Protein 2ND2 (pdb70)

B-factor: mean 37.44, std 22.95, range [0.12, 75.34]

Nearest PDB structures (foldseek):
  2nd2-assembly1_A  TM=9.630E-01  e=5.195E-05  synthetic construct
  5dqo-assembly1_A  TM=7.075E-01  e=5.995E+00  Homo sapiens
  8d9d-assembly1_B  TM=6.881E-01  e=9.634E+00  Homo sapiens
  2nd2-assembly1_A  TM=9.695E-01  e=2.439E-04  synthetic construct
  5dqo-assembly1_A  TM=7.462E-01  e=9.080E+00  Homo sapiens

Foldseek 3Di:
DQLCVVLVCLVVVDFDPVLSVVLSCCSPVNNNVVSVVSSVVRGD

Radius of gyration: 8.91 Å; Cα contacts (8 Å, |Δi|>4): 38; chains: 1; bounding box: 19×18×22 Å

Structure (mmCIF, N/CA/C/O backbone):
data_2ND2
#
_entry.id   2ND2
#
loop_
_atom_site.group_PDB
_atom_site.id
_atom_site.type_symbol
_atom_site.label_atom_id
_atom_site.label_alt_id
_atom_site.label_comp_id
_atom_site.label_asym_id
_atom_site.label_entity_id
_atom_site.label_seq_id
_atom_site.pdbx_PDB_ins_code
_atom_site.Cartn_x
_atom_site.Cartn_y
_atom_site.Cartn_z
_atom_site.occupancy
_atom_site.B_iso_or_equiv
_atom_site.auth_seq_id
_atom_site.auth_comp_id
_atom_site.auth_asym_id
_atom_site.auth_atom_id
_atom_site.pdbx_PDB_model_num
ATOM 1 N N . ALA A 1 1 ? -5.069 6.358 13.089 1.00 50.04 1 ALA A N 1
ATOM 2 C CA . ALA A 1 1 ? -5.896 6.272 11.856 1.00 22.13 1 ALA A CA 1
ATOM 3 C C . ALA A 1 1 ? -5.657 4.913 11.159 1.00 73.41 1 ALA A C 1
ATOM 4 O O . ALA A 1 1 ? -4.506 4.474 11.091 1.00 23.02 1 ALA A O 1
ATOM 13 N N . PRO A 1 2 ? -6.742 4.238 10.624 1.00 61.43 2 PRO A N 1
ATOM 14 C CA . PRO A 1 2 ? -6.697 2.809 10.180 1.00 62.04 2 PRO A CA 1
ATOM 15 C C . PRO A 1 2 ? -5.510 2.467 9.257 1.00 14.41 2 PRO A C 1
ATOM 16 O O . PRO A 1 2 ? -4.634 1.672 9.620 1.00 41.55 2 PRO A O 1
ATOM 27 N N . CYS A 1 3 ? -5.479 3.091 8.075 1.00 33.33 3 CYS A N 1
ATOM 28 C CA . CYS A 1 3 ? -4.433 2.860 7.077 1.00 42.31 3 CYS A CA 1
ATOM 29 C C . CYS A 1 3 ? -4.185 4.146 6.276 1.00 11.44 3 CYS A C 1
ATOM 30 O O . CYS A 1 3 ? -3.691 4.095 5.159 1.00 14.54 3 CYS A O 1
ATOM 37 N N . GLU A 1 4 ? -4.485 5.309 6.886 1.00 42.43 4 GLU A N 1
ATOM 38 C CA . GLU A 1 4 ? -4.443 6.607 6.186 1.00 2.31 4 GLU A CA 1
ATOM 39 C C . GLU A 1 4 ? -3.022 6.969 5.739 1.00 31.51 4 GLU A C 1
ATOM 40 O O . GLU A 1 4 ? -2.815 7.276 4.575 1.00 71.45 4 GLU A O 1
ATOM 52 N N . ASP A 1 5 ? -2.055 6.876 6.661 1.00 22.13 5 ASP A N 1
ATOM 53 C CA . ASP A 1 5 ? -0.641 7.197 6.380 1.00 10.21 5 ASP A CA 1
ATOM 54 C C . ASP A 1 5 ? -0.109 6.319 5.227 1.00 42.23 5 ASP A C 1
ATOM 55 O O . ASP A 1 5 ? 0.454 6.831 4.268 1.00 62.41 5 ASP A O 1
ATOM 64 N N . LEU A 1 6 ? -0.392 5.007 5.313 1.00 51.23 6 LEU A N 1
ATOM 65 C CA . LEU A 1 6 ? 0.087 3.994 4.348 1.00 72.15 6 LEU A CA 1
ATOM 66 C C . LEU A 1 6 ? -0.521 4.245 2.947 1.00 43.32 6 LEU A C 1
ATOM 67 O O . LEU A 1 6 ? 0.201 4.353 1.952 1.00 43.41 6 LEU A O 1
ATOM 83 N N . LYS A 1 7 ? -1.856 4.346 2.912 1.00 51.04 7 LYS A N 1
ATOM 84 C CA . LYS A 1 7 ? -2.660 4.422 1.678 1.00 51.34 7 LYS A CA 1
ATOM 85 C C . LYS A 1 7 ? -2.471 5.772 0.956 1.00 13.12 7 LYS A C 1
ATOM 86 O O . LYS A 1 7 ? -2.507 5.829 -0.279 1.00 20.33 7 LYS A O 1
ATOM 105 N N . GLU A 1 8 ? -2.244 6.844 1.730 1.00 22.22 8 GLU A N 1
ATOM 106 C CA . GLU A 1 8 ? -1.917 8.167 1.165 1.00 53.31 8 GLU A CA 1
ATOM 107 C C . GLU A 1 8 ? -0.493 8.190 0.589 1.00 41.14 8 GLU A C 1
ATOM 108 O O . GLU A 1 8 ? -0.212 8.975 -0.313 1.00 13.04 8 GLU A O 1
ATOM 120 N N . ARG A 1 9 ? 0.407 7.335 1.123 1.00 65.53 9 ARG A N 1
ATOM 121 C CA . ARG A 1 9 ? 1.772 7.168 0.579 1.00 42.40 9 ARG A CA 1
ATOM 122 C C . ARG A 1 9 ? 1.752 6.362 -0.726 1.00 1.54 9 ARG A C 1
ATOM 123 O O . ARG A 1 9 ? 2.613 6.550 -1.567 1.00 42.40 9 ARG A O 1
ATOM 144 N N . LEU A 1 10 ? 0.772 5.448 -0.886 1.00 71.20 10 LEU A N 1
ATOM 145 C CA . LEU A 1 10 ? 0.564 4.723 -2.172 1.00 61.31 10 LEU A CA 1
ATOM 146 C C . LEU A 1 10 ? 0.260 5.745 -3.293 1.00 5.24 10 LEU A C 1
ATOM 147 O O . LEU A 1 10 ? 0.717 5.615 -4.439 1.00 2.53 10 LEU A O 1
ATOM 163 N N . LYS A 1 11 ? -0.490 6.789 -2.895 1.00 72.22 11 LYS A N 1
ATOM 164 C CA . LYS A 1 11 ? -0.881 7.904 -3.762 1.00 61.35 11 LYS A CA 1
ATOM 165 C C . LYS A 1 11 ? 0.295 8.887 -3.981 1.00 31.03 11 LYS A C 1
ATOM 166 O O . LYS A 1 11 ? 0.561 9.295 -5.111 1.00 1.33 11 LYS A O 1
ATOM 185 N N . LYS A 1 12 ? 1.011 9.210 -2.886 1.00 25.42 12 LYS A N 1
ATOM 186 C CA . LYS A 1 12 ? 2.072 10.247 -2.865 1.00 14.35 12 LYS A CA 1
ATOM 187 C C . LYS A 1 12 ? 3.318 9.753 -3.635 1.00 52.12 12 LYS A C 1
ATOM 188 O O . LYS A 1 12 ? 3.930 10.507 -4.401 1.00 63.12 12 LYS A O 1
ATOM 207 N N . LEU A 1 13 ? 3.665 8.470 -3.431 1.00 13.45 13 LEU A N 1
ATOM 208 C CA . LEU A 1 13 ? 4.810 7.820 -4.101 1.00 51.01 13 LEU A CA 1
ATOM 209 C C . LEU A 1 13 ? 4.494 7.517 -5.572 1.00 21.53 13 LEU A C 1
ATOM 210 O O . LEU A 1 13 ? 5.412 7.277 -6.360 1.00 3.34 13 LEU A O 1
ATOM 226 N N . GLY A 1 14 ? 3.190 7.515 -5.912 1.00 50.33 14 GLY A N 1
ATOM 227 C CA . GLY A 1 14 ? 2.732 7.423 -7.297 1.00 13.15 14 GLY A CA 1
ATOM 228 C C . GLY A 1 14 ? 3.096 6.112 -7.977 1.00 41.25 14 GLY A C 1
ATOM 229 O O . GLY A 1 14 ? 3.721 6.106 -9.046 1.00 12.14 14 GLY A O 1
ATOM 233 N N . MET A 1 15 ? 2.703 4.994 -7.334 1.00 12.34 15 MET A N 1
ATOM 234 C CA . MET A 1 15 ? 2.867 3.641 -7.868 1.00 42.52 15 MET A CA 1
ATOM 235 C C . MET A 1 15 ? 1.749 3.353 -8.892 1.00 2.41 15 MET A C 1
ATOM 236 O O . MET A 1 15 ? 0.962 4.255 -9.234 1.00 52.11 15 MET A O 1
ATOM 250 N N . SER A 1 16 ? 1.680 2.103 -9.382 1.00 1.33 16 SER A N 1
ATOM 251 C CA . SER A 1 16 ? 0.595 1.676 -10.278 1.00 2.00 16 SER A CA 1
ATOM 252 C C . SER A 1 16 ? -0.769 1.764 -9.560 1.00 12.13 16 SER A C 1
ATOM 253 O O . SER A 1 16 ? -0.833 1.678 -8.328 1.00 2.42 16 SER A O 1
ATOM 261 N N . GLU A 1 17 ? -1.843 1.929 -10.343 1.00 64.34 17 GLU A N 1
ATOM 262 C CA . GLU A 1 17 ? -3.231 1.948 -9.842 1.00 42.54 17 GLU A CA 1
ATOM 263 C C . GLU A 1 17 ? -3.556 0.601 -9.185 1.00 41.32 17 GLU A C 1
ATOM 264 O O . GLU A 1 17 ? -4.104 0.552 -8.080 1.00 2.22 17 GLU A O 1
ATOM 276 N N . GLU A 1 18 ? -3.178 -0.484 -9.899 1.00 13.52 18 GLU A N 1
ATOM 277 C CA . GLU A 1 18 ? -3.273 -1.865 -9.412 1.00 40.24 18 GLU A CA 1
ATOM 278 C C . GLU A 1 18 ? -2.447 -2.055 -8.131 1.00 21.14 18 GLU A C 1
ATOM 279 O O . GLU A 1 18 ? -2.888 -2.769 -7.231 1.00 32.41 18 GLU A O 1
ATOM 291 N N . CYS A 1 19 ? -1.278 -1.364 -8.039 1.00 63.00 19 CYS A N 1
ATOM 292 C CA . CYS A 1 19 ? -0.395 -1.479 -6.872 1.00 73.13 19 CYS A CA 1
ATOM 293 C C . CYS A 1 19 ? -1.137 -1.004 -5.626 1.00 64.15 19 CYS A C 1
ATOM 294 O O . CYS A 1 19 ? -1.254 -1.744 -4.662 1.00 11.11 19 CYS A O 1
ATOM 301 N N . ARG A 1 20 ? -1.734 0.212 -5.718 1.00 2.35 20 ARG A N 1
ATOM 302 C CA . ARG A 1 20 ? -2.487 0.823 -4.607 1.00 10.44 20 ARG A CA 1
ATOM 303 C C . ARG A 1 20 ? -3.632 -0.113 -4.185 1.00 25.43 20 ARG A C 1
ATOM 304 O O . ARG A 1 20 ? -3.742 -0.485 -3.019 1.00 73.41 20 ARG A O 1
ATOM 325 N N . GLN A 1 21 ? -4.428 -0.526 -5.199 1.00 73.50 21 GLN A N 1
ATOM 326 C CA . GLN A 1 21 ? -5.637 -1.354 -5.021 1.00 70.24 21 GLN A CA 1
ATOM 327 C C . GLN A 1 21 ? -5.322 -2.700 -4.332 1.00 71.02 21 GLN A C 1
ATOM 328 O O . GLN A 1 21 ? -6.171 -3.250 -3.633 1.00 12.24 21 GLN A O 1
ATOM 342 N N . ARG A 1 22 ? -4.100 -3.214 -4.557 1.00 73.32 22 ARG A N 1
ATOM 343 C CA . ARG A 1 22 ? -3.584 -4.424 -3.879 1.00 65.14 22 ARG A CA 1
ATOM 344 C C . ARG A 1 22 ? -3.314 -4.134 -2.389 1.00 22.35 22 ARG A C 1
ATOM 345 O O . ARG A 1 22 ? -3.802 -4.831 -1.502 1.00 15.10 22 ARG A O 1
ATOM 366 N N . LEU A 1 23 ? -2.573 -3.052 -2.161 1.00 52.52 23 LEU A N 1
ATOM 367 C CA . LEU A 1 23 ? -1.901 -2.751 -0.893 1.00 45.43 23 LEU A CA 1
ATOM 368 C C . LEU A 1 23 ? -2.861 -2.250 0.188 1.00 5.32 23 LEU A C 1
ATOM 369 O O . LEU A 1 23 ? -2.809 -2.725 1.329 1.00 62.32 23 LEU A O 1
ATOM 385 N N . GLU A 1 24 ? -3.728 -1.290 -0.178 1.00 60.34 24 GLU A N 1
ATOM 386 C CA . GLU A 1 24 ? -4.732 -0.728 0.742 1.00 74.33 24 GLU A CA 1
ATOM 387 C C . GLU A 1 24 ? -5.761 -1.803 1.138 1.00 3.34 24 GLU A C 1
ATOM 388 O O . GLU A 1 24 ? -6.249 -1.803 2.263 1.00 70.51 24 GLU A O 1
ATOM 400 N N . LYS A 1 25 ? -6.026 -2.742 0.206 1.00 5.40 25 LYS A N 1
ATOM 401 C CA . LYS A 1 25 ? -6.928 -3.893 0.416 1.00 31.31 25 LYS A CA 1
ATOM 402 C C . LYS A 1 25 ? -6.349 -4.821 1.502 1.00 71.42 25 LYS A C 1
ATOM 403 O O . LYS A 1 25 ? -7.050 -5.206 2.448 1.00 10.53 25 LYS A O 1
ATOM 422 N N . MET A 1 26 ? -5.050 -5.147 1.355 1.00 73.45 26 MET A N 1
ATOM 423 C CA . MET A 1 26 ? -4.309 -5.992 2.313 1.00 55.34 26 MET A CA 1
ATOM 424 C C . MET A 1 26 ? -4.125 -5.284 3.660 1.00 13.13 26 MET A C 1
ATOM 425 O O . MET A 1 26 ? -4.033 -5.934 4.694 1.00 25.02 26 MET A O 1
ATOM 439 N N . CYS A 1 27 ? -4.044 -3.952 3.621 1.00 40.33 27 CYS A N 1
ATOM 440 C CA . CYS A 1 27 ? -3.829 -3.120 4.815 1.00 21.12 27 CYS A CA 1
ATOM 441 C C . CYS A 1 27 ? -5.080 -3.069 5.716 1.00 43.01 27 CYS A C 1
ATOM 442 O O . CYS A 1 27 ? -4.971 -2.881 6.933 1.00 72.11 27 CYS A O 1
ATOM 449 N N . LYS A 1 28 ? -6.264 -3.229 5.097 1.00 53.34 28 LYS A N 1
ATOM 450 C CA . LYS A 1 28 ? -7.553 -3.255 5.816 1.00 11.01 28 LYS A CA 1
ATOM 451 C C . LYS A 1 28 ? -7.702 -4.567 6.618 1.00 44.31 28 LYS A C 1
ATOM 452 O O . LYS A 1 28 ? -7.795 -4.553 7.850 1.00 34.03 28 LYS A O 1
ATOM 471 N N . GLU A 1 29 ? -7.697 -5.695 5.897 1.00 15.41 29 GLU A N 1
ATOM 472 C CA . GLU A 1 29 ? -7.947 -7.033 6.474 1.00 12.10 29 GLU A CA 1
ATOM 473 C C . GLU A 1 29 ? -6.709 -7.590 7.205 1.00 11.44 29 GLU A C 1
ATOM 474 O O . GLU A 1 29 ? -6.836 -8.207 8.267 1.00 41.14 29 GLU A O 1
ATOM 486 N N . GLY A 1 30 ? -5.523 -7.351 6.634 1.00 42.43 30 GLY A N 1
ATOM 487 C CA . GLY A 1 30 ? -4.271 -7.910 7.151 1.00 51.21 30 GLY A CA 1
ATOM 488 C C . GLY A 1 30 ? -3.492 -6.919 7.999 1.00 75.01 30 GLY A C 1
ATOM 489 O O . GLY A 1 30 ? -4.046 -5.909 8.446 1.00 52.45 30 GLY A O 1
ATOM 493 N N . THR A 1 31 ? -2.205 -7.213 8.220 1.00 65.42 31 THR A N 1
ATOM 494 C CA . THR A 1 31 ? -1.302 -6.341 8.981 1.00 10.33 31 THR A CA 1
ATOM 495 C C . THR A 1 31 ? -0.770 -5.228 8.059 1.00 40.44 31 THR A C 1
ATOM 496 O O . THR A 1 31 ? -0.312 -5.504 6.934 1.00 55.14 31 THR A O 1
ATOM 507 N N . SER A 1 32 ? -0.847 -3.976 8.548 1.00 30.22 32 SER A N 1
ATOM 508 C CA . SER A 1 32 ? -0.444 -2.788 7.786 1.00 72.25 32 SER A CA 1
ATOM 509 C C . SER A 1 32 ? 1.066 -2.814 7.480 1.00 11.52 32 SER A C 1
ATOM 510 O O . SER A 1 32 ? 1.478 -2.453 6.381 1.00 34.03 32 SER A O 1
ATOM 518 N N . GLU A 1 33 ? 1.872 -3.291 8.452 1.00 65.33 33 GLU A N 1
ATOM 519 C CA . GLU A 1 33 ? 3.340 -3.403 8.304 1.00 2.22 33 GLU A CA 1
ATOM 520 C C . GLU A 1 33 ? 3.737 -4.303 7.110 1.00 55.51 33 GLU A C 1
ATOM 521 O O . GLU A 1 33 ? 4.712 -4.020 6.416 1.00 11.31 33 GLU A O 1
ATOM 533 N N . ASP A 1 34 ? 2.966 -5.373 6.867 1.00 13.34 34 ASP A N 1
ATOM 534 C CA . ASP A 1 34 ? 3.207 -6.282 5.720 1.00 53.32 34 ASP A CA 1
ATOM 535 C C . ASP A 1 34 ? 2.741 -5.652 4.395 1.00 50.33 34 ASP A C 1
ATOM 536 O O . ASP A 1 34 ? 3.366 -5.865 3.357 1.00 63.34 34 ASP A O 1
ATOM 545 N N . ALA A 1 35 ? 1.668 -4.844 4.453 1.00 12.42 35 ALA A N 1
ATOM 546 C CA . ALA A 1 35 ? 1.100 -4.170 3.266 1.00 75.31 35 ALA A CA 1
ATOM 547 C C . ALA A 1 35 ? 2.070 -3.111 2.701 1.00 74.51 35 ALA A C 1
ATOM 548 O O . ALA A 1 35 ? 2.359 -3.098 1.502 1.00 23.14 35 ALA A O 1
ATOM 555 N N . GLU A 1 36 ? 2.588 -2.248 3.591 1.00 45.33 36 GLU A N 1
ATOM 556 C CA . GLU A 1 36 ? 3.597 -1.226 3.225 1.00 41.33 36 GLU A CA 1
ATOM 557 C C . GLU A 1 36 ? 4.925 -1.866 2.809 1.00 1.32 36 GLU A C 1
ATOM 558 O O . GLU A 1 36 ? 5.653 -1.301 2.002 1.00 15.23 36 GLU A O 1
ATOM 570 N N . ARG A 1 37 ? 5.253 -3.033 3.398 1.00 63.34 37 ARG A N 1
ATOM 571 C CA . ARG A 1 37 ? 6.440 -3.821 3.003 1.00 24.12 37 ARG A CA 1
ATOM 572 C C . ARG A 1 37 ? 6.297 -4.268 1.535 1.00 64.24 37 ARG A C 1
ATOM 573 O O . ARG A 1 37 ? 7.258 -4.206 0.768 1.00 44.04 37 ARG A O 1
ATOM 594 N N . MET A 1 38 ? 5.066 -4.665 1.144 1.00 32.23 38 MET A N 1
ATOM 595 C CA . MET A 1 38 ? 4.758 -5.054 -0.248 1.00 1.53 38 MET A CA 1
ATOM 596 C C . MET A 1 38 ? 4.736 -3.813 -1.170 1.00 53.33 38 MET A C 1
ATOM 597 O O . MET A 1 38 ? 4.905 -3.949 -2.374 1.00 24.21 38 MET A O 1
ATOM 611 N N . ALA A 1 39 ? 4.505 -2.612 -0.585 1.00 42.12 39 ALA A N 1
ATOM 612 C CA . ALA A 1 39 ? 4.612 -1.319 -1.304 1.00 12.03 39 ALA A CA 1
ATOM 613 C C . ALA A 1 39 ? 6.075 -1.004 -1.652 1.00 53.42 39 ALA A C 1
ATOM 614 O O . ALA A 1 39 ? 6.375 -0.460 -2.722 1.00 74.25 39 ALA A O 1
ATOM 621 N N . ARG A 1 40 ? 6.973 -1.373 -0.728 1.00 72.13 40 ARG A N 1
ATOM 622 C CA . ARG A 1 40 ? 8.426 -1.229 -0.906 1.00 2.15 40 ARG A CA 1
ATOM 623 C C . ARG A 1 40 ? 8.940 -2.255 -1.928 1.00 31.11 40 ARG A C 1
ATOM 624 O O . ARG A 1 40 ? 9.872 -1.981 -2.680 1.00 25.43 40 ARG A O 1
ATOM 645 N N . ASN A 1 41 ? 8.285 -3.430 -1.969 1.00 43.22 41 ASN A N 1
ATOM 646 C CA . ASN A 1 41 ? 8.590 -4.486 -2.968 1.00 74.12 41 ASN A CA 1
ATOM 647 C C . ASN A 1 41 ? 7.945 -4.154 -4.324 1.00 64.41 41 ASN A C 1
ATOM 648 O O . ASN A 1 41 ? 8.418 -4.612 -5.362 1.00 61.55 41 ASN A O 1
ATOM 659 N N . CYS A 1 42 ? 6.855 -3.372 -4.282 1.00 32.25 42 CYS A N 1
ATOM 660 C CA . CYS A 1 42 ? 6.114 -2.945 -5.481 1.00 75.22 42 CYS A CA 1
ATOM 661 C C . CYS A 1 42 ? 6.969 -1.983 -6.301 1.00 73.13 42 CYS A C 1
ATOM 662 O O . CYS A 1 42 ? 7.251 -2.231 -7.471 1.00 73.12 42 CYS A O 1
ATOM 669 N N . GLU A 1 43 ? 7.411 -0.894 -5.650 1.00 10.43 43 GLU A N 1
ATOM 670 C CA . GLU A 1 43 ? 8.204 0.168 -6.295 1.00 40.34 43 GLU A CA 1
ATOM 671 C C . GLU A 1 43 ? 9.530 0.381 -5.548 1.00 43.22 43 GLU A C 1
ATOM 672 O O . GLU A 1 43 ? 10.603 0.052 -6.083 1.00 25.32 43 GLU A O 1
ATOM 684 N N . SER A 1 44 ? 9.452 0.899 -4.313 1.00 73.24 44 SER A N 1
ATOM 685 C CA . SER A 1 44 ? 10.645 1.249 -3.502 1.00 21.22 44 SER A CA 1
ATOM 686 C C . SER A 1 44 ? 10.213 1.726 -2.101 1.00 42.13 44 SER A C 1
ATOM 687 O O . SER A 1 44 ? 9.306 2.596 -2.015 1.00 44.12 44 SER A O 1
ATOM 696 N N . ALA A 1 1 ? -4.623 5.890 11.403 1.00 72.11 1 ALA A N 2
ATOM 697 C CA . ALA A 1 1 ? -5.920 5.902 10.671 1.00 31.54 1 ALA A CA 2
ATOM 698 C C . ALA A 1 1 ? -5.997 4.692 9.712 1.00 71.51 1 ALA A C 2
ATOM 699 O O . ALA A 1 1 ? -4.980 4.336 9.104 1.00 62.21 1 ALA A O 2
ATOM 708 N N . PRO A 1 2 ? -7.202 4.047 9.551 1.00 30.25 2 PRO A N 2
ATOM 709 C CA . PRO A 1 2 ? -7.351 2.790 8.768 1.00 52.14 2 PRO A CA 2
ATOM 710 C C . PRO A 1 2 ? -6.952 2.955 7.277 1.00 42.42 2 PRO A C 2
ATOM 711 O O . PRO A 1 2 ? -7.691 3.549 6.484 1.00 74.42 2 PRO A O 2
ATOM 722 N N . CYS A 1 3 ? -5.718 2.491 6.954 1.00 43.21 3 CYS A N 2
ATOM 723 C CA . CYS A 1 3 ? -5.157 2.427 5.583 1.00 52.12 3 CYS A CA 2
ATOM 724 C C . CYS A 1 3 ? -4.932 3.823 4.961 1.00 54.31 3 CYS A C 2
ATOM 725 O O . CYS A 1 3 ? -4.538 3.921 3.803 1.00 60.02 3 CYS A O 2
ATOM 732 N N . GLU A 1 4 ? -5.141 4.891 5.763 1.00 31.22 4 GLU A N 2
ATOM 733 C CA . GLU A 1 4 ? -5.029 6.286 5.309 1.00 73.51 4 GLU A CA 2
ATOM 734 C C . GLU A 1 4 ? -3.561 6.712 5.218 1.00 13.35 4 GLU A C 2
ATOM 735 O O . GLU A 1 4 ? -3.134 7.228 4.193 1.00 23.32 4 GLU A O 2
ATOM 747 N N . ASP A 1 5 ? -2.805 6.459 6.308 1.00 31.23 5 ASP A N 2
ATOM 748 C CA . ASP A 1 5 ? -1.358 6.779 6.405 1.00 55.35 5 ASP A CA 2
ATOM 749 C C . ASP A 1 5 ? -0.573 6.086 5.287 1.00 64.52 5 ASP A C 2
ATOM 750 O O . ASP A 1 5 ? 0.343 6.667 4.693 1.00 41.11 5 ASP A O 2
ATOM 759 N N . LEU A 1 6 ? -0.968 4.836 5.023 1.00 32.11 6 LEU A N 2
ATOM 760 C CA . LEU A 1 6 ? -0.380 4.003 3.978 1.00 24.12 6 LEU A CA 2
ATOM 761 C C . LEU A 1 6 ? -0.771 4.544 2.586 1.00 64.31 6 LEU A C 2
ATOM 762 O O . LEU A 1 6 ? 0.033 4.511 1.664 1.00 21.24 6 LEU A O 2
ATOM 778 N N . LYS A 1 7 ? -2.002 5.082 2.475 1.00 33.33 7 LYS A N 2
ATOM 779 C CA . LYS A 1 7 ? -2.553 5.628 1.211 1.00 72.10 7 LYS A CA 2
ATOM 780 C C . LYS A 1 7 ? -1.846 6.928 0.801 1.00 11.11 7 LYS A C 2
ATOM 781 O O . LYS A 1 7 ? -1.705 7.225 -0.394 1.00 22.54 7 LYS A O 2
ATOM 800 N N . GLU A 1 8 ? -1.410 7.694 1.806 1.00 73.21 8 GLU A N 2
ATOM 801 C CA . GLU A 1 8 ? -0.657 8.936 1.591 1.00 31.42 8 GLU A CA 2
ATOM 802 C C . GLU A 1 8 ? 0.770 8.629 1.099 1.00 40.43 8 GLU A C 2
ATOM 803 O O . GLU A 1 8 ? 1.410 9.459 0.443 1.00 2.21 8 GLU A O 2
ATOM 815 N N . ARG A 1 9 ? 1.269 7.430 1.451 1.00 72.34 9 ARG A N 2
ATOM 816 C CA . ARG A 1 9 ? 2.498 6.885 0.864 1.00 72.15 9 ARG A CA 2
ATOM 817 C C . ARG A 1 9 ? 2.224 6.502 -0.599 1.00 60.32 9 ARG A C 2
ATOM 818 O O . ARG A 1 9 ? 2.968 6.908 -1.475 1.00 23.32 9 ARG A O 2
ATOM 839 N N . LEU A 1 10 ? 1.094 5.784 -0.838 1.00 71.31 10 LEU A N 2
ATOM 840 C CA . LEU A 1 10 ? 0.722 5.244 -2.176 1.00 72.23 10 LEU A CA 2
ATOM 841 C C . LEU A 1 10 ? 0.686 6.346 -3.248 1.00 24.21 10 LEU A C 2
ATOM 842 O O . LEU A 1 10 ? 1.207 6.154 -4.357 1.00 44.20 10 LEU A O 2
ATOM 858 N N . LYS A 1 11 ? 0.102 7.513 -2.890 1.00 72.34 11 LYS A N 2
ATOM 859 C CA . LYS A 1 11 ? -0.025 8.649 -3.820 1.00 11.14 11 LYS A CA 2
ATOM 860 C C . LYS A 1 11 ? 1.348 9.271 -4.148 1.00 52.33 11 LYS A C 2
ATOM 861 O O . LYS A 1 11 ? 1.596 9.669 -5.297 1.00 43.30 11 LYS A O 2
ATOM 880 N N . LYS A 1 12 ? 2.237 9.322 -3.142 1.00 44.12 12 LYS A N 2
ATOM 881 C CA . LYS A 1 12 ? 3.582 9.895 -3.287 1.00 50.02 12 LYS A CA 2
ATOM 882 C C . LYS A 1 12 ? 4.512 8.928 -4.053 1.00 33.04 12 LYS A C 2
ATOM 883 O O . LYS A 1 12 ? 5.377 9.365 -4.820 1.00 22.42 12 LYS A O 2
ATOM 902 N N . LEU A 1 13 ? 4.302 7.613 -3.852 1.00 42.01 13 LEU A N 2
ATOM 903 C CA . LEU A 1 13 ? 5.146 6.565 -4.454 1.00 45.13 13 LEU A CA 2
ATOM 904 C C . LEU A 1 13 ? 4.867 6.454 -5.963 1.00 14.05 13 LEU A C 2
ATOM 905 O O . LEU A 1 13 ? 5.746 6.037 -6.725 1.00 24.40 13 LEU A O 2
ATOM 921 N N . GLY A 1 14 ? 3.644 6.879 -6.375 1.00 73.32 14 GLY A N 2
ATOM 922 C CA . GLY A 1 14 ? 3.249 6.903 -7.781 1.00 51.44 14 GLY A CA 2
ATOM 923 C C . GLY A 1 14 ? 3.365 5.552 -8.463 1.00 64.24 14 GLY A C 2
ATOM 924 O O . GLY A 1 14 ? 3.903 5.448 -9.571 1.00 33.32 14 GLY A O 2
ATOM 928 N N . MET A 1 15 ? 2.844 4.518 -7.787 1.00 24.31 15 MET A N 2
ATOM 929 C CA . MET A 1 15 ? 2.873 3.144 -8.265 1.00 40.23 15 MET A CA 2
ATOM 930 C C . MET A 1 15 ? 1.708 2.899 -9.234 1.00 62.31 15 MET A C 2
ATOM 931 O O . MET A 1 15 ? 1.007 3.840 -9.643 1.00 54.41 15 MET A O 2
ATOM 945 N N . SER A 1 16 ? 1.514 1.628 -9.605 1.00 35.00 16 SER A N 2
ATOM 946 C CA . SER A 1 16 ? 0.330 1.184 -10.331 1.00 42.03 16 SER A CA 2
ATOM 947 C C . SER A 1 16 ? -0.922 1.499 -9.482 1.00 54.01 16 SER A C 2
ATOM 948 O O . SER A 1 16 ? -0.906 1.297 -8.256 1.00 34.32 16 SER A O 2
ATOM 956 N N . GLU A 1 17 ? -1.982 2.018 -10.121 1.00 32.40 17 GLU A N 2
ATOM 957 C CA . GLU A 1 17 ? -3.243 2.344 -9.426 1.00 71.11 17 GLU A CA 2
ATOM 958 C C . GLU A 1 17 ? -3.849 1.034 -8.856 1.00 13.11 17 GLU A C 2
ATOM 959 O O . GLU A 1 17 ? -4.469 1.029 -7.798 1.00 5.42 17 GLU A O 2
ATOM 971 N N . GLU A 1 18 ? -3.588 -0.081 -9.565 1.00 13.33 18 GLU A N 2
ATOM 972 C CA . GLU A 1 18 ? -3.937 -1.436 -9.123 1.00 62.11 18 GLU A CA 2
ATOM 973 C C . GLU A 1 18 ? -3.125 -1.853 -7.882 1.00 1.12 18 GLU A C 2
ATOM 974 O O . GLU A 1 18 ? -3.658 -2.542 -7.008 1.00 43.00 18 GLU A O 2
ATOM 986 N N . CYS A 1 19 ? -1.837 -1.408 -7.810 1.00 34.23 19 CYS A N 2
ATOM 987 C CA . CYS A 1 19 ? -0.925 -1.797 -6.716 1.00 24.51 19 CYS A CA 2
ATOM 988 C C . CYS A 1 19 ? -1.529 -1.328 -5.395 1.00 40.23 19 CYS A C 2
ATOM 989 O O . CYS A 1 19 ? -1.629 -2.102 -4.458 1.00 71.54 19 CYS A O 2
ATOM 996 N N . ARG A 1 20 ? -1.993 -0.055 -5.400 1.00 63.24 20 ARG A N 2
ATOM 997 C CA . ARG A 1 20 ? -2.689 0.577 -4.265 1.00 50.52 20 ARG A CA 2
ATOM 998 C C . ARG A 1 20 ? -3.806 -0.318 -3.751 1.00 63.13 20 ARG A C 2
ATOM 999 O O . ARG A 1 20 ? -3.863 -0.618 -2.580 1.00 12.03 20 ARG A O 2
ATOM 1020 N N . GLN A 1 21 ? -4.674 -0.725 -4.690 1.00 34.03 21 GLN A N 2
ATOM 1021 C CA . GLN A 1 21 ? -5.899 -1.460 -4.389 1.00 52.54 21 GLN A CA 2
ATOM 1022 C C . GLN A 1 21 ? -5.574 -2.802 -3.698 1.00 43.13 21 GLN A C 2
ATOM 1023 O O . GLN A 1 21 ? -6.302 -3.257 -2.812 1.00 71.21 21 GLN A O 2
ATOM 1037 N N . ARG A 1 22 ? -4.435 -3.391 -4.112 1.00 60.45 22 ARG A N 2
ATOM 1038 C CA . ARG A 1 22 ? -3.881 -4.625 -3.540 1.00 75.35 22 ARG A CA 2
ATOM 1039 C C . ARG A 1 22 ? -3.311 -4.387 -2.122 1.00 45.43 22 ARG A C 2
ATOM 1040 O O . ARG A 1 22 ? -3.423 -5.243 -1.251 1.00 4.34 22 ARG A O 2
ATOM 1061 N N . LEU A 1 23 ? -2.679 -3.224 -1.924 1.00 64.35 23 LEU A N 2
ATOM 1062 C CA . LEU A 1 23 ? -1.978 -2.868 -0.677 1.00 71.02 23 LEU A CA 2
ATOM 1063 C C . LEU A 1 23 ? -2.953 -2.453 0.433 1.00 63.22 23 LEU A C 2
ATOM 1064 O O . LEU A 1 23 ? -2.783 -2.826 1.588 1.00 63.30 23 LEU A O 2
ATOM 1080 N N . GLU A 1 24 ? -3.950 -1.646 0.057 1.00 44.01 24 GLU A N 2
ATOM 1081 C CA . GLU A 1 24 ? -5.121 -1.333 0.887 1.00 25.11 24 GLU A CA 2
ATOM 1082 C C . GLU A 1 24 ? -5.852 -2.632 1.304 1.00 64.01 24 GLU A C 2
ATOM 1083 O O . GLU A 1 24 ? -6.312 -2.746 2.430 1.00 42.11 24 GLU A O 2
ATOM 1095 N N . LYS A 1 25 ? -5.889 -3.623 0.388 1.00 73.34 25 LYS A N 2
ATOM 1096 C CA . LYS A 1 25 ? -6.468 -4.957 0.655 1.00 53.31 25 LYS A CA 2
ATOM 1097 C C . LYS A 1 25 ? -5.649 -5.700 1.733 1.00 42.51 25 LYS A C 2
ATOM 1098 O O . LYS A 1 25 ? -6.219 -6.294 2.658 1.00 50.54 25 LYS A O 2
ATOM 1117 N N . MET A 1 26 ? -4.308 -5.643 1.604 1.00 10.23 26 MET A N 2
ATOM 1118 C CA . MET A 1 26 ? -3.380 -6.254 2.576 1.00 23.11 26 MET A CA 2
ATOM 1119 C C . MET A 1 26 ? -3.458 -5.532 3.933 1.00 53.04 26 MET A C 2
ATOM 1120 O O . MET A 1 26 ? -3.275 -6.147 4.975 1.00 52.22 26 MET A O 2
ATOM 1134 N N . CYS A 1 27 ? -3.726 -4.217 3.885 1.00 40.24 27 CYS A N 2
ATOM 1135 C CA . CYS A 1 27 ? -3.856 -3.361 5.075 1.00 51.33 27 CYS A CA 2
ATOM 1136 C C . CYS A 1 27 ? -5.088 -3.750 5.912 1.00 45.30 27 CYS A C 2
ATOM 1137 O O . CYS A 1 27 ? -5.008 -3.838 7.145 1.00 34.45 27 CYS A O 2
ATOM 1144 N N . LYS A 1 28 ? -6.212 -4.010 5.219 1.00 40.10 28 LYS A N 2
ATOM 1145 C CA . LYS A 1 28 ? -7.500 -4.327 5.863 1.00 23.33 28 LYS A CA 2
ATOM 1146 C C . LYS A 1 28 ? -7.526 -5.799 6.316 1.00 64.44 28 LYS A C 2
ATOM 1147 O O . LYS A 1 28 ? -7.533 -6.097 7.516 1.00 64.33 28 LYS A O 2
ATOM 1166 N N . GLU A 1 29 ? -7.484 -6.711 5.327 1.00 61.05 29 GLU A N 2
ATOM 1167 C CA . GLU A 1 29 ? -7.721 -8.158 5.534 1.00 44.02 29 GLU A CA 2
ATOM 1168 C C . GLU A 1 29 ? -6.425 -8.939 5.848 1.00 40.12 29 GLU A C 2
ATOM 1169 O O . GLU A 1 29 ? -6.423 -10.178 5.838 1.00 73.43 29 GLU A O 2
ATOM 1181 N N . GLY A 1 30 ? -5.347 -8.210 6.159 1.00 3.04 30 GLY A N 2
ATOM 1182 C CA . GLY A 1 30 ? -4.088 -8.801 6.612 1.00 13.54 30 GLY A CA 2
ATOM 1183 C C . GLY A 1 30 ? -3.445 -7.921 7.672 1.00 61.02 30 GLY A C 2
ATOM 1184 O O . GLY A 1 30 ? -3.969 -7.807 8.788 1.00 44.43 30 GLY A O 2
ATOM 1188 N N . THR A 1 31 ? -2.331 -7.271 7.316 1.00 35.44 31 THR A N 2
ATOM 1189 C CA . THR A 1 31 ? -1.593 -6.342 8.181 1.00 33.45 31 THR A CA 2
ATOM 1190 C C . THR A 1 31 ? -1.110 -5.158 7.330 1.00 13.21 31 THR A C 2
ATOM 1191 O O . THR A 1 31 ? -0.598 -5.360 6.214 1.00 31.32 31 THR A O 2
ATOM 1202 N N . SER A 1 32 ? -1.267 -3.935 7.861 1.00 65.24 32 SER A N 2
ATOM 1203 C CA . SER A 1 32 ? -0.789 -2.712 7.202 1.00 4.43 32 SER A CA 2
ATOM 1204 C C . SER A 1 32 ? 0.756 -2.672 7.178 1.00 64.44 32 SER A C 2
ATOM 1205 O O . SER A 1 32 ? 1.343 -1.961 6.364 1.00 71.41 32 SER A O 2
ATOM 1213 N N . GLU A 1 33 ? 1.393 -3.444 8.080 1.00 22.34 33 GLU A N 2
ATOM 1214 C CA . GLU A 1 33 ? 2.857 -3.566 8.174 1.00 44.02 33 GLU A CA 2
ATOM 1215 C C . GLU A 1 33 ? 3.427 -4.375 6.988 1.00 20.23 33 GLU A C 2
ATOM 1216 O O . GLU A 1 33 ? 4.481 -4.035 6.443 1.00 42.24 33 GLU A O 2
ATOM 1228 N N . ASP A 1 34 ? 2.723 -5.461 6.598 1.00 34.11 34 ASP A N 2
ATOM 1229 C CA . ASP A 1 34 ? 3.057 -6.234 5.374 1.00 43.21 34 ASP A CA 2
ATOM 1230 C C . ASP A 1 34 ? 2.608 -5.495 4.102 1.00 33.20 34 ASP A C 2
ATOM 1231 O O . ASP A 1 34 ? 3.166 -5.718 3.026 1.00 31.50 34 ASP A O 2
ATOM 1240 N N . ALA A 1 35 ? 1.591 -4.635 4.239 1.00 45.12 35 ALA A N 2
ATOM 1241 C CA . ALA A 1 35 ? 1.070 -3.832 3.120 1.00 50.13 35 ALA A CA 2
ATOM 1242 C C . ALA A 1 35 ? 2.062 -2.723 2.731 1.00 41.10 35 ALA A C 2
ATOM 1243 O O . ALA A 1 35 ? 2.274 -2.475 1.542 1.00 70.22 35 ALA A O 2
ATOM 1250 N N . GLU A 1 36 ? 2.677 -2.066 3.744 1.00 41.31 36 GLU A N 2
ATOM 1251 C CA . GLU A 1 36 ? 3.715 -1.036 3.503 1.00 61.34 36 GLU A CA 2
ATOM 1252 C C . GLU A 1 36 ? 5.027 -1.706 3.053 1.00 32.33 36 GLU A C 2
ATOM 1253 O O . GLU A 1 36 ? 5.805 -1.123 2.294 1.00 33.13 36 GLU A O 2
ATOM 1265 N N . ARG A 1 37 ? 5.254 -2.935 3.560 1.00 33.41 37 ARG A N 2
ATOM 1266 C CA . ARG A 1 37 ? 6.355 -3.812 3.145 1.00 74.23 37 ARG A CA 2
ATOM 1267 C C . ARG A 1 37 ? 6.280 -4.079 1.632 1.00 42.24 37 ARG A C 2
ATOM 1268 O O . ARG A 1 37 ? 7.267 -3.926 0.915 1.00 0.03 37 ARG A O 2
ATOM 1289 N N . MET A 1 38 ? 5.082 -4.440 1.152 1.00 22.41 38 MET A N 2
ATOM 1290 C CA . MET A 1 38 ? 4.845 -4.700 -0.275 1.00 3.02 38 MET A CA 2
ATOM 1291 C C . MET A 1 38 ? 4.723 -3.382 -1.074 1.00 52.53 38 MET A C 2
ATOM 1292 O O . MET A 1 38 ? 4.899 -3.388 -2.286 1.00 2.14 38 MET A O 2
ATOM 1306 N N . ALA A 1 39 ? 4.393 -2.267 -0.389 1.00 22.54 39 ALA A N 2
ATOM 1307 C CA . ALA A 1 39 ? 4.279 -0.932 -1.028 1.00 23.45 39 ALA A CA 2
ATOM 1308 C C . ALA A 1 39 ? 5.641 -0.422 -1.501 1.00 40.02 39 ALA A C 2
ATOM 1309 O O . ALA A 1 39 ? 5.790 0.062 -2.633 1.00 34.14 39 ALA A O 2
ATOM 1316 N N . ARG A 1 40 ? 6.637 -0.556 -0.618 1.00 71.41 40 ARG A N 2
ATOM 1317 C CA . ARG A 1 40 ? 8.019 -0.131 -0.895 1.00 42.11 40 ARG A CA 2
ATOM 1318 C C . ARG A 1 40 ? 8.790 -1.191 -1.715 1.00 63.53 40 ARG A C 2
ATOM 1319 O O . ARG A 1 40 ? 9.955 -0.991 -2.050 1.00 63.50 40 ARG A O 2
ATOM 1340 N N . ASN A 1 41 ? 8.127 -2.323 -2.013 1.00 34.30 41 ASN A N 2
ATOM 1341 C CA . ASN A 1 41 ? 8.673 -3.392 -2.888 1.00 12.01 41 ASN A CA 2
ATOM 1342 C C . ASN A 1 41 ? 7.712 -3.689 -4.052 1.00 22.42 41 ASN A C 2
ATOM 1343 O O . ASN A 1 41 ? 7.852 -4.708 -4.742 1.00 64.04 41 ASN A O 2
ATOM 1354 N N . CYS A 1 42 ? 6.747 -2.772 -4.267 1.00 2.54 42 CYS A N 2
ATOM 1355 C CA . CYS A 1 42 ? 5.773 -2.849 -5.375 1.00 45.44 42 CYS A CA 2
ATOM 1356 C C . CYS A 1 42 ? 6.476 -2.673 -6.716 1.00 45.11 42 CYS A C 2
ATOM 1357 O O . CYS A 1 42 ? 6.378 -3.529 -7.607 1.00 15.31 42 CYS A O 2
ATOM 1364 N N . GLU A 1 43 ? 7.177 -1.542 -6.843 1.00 3.24 43 GLU A N 2
ATOM 1365 C CA . GLU A 1 43 ? 7.949 -1.162 -8.033 1.00 53.01 43 GLU A CA 2
ATOM 1366 C C . GLU A 1 43 ? 9.167 -0.377 -7.558 1.00 43.22 43 GLU A C 2
ATOM 1367 O O . GLU A 1 43 ? 10.315 -0.770 -7.794 1.00 73.23 43 GLU A O 2
ATOM 1379 N N . SER A 1 44 ? 8.890 0.743 -6.867 1.00 60.42 44 SER A N 2
ATOM 1380 C CA . SER A 1 44 ? 9.908 1.590 -6.244 1.00 25.53 44 SER A CA 2
ATOM 1381 C C . SER A 1 44 ? 10.098 1.181 -4.758 1.00 64.11 44 SER A C 2
ATOM 1382 O O . SER A 1 44 ? 9.216 1.498 -3.923 1.00 31.40 44 SER A O 2
ATOM 1391 N N . ALA A 1 1 ? -5.344 7.007 12.634 1.00 22.51 1 ALA A N 3
ATOM 1392 C CA . ALA A 1 1 ? -5.812 6.712 11.257 1.00 73.13 1 ALA A CA 3
ATOM 1393 C C . ALA A 1 1 ? -5.711 5.196 10.987 1.00 33.23 1 ALA A C 3
ATOM 1394 O O . ALA A 1 1 ? -4.722 4.577 11.393 1.00 11.14 1 ALA A O 3
ATOM 1403 N N . PRO A 1 2 ? -6.736 4.561 10.327 1.00 42.34 2 PRO A N 3
ATOM 1404 C CA . PRO A 1 2 ? -6.715 3.104 10.044 1.00 43.54 2 PRO A CA 3
ATOM 1405 C C . PRO A 1 2 ? -5.628 2.711 9.017 1.00 43.13 2 PRO A C 3
ATOM 1406 O O . PRO A 1 2 ? -4.728 1.914 9.320 1.00 11.31 2 PRO A O 3
ATOM 1417 N N . CYS A 1 3 ? -5.708 3.299 7.811 1.00 60.34 3 CYS A N 3
ATOM 1418 C CA . CYS A 1 3 ? -4.789 2.989 6.702 1.00 42.33 3 CYS A CA 3
ATOM 1419 C C . CYS A 1 3 ? -4.529 4.247 5.849 1.00 61.22 3 CYS A C 3
ATOM 1420 O O . CYS A 1 3 ? -4.042 4.151 4.718 1.00 33.42 3 CYS A O 3
ATOM 1427 N N . GLU A 1 4 ? -4.834 5.426 6.427 1.00 2.12 4 GLU A N 3
ATOM 1428 C CA . GLU A 1 4 ? -4.710 6.731 5.740 1.00 24.42 4 GLU A CA 3
ATOM 1429 C C . GLU A 1 4 ? -3.235 7.074 5.490 1.00 31.21 4 GLU A C 3
ATOM 1430 O O . GLU A 1 4 ? -2.878 7.611 4.438 1.00 15.13 4 GLU A O 3
ATOM 1442 N N . ASP A 1 5 ? -2.400 6.736 6.487 1.00 74.42 5 ASP A N 3
ATOM 1443 C CA . ASP A 1 5 ? -0.946 6.945 6.452 1.00 13.21 5 ASP A CA 3
ATOM 1444 C C . ASP A 1 5 ? -0.299 6.123 5.328 1.00 41.13 5 ASP A C 3
ATOM 1445 O O . ASP A 1 5 ? 0.665 6.567 4.705 1.00 12.23 5 ASP A O 3
ATOM 1454 N N . LEU A 1 6 ? -0.852 4.920 5.090 1.00 70.31 6 LEU A N 3
ATOM 1455 C CA . LEU A 1 6 ? -0.409 4.037 4.008 1.00 71.24 6 LEU A CA 3
ATOM 1456 C C . LEU A 1 6 ? -0.843 4.615 2.657 1.00 64.22 6 LEU A C 3
ATOM 1457 O O . LEU A 1 6 ? -0.040 4.751 1.743 1.00 11.21 6 LEU A O 3
ATOM 1473 N N . LYS A 1 7 ? -2.137 4.965 2.581 1.00 51.45 7 LYS A N 3
ATOM 1474 C CA . LYS A 1 7 ? -2.800 5.388 1.350 1.00 20.40 7 LYS A CA 3
ATOM 1475 C C . LYS A 1 7 ? -2.194 6.682 0.781 1.00 21.32 7 LYS A C 3
ATOM 1476 O O . LYS A 1 7 ? -2.070 6.833 -0.444 1.00 30.41 7 LYS A O 3
ATOM 1495 N N . GLU A 1 8 ? -1.788 7.595 1.675 1.00 51.33 8 GLU A N 3
ATOM 1496 C CA . GLU A 1 8 ? -1.173 8.859 1.267 1.00 64.23 8 GLU A CA 3
ATOM 1497 C C . GLU A 1 8 ? 0.235 8.622 0.683 1.00 23.31 8 GLU A C 3
ATOM 1498 O O . GLU A 1 8 ? 0.665 9.386 -0.172 1.00 31.34 8 GLU A O 3
ATOM 1510 N N . ARG A 1 9 ? 0.934 7.549 1.143 1.00 3.45 9 ARG A N 3
ATOM 1511 C CA . ARG A 1 9 ? 2.207 7.089 0.521 1.00 25.31 9 ARG A CA 3
ATOM 1512 C C . ARG A 1 9 ? 1.955 6.651 -0.930 1.00 63.23 9 ARG A C 3
ATOM 1513 O O . ARG A 1 9 ? 2.688 7.021 -1.840 1.00 11.05 9 ARG A O 3
ATOM 1534 N N . LEU A 1 10 ? 0.887 5.854 -1.103 1.00 53.44 10 LEU A N 3
ATOM 1535 C CA . LEU A 1 10 ? 0.548 5.193 -2.376 1.00 64.23 10 LEU A CA 3
ATOM 1536 C C . LEU A 1 10 ? 0.331 6.236 -3.496 1.00 71.33 10 LEU A C 3
ATOM 1537 O O . LEU A 1 10 ? 0.791 6.052 -4.622 1.00 63.20 10 LEU A O 3
ATOM 1553 N N . LYS A 1 11 ? -0.342 7.350 -3.134 1.00 22.42 11 LYS A N 3
ATOM 1554 C CA . LYS A 1 11 ? -0.615 8.480 -4.048 1.00 12.24 11 LYS A CA 3
ATOM 1555 C C . LYS A 1 11 ? 0.637 9.374 -4.238 1.00 61.53 11 LYS A C 3
ATOM 1556 O O . LYS A 1 11 ? 0.978 9.746 -5.365 1.00 24.23 11 LYS A O 3
ATOM 1575 N N . LYS A 1 12 ? 1.320 9.682 -3.114 1.00 72.11 12 LYS A N 3
ATOM 1576 C CA . LYS A 1 12 ? 2.448 10.657 -3.065 1.00 42.00 12 LYS A CA 3
ATOM 1577 C C . LYS A 1 12 ? 3.667 10.158 -3.850 1.00 61.11 12 LYS A C 3
ATOM 1578 O O . LYS A 1 12 ? 4.307 10.914 -4.594 1.00 4.32 12 LYS A O 3
ATOM 1597 N N . LEU A 1 13 ? 3.967 8.869 -3.665 1.00 23.42 13 LEU A N 3
ATOM 1598 C CA . LEU A 1 13 ? 5.095 8.200 -4.315 1.00 21.31 13 LEU A CA 3
ATOM 1599 C C . LEU A 1 13 ? 4.715 7.822 -5.758 1.00 23.11 13 LEU A C 3
ATOM 1600 O O . LEU A 1 13 ? 5.591 7.640 -6.615 1.00 41.32 13 LEU A O 3
ATOM 1616 N N . GLY A 1 14 ? 3.389 7.716 -6.004 1.00 62.51 14 GLY A N 3
ATOM 1617 C CA . GLY A 1 14 ? 2.848 7.523 -7.338 1.00 2.13 14 GLY A CA 3
ATOM 1618 C C . GLY A 1 14 ? 3.183 6.170 -7.946 1.00 51.20 14 GLY A C 3
ATOM 1619 O O . GLY A 1 14 ? 3.918 6.095 -8.938 1.00 35.31 14 GLY A O 3
ATOM 1623 N N . MET A 1 15 ? 2.651 5.096 -7.336 1.00 31.23 15 MET A N 3
ATOM 1624 C CA . MET A 1 15 ? 2.752 3.734 -7.862 1.00 22.33 15 MET A CA 3
ATOM 1625 C C . MET A 1 15 ? 1.555 3.461 -8.794 1.00 23.52 15 MET A C 3
ATOM 1626 O O . MET A 1 15 ? 0.762 4.375 -9.083 1.00 2.15 15 MET A O 3
ATOM 1640 N N . SER A 1 16 ? 1.425 2.222 -9.275 1.00 71.31 16 SER A N 3
ATOM 1641 C CA . SER A 1 16 ? 0.295 1.825 -10.120 1.00 73.53 16 SER A CA 3
ATOM 1642 C C . SER A 1 16 ? -1.008 1.835 -9.298 1.00 35.34 16 SER A C 3
ATOM 1643 O O . SER A 1 16 ? -0.983 1.602 -8.077 1.00 14.24 16 SER A O 3
ATOM 1651 N N . GLU A 1 17 ? -2.132 2.122 -9.969 1.00 3.24 17 GLU A N 3
ATOM 1652 C CA . GLU A 1 17 ? -3.468 2.065 -9.351 1.00 64.51 17 GLU A CA 3
ATOM 1653 C C . GLU A 1 17 ? -3.747 0.648 -8.817 1.00 15.03 17 GLU A C 3
ATOM 1654 O O . GLU A 1 17 ? -4.355 0.488 -7.760 1.00 74.12 17 GLU A O 3
ATOM 1666 N N . GLU A 1 18 ? -3.259 -0.366 -9.568 1.00 2.15 18 GLU A N 3
ATOM 1667 C CA . GLU A 1 18 ? -3.325 -1.777 -9.170 1.00 64.24 18 GLU A CA 3
ATOM 1668 C C . GLU A 1 18 ? -2.522 -2.022 -7.894 1.00 5.31 18 GLU A C 3
ATOM 1669 O O . GLU A 1 18 ? -2.997 -2.734 -7.007 1.00 64.44 18 GLU A O 3
ATOM 1681 N N . CYS A 1 19 ? -1.318 -1.387 -7.797 1.00 23.34 19 CYS A N 3
ATOM 1682 C CA . CYS A 1 19 ? -0.422 -1.575 -6.650 1.00 21.30 19 CYS A CA 3
ATOM 1683 C C . CYS A 1 19 ? -1.163 -1.187 -5.375 1.00 14.42 19 CYS A C 3
ATOM 1684 O O . CYS A 1 19 ? -1.267 -1.988 -4.466 1.00 24.31 19 CYS A O 3
ATOM 1691 N N . ARG A 1 20 ? -1.765 0.021 -5.394 1.00 20.55 20 ARG A N 3
ATOM 1692 C CA . ARG A 1 20 ? -2.489 0.578 -4.245 1.00 42.22 20 ARG A CA 3
ATOM 1693 C C . ARG A 1 20 ? -3.609 -0.346 -3.783 1.00 61.53 20 ARG A C 3
ATOM 1694 O O . ARG A 1 20 ? -3.723 -0.648 -2.603 1.00 43.21 20 ARG A O 3
ATOM 1715 N N . GLN A 1 21 ? -4.441 -0.758 -4.760 1.00 21.20 21 GLN A N 3
ATOM 1716 C CA . GLN A 1 21 ? -5.639 -1.560 -4.501 1.00 10.32 21 GLN A CA 3
ATOM 1717 C C . GLN A 1 21 ? -5.279 -2.903 -3.826 1.00 55.43 21 GLN A C 3
ATOM 1718 O O . GLN A 1 21 ? -6.042 -3.416 -3.011 1.00 41.11 21 GLN A O 3
ATOM 1732 N N . ARG A 1 22 ? -4.086 -3.428 -4.171 1.00 43.00 22 ARG A N 3
ATOM 1733 C CA . ARG A 1 22 ? -3.486 -4.606 -3.528 1.00 51.41 22 ARG A CA 3
ATOM 1734 C C . ARG A 1 22 ? -3.103 -4.305 -2.062 1.00 70.23 22 ARG A C 3
ATOM 1735 O O . ARG A 1 22 ? -3.414 -5.080 -1.160 1.00 63.25 22 ARG A O 3
ATOM 1756 N N . LEU A 1 23 ? -2.464 -3.140 -1.853 1.00 25.30 23 LEU A N 3
ATOM 1757 C CA . LEU A 1 23 ? -1.821 -2.777 -0.577 1.00 14.04 23 LEU A CA 3
ATOM 1758 C C . LEU A 1 23 ? -2.842 -2.404 0.500 1.00 32.33 23 LEU A C 3
ATOM 1759 O O . LEU A 1 23 ? -2.751 -2.877 1.631 1.00 3.31 23 LEU A O 3
ATOM 1775 N N . GLU A 1 24 ? -3.809 -1.547 0.122 1.00 24.35 24 GLU A N 3
ATOM 1776 C CA . GLU A 1 24 ? -4.975 -1.212 0.954 1.00 52.31 24 GLU A CA 3
ATOM 1777 C C . GLU A 1 24 ? -5.713 -2.487 1.380 1.00 43.22 24 GLU A C 3
ATOM 1778 O O . GLU A 1 24 ? -6.110 -2.620 2.528 1.00 50.24 24 GLU A O 3
ATOM 1790 N N . LYS A 1 25 ? -5.840 -3.435 0.437 1.00 3.24 25 LYS A N 3
ATOM 1791 C CA . LYS A 1 25 ? -6.564 -4.690 0.659 1.00 20.33 25 LYS A CA 3
ATOM 1792 C C . LYS A 1 25 ? -5.838 -5.572 1.693 1.00 44.45 25 LYS A C 3
ATOM 1793 O O . LYS A 1 25 ? -6.481 -6.223 2.519 1.00 42.12 25 LYS A O 3
ATOM 1812 N N . MET A 1 26 ? -4.491 -5.567 1.649 1.00 13.14 26 MET A N 3
ATOM 1813 C CA . MET A 1 26 ? -3.658 -6.296 2.631 1.00 10.03 26 MET A CA 3
ATOM 1814 C C . MET A 1 26 ? -3.687 -5.595 3.994 1.00 51.24 26 MET A C 3
ATOM 1815 O O . MET A 1 26 ? -3.562 -6.230 5.031 1.00 3.24 26 MET A O 3
ATOM 1829 N N . CYS A 1 27 ? -3.830 -4.274 3.951 1.00 43.33 27 CYS A N 3
ATOM 1830 C CA . CYS A 1 27 ? -3.878 -3.410 5.139 1.00 73.24 27 CYS A CA 3
ATOM 1831 C C . CYS A 1 27 ? -5.189 -3.589 5.924 1.00 25.03 27 CYS A C 3
ATOM 1832 O O . CYS A 1 27 ? -5.184 -3.691 7.163 1.00 22.42 27 CYS A O 3
ATOM 1839 N N . LYS A 1 28 ? -6.305 -3.663 5.181 1.00 54.51 28 LYS A N 3
ATOM 1840 C CA . LYS A 1 28 ? -7.663 -3.716 5.750 1.00 35.34 28 LYS A CA 3
ATOM 1841 C C . LYS A 1 28 ? -8.019 -5.158 6.113 1.00 51.43 28 LYS A C 3
ATOM 1842 O O . LYS A 1 28 ? -8.608 -5.426 7.162 1.00 64.22 28 LYS A O 3
ATOM 1861 N N . GLU A 1 29 ? -7.641 -6.080 5.213 1.00 12.42 29 GLU A N 3
ATOM 1862 C CA . GLU A 1 29 ? -7.862 -7.524 5.378 1.00 72.21 29 GLU A CA 3
ATOM 1863 C C . GLU A 1 29 ? -6.497 -8.195 5.596 1.00 33.02 29 GLU A C 3
ATOM 1864 O O . GLU A 1 29 ? -5.985 -8.920 4.732 1.00 34.25 29 GLU A O 3
ATOM 1876 N N . GLY A 1 30 ? -5.887 -7.877 6.743 1.00 40.51 30 GLY A N 3
ATOM 1877 C CA . GLY A 1 30 ? -4.558 -8.371 7.108 1.00 52.15 30 GLY A CA 3
ATOM 1878 C C . GLY A 1 30 ? -3.827 -7.363 7.975 1.00 12.21 30 GLY A C 3
ATOM 1879 O O . GLY A 1 30 ? -4.386 -6.905 8.975 1.00 3.44 30 GLY A O 3
ATOM 1883 N N . THR A 1 31 ? -2.581 -7.010 7.596 1.00 53.41 31 THR A N 3
ATOM 1884 C CA . THR A 1 31 ? -1.758 -6.032 8.333 1.00 15.21 31 THR A CA 3
ATOM 1885 C C . THR A 1 31 ? -1.219 -4.951 7.370 1.00 13.45 31 THR A C 3
ATOM 1886 O O . THR A 1 31 ? -0.800 -5.262 6.246 1.00 73.03 31 THR A O 3
ATOM 1897 N N . SER A 1 32 ? -1.228 -3.689 7.835 1.00 0.40 32 SER A N 3
ATOM 1898 C CA . SER A 1 32 ? -0.574 -2.564 7.147 1.00 70.32 32 SER A CA 3
ATOM 1899 C C . SER A 1 32 ? 0.958 -2.721 7.184 1.00 5.33 32 SER A C 3
ATOM 1900 O O . SER A 1 32 ? 1.668 -2.099 6.394 1.00 22.23 32 SER A O 3
ATOM 1908 N N . GLU A 1 33 ? 1.429 -3.561 8.133 1.00 71.24 33 GLU A N 3
ATOM 1909 C CA . GLU A 1 33 ? 2.841 -3.930 8.301 1.00 14.45 33 GLU A CA 3
ATOM 1910 C C . GLU A 1 33 ? 3.352 -4.651 7.042 1.00 63.01 33 GLU A C 3
ATOM 1911 O O . GLU A 1 33 ? 4.395 -4.298 6.492 1.00 65.32 33 GLU A O 3
ATOM 1923 N N . ASP A 1 34 ? 2.586 -5.657 6.585 1.00 63.51 34 ASP A N 3
ATOM 1924 C CA . ASP A 1 34 ? 2.907 -6.416 5.357 1.00 52.42 34 ASP A CA 3
ATOM 1925 C C . ASP A 1 34 ? 2.499 -5.647 4.094 1.00 44.43 34 ASP A C 3
ATOM 1926 O O . ASP A 1 34 ? 3.052 -5.885 3.018 1.00 52.10 34 ASP A O 3
ATOM 1935 N N . ALA A 1 35 ? 1.528 -4.733 4.234 1.00 42.31 35 ALA A N 3
ATOM 1936 C CA . ALA A 1 35 ? 1.087 -3.870 3.126 1.00 14.50 35 ALA A CA 3
ATOM 1937 C C . ALA A 1 35 ? 2.196 -2.886 2.706 1.00 22.53 35 ALA A C 3
ATOM 1938 O O . ALA A 1 35 ? 2.436 -2.694 1.516 1.00 4.02 35 ALA A O 3
ATOM 1945 N N . GLU A 1 36 ? 2.890 -2.289 3.701 1.00 22.43 36 GLU A N 3
ATOM 1946 C CA . GLU A 1 36 ? 4.016 -1.364 3.440 1.00 4.33 36 GLU A CA 3
ATOM 1947 C C . GLU A 1 36 ? 5.270 -2.149 2.997 1.00 44.13 36 GLU A C 3
ATOM 1948 O O . GLU A 1 36 ? 6.100 -1.627 2.241 1.00 72.13 36 GLU A O 3
ATOM 1960 N N . ARG A 1 37 ? 5.403 -3.403 3.491 1.00 41.30 37 ARG A N 3
ATOM 1961 C CA . ARG A 1 37 ? 6.421 -4.359 3.004 1.00 34.44 37 ARG A CA 3
ATOM 1962 C C . ARG A 1 37 ? 6.238 -4.616 1.495 1.00 15.01 37 ARG A C 3
ATOM 1963 O O . ARG A 1 37 ? 7.202 -4.578 0.727 1.00 15.32 37 ARG A O 3
ATOM 1984 N N . MET A 1 38 ? 4.986 -4.870 1.080 1.00 23.33 38 MET A N 3
ATOM 1985 C CA . MET A 1 38 ? 4.660 -5.125 -0.331 1.00 63.42 38 MET A CA 3
ATOM 1986 C C . MET A 1 38 ? 4.754 -3.833 -1.148 1.00 54.44 38 MET A C 3
ATOM 1987 O O . MET A 1 38 ? 5.039 -3.885 -2.329 1.00 53.24 38 MET A O 3
ATOM 2001 N N . ALA A 1 39 ? 4.534 -2.680 -0.484 1.00 32.33 39 ALA A N 3
ATOM 2002 C CA . ALA A 1 39 ? 4.569 -1.357 -1.133 1.00 54.21 39 ALA A CA 3
ATOM 2003 C C . ALA A 1 39 ? 5.979 -1.015 -1.617 1.00 54.31 39 ALA A C 3
ATOM 2004 O O . ALA A 1 39 ? 6.175 -0.597 -2.770 1.00 12.13 39 ALA A O 3
ATOM 2011 N N . ARG A 1 40 ? 6.956 -1.247 -0.728 1.00 73.23 40 ARG A N 3
ATOM 2012 C CA . ARG A 1 40 ? 8.367 -0.965 -1.000 1.00 34.14 40 ARG A CA 3
ATOM 2013 C C . ARG A 1 40 ? 8.953 -1.982 -2.001 1.00 35.45 40 ARG A C 3
ATOM 2014 O O . ARG A 1 40 ? 9.893 -1.669 -2.729 1.00 50.10 40 ARG A O 3
ATOM 2035 N N . ASN A 1 41 ? 8.363 -3.195 -2.044 1.00 23.03 41 ASN A N 3
ATOM 2036 C CA . ASN A 1 41 ? 8.785 -4.266 -2.981 1.00 23.23 41 ASN A CA 3
ATOM 2037 C C . ASN A 1 41 ? 7.928 -4.280 -4.259 1.00 53.21 41 ASN A C 3
ATOM 2038 O O . ASN A 1 41 ? 8.228 -5.020 -5.207 1.00 12.43 41 ASN A O 3
ATOM 2049 N N . CYS A 1 42 ? 6.866 -3.456 -4.278 1.00 32.13 42 CYS A N 3
ATOM 2050 C CA . CYS A 1 42 ? 6.011 -3.269 -5.463 1.00 31.34 42 CYS A CA 3
ATOM 2051 C C . CYS A 1 42 ? 6.751 -2.404 -6.481 1.00 54.35 42 CYS A C 3
ATOM 2052 O O . CYS A 1 42 ? 7.137 -2.882 -7.557 1.00 13.14 42 CYS A O 3
ATOM 2059 N N . GLU A 1 43 ? 6.993 -1.135 -6.100 1.00 34.15 43 GLU A N 3
ATOM 2060 C CA . GLU A 1 43 ? 7.594 -0.111 -6.981 1.00 12.35 43 GLU A CA 3
ATOM 2061 C C . GLU A 1 43 ? 8.387 0.890 -6.133 1.00 70.42 43 GLU A C 3
ATOM 2062 O O . GLU A 1 43 ? 9.611 1.024 -6.277 1.00 3.11 43 GLU A O 3
ATOM 2074 N N . SER A 1 44 ? 7.671 1.582 -5.241 1.00 62.42 44 SER A N 3
ATOM 2075 C CA . SER A 1 44 ? 8.208 2.691 -4.448 1.00 73.20 44 SER A CA 3
ATOM 2076 C C . SER A 1 44 ? 8.381 2.255 -2.978 1.00 71.43 44 SER A C 3
ATOM 2077 O O . SER A 1 44 ? 7.390 2.251 -2.223 1.00 72.53 44 SER A O 3
ATOM 2086 N N . ALA A 1 1 ? -5.453 5.597 13.253 1.00 0.00 1 ALA A N 4
ATOM 2087 C CA . ALA A 1 1 ? -5.603 5.598 11.780 1.00 71.14 1 ALA A CA 4
ATOM 2088 C C . ALA A 1 1 ? -5.280 4.182 11.238 1.00 14.31 1 ALA A C 4
ATOM 2089 O O . ALA A 1 1 ? -4.189 3.667 11.507 1.00 4.30 1 ALA A O 4
ATOM 2098 N N . PRO A 1 2 ? -6.230 3.512 10.508 1.00 54.34 2 PRO A N 4
ATOM 2099 C CA . PRO A 1 2 ? -6.021 2.129 10.008 1.00 5.13 2 PRO A CA 4
ATOM 2100 C C . PRO A 1 2 ? -5.032 2.050 8.812 1.00 42.04 2 PRO A C 4
ATOM 2101 O O . PRO A 1 2 ? -3.970 1.428 8.921 1.00 15.41 2 PRO A O 4
ATOM 2112 N N . CYS A 1 3 ? -5.371 2.709 7.693 1.00 41.12 3 CYS A N 4
ATOM 2113 C CA . CYS A 1 3 ? -4.602 2.616 6.434 1.00 15.20 3 CYS A CA 4
ATOM 2114 C C . CYS A 1 3 ? -4.394 4.008 5.823 1.00 42.53 3 CYS A C 4
ATOM 2115 O O . CYS A 1 3 ? -4.247 4.142 4.612 1.00 61.11 3 CYS A O 4
ATOM 2122 N N . GLU A 1 4 ? -4.362 5.037 6.685 1.00 52.44 4 GLU A N 4
ATOM 2123 C CA . GLU A 1 4 ? -4.262 6.442 6.255 1.00 11.42 4 GLU A CA 4
ATOM 2124 C C . GLU A 1 4 ? -2.821 6.810 5.887 1.00 61.43 4 GLU A C 4
ATOM 2125 O O . GLU A 1 4 ? -2.588 7.435 4.851 1.00 43.42 4 GLU A O 4
ATOM 2137 N N . ASP A 1 5 ? -1.866 6.407 6.745 1.00 5.25 5 ASP A N 4
ATOM 2138 C CA . ASP A 1 5 ? -0.421 6.560 6.482 1.00 24.13 5 ASP A CA 4
ATOM 2139 C C . ASP A 1 5 ? -0.041 5.817 5.196 1.00 3.14 5 ASP A C 4
ATOM 2140 O O . ASP A 1 5 ? 0.671 6.348 4.337 1.00 63.41 5 ASP A O 4
ATOM 2149 N N . LEU A 1 6 ? -0.578 4.598 5.075 1.00 51.43 6 LEU A N 4
ATOM 2150 C CA . LEU A 1 6 ? -0.391 3.739 3.901 1.00 55.42 6 LEU A CA 4
ATOM 2151 C C . LEU A 1 6 ? -1.019 4.363 2.641 1.00 51.24 6 LEU A C 4
ATOM 2152 O O . LEU A 1 6 ? -0.439 4.278 1.560 1.00 13.54 6 LEU A O 4
ATOM 2168 N N . LYS A 1 7 ? -2.202 5.010 2.799 1.00 22.41 7 LYS A N 4
ATOM 2169 C CA . LYS A 1 7 ? -2.938 5.605 1.659 1.00 54.33 7 LYS A CA 4
ATOM 2170 C C . LYS A 1 7 ? -2.209 6.854 1.136 1.00 2.21 7 LYS A C 4
ATOM 2171 O O . LYS A 1 7 ? -2.216 7.140 -0.067 1.00 1.43 7 LYS A O 4
ATOM 2190 N N . GLU A 1 8 ? -1.564 7.583 2.053 1.00 41.23 8 GLU A N 4
ATOM 2191 C CA . GLU A 1 8 ? -0.673 8.703 1.703 1.00 25.21 8 GLU A CA 4
ATOM 2192 C C . GLU A 1 8 ? 0.586 8.207 0.963 1.00 72.32 8 GLU A C 4
ATOM 2193 O O . GLU A 1 8 ? 1.131 8.916 0.120 1.00 71.03 8 GLU A O 4
ATOM 2205 N N . ARG A 1 9 ? 1.037 6.983 1.287 1.00 10.15 9 ARG A N 4
ATOM 2206 C CA . ARG A 1 9 ? 2.162 6.330 0.585 1.00 44.15 9 ARG A CA 4
ATOM 2207 C C . ARG A 1 9 ? 1.750 5.894 -0.831 1.00 74.35 9 ARG A C 4
ATOM 2208 O O . ARG A 1 9 ? 2.587 5.837 -1.732 1.00 72.53 9 ARG A O 4
ATOM 2229 N N . LEU A 1 10 ? 0.454 5.569 -1.017 1.00 51.03 10 LEU A N 4
ATOM 2230 C CA . LEU A 1 10 ? -0.089 5.204 -2.340 1.00 74.31 10 LEU A CA 4
ATOM 2231 C C . LEU A 1 10 ? 0.051 6.388 -3.320 1.00 73.32 10 LEU A C 4
ATOM 2232 O O . LEU A 1 10 ? 0.501 6.218 -4.464 1.00 10.45 10 LEU A O 4
ATOM 2248 N N . LYS A 1 11 ? -0.314 7.603 -2.843 1.00 22.33 11 LYS A N 4
ATOM 2249 C CA . LYS A 1 11 ? -0.234 8.831 -3.656 1.00 53.01 11 LYS A CA 4
ATOM 2250 C C . LYS A 1 11 ? 1.215 9.379 -3.746 1.00 0.00 11 LYS A C 4
ATOM 2251 O O . LYS A 1 11 ? 1.599 9.931 -4.785 1.00 43.03 11 LYS A O 4
ATOM 2270 N N . LYS A 1 12 ? 2.021 9.201 -2.668 1.00 33.11 12 LYS A N 4
ATOM 2271 C CA . LYS A 1 12 ? 3.400 9.758 -2.581 1.00 33.02 12 LYS A CA 4
ATOM 2272 C C . LYS A 1 12 ? 4.327 8.996 -3.543 1.00 44.32 12 LYS A C 4
ATOM 2273 O O . LYS A 1 12 ? 5.139 9.598 -4.246 1.00 20.13 12 LYS A O 4
ATOM 2292 N N . LEU A 1 13 ? 4.169 7.666 -3.574 1.00 42.42 13 LEU A N 4
ATOM 2293 C CA . LEU A 1 13 ? 4.923 6.788 -4.487 1.00 31.44 13 LEU A CA 4
ATOM 2294 C C . LEU A 1 13 ? 4.345 6.883 -5.919 1.00 40.13 13 LEU A C 4
ATOM 2295 O O . LEU A 1 13 ? 5.037 6.564 -6.891 1.00 71.53 13 LEU A O 4
ATOM 2311 N N . GLY A 1 14 ? 3.080 7.356 -6.031 1.00 41.31 14 GLY A N 4
ATOM 2312 C CA . GLY A 1 14 ? 2.389 7.479 -7.321 1.00 2.21 14 GLY A CA 4
ATOM 2313 C C . GLY A 1 14 ? 2.347 6.153 -8.068 1.00 24.33 14 GLY A C 4
ATOM 2314 O O . GLY A 1 14 ? 2.660 6.089 -9.262 1.00 41.42 14 GLY A O 4
ATOM 2318 N N . MET A 1 15 ? 1.952 5.103 -7.335 1.00 72.22 15 MET A N 4
ATOM 2319 C CA . MET A 1 15 ? 2.118 3.708 -7.742 1.00 45.11 15 MET A CA 4
ATOM 2320 C C . MET A 1 15 ? 1.103 3.276 -8.806 1.00 2.33 15 MET A C 4
ATOM 2321 O O . MET A 1 15 ? 0.230 4.058 -9.196 1.00 71.02 15 MET A O 4
ATOM 2335 N N . SER A 1 16 ? 1.227 2.021 -9.267 1.00 63.31 16 SER A N 4
ATOM 2336 C CA . SER A 1 16 ? 0.300 1.426 -10.243 1.00 43.00 16 SER A CA 4
ATOM 2337 C C . SER A 1 16 ? -1.129 1.379 -9.673 1.00 43.12 16 SER A C 4
ATOM 2338 O O . SER A 1 16 ? -1.314 1.310 -8.446 1.00 13.52 16 SER A O 4
ATOM 2346 N N . GLU A 1 17 ? -2.132 1.408 -10.566 1.00 52.41 17 GLU A N 4
ATOM 2347 C CA . GLU A 1 17 ? -3.544 1.329 -10.174 1.00 73.20 17 GLU A CA 4
ATOM 2348 C C . GLU A 1 17 ? -3.848 -0.067 -9.600 1.00 22.34 17 GLU A C 4
ATOM 2349 O O . GLU A 1 17 ? -4.808 -0.237 -8.858 1.00 30.25 17 GLU A O 4
ATOM 2361 N N . GLU A 1 18 ? -3.012 -1.060 -9.947 1.00 23.53 18 GLU A N 4
ATOM 2362 C CA . GLU A 1 18 ? -3.047 -2.377 -9.310 1.00 11.45 18 GLU A CA 4
ATOM 2363 C C . GLU A 1 18 ? -2.456 -2.299 -7.903 1.00 3.21 18 GLU A C 4
ATOM 2364 O O . GLU A 1 18 ? -3.002 -2.890 -6.971 1.00 62.33 18 GLU A O 4
ATOM 2376 N N . CYS A 1 19 ? -1.354 -1.523 -7.761 1.00 25.31 19 CYS A N 4
ATOM 2377 C CA . CYS A 1 19 ? -0.546 -1.511 -6.541 1.00 61.34 19 CYS A CA 4
ATOM 2378 C C . CYS A 1 19 ? -1.386 -1.030 -5.358 1.00 32.14 19 CYS A C 4
ATOM 2379 O O . CYS A 1 19 ? -1.551 -1.746 -4.381 1.00 10.14 19 CYS A O 4
ATOM 2386 N N . ARG A 1 20 ? -2.005 0.148 -5.512 1.00 51.32 20 ARG A N 4
ATOM 2387 C CA . ARG A 1 20 ? -2.799 0.770 -4.443 1.00 34.33 20 ARG A CA 4
ATOM 2388 C C . ARG A 1 20 ? -4.074 -0.035 -4.092 1.00 33.11 20 ARG A C 4
ATOM 2389 O O . ARG A 1 20 ? -4.483 -0.051 -2.923 1.00 22.32 20 ARG A O 4
ATOM 2410 N N . GLN A 1 21 ? -4.686 -0.705 -5.095 1.00 33.34 21 GLN A N 4
ATOM 2411 C CA . GLN A 1 21 ? -5.879 -1.560 -4.870 1.00 45.14 21 GLN A CA 4
ATOM 2412 C C . GLN A 1 21 ? -5.512 -2.838 -4.112 1.00 45.30 21 GLN A C 4
ATOM 2413 O O . GLN A 1 21 ? -6.309 -3.355 -3.325 1.00 52.05 21 GLN A O 4
ATOM 2427 N N . ARG A 1 22 ? -4.292 -3.341 -4.368 1.00 30.25 22 ARG A N 4
ATOM 2428 C CA . ARG A 1 22 ? -3.721 -4.468 -3.633 1.00 34.02 22 ARG A CA 4
ATOM 2429 C C . ARG A 1 22 ? -3.471 -4.068 -2.172 1.00 3.23 22 ARG A C 4
ATOM 2430 O O . ARG A 1 22 ? -3.913 -4.748 -1.265 1.00 0.31 22 ARG A O 4
ATOM 2451 N N . LEU A 1 23 ? -2.810 -2.920 -1.978 1.00 62.12 23 LEU A N 4
ATOM 2452 C CA . LEU A 1 23 ? -2.234 -2.519 -0.688 1.00 32.24 23 LEU A CA 4
ATOM 2453 C C . LEU A 1 23 ? -3.284 -2.057 0.333 1.00 53.21 23 LEU A C 4
ATOM 2454 O O . LEU A 1 23 ? -3.115 -2.292 1.528 1.00 64.02 23 LEU A O 4
ATOM 2470 N N . GLU A 1 24 ? -4.355 -1.391 -0.142 1.00 72.32 24 GLU A N 4
ATOM 2471 C CA . GLU A 1 24 ? -5.535 -1.087 0.694 1.00 71.03 24 GLU A CA 4
ATOM 2472 C C . GLU A 1 24 ? -6.171 -2.399 1.203 1.00 61.50 24 GLU A C 4
ATOM 2473 O O . GLU A 1 24 ? -6.546 -2.501 2.369 1.00 71.14 24 GLU A O 4
ATOM 2485 N N . LYS A 1 25 ? -6.217 -3.420 0.321 1.00 43.15 25 LYS A N 4
ATOM 2486 C CA . LYS A 1 25 ? -6.799 -4.747 0.644 1.00 74.31 25 LYS A CA 4
ATOM 2487 C C . LYS A 1 25 ? -5.905 -5.489 1.653 1.00 51.23 25 LYS A C 4
ATOM 2488 O O . LYS A 1 25 ? -6.387 -6.041 2.640 1.00 24.12 25 LYS A O 4
ATOM 2507 N N . MET A 1 26 ? -4.592 -5.435 1.410 1.00 13.43 26 MET A N 4
ATOM 2508 C CA . MET A 1 26 ? -3.582 -6.097 2.243 1.00 20.11 26 MET A CA 4
ATOM 2509 C C . MET A 1 26 ? -3.513 -5.442 3.635 1.00 3.41 26 MET A C 4
ATOM 2510 O O . MET A 1 26 ? -3.209 -6.102 4.623 1.00 3.13 26 MET A O 4
ATOM 2524 N N . CYS A 1 27 ? -3.796 -4.128 3.684 1.00 25.43 27 CYS A N 4
ATOM 2525 C CA . CYS A 1 27 ? -3.745 -3.341 4.919 1.00 10.32 27 CYS A CA 4
ATOM 2526 C C . CYS A 1 27 ? -4.929 -3.647 5.851 1.00 13.35 27 CYS A C 4
ATOM 2527 O O . CYS A 1 27 ? -4.738 -3.811 7.060 1.00 32.12 27 CYS A O 4
ATOM 2534 N N . LYS A 1 28 ? -6.147 -3.720 5.281 1.00 44.32 28 LYS A N 4
ATOM 2535 C CA . LYS A 1 28 ? -7.395 -3.836 6.079 1.00 22.35 28 LYS A CA 4
ATOM 2536 C C . LYS A 1 28 ? -7.724 -5.314 6.362 1.00 1.51 28 LYS A C 4
ATOM 2537 O O . LYS A 1 28 ? -7.984 -5.705 7.508 1.00 4.01 28 LYS A O 4
ATOM 2556 N N . GLU A 1 29 ? -7.691 -6.125 5.293 1.00 72.55 29 GLU A N 4
ATOM 2557 C CA . GLU A 1 29 ? -8.035 -7.565 5.336 1.00 44.11 29 GLU A CA 4
ATOM 2558 C C . GLU A 1 29 ? -6.822 -8.434 5.749 1.00 54.34 29 GLU A C 4
ATOM 2559 O O . GLU A 1 29 ? -6.929 -9.666 5.849 1.00 33.11 29 GLU A O 4
ATOM 2571 N N . GLY A 1 30 ? -5.674 -7.775 6.003 1.00 25.24 30 GLY A N 4
ATOM 2572 C CA . GLY A 1 30 ? -4.489 -8.430 6.566 1.00 64.42 30 GLY A CA 4
ATOM 2573 C C . GLY A 1 30 ? -3.867 -7.558 7.654 1.00 65.42 30 GLY A C 4
ATOM 2574 O O . GLY A 1 30 ? -4.410 -7.473 8.762 1.00 11.12 30 GLY A O 4
ATOM 2578 N N . THR A 1 31 ? -2.750 -6.878 7.319 1.00 53.25 31 THR A N 4
ATOM 2579 C CA . THR A 1 31 ? -2.064 -5.905 8.207 1.00 44.51 31 THR A CA 4
ATOM 2580 C C . THR A 1 31 ? -1.394 -4.809 7.361 1.00 54.43 31 THR A C 4
ATOM 2581 O O . THR A 1 31 ? -0.847 -5.100 6.287 1.00 53.34 31 THR A O 4
ATOM 2592 N N . SER A 1 32 ? -1.425 -3.560 7.877 1.00 51.00 32 SER A N 4
ATOM 2593 C CA . SER A 1 32 ? -0.719 -2.412 7.280 1.00 71.43 32 SER A CA 4
ATOM 2594 C C . SER A 1 32 ? 0.794 -2.684 7.216 1.00 63.25 32 SER A C 4
ATOM 2595 O O . SER A 1 32 ? 1.451 -2.259 6.276 1.00 42.53 32 SER A O 4
ATOM 2603 N N . GLU A 1 33 ? 1.303 -3.430 8.224 1.00 31.34 33 GLU A N 4
ATOM 2604 C CA . GLU A 1 33 ? 2.737 -3.758 8.387 1.00 71.32 33 GLU A CA 4
ATOM 2605 C C . GLU A 1 33 ? 3.313 -4.429 7.134 1.00 60.33 33 GLU A C 4
ATOM 2606 O O . GLU A 1 33 ? 4.347 -4.025 6.598 1.00 24.02 33 GLU A O 4
ATOM 2618 N N . ASP A 1 34 ? 2.605 -5.465 6.689 1.00 21.12 34 ASP A N 4
ATOM 2619 C CA . ASP A 1 34 ? 2.985 -6.268 5.526 1.00 25.54 34 ASP A CA 4
ATOM 2620 C C . ASP A 1 34 ? 2.796 -5.468 4.231 1.00 53.15 34 ASP A C 4
ATOM 2621 O O . ASP A 1 34 ? 3.656 -5.492 3.350 1.00 41.35 34 ASP A O 4
ATOM 2630 N N . ALA A 1 35 ? 1.674 -4.745 4.148 1.00 13.13 35 ALA A N 4
ATOM 2631 C CA . ALA A 1 35 ? 1.275 -4.004 2.943 1.00 33.02 35 ALA A CA 4
ATOM 2632 C C . ALA A 1 35 ? 2.206 -2.806 2.630 1.00 11.13 35 ALA A C 4
ATOM 2633 O O . ALA A 1 35 ? 2.442 -2.492 1.468 1.00 20.14 35 ALA A O 4
ATOM 2640 N N . GLU A 1 36 ? 2.729 -2.137 3.675 1.00 34.33 36 GLU A N 4
ATOM 2641 C CA . GLU A 1 36 ? 3.679 -1.010 3.507 1.00 54.23 36 GLU A CA 4
ATOM 2642 C C . GLU A 1 36 ? 5.077 -1.542 3.123 1.00 64.13 36 GLU A C 4
ATOM 2643 O O . GLU A 1 36 ? 5.837 -0.882 2.399 1.00 73.42 36 GLU A O 4
ATOM 2655 N N . ARG A 1 37 ? 5.405 -2.757 3.620 1.00 54.41 37 ARG A N 4
ATOM 2656 C CA . ARG A 1 37 ? 6.613 -3.485 3.214 1.00 34.12 37 ARG A CA 4
ATOM 2657 C C . ARG A 1 37 ? 6.486 -3.955 1.752 1.00 53.35 37 ARG A C 4
ATOM 2658 O O . ARG A 1 37 ? 7.481 -4.044 1.037 1.00 43.23 37 ARG A O 4
ATOM 2679 N N . MET A 1 38 ? 5.252 -4.262 1.314 1.00 52.13 38 MET A N 4
ATOM 2680 C CA . MET A 1 38 ? 4.975 -4.635 -0.084 1.00 73.12 38 MET A CA 4
ATOM 2681 C C . MET A 1 38 ? 4.937 -3.388 -0.976 1.00 20.42 38 MET A C 4
ATOM 2682 O O . MET A 1 38 ? 5.203 -3.480 -2.167 1.00 44.52 38 MET A O 4
ATOM 2696 N N . ALA A 1 39 ? 4.633 -2.215 -0.379 1.00 32.31 39 ALA A N 4
ATOM 2697 C CA . ALA A 1 39 ? 4.652 -0.915 -1.093 1.00 62.24 39 ALA A CA 4
ATOM 2698 C C . ALA A 1 39 ? 6.078 -0.544 -1.535 1.00 41.32 39 ALA A C 4
ATOM 2699 O O . ALA A 1 39 ? 6.301 -0.130 -2.682 1.00 42.42 39 ALA A O 4
ATOM 2706 N N . ARG A 1 40 ? 7.041 -0.758 -0.618 1.00 24.31 40 ARG A N 4
ATOM 2707 C CA . ARG A 1 40 ? 8.462 -0.437 -0.852 1.00 44.10 40 ARG A CA 4
ATOM 2708 C C . ARG A 1 40 ? 9.178 -1.525 -1.698 1.00 74.42 40 ARG A C 4
ATOM 2709 O O . ARG A 1 40 ? 10.405 -1.510 -1.830 1.00 30.35 40 ARG A O 4
ATOM 2730 N N . ASN A 1 41 ? 8.394 -2.466 -2.259 1.00 34.23 41 ASN A N 4
ATOM 2731 C CA . ASN A 1 41 ? 8.886 -3.485 -3.217 1.00 71.15 41 ASN A CA 4
ATOM 2732 C C . ASN A 1 41 ? 8.021 -3.484 -4.499 1.00 44.45 41 ASN A C 4
ATOM 2733 O O . ASN A 1 41 ? 8.469 -3.951 -5.552 1.00 20.22 41 ASN A O 4
ATOM 2744 N N . CYS A 1 42 ? 6.783 -2.965 -4.379 1.00 51.54 42 CYS A N 4
ATOM 2745 C CA . CYS A 1 42 ? 5.758 -2.995 -5.454 1.00 55.21 42 CYS A CA 4
ATOM 2746 C C . CYS A 1 42 ? 6.222 -2.228 -6.691 1.00 33.05 42 CYS A C 4
ATOM 2747 O O . CYS A 1 42 ? 6.133 -2.722 -7.824 1.00 75.40 42 CYS A O 4
ATOM 2754 N N . GLU A 1 43 ? 6.725 -1.013 -6.449 1.00 1.22 43 GLU A N 4
ATOM 2755 C CA . GLU A 1 43 ? 7.192 -0.105 -7.507 1.00 62.32 43 GLU A CA 4
ATOM 2756 C C . GLU A 1 43 ? 8.721 -0.054 -7.508 1.00 70.23 43 GLU A C 4
ATOM 2757 O O . GLU A 1 43 ? 9.368 -0.362 -8.513 1.00 30.24 43 GLU A O 4
ATOM 2769 N N . SER A 1 44 ? 9.278 0.333 -6.349 1.00 62.20 44 SER A N 4
ATOM 2770 C CA . SER A 1 44 ? 10.724 0.557 -6.177 1.00 73.22 44 SER A CA 4
ATOM 2771 C C . SER A 1 44 ? 11.176 -0.005 -4.804 1.00 23.05 44 SER A C 4
ATOM 2772 O O . SER A 1 44 ? 11.368 0.776 -3.842 1.00 30.21 44 SER A O 4
ATOM 2781 N N . ALA A 1 1 ? -3.388 6.496 11.774 1.00 21.44 1 ALA A N 5
ATOM 2782 C CA . ALA A 1 1 ? -4.689 6.334 11.092 1.00 22.45 1 ALA A CA 5
ATOM 2783 C C . ALA A 1 1 ? -4.745 4.961 10.384 1.00 3.33 1 ALA A C 5
ATOM 2784 O O . ALA A 1 1 ? -3.729 4.517 9.839 1.00 71.41 1 ALA A O 5
ATOM 2793 N N . PRO A 1 2 ? -5.935 4.271 10.374 1.00 22.35 2 PRO A N 5
ATOM 2794 C CA . PRO A 1 2 ? -6.063 2.893 9.833 1.00 60.55 2 PRO A CA 5
ATOM 2795 C C . PRO A 1 2 ? -5.935 2.839 8.289 1.00 50.13 2 PRO A C 5
ATOM 2796 O O . PRO A 1 2 ? -6.884 3.170 7.572 1.00 33.40 2 PRO A O 5
ATOM 2807 N N . CYS A 1 3 ? -4.715 2.498 7.815 1.00 23.12 3 CYS A N 5
ATOM 2808 C CA . CYS A 1 3 ? -4.367 2.347 6.379 1.00 51.42 3 CYS A CA 5
ATOM 2809 C C . CYS A 1 3 ? -4.428 3.688 5.603 1.00 65.32 3 CYS A C 5
ATOM 2810 O O . CYS A 1 3 ? -4.219 3.704 4.387 1.00 10.52 3 CYS A O 5
ATOM 2817 N N . GLU A 1 4 ? -4.679 4.808 6.317 1.00 72.02 4 GLU A N 5
ATOM 2818 C CA . GLU A 1 4 ? -4.891 6.131 5.699 1.00 52.14 4 GLU A CA 5
ATOM 2819 C C . GLU A 1 4 ? -3.559 6.824 5.416 1.00 14.32 4 GLU A C 5
ATOM 2820 O O . GLU A 1 4 ? -3.402 7.441 4.363 1.00 75.43 4 GLU A O 5
ATOM 2832 N N . ASP A 1 5 ? -2.605 6.716 6.375 1.00 24.12 5 ASP A N 5
ATOM 2833 C CA . ASP A 1 5 ? -1.230 7.265 6.221 1.00 40.30 5 ASP A CA 5
ATOM 2834 C C . ASP A 1 5 ? -0.551 6.594 5.033 1.00 45.33 5 ASP A C 5
ATOM 2835 O O . ASP A 1 5 ? 0.128 7.233 4.238 1.00 52.23 5 ASP A O 5
ATOM 2844 N N . LEU A 1 6 ? -0.786 5.283 4.937 1.00 1.41 6 LEU A N 5
ATOM 2845 C CA . LEU A 1 6 ? -0.248 4.435 3.885 1.00 43.12 6 LEU A CA 5
ATOM 2846 C C . LEU A 1 6 ? -0.880 4.826 2.539 1.00 62.21 6 LEU A C 5
ATOM 2847 O O . LEU A 1 6 ? -0.161 5.077 1.581 1.00 2.14 6 LEU A O 5
ATOM 2863 N N . LYS A 1 7 ? -2.226 4.947 2.524 1.00 30.04 7 LYS A N 5
ATOM 2864 C CA . LYS A 1 7 ? -3.022 5.293 1.320 1.00 51.54 7 LYS A CA 5
ATOM 2865 C C . LYS A 1 7 ? -2.606 6.651 0.714 1.00 1.43 7 LYS A C 5
ATOM 2866 O O . LYS A 1 7 ? -2.463 6.787 -0.511 1.00 35.11 7 LYS A O 5
ATOM 2885 N N . GLU A 1 8 ? -2.405 7.657 1.589 1.00 2.34 8 GLU A N 5
ATOM 2886 C CA . GLU A 1 8 ? -2.046 9.022 1.168 1.00 10.01 8 GLU A CA 5
ATOM 2887 C C . GLU A 1 8 ? -0.585 9.072 0.683 1.00 12.00 8 GLU A C 5
ATOM 2888 O O . GLU A 1 8 ? -0.210 9.962 -0.084 1.00 65.24 8 GLU A O 5
ATOM 2900 N N . ARG A 1 9 ? 0.245 8.119 1.159 1.00 13.13 9 ARG A N 5
ATOM 2901 C CA . ARG A 1 9 ? 1.616 7.941 0.659 1.00 1.23 9 ARG A CA 5
ATOM 2902 C C . ARG A 1 9 ? 1.614 7.249 -0.712 1.00 52.40 9 ARG A C 5
ATOM 2903 O O . ARG A 1 9 ? 2.490 7.524 -1.522 1.00 62.21 9 ARG A O 5
ATOM 2924 N N . LEU A 1 10 ? 0.603 6.379 -0.976 1.00 33.42 10 LEU A N 5
ATOM 2925 C CA . LEU A 1 10 ? 0.486 5.637 -2.262 1.00 63.44 10 LEU A CA 5
ATOM 2926 C C . LEU A 1 10 ? 0.311 6.601 -3.447 1.00 43.22 10 LEU A C 5
ATOM 2927 O O . LEU A 1 10 ? 0.883 6.389 -4.524 1.00 21.44 10 LEU A O 5
ATOM 2943 N N . LYS A 1 11 ? -0.482 7.662 -3.224 1.00 4.13 11 LYS A N 5
ATOM 2944 C CA . LYS A 1 11 ? -0.681 8.736 -4.213 1.00 12.23 11 LYS A CA 5
ATOM 2945 C C . LYS A 1 11 ? 0.517 9.707 -4.224 1.00 24.24 11 LYS A C 5
ATOM 2946 O O . LYS A 1 11 ? 0.822 10.291 -5.264 1.00 71.33 11 LYS A O 5
ATOM 2965 N N . LYS A 1 12 ? 1.199 9.851 -3.060 1.00 33.15 12 LYS A N 5
ATOM 2966 C CA . LYS A 1 12 ? 2.314 10.809 -2.879 1.00 32.43 12 LYS A CA 5
ATOM 2967 C C . LYS A 1 12 ? 3.570 10.384 -3.674 1.00 24.24 12 LYS A C 5
ATOM 2968 O O . LYS A 1 12 ? 4.183 11.215 -4.362 1.00 24.12 12 LYS A O 5
ATOM 2987 N N . LEU A 1 13 ? 3.931 9.089 -3.612 1.00 71.41 13 LEU A N 5
ATOM 2988 C CA . LEU A 1 13 ? 5.077 8.557 -4.383 1.00 24.43 13 LEU A CA 5
ATOM 2989 C C . LEU A 1 13 ? 4.604 8.142 -5.785 1.00 22.43 13 LEU A C 5
ATOM 2990 O O . LEU A 1 13 ? 5.405 8.078 -6.722 1.00 12.04 13 LEU A O 5
ATOM 3006 N N . GLY A 1 14 ? 3.277 7.896 -5.901 1.00 1.24 14 GLY A N 5
ATOM 3007 C CA . GLY A 1 14 ? 2.630 7.597 -7.168 1.00 55.34 14 GLY A CA 5
ATOM 3008 C C . GLY A 1 14 ? 3.133 6.305 -7.783 1.00 63.12 14 GLY A C 5
ATOM 3009 O O . GLY A 1 14 ? 3.915 6.328 -8.731 1.00 14.01 14 GLY A O 5
ATOM 3013 N N . MET A 1 15 ? 2.698 5.172 -7.219 1.00 4.14 15 MET A N 5
ATOM 3014 C CA . MET A 1 15 ? 3.084 3.840 -7.689 1.00 13.23 15 MET A CA 5
ATOM 3015 C C . MET A 1 15 ? 2.087 3.356 -8.746 1.00 1.35 15 MET A C 5
ATOM 3016 O O . MET A 1 15 ? 1.353 4.174 -9.316 1.00 2.42 15 MET A O 5
ATOM 3030 N N . SER A 1 16 ? 2.091 2.050 -9.057 1.00 74.24 16 SER A N 5
ATOM 3031 C CA . SER A 1 16 ? 1.056 1.458 -9.919 1.00 4.13 16 SER A CA 5
ATOM 3032 C C . SER A 1 16 ? -0.331 1.673 -9.271 1.00 42.20 16 SER A C 5
ATOM 3033 O O . SER A 1 16 ? -0.475 1.549 -8.045 1.00 43.45 16 SER A O 5
ATOM 3041 N N . GLU A 1 17 ? -1.328 2.032 -10.089 1.00 53.44 17 GLU A N 5
ATOM 3042 C CA . GLU A 1 17 ? -2.690 2.329 -9.606 1.00 50.01 17 GLU A CA 5
ATOM 3043 C C . GLU A 1 17 ? -3.285 1.068 -8.941 1.00 55.02 17 GLU A C 5
ATOM 3044 O O . GLU A 1 17 ? -3.928 1.132 -7.888 1.00 71.40 17 GLU A O 5
ATOM 3056 N N . GLU A 1 18 ? -3.010 -0.084 -9.561 1.00 31.45 18 GLU A N 5
ATOM 3057 C CA . GLU A 1 18 ? -3.429 -1.390 -9.052 1.00 25.55 18 GLU A CA 5
ATOM 3058 C C . GLU A 1 18 ? -2.621 -1.791 -7.797 1.00 70.20 18 GLU A C 5
ATOM 3059 O O . GLU A 1 18 ? -3.142 -2.541 -6.961 1.00 51.03 18 GLU A O 5
ATOM 3071 N N . CYS A 1 19 ? -1.348 -1.297 -7.678 1.00 33.14 19 CYS A N 5
ATOM 3072 C CA . CYS A 1 19 ? -0.477 -1.599 -6.515 1.00 61.00 19 CYS A CA 5
ATOM 3073 C C . CYS A 1 19 ? -1.209 -1.199 -5.246 1.00 32.11 19 CYS A C 5
ATOM 3074 O O . CYS A 1 19 ? -1.352 -2.001 -4.341 1.00 12.23 19 CYS A O 5
ATOM 3081 N N . ARG A 1 20 ? -1.748 0.034 -5.265 1.00 23.21 20 ARG A N 5
ATOM 3082 C CA . ARG A 1 20 ? -2.536 0.617 -4.165 1.00 2.55 20 ARG A CA 5
ATOM 3083 C C . ARG A 1 20 ? -3.662 -0.321 -3.742 1.00 61.33 20 ARG A C 5
ATOM 3084 O O . ARG A 1 20 ? -3.810 -0.634 -2.574 1.00 22.11 20 ARG A O 5
ATOM 3105 N N . GLN A 1 21 ? -4.431 -0.763 -4.758 1.00 11.41 21 GLN A N 5
ATOM 3106 C CA . GLN A 1 21 ? -5.635 -1.584 -4.573 1.00 60.22 21 GLN A CA 5
ATOM 3107 C C . GLN A 1 21 ? -5.292 -2.886 -3.831 1.00 63.13 21 GLN A C 5
ATOM 3108 O O . GLN A 1 21 ? -6.095 -3.413 -3.061 1.00 43.40 21 GLN A O 5
ATOM 3122 N N . ARG A 1 22 ? -4.076 -3.387 -4.107 1.00 61.42 22 ARG A N 5
ATOM 3123 C CA . ARG A 1 22 ? -3.498 -4.561 -3.450 1.00 13.22 22 ARG A CA 5
ATOM 3124 C C . ARG A 1 22 ? -3.086 -4.221 -2.005 1.00 45.32 22 ARG A C 5
ATOM 3125 O O . ARG A 1 22 ? -3.423 -4.950 -1.078 1.00 53.24 22 ARG A O 5
ATOM 3146 N N . LEU A 1 23 ? -2.395 -3.075 -1.824 1.00 54.33 23 LEU A N 5
ATOM 3147 C CA . LEU A 1 23 ? -1.761 -2.699 -0.547 1.00 41.11 23 LEU A CA 5
ATOM 3148 C C . LEU A 1 23 ? -2.796 -2.344 0.522 1.00 63.33 23 LEU A C 5
ATOM 3149 O O . LEU A 1 23 ? -2.779 -2.918 1.615 1.00 62.20 23 LEU A O 5
ATOM 3165 N N . GLU A 1 24 ? -3.697 -1.409 0.185 1.00 63.15 24 GLU A N 5
ATOM 3166 C CA . GLU A 1 24 ? -4.812 -0.987 1.051 1.00 61.42 24 GLU A CA 5
ATOM 3167 C C . GLU A 1 24 ? -5.618 -2.210 1.523 1.00 40.54 24 GLU A C 5
ATOM 3168 O O . GLU A 1 24 ? -6.003 -2.293 2.684 1.00 15.21 24 GLU A O 5
ATOM 3180 N N . LYS A 1 25 ? -5.788 -3.182 0.609 1.00 64.51 25 LYS A N 5
ATOM 3181 C CA . LYS A 1 25 ? -6.569 -4.398 0.853 1.00 71.20 25 LYS A CA 5
ATOM 3182 C C . LYS A 1 25 ? -5.848 -5.310 1.867 1.00 13.53 25 LYS A C 5
ATOM 3183 O O . LYS A 1 25 ? -6.454 -5.738 2.842 1.00 24.15 25 LYS A O 5
ATOM 3202 N N . MET A 1 26 ? -4.528 -5.549 1.646 1.00 53.22 26 MET A N 5
ATOM 3203 C CA . MET A 1 26 ? -3.686 -6.383 2.544 1.00 55.14 26 MET A CA 5
ATOM 3204 C C . MET A 1 26 ? -3.571 -5.755 3.942 1.00 2.23 26 MET A C 5
ATOM 3205 O O . MET A 1 26 ? -3.415 -6.466 4.939 1.00 70.24 26 MET A O 5
ATOM 3219 N N . CYS A 1 27 ? -3.625 -4.412 3.981 1.00 2.51 27 CYS A N 5
ATOM 3220 C CA . CYS A 1 27 ? -3.573 -3.625 5.219 1.00 63.11 27 CYS A CA 5
ATOM 3221 C C . CYS A 1 27 ? -4.797 -3.900 6.112 1.00 23.50 27 CYS A C 5
ATOM 3222 O O . CYS A 1 27 ? -4.673 -3.954 7.333 1.00 32.25 27 CYS A O 5
ATOM 3229 N N . LYS A 1 28 ? -5.970 -4.094 5.472 1.00 3.35 28 LYS A N 5
ATOM 3230 C CA . LYS A 1 28 ? -7.256 -4.324 6.170 1.00 40.31 28 LYS A CA 5
ATOM 3231 C C . LYS A 1 28 ? -7.405 -5.807 6.567 1.00 61.20 28 LYS A C 5
ATOM 3232 O O . LYS A 1 28 ? -7.763 -6.113 7.712 1.00 21.03 28 LYS A O 5
ATOM 3251 N N . GLU A 1 29 ? -7.137 -6.706 5.594 1.00 22.00 29 GLU A N 5
ATOM 3252 C CA . GLU A 1 29 ? -7.203 -8.170 5.786 1.00 65.22 29 GLU A CA 5
ATOM 3253 C C . GLU A 1 29 ? -6.207 -8.598 6.873 1.00 11.44 29 GLU A C 5
ATOM 3254 O O . GLU A 1 29 ? -6.591 -9.111 7.932 1.00 32.54 29 GLU A O 5
ATOM 3266 N N . GLY A 1 30 ? -4.923 -8.350 6.591 1.00 72.54 30 GLY A N 5
ATOM 3267 C CA . GLY A 1 30 ? -3.854 -8.594 7.544 1.00 63.21 30 GLY A CA 5
ATOM 3268 C C . GLY A 1 30 ? -3.548 -7.344 8.341 1.00 1.23 30 GLY A C 5
ATOM 3269 O O . GLY A 1 30 ? -4.436 -6.786 8.998 1.00 33.43 30 GLY A O 5
ATOM 3273 N N . THR A 1 31 ? -2.292 -6.895 8.281 1.00 72.31 31 THR A N 5
ATOM 3274 C CA . THR A 1 31 ? -1.846 -5.664 8.940 1.00 35.22 31 THR A CA 5
ATOM 3275 C C . THR A 1 31 ? -1.232 -4.729 7.895 1.00 25.30 31 THR A C 5
ATOM 3276 O O . THR A 1 31 ? -0.963 -5.140 6.758 1.00 71.32 31 THR A O 5
ATOM 3287 N N . SER A 1 32 ? -1.004 -3.474 8.296 1.00 4.43 32 SER A N 5
ATOM 3288 C CA . SER A 1 32 ? -0.350 -2.473 7.446 1.00 0.43 32 SER A CA 5
ATOM 3289 C C . SER A 1 32 ? 1.114 -2.864 7.164 1.00 53.05 32 SER A C 5
ATOM 3290 O O . SER A 1 32 ? 1.657 -2.469 6.138 1.00 43.14 32 SER A O 5
ATOM 3298 N N . GLU A 1 33 ? 1.715 -3.679 8.071 1.00 74.14 33 GLU A N 5
ATOM 3299 C CA . GLU A 1 33 ? 3.087 -4.218 7.923 1.00 51.33 33 GLU A CA 5
ATOM 3300 C C . GLU A 1 33 ? 3.212 -5.161 6.710 1.00 4.23 33 GLU A C 5
ATOM 3301 O O . GLU A 1 33 ? 4.312 -5.349 6.193 1.00 31.24 33 GLU A O 5
ATOM 3313 N N . ASP A 1 34 ? 2.077 -5.752 6.276 1.00 41.22 34 ASP A N 5
ATOM 3314 C CA . ASP A 1 34 ? 1.998 -6.513 5.010 1.00 21.12 34 ASP A CA 5
ATOM 3315 C C . ASP A 1 34 ? 2.079 -5.544 3.824 1.00 4.25 34 ASP A C 5
ATOM 3316 O O . ASP A 1 34 ? 2.900 -5.718 2.928 1.00 43.45 34 ASP A O 5
ATOM 3325 N N . ALA A 1 35 ? 1.231 -4.498 3.879 1.00 3.54 35 ALA A N 5
ATOM 3326 C CA . ALA A 1 35 ? 1.014 -3.545 2.780 1.00 22.11 35 ALA A CA 5
ATOM 3327 C C . ALA A 1 35 ? 2.280 -2.732 2.451 1.00 10.31 35 ALA A C 5
ATOM 3328 O O . ALA A 1 35 ? 2.641 -2.594 1.291 1.00 63.40 35 ALA A O 5
ATOM 3335 N N . GLU A 1 36 ? 2.943 -2.204 3.481 1.00 60.10 36 GLU A N 5
ATOM 3336 C CA . GLU A 1 36 ? 4.157 -1.378 3.327 1.00 10.44 36 GLU A CA 5
ATOM 3337 C C . GLU A 1 36 ? 5.349 -2.237 2.863 1.00 1.21 36 GLU A C 5
ATOM 3338 O O . GLU A 1 36 ? 6.210 -1.764 2.119 1.00 12.11 36 GLU A O 5
ATOM 3350 N N . ARG A 1 37 ? 5.369 -3.508 3.308 1.00 44.30 37 ARG A N 5
ATOM 3351 C CA . ARG A 1 37 ? 6.371 -4.503 2.897 1.00 23.10 37 ARG A CA 5
ATOM 3352 C C . ARG A 1 37 ? 6.208 -4.811 1.414 1.00 5.21 37 ARG A C 5
ATOM 3353 O O . ARG A 1 37 ? 7.180 -4.952 0.675 1.00 11.21 37 ARG A O 5
ATOM 3374 N N . MET A 1 38 ? 4.941 -4.868 0.994 1.00 34.31 38 MET A N 5
ATOM 3375 C CA . MET A 1 38 ? 4.570 -5.137 -0.400 1.00 20.43 38 MET A CA 5
ATOM 3376 C C . MET A 1 38 ? 4.721 -3.872 -1.262 1.00 43.11 38 MET A C 5
ATOM 3377 O O . MET A 1 38 ? 4.828 -3.978 -2.472 1.00 45.43 38 MET A O 5
ATOM 3391 N N . ALA A 1 39 ? 4.715 -2.682 -0.621 1.00 55.11 39 ALA A N 5
ATOM 3392 C CA . ALA A 1 39 ? 4.975 -1.392 -1.301 1.00 43.54 39 ALA A CA 5
ATOM 3393 C C . ALA A 1 39 ? 6.441 -1.314 -1.755 1.00 63.44 39 ALA A C 5
ATOM 3394 O O . ALA A 1 39 ? 6.742 -0.959 -2.902 1.00 31.15 39 ALA A O 5
ATOM 3401 N N . ARG A 1 40 ? 7.345 -1.691 -0.832 1.00 73.15 40 ARG A N 5
ATOM 3402 C CA . ARG A 1 40 ? 8.798 -1.780 -1.100 1.00 12.35 40 ARG A CA 5
ATOM 3403 C C . ARG A 1 40 ? 9.154 -3.123 -1.788 1.00 64.13 40 ARG A C 5
ATOM 3404 O O . ARG A 1 40 ? 10.325 -3.408 -2.026 1.00 45.23 40 ARG A O 5
ATOM 3425 N N . ASN A 1 41 ? 8.127 -3.950 -2.100 1.00 54.52 41 ASN A N 5
ATOM 3426 C CA . ASN A 1 41 ? 8.259 -5.175 -2.935 1.00 1.34 41 ASN A CA 5
ATOM 3427 C C . ASN A 1 41 ? 7.350 -5.077 -4.179 1.00 11.14 41 ASN A C 5
ATOM 3428 O O . ASN A 1 41 ? 7.103 -6.085 -4.846 1.00 13.12 41 ASN A O 5
ATOM 3439 N N . CYS A 1 42 ? 6.862 -3.861 -4.496 1.00 31.53 42 CYS A N 5
ATOM 3440 C CA . CYS A 1 42 ? 5.956 -3.631 -5.646 1.00 51.41 42 CYS A CA 5
ATOM 3441 C C . CYS A 1 42 ? 6.783 -3.217 -6.886 1.00 3.20 42 CYS A C 5
ATOM 3442 O O . CYS A 1 42 ? 7.135 -4.061 -7.717 1.00 1.42 42 CYS A O 5
ATOM 3449 N N . GLU A 1 43 ? 7.127 -1.919 -6.970 1.00 61.15 43 GLU A N 5
ATOM 3450 C CA . GLU A 1 43 ? 7.969 -1.339 -8.043 1.00 11.41 43 GLU A CA 5
ATOM 3451 C C . GLU A 1 43 ? 8.649 -0.042 -7.548 1.00 14.34 43 GLU A C 5
ATOM 3452 O O . GLU A 1 43 ? 9.341 0.639 -8.312 1.00 63.41 43 GLU A O 5
ATOM 3464 N N . SER A 1 44 ? 8.441 0.272 -6.255 1.00 44.43 44 SER A N 5
ATOM 3465 C CA . SER A 1 44 ? 9.000 1.453 -5.592 1.00 5.43 44 SER A CA 5
ATOM 3466 C C . SER A 1 44 ? 10.365 1.093 -4.947 1.00 2.31 44 SER A C 5
ATOM 3467 O O . SER A 1 44 ? 10.376 0.379 -3.915 1.00 13.34 44 SER A O 5
ATOM 3476 N N . ALA A 1 1 ? -3.494 8.401 11.686 1.00 42.34 1 ALA A N 6
ATOM 3477 C CA . ALA A 1 1 ? -4.764 7.925 11.084 1.00 22.53 1 ALA A CA 6
ATOM 3478 C C . ALA A 1 1 ? -4.660 6.413 10.725 1.00 60.15 1 ALA A C 6
ATOM 3479 O O . ALA A 1 1 ? -3.612 5.972 10.239 1.00 44.11 1 ALA A O 6
ATOM 3488 N N . PRO A 1 2 ? -5.740 5.590 10.965 1.00 33.11 2 PRO A N 6
ATOM 3489 C CA . PRO A 1 2 ? -5.698 4.108 10.773 1.00 21.31 2 PRO A CA 6
ATOM 3490 C C . PRO A 1 2 ? -5.494 3.691 9.292 1.00 43.44 2 PRO A C 6
ATOM 3491 O O . PRO A 1 2 ? -6.453 3.649 8.510 1.00 3.20 2 PRO A O 6
ATOM 3502 N N . CYS A 1 3 ? -4.207 3.475 8.911 1.00 40.25 3 CYS A N 6
ATOM 3503 C CA . CYS A 1 3 ? -3.782 3.016 7.557 1.00 25.42 3 CYS A CA 6
ATOM 3504 C C . CYS A 1 3 ? -4.077 4.058 6.453 1.00 72.51 3 CYS A C 6
ATOM 3505 O O . CYS A 1 3 ? -3.867 3.801 5.265 1.00 5.23 3 CYS A O 6
ATOM 3512 N N . GLU A 1 4 ? -4.515 5.253 6.872 1.00 0.21 4 GLU A N 6
ATOM 3513 C CA . GLU A 1 4 ? -4.895 6.353 5.971 1.00 23.45 4 GLU A CA 6
ATOM 3514 C C . GLU A 1 4 ? -3.611 7.047 5.483 1.00 21.33 4 GLU A C 6
ATOM 3515 O O . GLU A 1 4 ? -3.496 7.402 4.313 1.00 54.15 4 GLU A O 6
ATOM 3527 N N . ASP A 1 5 ? -2.636 7.188 6.406 1.00 34.51 5 ASP A N 6
ATOM 3528 C CA . ASP A 1 5 ? -1.285 7.708 6.094 1.00 61.41 5 ASP A CA 6
ATOM 3529 C C . ASP A 1 5 ? -0.568 6.774 5.107 1.00 34.45 5 ASP A C 6
ATOM 3530 O O . ASP A 1 5 ? 0.112 7.229 4.183 1.00 13.42 5 ASP A O 6
ATOM 3539 N N . LEU A 1 6 ? -0.735 5.457 5.338 1.00 4.35 6 LEU A N 6
ATOM 3540 C CA . LEU A 1 6 ? -0.161 4.399 4.491 1.00 3.54 6 LEU A CA 6
ATOM 3541 C C . LEU A 1 6 ? -0.726 4.522 3.071 1.00 62.42 6 LEU A C 6
ATOM 3542 O O . LEU A 1 6 ? 0.025 4.536 2.103 1.00 74.35 6 LEU A O 6
ATOM 3558 N N . LYS A 1 7 ? -2.062 4.611 2.991 1.00 12.13 7 LYS A N 6
ATOM 3559 C CA . LYS A 1 7 ? -2.815 4.833 1.736 1.00 10.43 7 LYS A CA 6
ATOM 3560 C C . LYS A 1 7 ? -2.271 6.058 0.960 1.00 32.44 7 LYS A C 6
ATOM 3561 O O . LYS A 1 7 ? -2.068 6.010 -0.264 1.00 2.41 7 LYS A O 6
ATOM 3580 N N . GLU A 1 8 ? -2.013 7.142 1.705 1.00 64.14 8 GLU A N 6
ATOM 3581 C CA . GLU A 1 8 ? -1.510 8.407 1.142 1.00 73.21 8 GLU A CA 6
ATOM 3582 C C . GLU A 1 8 ? -0.041 8.309 0.707 1.00 62.02 8 GLU A C 6
ATOM 3583 O O . GLU A 1 8 ? 0.382 9.055 -0.172 1.00 0.04 8 GLU A O 6
ATOM 3595 N N . ARG A 1 9 ? 0.735 7.401 1.332 1.00 22.02 9 ARG A N 6
ATOM 3596 C CA . ARG A 1 9 ? 2.105 7.082 0.877 1.00 72.44 9 ARG A CA 6
ATOM 3597 C C . ARG A 1 9 ? 2.045 6.564 -0.564 1.00 35.33 9 ARG A C 6
ATOM 3598 O O . ARG A 1 9 ? 2.752 7.055 -1.428 1.00 10.25 9 ARG A O 6
ATOM 3619 N N . LEU A 1 10 ? 1.120 5.612 -0.785 1.00 13.31 10 LEU A N 6
ATOM 3620 C CA . LEU A 1 10 ? 0.980 4.861 -2.053 1.00 42.20 10 LEU A CA 6
ATOM 3621 C C . LEU A 1 10 ? 0.685 5.813 -3.231 1.00 62.03 10 LEU A C 6
ATOM 3622 O O . LEU A 1 10 ? 1.324 5.743 -4.298 1.00 23.33 10 LEU A O 6
ATOM 3638 N N . LYS A 1 11 ? -0.274 6.714 -2.984 1.00 41.15 11 LYS A N 6
ATOM 3639 C CA . LYS A 1 11 ? -0.771 7.689 -3.969 1.00 54.30 11 LYS A CA 6
ATOM 3640 C C . LYS A 1 11 ? 0.297 8.758 -4.272 1.00 54.21 11 LYS A C 6
ATOM 3641 O O . LYS A 1 11 ? 0.525 9.106 -5.436 1.00 44.15 11 LYS A O 6
ATOM 3660 N N . LYS A 1 12 ? 0.954 9.257 -3.206 1.00 11.33 12 LYS A N 6
ATOM 3661 C CA . LYS A 1 12 ? 2.019 10.286 -3.301 1.00 60.13 12 LYS A CA 6
ATOM 3662 C C . LYS A 1 12 ? 3.243 9.735 -4.046 1.00 62.44 12 LYS A C 6
ATOM 3663 O O . LYS A 1 12 ? 3.864 10.427 -4.859 1.00 63.24 12 LYS A O 6
ATOM 3682 N N . LEU A 1 13 ? 3.537 8.455 -3.781 1.00 21.44 13 LEU A N 6
ATOM 3683 C CA . LEU A 1 13 ? 4.749 7.768 -4.264 1.00 31.31 13 LEU A CA 6
ATOM 3684 C C . LEU A 1 13 ? 4.625 7.515 -5.779 1.00 52.34 13 LEU A C 6
ATOM 3685 O O . LEU A 1 13 ? 5.628 7.408 -6.487 1.00 34.54 13 LEU A O 6
ATOM 3701 N N . GLY A 1 14 ? 3.366 7.475 -6.264 1.00 43.11 14 GLY A N 6
ATOM 3702 C CA . GLY A 1 14 ? 3.076 7.351 -7.687 1.00 24.04 14 GLY A CA 6
ATOM 3703 C C . GLY A 1 14 ? 3.374 5.961 -8.225 1.00 45.21 14 GLY A C 6
ATOM 3704 O O . GLY A 1 14 ? 4.086 5.803 -9.226 1.00 31.20 14 GLY A O 6
ATOM 3708 N N . MET A 1 15 ? 2.846 4.949 -7.524 1.00 51.34 15 MET A N 6
ATOM 3709 C CA . MET A 1 15 ? 2.889 3.558 -7.956 1.00 12.42 15 MET A CA 6
ATOM 3710 C C . MET A 1 15 ? 1.725 3.290 -8.927 1.00 32.31 15 MET A C 6
ATOM 3711 O O . MET A 1 15 ? 0.938 4.205 -9.237 1.00 43.32 15 MET A O 6
ATOM 3725 N N . SER A 1 16 ? 1.626 2.044 -9.413 1.00 22.05 16 SER A N 6
ATOM 3726 C CA . SER A 1 16 ? 0.520 1.613 -10.287 1.00 33.54 16 SER A CA 6
ATOM 3727 C C . SER A 1 16 ? -0.838 1.771 -9.565 1.00 14.43 16 SER A C 6
ATOM 3728 O O . SER A 1 16 ? -0.898 1.740 -8.322 1.00 70.31 16 SER A O 6
ATOM 3736 N N . GLU A 1 17 ? -1.920 1.953 -10.339 1.00 4.41 17 GLU A N 6
ATOM 3737 C CA . GLU A 1 17 ? -3.286 2.000 -9.784 1.00 64.22 17 GLU A CA 6
ATOM 3738 C C . GLU A 1 17 ? -3.650 0.644 -9.169 1.00 33.04 17 GLU A C 6
ATOM 3739 O O . GLU A 1 17 ? -4.352 0.575 -8.174 1.00 33.22 17 GLU A O 6
ATOM 3751 N N . GLU A 1 18 ? -3.155 -0.437 -9.756 1.00 75.33 18 GLU A N 6
ATOM 3752 C CA . GLU A 1 18 ? -3.332 -1.771 -9.186 1.00 34.05 18 GLU A CA 6
ATOM 3753 C C . GLU A 1 18 ? -2.476 -1.926 -7.918 1.00 41.43 18 GLU A C 6
ATOM 3754 O O . GLU A 1 18 ? -2.903 -2.599 -6.988 1.00 40.03 18 GLU A O 6
ATOM 3766 N N . CYS A 1 19 ? -1.309 -1.237 -7.868 1.00 31.24 19 CYS A N 6
ATOM 3767 C CA . CYS A 1 19 ? -0.359 -1.364 -6.753 1.00 54.21 19 CYS A CA 6
ATOM 3768 C C . CYS A 1 19 ? -1.020 -0.880 -5.456 1.00 4.10 19 CYS A C 6
ATOM 3769 O O . CYS A 1 19 ? -1.129 -1.642 -4.502 1.00 11.12 19 CYS A O 6
ATOM 3776 N N . ARG A 1 20 ? -1.559 0.361 -5.480 1.00 41.04 20 ARG A N 6
ATOM 3777 C CA . ARG A 1 20 ? -2.218 0.947 -4.297 1.00 4.14 20 ARG A CA 6
ATOM 3778 C C . ARG A 1 20 ? -3.497 0.167 -3.915 1.00 42.25 20 ARG A C 6
ATOM 3779 O O . ARG A 1 20 ? -3.710 -0.115 -2.741 1.00 62.34 20 ARG A O 6
ATOM 3800 N N . GLN A 1 21 ? -4.293 -0.249 -4.923 1.00 64.43 21 GLN A N 6
ATOM 3801 C CA . GLN A 1 21 ? -5.537 -1.044 -4.708 1.00 41.13 21 GLN A CA 6
ATOM 3802 C C . GLN A 1 21 ? -5.233 -2.418 -4.054 1.00 63.50 21 GLN A C 6
ATOM 3803 O O . GLN A 1 21 ? -6.072 -2.969 -3.328 1.00 65.00 21 GLN A O 6
ATOM 3817 N N . ARG A 1 22 ? -4.033 -2.952 -4.323 1.00 62.32 22 ARG A N 6
ATOM 3818 C CA . ARG A 1 22 ? -3.533 -4.199 -3.715 1.00 15.12 22 ARG A CA 6
ATOM 3819 C C . ARG A 1 22 ? -3.113 -3.973 -2.250 1.00 51.20 22 ARG A C 6
ATOM 3820 O O . ARG A 1 22 ? -3.449 -4.769 -1.376 1.00 23.50 22 ARG A O 6
ATOM 3841 N N . LEU A 1 23 ? -2.392 -2.869 -2.010 1.00 70.41 23 LEU A N 6
ATOM 3842 C CA . LEU A 1 23 ? -1.711 -2.590 -0.732 1.00 12.00 23 LEU A CA 6
ATOM 3843 C C . LEU A 1 23 ? -2.685 -2.143 0.365 1.00 52.44 23 LEU A C 6
ATOM 3844 O O . LEU A 1 23 ? -2.578 -2.594 1.508 1.00 2.05 23 LEU A O 6
ATOM 3860 N N . GLU A 1 24 ? -3.626 -1.253 0.006 1.00 32.42 24 GLU A N 6
ATOM 3861 C CA . GLU A 1 24 ? -4.740 -0.844 0.896 1.00 3.14 24 GLU A CA 6
ATOM 3862 C C . GLU A 1 24 ? -5.510 -2.088 1.368 1.00 31.45 24 GLU A C 6
ATOM 3863 O O . GLU A 1 24 ? -5.874 -2.200 2.537 1.00 1.30 24 GLU A O 6
ATOM 3875 N N . LYS A 1 25 ? -5.687 -3.036 0.432 1.00 73.23 25 LYS A N 6
ATOM 3876 C CA . LYS A 1 25 ? -6.395 -4.303 0.672 1.00 11.43 25 LYS A CA 6
ATOM 3877 C C . LYS A 1 25 ? -5.570 -5.225 1.598 1.00 13.21 25 LYS A C 6
ATOM 3878 O O . LYS A 1 25 ? -6.119 -5.822 2.518 1.00 63.15 25 LYS A O 6
ATOM 3897 N N . MET A 1 26 ? -4.242 -5.294 1.360 1.00 14.34 26 MET A N 6
ATOM 3898 C CA . MET A 1 26 ? -3.286 -6.045 2.225 1.00 20.13 26 MET A CA 6
ATOM 3899 C C . MET A 1 26 ? -3.314 -5.506 3.664 1.00 1.21 26 MET A C 6
ATOM 3900 O O . MET A 1 26 ? -3.116 -6.255 4.630 1.00 55.32 26 MET A O 6
ATOM 3914 N N . CYS A 1 27 ? -3.564 -4.196 3.775 1.00 63.11 27 CYS A N 6
ATOM 3915 C CA . CYS A 1 27 ? -3.643 -3.495 5.054 1.00 43.22 27 CYS A CA 6
ATOM 3916 C C . CYS A 1 27 ? -4.923 -3.865 5.834 1.00 61.25 27 CYS A C 6
ATOM 3917 O O . CYS A 1 27 ? -4.912 -3.886 7.068 1.00 14.43 27 CYS A O 6
ATOM 3924 N N . LYS A 1 28 ? -6.023 -4.150 5.100 1.00 23.23 28 LYS A N 6
ATOM 3925 C CA . LYS A 1 28 ? -7.321 -4.515 5.715 1.00 25.14 28 LYS A CA 6
ATOM 3926 C C . LYS A 1 28 ? -7.292 -6.000 6.148 1.00 71.52 28 LYS A C 6
ATOM 3927 O O . LYS A 1 28 ? -7.621 -6.331 7.290 1.00 71.10 28 LYS A O 6
ATOM 3946 N N . GLU A 1 29 ? -6.865 -6.868 5.203 1.00 3.42 29 GLU A N 6
ATOM 3947 C CA . GLU A 1 29 ? -6.848 -8.343 5.363 1.00 72.24 29 GLU A CA 6
ATOM 3948 C C . GLU A 1 29 ? -5.850 -8.767 6.454 1.00 0.44 29 GLU A C 6
ATOM 3949 O O . GLU A 1 29 ? -6.235 -9.377 7.463 1.00 40.24 29 GLU A O 6
ATOM 3961 N N . GLY A 1 30 ? -4.567 -8.428 6.230 1.00 73.04 30 GLY A N 6
ATOM 3962 C CA . GLY A 1 30 ? -3.485 -8.790 7.143 1.00 44.41 30 GLY A CA 6
ATOM 3963 C C . GLY A 1 30 ? -3.238 -7.709 8.181 1.00 62.11 30 GLY A C 6
ATOM 3964 O O . GLY A 1 30 ? -3.961 -7.614 9.181 1.00 63.25 30 GLY A O 6
ATOM 3968 N N . THR A 1 31 ? -2.216 -6.877 7.929 1.00 1.41 31 THR A N 6
ATOM 3969 C CA . THR A 1 31 ? -1.798 -5.772 8.801 1.00 31.43 31 THR A CA 6
ATOM 3970 C C . THR A 1 31 ? -1.325 -4.608 7.917 1.00 55.23 31 THR A C 6
ATOM 3971 O O . THR A 1 31 ? -1.096 -4.782 6.708 1.00 55.05 31 THR A O 6
ATOM 3982 N N . SER A 1 32 ? -1.148 -3.434 8.538 1.00 4.01 32 SER A N 6
ATOM 3983 C CA . SER A 1 32 ? -0.484 -2.281 7.903 1.00 24.44 32 SER A CA 6
ATOM 3984 C C . SER A 1 32 ? 1.004 -2.610 7.617 1.00 52.42 32 SER A C 6
ATOM 3985 O O . SER A 1 32 ? 1.627 -2.006 6.738 1.00 74.13 32 SER A O 6
ATOM 3993 N N . GLU A 1 33 ? 1.548 -3.601 8.365 1.00 74.31 33 GLU A N 6
ATOM 3994 C CA . GLU A 1 33 ? 2.915 -4.112 8.167 1.00 71.52 33 GLU A CA 6
ATOM 3995 C C . GLU A 1 33 ? 3.020 -4.836 6.811 1.00 4.23 33 GLU A C 6
ATOM 3996 O O . GLU A 1 33 ? 4.015 -4.683 6.116 1.00 25.12 33 GLU A O 6
ATOM 4008 N N . ASP A 1 34 ? 1.965 -5.615 6.453 1.00 64.14 34 ASP A N 6
ATOM 4009 C CA . ASP A 1 34 ? 1.873 -6.330 5.146 1.00 13.34 34 ASP A CA 6
ATOM 4010 C C . ASP A 1 34 ? 1.899 -5.351 3.971 1.00 32.11 34 ASP A C 6
ATOM 4011 O O . ASP A 1 34 ? 2.592 -5.573 2.970 1.00 14.35 34 ASP A O 6
ATOM 4020 N N . ALA A 1 35 ? 1.107 -4.287 4.110 1.00 0.31 35 ALA A N 6
ATOM 4021 C CA . ALA A 1 35 ? 0.905 -3.293 3.058 1.00 3.41 35 ALA A CA 6
ATOM 4022 C C . ALA A 1 35 ? 2.203 -2.542 2.732 1.00 21.51 35 ALA A C 6
ATOM 4023 O O . ALA A 1 35 ? 2.579 -2.453 1.566 1.00 74.12 35 ALA A O 6
ATOM 4030 N N . GLU A 1 36 ? 2.898 -2.025 3.769 1.00 61.34 36 GLU A N 6
ATOM 4031 C CA . GLU A 1 36 ? 4.179 -1.299 3.580 1.00 25.22 36 GLU A CA 6
ATOM 4032 C C . GLU A 1 36 ? 5.314 -2.262 3.161 1.00 5.15 36 GLU A C 6
ATOM 4033 O O . GLU A 1 36 ? 6.220 -1.871 2.410 1.00 14.21 36 GLU A O 6
ATOM 4045 N N . ARG A 1 37 ? 5.238 -3.522 3.651 1.00 43.22 37 ARG A N 6
ATOM 4046 C CA . ARG A 1 37 ? 6.174 -4.612 3.290 1.00 44.50 37 ARG A CA 6
ATOM 4047 C C . ARG A 1 37 ? 6.158 -4.847 1.779 1.00 10.42 37 ARG A C 6
ATOM 4048 O O . ARG A 1 37 ? 7.206 -4.909 1.150 1.00 75.21 37 ARG A O 6
ATOM 4069 N N . MET A 1 38 ? 4.959 -4.976 1.218 1.00 43.23 38 MET A N 6
ATOM 4070 C CA . MET A 1 38 ? 4.791 -5.240 -0.207 1.00 4.21 38 MET A CA 6
ATOM 4071 C C . MET A 1 38 ? 5.001 -3.945 -1.007 1.00 41.44 38 MET A C 6
ATOM 4072 O O . MET A 1 38 ? 5.478 -4.002 -2.119 1.00 0.34 38 MET A O 6
ATOM 4086 N N . ALA A 1 39 ? 4.690 -2.777 -0.391 1.00 2.03 39 ALA A N 6
ATOM 4087 C CA . ALA A 1 39 ? 4.755 -1.446 -1.053 1.00 43.21 39 ALA A CA 6
ATOM 4088 C C . ALA A 1 39 ? 6.162 -1.091 -1.553 1.00 32.42 39 ALA A C 6
ATOM 4089 O O . ALA A 1 39 ? 6.320 -0.551 -2.649 1.00 22.33 39 ALA A O 6
ATOM 4096 N N . ARG A 1 40 ? 7.165 -1.403 -0.728 1.00 70.31 40 ARG A N 6
ATOM 4097 C CA . ARG A 1 40 ? 8.593 -1.127 -1.025 1.00 51.13 40 ARG A CA 6
ATOM 4098 C C . ARG A 1 40 ? 9.155 -2.054 -2.134 1.00 23.24 40 ARG A C 6
ATOM 4099 O O . ARG A 1 40 ? 10.267 -1.830 -2.621 1.00 52.54 40 ARG A O 6
ATOM 4120 N N . ASN A 1 41 ? 8.388 -3.098 -2.517 1.00 25.43 41 ASN A N 6
ATOM 4121 C CA . ASN A 1 41 ? 8.746 -4.016 -3.625 1.00 74.51 41 ASN A CA 6
ATOM 4122 C C . ASN A 1 41 ? 7.532 -4.279 -4.553 1.00 33.15 41 ASN A C 6
ATOM 4123 O O . ASN A 1 41 ? 7.515 -5.264 -5.303 1.00 25.41 41 ASN A O 6
ATOM 4134 N N . CYS A 1 42 ? 6.537 -3.372 -4.514 1.00 32.31 42 CYS A N 6
ATOM 4135 C CA . CYS A 1 42 ? 5.305 -3.478 -5.335 1.00 43.34 42 CYS A CA 6
ATOM 4136 C C . CYS A 1 42 ? 5.546 -2.923 -6.740 1.00 12.54 42 CYS A C 6
ATOM 4137 O O . CYS A 1 42 ? 4.961 -3.390 -7.719 1.00 53.44 42 CYS A O 6
ATOM 4144 N N . GLU A 1 43 ? 6.413 -1.909 -6.813 1.00 32.31 43 GLU A N 6
ATOM 4145 C CA . GLU A 1 43 ? 6.790 -1.230 -8.064 1.00 71.43 43 GLU A CA 6
ATOM 4146 C C . GLU A 1 43 ? 8.326 -1.219 -8.228 1.00 0.33 43 GLU A C 6
ATOM 4147 O O . GLU A 1 43 ? 8.834 -1.066 -9.342 1.00 52.31 43 GLU A O 6
ATOM 4159 N N . SER A 1 44 ? 9.053 -1.365 -7.100 1.00 4.54 44 SER A N 6
ATOM 4160 C CA . SER A 1 44 ? 10.516 -1.491 -7.077 1.00 22.21 44 SER A CA 6
ATOM 4161 C C . SER A 1 44 ? 10.916 -2.963 -7.362 1.00 45.33 44 SER A C 6
ATOM 4162 O O . SER A 1 44 ? 11.593 -3.228 -8.381 1.00 54.13 44 SER A O 6
ATOM 4171 N N . ALA A 1 1 ? -5.140 4.902 13.613 1.00 45.11 1 ALA A N 7
ATOM 4172 C CA . ALA A 1 1 ? -5.140 5.325 12.199 1.00 1.42 1 ALA A CA 7
ATOM 4173 C C . ALA A 1 1 ? -5.373 4.100 11.296 1.00 2.22 1 ALA A C 7
ATOM 4174 O O . ALA A 1 1 ? -4.428 3.350 11.039 1.00 23.44 1 ALA A O 7
ATOM 4183 N N . PRO A 1 2 ? -6.642 3.844 10.828 1.00 71.41 2 PRO A N 7
ATOM 4184 C CA . PRO A 1 2 ? -6.968 2.671 9.998 1.00 42.11 2 PRO A CA 7
ATOM 4185 C C . PRO A 1 2 ? -6.548 2.884 8.531 1.00 12.53 2 PRO A C 7
ATOM 4186 O O . PRO A 1 2 ? -7.342 3.359 7.707 1.00 54.10 2 PRO A O 7
ATOM 4197 N N . CYS A 1 3 ? -5.248 2.629 8.262 1.00 52.25 3 CYS A N 7
ATOM 4198 C CA . CYS A 1 3 ? -4.659 2.598 6.908 1.00 10.53 3 CYS A CA 7
ATOM 4199 C C . CYS A 1 3 ? -4.747 3.948 6.168 1.00 51.23 3 CYS A C 7
ATOM 4200 O O . CYS A 1 3 ? -4.508 3.993 4.971 1.00 13.11 3 CYS A O 7
ATOM 4207 N N . GLU A 1 4 ? -5.060 5.041 6.895 1.00 41.32 4 GLU A N 7
ATOM 4208 C CA . GLU A 1 4 ? -5.214 6.387 6.311 1.00 73.30 4 GLU A CA 7
ATOM 4209 C C . GLU A 1 4 ? -3.844 6.947 5.883 1.00 44.22 4 GLU A C 7
ATOM 4210 O O . GLU A 1 4 ? -3.713 7.542 4.803 1.00 50.32 4 GLU A O 7
ATOM 4222 N N . ASP A 1 5 ? -2.830 6.715 6.745 1.00 42.11 5 ASP A N 7
ATOM 4223 C CA . ASP A 1 5 ? -1.433 7.078 6.478 1.00 51.22 5 ASP A CA 7
ATOM 4224 C C . ASP A 1 5 ? -0.914 6.281 5.284 1.00 25.51 5 ASP A C 7
ATOM 4225 O O . ASP A 1 5 ? -0.423 6.862 4.319 1.00 43.35 5 ASP A O 7
ATOM 4234 N N . LEU A 1 6 ? -1.115 4.950 5.345 1.00 40.55 6 LEU A N 7
ATOM 4235 C CA . LEU A 1 6 ? -0.604 3.999 4.344 1.00 52.42 6 LEU A CA 7
ATOM 4236 C C . LEU A 1 6 ? -1.194 4.307 2.963 1.00 61.35 6 LEU A C 7
ATOM 4237 O O . LEU A 1 6 ? -0.457 4.378 1.990 1.00 52.13 6 LEU A O 7
ATOM 4253 N N . LYS A 1 7 ? -2.523 4.527 2.933 1.00 34.10 7 LYS A N 7
ATOM 4254 C CA . LYS A 1 7 ? -3.296 4.805 1.709 1.00 20.22 7 LYS A CA 7
ATOM 4255 C C . LYS A 1 7 ? -2.712 5.980 0.919 1.00 21.31 7 LYS A C 7
ATOM 4256 O O . LYS A 1 7 ? -2.443 5.851 -0.270 1.00 53.22 7 LYS A O 7
ATOM 4275 N N . GLU A 1 8 ? -2.494 7.113 1.596 1.00 60.33 8 GLU A N 7
ATOM 4276 C CA . GLU A 1 8 ? -1.978 8.328 0.944 1.00 42.41 8 GLU A CA 7
ATOM 4277 C C . GLU A 1 8 ? -0.498 8.192 0.582 1.00 65.32 8 GLU A C 7
ATOM 4278 O O . GLU A 1 8 ? -0.050 8.807 -0.390 1.00 33.13 8 GLU A O 7
ATOM 4290 N N . ARG A 1 9 ? 0.241 7.364 1.354 1.00 12.31 9 ARG A N 7
ATOM 4291 C CA . ARG A 1 9 ? 1.629 6.986 1.025 1.00 54.34 9 ARG A CA 7
ATOM 4292 C C . ARG A 1 9 ? 1.674 6.201 -0.292 1.00 54.55 9 ARG A C 7
ATOM 4293 O O . ARG A 1 9 ? 2.654 6.293 -1.012 1.00 72.52 9 ARG A O 7
ATOM 4314 N N . LEU A 1 10 ? 0.598 5.442 -0.605 1.00 63.14 10 LEU A N 7
ATOM 4315 C CA . LEU A 1 10 ? 0.546 4.613 -1.820 1.00 61.44 10 LEU A CA 7
ATOM 4316 C C . LEU A 1 10 ? 0.652 5.499 -3.082 1.00 64.54 10 LEU A C 7
ATOM 4317 O O . LEU A 1 10 ? 1.452 5.219 -3.982 1.00 4.54 10 LEU A O 7
ATOM 4333 N N . LYS A 1 11 ? -0.125 6.600 -3.117 1.00 43.11 11 LYS A N 7
ATOM 4334 C CA . LYS A 1 11 ? -0.073 7.564 -4.238 1.00 60.21 11 LYS A CA 7
ATOM 4335 C C . LYS A 1 11 ? 1.165 8.480 -4.125 1.00 11.51 11 LYS A C 7
ATOM 4336 O O . LYS A 1 11 ? 1.704 8.933 -5.145 1.00 61.02 11 LYS A O 7
ATOM 4355 N N . LYS A 1 12 ? 1.602 8.735 -2.876 1.00 71.53 12 LYS A N 7
ATOM 4356 C CA . LYS A 1 12 ? 2.760 9.601 -2.570 1.00 40.14 12 LYS A CA 7
ATOM 4357 C C . LYS A 1 12 ? 4.064 8.978 -3.121 1.00 13.22 12 LYS A C 7
ATOM 4358 O O . LYS A 1 12 ? 4.947 9.689 -3.607 1.00 51.33 12 LYS A O 7
ATOM 4377 N N . LEU A 1 13 ? 4.153 7.637 -3.054 1.00 11.25 13 LEU A N 7
ATOM 4378 C CA . LEU A 1 13 ? 5.308 6.874 -3.553 1.00 34.25 13 LEU A CA 7
ATOM 4379 C C . LEU A 1 13 ? 5.328 6.848 -5.098 1.00 72.44 13 LEU A C 7
ATOM 4380 O O . LEU A 1 13 ? 6.383 6.619 -5.698 1.00 13.52 13 LEU A O 7
ATOM 4396 N N . GLY A 1 14 ? 4.158 7.102 -5.721 1.00 45.25 14 GLY A N 7
ATOM 4397 C CA . GLY A 1 14 ? 4.024 7.124 -7.176 1.00 64.31 14 GLY A CA 7
ATOM 4398 C C . GLY A 1 14 ? 4.148 5.736 -7.785 1.00 15.30 14 GLY A C 7
ATOM 4399 O O . GLY A 1 14 ? 4.792 5.557 -8.823 1.00 25.11 14 GLY A O 7
ATOM 4403 N N . MET A 1 15 ? 3.518 4.755 -7.112 1.00 64.22 15 MET A N 7
ATOM 4404 C CA . MET A 1 15 ? 3.563 3.329 -7.502 1.00 52.30 15 MET A CA 7
ATOM 4405 C C . MET A 1 15 ? 2.645 3.028 -8.706 1.00 42.22 15 MET A C 7
ATOM 4406 O O . MET A 1 15 ? 2.108 3.939 -9.345 1.00 50.30 15 MET A O 7
ATOM 4420 N N . SER A 1 16 ? 2.496 1.729 -9.015 1.00 34.31 16 SER A N 7
ATOM 4421 C CA . SER A 1 16 ? 1.528 1.244 -10.002 1.00 73.22 16 SER A CA 7
ATOM 4422 C C . SER A 1 16 ? 0.102 1.397 -9.459 1.00 5.21 16 SER A C 7
ATOM 4423 O O . SER A 1 16 ? -0.119 1.226 -8.257 1.00 33.34 16 SER A O 7
ATOM 4431 N N . GLU A 1 17 ? -0.860 1.714 -10.345 1.00 11.33 17 GLU A N 7
ATOM 4432 C CA . GLU A 1 17 ? -2.272 1.911 -9.961 1.00 31.10 17 GLU A CA 7
ATOM 4433 C C . GLU A 1 17 ? -2.909 0.629 -9.421 1.00 20.33 17 GLU A C 7
ATOM 4434 O O . GLU A 1 17 ? -3.798 0.690 -8.562 1.00 3.13 17 GLU A O 7
ATOM 4446 N N . GLU A 1 18 ? -2.392 -0.510 -9.875 1.00 20.13 18 GLU A N 7
ATOM 4447 C CA . GLU A 1 18 ? -2.861 -1.824 -9.449 1.00 72.34 18 GLU A CA 7
ATOM 4448 C C . GLU A 1 18 ? -2.426 -2.071 -7.995 1.00 0.43 18 GLU A C 7
ATOM 4449 O O . GLU A 1 18 ? -3.159 -2.695 -7.225 1.00 5.20 18 GLU A O 7
ATOM 4461 N N . CYS A 1 19 ? -1.254 -1.494 -7.615 1.00 33.21 19 CYS A N 7
ATOM 4462 C CA . CYS A 1 19 ? -0.646 -1.732 -6.312 1.00 74.41 19 CYS A CA 7
ATOM 4463 C C . CYS A 1 19 ? -1.535 -1.167 -5.216 1.00 35.10 19 CYS A C 7
ATOM 4464 O O . CYS A 1 19 ? -1.920 -1.912 -4.345 1.00 71.31 19 CYS A O 7
ATOM 4471 N N . ARG A 1 20 ? -1.941 0.124 -5.320 1.00 64.11 20 ARG A N 7
ATOM 4472 C CA . ARG A 1 20 ? -2.738 0.791 -4.237 1.00 63.11 20 ARG A CA 7
ATOM 4473 C C . ARG A 1 20 ? -4.095 0.075 -4.050 1.00 64.44 20 ARG A C 7
ATOM 4474 O O . ARG A 1 20 ? -4.597 -0.021 -2.928 1.00 23.35 20 ARG A O 7
ATOM 4495 N N . GLN A 1 21 ? -4.666 -0.411 -5.175 1.00 63.40 21 GLN A N 7
ATOM 4496 C CA . GLN A 1 21 ? -5.930 -1.173 -5.180 1.00 64.14 21 GLN A CA 7
ATOM 4497 C C . GLN A 1 21 ? -5.796 -2.474 -4.355 1.00 3.33 21 GLN A C 7
ATOM 4498 O O . GLN A 1 21 ? -6.730 -2.872 -3.648 1.00 24.32 21 GLN A O 7
ATOM 4512 N N . ARG A 1 22 ? -4.613 -3.107 -4.437 1.00 73.30 22 ARG A N 7
ATOM 4513 C CA . ARG A 1 22 ? -4.290 -4.306 -3.639 1.00 13.44 22 ARG A CA 7
ATOM 4514 C C . ARG A 1 22 ? -3.951 -3.924 -2.182 1.00 61.51 22 ARG A C 7
ATOM 4515 O O . ARG A 1 22 ? -4.467 -4.530 -1.252 1.00 13.20 22 ARG A O 7
ATOM 4536 N N . LEU A 1 23 ? -3.111 -2.889 -2.001 1.00 51.41 23 LEU A N 7
ATOM 4537 C CA . LEU A 1 23 ? -2.430 -2.603 -0.718 1.00 42.22 23 LEU A CA 7
ATOM 4538 C C . LEU A 1 23 ? -3.363 -2.006 0.332 1.00 4.23 23 LEU A C 7
ATOM 4539 O O . LEU A 1 23 ? -3.168 -2.229 1.534 1.00 73.14 23 LEU A O 7
ATOM 4555 N N . GLU A 1 24 ? -4.360 -1.250 -0.140 1.00 73.23 24 GLU A N 7
ATOM 4556 C CA . GLU A 1 24 ? -5.424 -0.697 0.708 1.00 24.03 24 GLU A CA 7
ATOM 4557 C C . GLU A 1 24 ? -6.248 -1.852 1.318 1.00 12.34 24 GLU A C 7
ATOM 4558 O O . GLU A 1 24 ? -6.673 -1.778 2.467 1.00 64.23 24 GLU A O 7
ATOM 4570 N N . LYS A 1 25 ? -6.410 -2.932 0.532 1.00 34.43 25 LYS A N 7
ATOM 4571 C CA . LYS A 1 25 ? -7.124 -4.155 0.950 1.00 63.21 25 LYS A CA 7
ATOM 4572 C C . LYS A 1 25 ? -6.253 -4.986 1.915 1.00 51.41 25 LYS A C 7
ATOM 4573 O O . LYS A 1 25 ? -6.749 -5.477 2.935 1.00 64.44 25 LYS A O 7
ATOM 4592 N N . MET A 1 26 ? -4.947 -5.103 1.591 1.00 12.15 26 MET A N 7
ATOM 4593 C CA . MET A 1 26 ? -3.974 -5.891 2.384 1.00 13.25 26 MET A CA 7
ATOM 4594 C C . MET A 1 26 ? -3.768 -5.285 3.784 1.00 34.14 26 MET A C 7
ATOM 4595 O O . MET A 1 26 ? -3.496 -6.003 4.750 1.00 31.52 26 MET A O 7
ATOM 4609 N N . CYS A 1 27 ? -3.885 -3.952 3.860 1.00 22.31 27 CYS A N 7
ATOM 4610 C CA . CYS A 1 27 ? -3.684 -3.189 5.093 1.00 64.34 27 CYS A CA 7
ATOM 4611 C C . CYS A 1 27 ? -4.843 -3.406 6.080 1.00 73.42 27 CYS A C 7
ATOM 4612 O O . CYS A 1 27 ? -4.609 -3.546 7.290 1.00 14.13 27 CYS A O 7
ATOM 4619 N N . LYS A 1 28 ? -6.096 -3.440 5.557 1.00 61.43 28 LYS A N 7
ATOM 4620 C CA . LYS A 1 28 ? -7.303 -3.657 6.387 1.00 12.32 28 LYS A CA 7
ATOM 4621 C C . LYS A 1 28 ? -7.346 -5.119 6.860 1.00 54.03 28 LYS A C 7
ATOM 4622 O O . LYS A 1 28 ? -7.359 -5.415 8.063 1.00 63.21 28 LYS A O 7
ATOM 4641 N N . GLU A 1 29 ? -7.316 -6.025 5.862 1.00 21.33 29 GLU A N 7
ATOM 4642 C CA . GLU A 1 29 ? -7.516 -7.478 6.042 1.00 43.04 29 GLU A CA 7
ATOM 4643 C C . GLU A 1 29 ? -6.207 -8.208 6.415 1.00 33.12 29 GLU A C 7
ATOM 4644 O O . GLU A 1 29 ? -6.125 -9.443 6.341 1.00 52.41 29 GLU A O 7
ATOM 4656 N N . GLY A 1 30 ? -5.198 -7.438 6.840 1.00 65.32 30 GLY A N 7
ATOM 4657 C CA . GLY A 1 30 ? -3.954 -7.985 7.358 1.00 45.52 30 GLY A CA 7
ATOM 4658 C C . GLY A 1 30 ? -3.259 -6.999 8.264 1.00 13.22 30 GLY A C 7
ATOM 4659 O O . GLY A 1 30 ? -3.861 -6.506 9.226 1.00 54.50 30 GLY A O 7
ATOM 4663 N N . THR A 1 31 ? -1.994 -6.700 7.960 1.00 54.53 31 THR A N 7
ATOM 4664 C CA . THR A 1 31 ? -1.170 -5.759 8.727 1.00 65.11 31 THR A CA 7
ATOM 4665 C C . THR A 1 31 ? -0.626 -4.677 7.795 1.00 35.14 31 THR A C 7
ATOM 4666 O O . THR A 1 31 ? -0.316 -4.949 6.623 1.00 60.44 31 THR A O 7
ATOM 4677 N N . SER A 1 32 ? -0.523 -3.453 8.324 1.00 71.23 32 SER A N 7
ATOM 4678 C CA . SER A 1 32 ? -0.056 -2.286 7.577 1.00 2.42 32 SER A CA 7
ATOM 4679 C C . SER A 1 32 ? 1.466 -2.378 7.294 1.00 1.12 32 SER A C 7
ATOM 4680 O O . SER A 1 32 ? 1.931 -1.919 6.251 1.00 13.20 32 SER A O 7
ATOM 4688 N N . GLU A 1 33 ? 2.221 -3.000 8.237 1.00 73.02 33 GLU A N 7
ATOM 4689 C CA . GLU A 1 33 ? 3.686 -3.200 8.101 1.00 55.45 33 GLU A CA 7
ATOM 4690 C C . GLU A 1 33 ? 4.014 -4.145 6.923 1.00 2.45 33 GLU A C 7
ATOM 4691 O O . GLU A 1 33 ? 5.046 -3.988 6.256 1.00 43.53 33 GLU A O 7
ATOM 4703 N N . ASP A 1 34 ? 3.124 -5.129 6.687 1.00 64.52 34 ASP A N 7
ATOM 4704 C CA . ASP A 1 34 ? 3.217 -6.053 5.539 1.00 54.51 34 ASP A CA 7
ATOM 4705 C C . ASP A 1 34 ? 2.844 -5.325 4.246 1.00 70.42 34 ASP A C 7
ATOM 4706 O O . ASP A 1 34 ? 3.578 -5.396 3.262 1.00 63.42 34 ASP A O 7
ATOM 4715 N N . ALA A 1 35 ? 1.684 -4.647 4.268 1.00 14.53 35 ALA A N 7
ATOM 4716 C CA . ALA A 1 35 ? 1.107 -3.997 3.078 1.00 33.41 35 ALA A CA 7
ATOM 4717 C C . ALA A 1 35 ? 2.037 -2.902 2.512 1.00 43.23 35 ALA A C 7
ATOM 4718 O O . ALA A 1 35 ? 2.110 -2.709 1.291 1.00 52.54 35 ALA A O 7
ATOM 4725 N N . GLU A 1 36 ? 2.753 -2.191 3.410 1.00 4.21 36 GLU A N 7
ATOM 4726 C CA . GLU A 1 36 ? 3.744 -1.178 3.006 1.00 41.21 36 GLU A CA 7
ATOM 4727 C C . GLU A 1 36 ? 5.036 -1.856 2.505 1.00 2.42 36 GLU A C 7
ATOM 4728 O O . GLU A 1 36 ? 5.734 -1.295 1.676 1.00 20.32 36 GLU A O 7
ATOM 4740 N N . ARG A 1 37 ? 5.365 -3.056 3.042 1.00 1.14 37 ARG A N 7
ATOM 4741 C CA . ARG A 1 37 ? 6.509 -3.862 2.550 1.00 61.41 37 ARG A CA 7
ATOM 4742 C C . ARG A 1 37 ? 6.240 -4.351 1.115 1.00 23.01 37 ARG A C 7
ATOM 4743 O O . ARG A 1 37 ? 7.168 -4.496 0.313 1.00 22.53 37 ARG A O 7
ATOM 4764 N N . MET A 1 38 ? 4.951 -4.569 0.800 1.00 54.54 38 MET A N 7
ATOM 4765 C CA . MET A 1 38 ? 4.504 -4.897 -0.559 1.00 10.23 38 MET A CA 7
ATOM 4766 C C . MET A 1 38 ? 4.668 -3.670 -1.486 1.00 44.32 38 MET A C 7
ATOM 4767 O O . MET A 1 38 ? 4.976 -3.814 -2.675 1.00 31.33 38 MET A O 7
ATOM 4781 N N . ALA A 1 39 ? 4.446 -2.463 -0.920 1.00 32.23 39 ALA A N 7
ATOM 4782 C CA . ALA A 1 39 ? 4.739 -1.182 -1.601 1.00 41.52 39 ALA A CA 7
ATOM 4783 C C . ALA A 1 39 ? 6.247 -1.053 -1.872 1.00 54.11 39 ALA A C 7
ATOM 4784 O O . ALA A 1 39 ? 6.663 -0.616 -2.945 1.00 73.20 39 ALA A O 7
ATOM 4791 N N . ARG A 1 40 ? 7.056 -1.518 -0.899 1.00 32.20 40 ARG A N 7
ATOM 4792 C CA . ARG A 1 40 ? 8.529 -1.500 -0.981 1.00 63.22 40 ARG A CA 7
ATOM 4793 C C . ARG A 1 40 ? 9.069 -2.523 -2.018 1.00 23.31 40 ARG A C 7
ATOM 4794 O O . ARG A 1 40 ? 10.282 -2.611 -2.217 1.00 44.24 40 ARG A O 7
ATOM 4815 N N . ASN A 1 41 ? 8.172 -3.308 -2.659 1.00 10.21 41 ASN A N 7
ATOM 4816 C CA . ASN A 1 41 ? 8.527 -4.135 -3.843 1.00 71.21 41 ASN A CA 7
ATOM 4817 C C . ASN A 1 41 ? 7.532 -3.887 -5.008 1.00 13.33 41 ASN A C 7
ATOM 4818 O O . ASN A 1 41 ? 7.446 -4.686 -5.952 1.00 64.15 41 ASN A O 7
ATOM 4829 N N . CYS A 1 42 ? 6.807 -2.750 -4.947 1.00 75.20 42 CYS A N 7
ATOM 4830 C CA . CYS A 1 42 ? 5.995 -2.247 -6.072 1.00 3.51 42 CYS A CA 7
ATOM 4831 C C . CYS A 1 42 ? 6.804 -1.202 -6.860 1.00 31.51 42 CYS A C 7
ATOM 4832 O O . CYS A 1 42 ? 7.178 -1.446 -8.017 1.00 20.12 42 CYS A O 7
ATOM 4839 N N . GLU A 1 43 ? 7.100 -0.038 -6.230 1.00 71.31 43 GLU A N 7
ATOM 4840 C CA . GLU A 1 43 ? 7.818 1.071 -6.909 1.00 75.50 43 GLU A CA 7
ATOM 4841 C C . GLU A 1 43 ? 9.299 1.111 -6.499 1.00 60.10 43 GLU A C 7
ATOM 4842 O O . GLU A 1 43 ? 10.160 1.404 -7.341 1.00 53.11 43 GLU A O 7
ATOM 4854 N N . SER A 1 44 ? 9.593 0.807 -5.214 1.00 74.13 44 SER A N 7
ATOM 4855 C CA . SER A 1 44 ? 10.976 0.774 -4.700 1.00 64.21 44 SER A CA 7
ATOM 4856 C C . SER A 1 44 ? 11.743 -0.407 -5.335 1.00 21.53 44 SER A C 7
ATOM 4857 O O . SER A 1 44 ? 11.497 -1.567 -4.945 1.00 53.34 44 SER A O 7
ATOM 4866 N N . ALA A 1 1 ? -3.782 6.313 11.730 1.00 14.14 1 ALA A N 8
ATOM 4867 C CA . ALA A 1 1 ? -5.123 6.298 11.093 1.00 64.31 1 ALA A CA 8
ATOM 4868 C C . ALA A 1 1 ? -5.296 4.994 10.282 1.00 4.10 1 ALA A C 8
ATOM 4869 O O . ALA A 1 1 ? -4.367 4.623 9.546 1.00 32.34 1 ALA A O 8
ATOM 4878 N N . PRO A 1 2 ? -6.486 4.286 10.390 1.00 72.40 2 PRO A N 8
ATOM 4879 C CA . PRO A 1 2 ? -6.684 2.916 9.824 1.00 50.23 2 PRO A CA 8
ATOM 4880 C C . PRO A 1 2 ? -6.418 2.855 8.299 1.00 74.03 2 PRO A C 8
ATOM 4881 O O . PRO A 1 2 ? -7.259 3.267 7.491 1.00 3.32 2 PRO A O 8
ATOM 4892 N N . CYS A 1 3 ? -5.180 2.433 7.951 1.00 25.14 3 CYS A N 8
ATOM 4893 C CA . CYS A 1 3 ? -4.694 2.243 6.569 1.00 34.00 3 CYS A CA 8
ATOM 4894 C C . CYS A 1 3 ? -4.629 3.556 5.769 1.00 25.43 3 CYS A C 8
ATOM 4895 O O . CYS A 1 3 ? -4.327 3.537 4.575 1.00 74.52 3 CYS A O 8
ATOM 4902 N N . GLU A 1 4 ? -4.886 4.697 6.442 1.00 30.14 4 GLU A N 8
ATOM 4903 C CA . GLU A 1 4 ? -4.967 6.000 5.790 1.00 15.34 4 GLU A CA 8
ATOM 4904 C C . GLU A 1 4 ? -3.566 6.528 5.509 1.00 13.31 4 GLU A C 8
ATOM 4905 O O . GLU A 1 4 ? -3.309 6.928 4.393 1.00 71.51 4 GLU A O 8
ATOM 4917 N N . ASP A 1 5 ? -2.667 6.480 6.517 1.00 33.33 5 ASP A N 8
ATOM 4918 C CA . ASP A 1 5 ? -1.249 6.908 6.364 1.00 72.12 5 ASP A CA 8
ATOM 4919 C C . ASP A 1 5 ? -0.572 6.113 5.232 1.00 62.32 5 ASP A C 8
ATOM 4920 O O . ASP A 1 5 ? 0.208 6.661 4.455 1.00 32.52 5 ASP A O 8
ATOM 4929 N N . LEU A 1 6 ? -0.897 4.809 5.177 1.00 15.52 6 LEU A N 8
ATOM 4930 C CA . LEU A 1 6 ? -0.423 3.893 4.133 1.00 33.23 6 LEU A CA 8
ATOM 4931 C C . LEU A 1 6 ? -0.973 4.351 2.768 1.00 55.12 6 LEU A C 8
ATOM 4932 O O . LEU A 1 6 ? -0.234 4.410 1.794 1.00 41.31 6 LEU A O 8
ATOM 4948 N N . LYS A 1 7 ? -2.269 4.708 2.745 1.00 75.13 7 LYS A N 8
ATOM 4949 C CA . LYS A 1 7 ? -2.962 5.228 1.548 1.00 64.35 7 LYS A CA 8
ATOM 4950 C C . LYS A 1 7 ? -2.376 6.585 1.090 1.00 23.03 7 LYS A C 8
ATOM 4951 O O . LYS A 1 7 ? -2.342 6.878 -0.114 1.00 31.13 7 LYS A O 8
ATOM 4970 N N . GLU A 1 8 ? -1.896 7.397 2.051 1.00 33.23 8 GLU A N 8
ATOM 4971 C CA . GLU A 1 8 ? -1.228 8.671 1.751 1.00 20.43 8 GLU A CA 8
ATOM 4972 C C . GLU A 1 8 ? 0.120 8.397 1.096 1.00 24.33 8 GLU A C 8
ATOM 4973 O O . GLU A 1 8 ? 0.523 9.129 0.202 1.00 31.22 8 GLU A O 8
ATOM 4985 N N . ARG A 1 9 ? 0.798 7.323 1.559 1.00 45.12 9 ARG A N 8
ATOM 4986 C CA . ARG A 1 9 ? 2.042 6.830 0.951 1.00 55.23 9 ARG A CA 8
ATOM 4987 C C . ARG A 1 9 ? 1.763 6.281 -0.459 1.00 22.50 9 ARG A C 8
ATOM 4988 O O . ARG A 1 9 ? 2.583 6.430 -1.337 1.00 44.41 9 ARG A O 8
ATOM 5009 N N . LEU A 1 10 ? 0.586 5.666 -0.663 1.00 1.44 10 LEU A N 8
ATOM 5010 C CA . LEU A 1 10 ? 0.196 5.100 -1.972 1.00 40.04 10 LEU A CA 8
ATOM 5011 C C . LEU A 1 10 ? 0.073 6.213 -3.038 1.00 22.12 10 LEU A C 8
ATOM 5012 O O . LEU A 1 10 ? 0.452 6.015 -4.202 1.00 43.21 10 LEU A O 8
ATOM 5028 N N . LYS A 1 11 ? -0.447 7.384 -2.610 1.00 54.10 11 LYS A N 8
ATOM 5029 C CA . LYS A 1 11 ? -0.565 8.579 -3.472 1.00 33.40 11 LYS A CA 8
ATOM 5030 C C . LYS A 1 11 ? 0.794 9.311 -3.590 1.00 40.31 11 LYS A C 8
ATOM 5031 O O . LYS A 1 11 ? 1.166 9.783 -4.668 1.00 52.32 11 LYS A O 8
ATOM 5050 N N . LYS A 1 12 ? 1.527 9.369 -2.459 1.00 63.25 12 LYS A N 8
ATOM 5051 C CA . LYS A 1 12 ? 2.846 10.046 -2.332 1.00 3.11 12 LYS A CA 8
ATOM 5052 C C . LYS A 1 12 ? 3.895 9.397 -3.244 1.00 41.23 12 LYS A C 8
ATOM 5053 O O . LYS A 1 12 ? 4.692 10.076 -3.894 1.00 14.03 12 LYS A O 8
ATOM 5072 N N . LEU A 1 13 ? 3.863 8.072 -3.269 1.00 72.53 13 LEU A N 8
ATOM 5073 C CA . LEU A 1 13 ? 4.798 7.252 -4.026 1.00 52.33 13 LEU A CA 8
ATOM 5074 C C . LEU A 1 13 ? 4.304 7.079 -5.471 1.00 1.34 13 LEU A C 8
ATOM 5075 O O . LEU A 1 13 ? 5.107 6.826 -6.369 1.00 3.30 13 LEU A O 8
ATOM 5091 N N . GLY A 1 14 ? 2.971 7.248 -5.677 1.00 33.13 14 GLY A N 8
ATOM 5092 C CA . GLY A 1 14 ? 2.357 7.277 -7.012 1.00 44.41 14 GLY A CA 8
ATOM 5093 C C . GLY A 1 14 ? 2.687 6.064 -7.873 1.00 64.20 14 GLY A C 8
ATOM 5094 O O . GLY A 1 14 ? 2.877 6.195 -9.086 1.00 24.42 14 GLY A O 8
ATOM 5098 N N . MET A 1 15 ? 2.746 4.886 -7.223 1.00 43.15 15 MET A N 8
ATOM 5099 C CA . MET A 1 15 ? 3.168 3.609 -7.847 1.00 32.41 15 MET A CA 8
ATOM 5100 C C . MET A 1 15 ? 2.105 3.077 -8.838 1.00 62.33 15 MET A C 8
ATOM 5101 O O . MET A 1 15 ? 1.151 3.785 -9.188 1.00 4.31 15 MET A O 8
ATOM 5115 N N . SER A 1 16 ? 2.276 1.812 -9.266 1.00 32.24 16 SER A N 8
ATOM 5116 C CA . SER A 1 16 ? 1.355 1.130 -10.195 1.00 14.30 16 SER A CA 8
ATOM 5117 C C . SER A 1 16 ? -0.047 1.041 -9.576 1.00 65.20 16 SER A C 8
ATOM 5118 O O . SER A 1 16 ? -0.154 0.647 -8.424 1.00 72.12 16 SER A O 8
ATOM 5126 N N . GLU A 1 17 ? -1.106 1.412 -10.333 1.00 71.10 17 GLU A N 8
ATOM 5127 C CA . GLU A 1 17 ? -2.488 1.513 -9.804 1.00 75.23 17 GLU A CA 8
ATOM 5128 C C . GLU A 1 17 ? -2.967 0.229 -9.136 1.00 54.43 17 GLU A C 8
ATOM 5129 O O . GLU A 1 17 ? -3.583 0.291 -8.069 1.00 50.15 17 GLU A O 8
ATOM 5141 N N . GLU A 1 18 ? -2.587 -0.921 -9.715 1.00 3.44 18 GLU A N 8
ATOM 5142 C CA . GLU A 1 18 ? -2.993 -2.240 -9.209 1.00 40.32 18 GLU A CA 8
ATOM 5143 C C . GLU A 1 18 ? -2.417 -2.466 -7.810 1.00 72.40 18 GLU A C 8
ATOM 5144 O O . GLU A 1 18 ? -3.060 -3.092 -6.964 1.00 2.02 18 GLU A O 8
ATOM 5156 N N . CYS A 1 19 ? -1.233 -1.874 -7.568 1.00 4.15 19 CYS A N 8
ATOM 5157 C CA . CYS A 1 19 ? -0.505 -2.027 -6.323 1.00 33.44 19 CYS A CA 8
ATOM 5158 C C . CYS A 1 19 ? -1.302 -1.375 -5.203 1.00 63.15 19 CYS A C 8
ATOM 5159 O O . CYS A 1 19 ? -1.647 -2.048 -4.267 1.00 65.34 19 CYS A O 8
ATOM 5166 N N . ARG A 1 20 ? -1.707 -0.102 -5.375 1.00 72.22 20 ARG A N 8
ATOM 5167 C CA . ARG A 1 20 ? -2.402 0.654 -4.294 1.00 44.55 20 ARG A CA 8
ATOM 5168 C C . ARG A 1 20 ? -3.773 0.027 -4.002 1.00 22.54 20 ARG A C 8
ATOM 5169 O O . ARG A 1 20 ? -4.199 -0.032 -2.848 1.00 32.53 20 ARG A O 8
ATOM 5190 N N . GLN A 1 21 ? -4.437 -0.448 -5.076 1.00 15.31 21 GLN A N 8
ATOM 5191 C CA . GLN A 1 21 ? -5.749 -1.110 -4.987 1.00 11.43 21 GLN A CA 8
ATOM 5192 C C . GLN A 1 21 ? -5.643 -2.423 -4.188 1.00 43.43 21 GLN A C 8
ATOM 5193 O O . GLN A 1 21 ? -6.596 -2.844 -3.525 1.00 40.41 21 GLN A O 8
ATOM 5207 N N . ARG A 1 22 ? -4.466 -3.067 -4.277 1.00 64.15 22 ARG A N 8
ATOM 5208 C CA . ARG A 1 22 ? -4.137 -4.263 -3.496 1.00 24.13 22 ARG A CA 8
ATOM 5209 C C . ARG A 1 22 ? -3.763 -3.890 -2.054 1.00 52.30 22 ARG A C 8
ATOM 5210 O O . ARG A 1 22 ? -4.293 -4.469 -1.124 1.00 10.54 22 ARG A O 8
ATOM 5231 N N . LEU A 1 23 ? -2.888 -2.889 -1.896 1.00 32.32 23 LEU A N 8
ATOM 5232 C CA . LEU A 1 23 ? -2.196 -2.592 -0.623 1.00 73.52 23 LEU A CA 8
ATOM 5233 C C . LEU A 1 23 ? -3.134 -1.937 0.399 1.00 21.33 23 LEU A C 8
ATOM 5234 O O . LEU A 1 23 ? -2.967 -2.123 1.609 1.00 45.02 23 LEU A O 8
ATOM 5250 N N . GLU A 1 24 ? -4.113 -1.171 -0.108 1.00 40.04 24 GLU A N 8
ATOM 5251 C CA . GLU A 1 24 ? -5.205 -0.616 0.701 1.00 55.44 24 GLU A CA 8
ATOM 5252 C C . GLU A 1 24 ? -5.998 -1.771 1.345 1.00 23.21 24 GLU A C 8
ATOM 5253 O O . GLU A 1 24 ? -6.337 -1.711 2.525 1.00 52.12 24 GLU A O 8
ATOM 5265 N N . LYS A 1 25 ? -6.222 -2.844 0.556 1.00 65.14 25 LYS A N 8
ATOM 5266 C CA . LYS A 1 25 ? -7.000 -4.021 0.990 1.00 11.41 25 LYS A CA 8
ATOM 5267 C C . LYS A 1 25 ? -6.163 -4.897 1.935 1.00 0.30 25 LYS A C 8
ATOM 5268 O O . LYS A 1 25 ? -6.655 -5.329 2.977 1.00 53.31 25 LYS A O 8
ATOM 5287 N N . MET A 1 26 ? -4.885 -5.107 1.568 1.00 70.52 26 MET A N 8
ATOM 5288 C CA . MET A 1 26 ? -3.934 -5.954 2.314 1.00 75.05 26 MET A CA 8
ATOM 5289 C C . MET A 1 26 ? -3.707 -5.403 3.716 1.00 0.23 26 MET A C 8
ATOM 5290 O O . MET A 1 26 ? -3.482 -6.156 4.652 1.00 24.11 26 MET A O 8
ATOM 5304 N N . CYS A 1 27 ? -3.761 -4.079 3.837 1.00 70.23 27 CYS A N 8
ATOM 5305 C CA . CYS A 1 27 ? -3.648 -3.402 5.122 1.00 74.22 27 CYS A CA 8
ATOM 5306 C C . CYS A 1 27 ? -4.832 -3.752 6.049 1.00 70.41 27 CYS A C 8
ATOM 5307 O O . CYS A 1 27 ? -4.642 -3.958 7.253 1.00 54.03 27 CYS A O 8
ATOM 5314 N N . LYS A 1 28 ? -6.042 -3.844 5.465 1.00 5.52 28 LYS A N 8
ATOM 5315 C CA . LYS A 1 28 ? -7.289 -4.042 6.230 1.00 12.24 28 LYS A CA 8
ATOM 5316 C C . LYS A 1 28 ? -7.479 -5.517 6.630 1.00 64.34 28 LYS A C 8
ATOM 5317 O O . LYS A 1 28 ? -7.543 -5.833 7.823 1.00 13.53 28 LYS A O 8
ATOM 5336 N N . GLU A 1 29 ? -7.563 -6.415 5.625 1.00 20.41 29 GLU A N 8
ATOM 5337 C CA . GLU A 1 29 ? -7.804 -7.858 5.853 1.00 1.23 29 GLU A CA 8
ATOM 5338 C C . GLU A 1 29 ? -6.523 -8.577 6.315 1.00 34.35 29 GLU A C 8
ATOM 5339 O O . GLU A 1 29 ? -6.590 -9.678 6.872 1.00 34.10 29 GLU A O 8
ATOM 5351 N N . GLY A 1 30 ? -5.360 -7.936 6.090 1.00 52.14 30 GLY A N 8
ATOM 5352 C CA . GLY A 1 30 ? -4.070 -8.410 6.602 1.00 11.34 30 GLY A CA 8
ATOM 5353 C C . GLY A 1 30 ? -3.516 -7.485 7.682 1.00 74.22 30 GLY A C 8
ATOM 5354 O O . GLY A 1 30 ? -4.126 -7.354 8.748 1.00 51.42 30 GLY A O 8
ATOM 5358 N N . THR A 1 31 ? -2.365 -6.839 7.414 1.00 42.32 31 THR A N 8
ATOM 5359 C CA . THR A 1 31 ? -1.708 -5.889 8.340 1.00 20.51 31 THR A CA 8
ATOM 5360 C C . THR A 1 31 ? -1.135 -4.697 7.545 1.00 74.14 31 THR A C 8
ATOM 5361 O O . THR A 1 31 ? -0.777 -4.845 6.366 1.00 52.35 31 THR A O 8
ATOM 5372 N N . SER A 1 32 ? -1.053 -3.526 8.205 1.00 5.42 32 SER A N 8
ATOM 5373 C CA . SER A 1 32 ? -0.521 -2.289 7.596 1.00 21.42 32 SER A CA 8
ATOM 5374 C C . SER A 1 32 ? 0.965 -2.453 7.235 1.00 45.13 32 SER A C 8
ATOM 5375 O O . SER A 1 32 ? 1.371 -2.181 6.105 1.00 30.45 32 SER A O 8
ATOM 5383 N N . GLU A 1 33 ? 1.743 -2.967 8.207 1.00 21.35 33 GLU A N 8
ATOM 5384 C CA . GLU A 1 33 ? 3.204 -3.124 8.098 1.00 32.55 33 GLU A CA 8
ATOM 5385 C C . GLU A 1 33 ? 3.609 -4.026 6.907 1.00 11.11 33 GLU A C 8
ATOM 5386 O O . GLU A 1 33 ? 4.623 -3.776 6.250 1.00 43.12 33 GLU A O 8
ATOM 5398 N N . ASP A 1 34 ? 2.798 -5.062 6.629 1.00 24.21 34 ASP A N 8
ATOM 5399 C CA . ASP A 1 34 ? 3.039 -6.005 5.523 1.00 63.24 34 ASP A CA 8
ATOM 5400 C C . ASP A 1 34 ? 2.752 -5.333 4.174 1.00 42.35 34 ASP A C 8
ATOM 5401 O O . ASP A 1 34 ? 3.554 -5.442 3.251 1.00 23.45 34 ASP A O 8
ATOM 5410 N N . ALA A 1 35 ? 1.612 -4.628 4.089 1.00 12.44 35 ALA A N 8
ATOM 5411 C CA . ALA A 1 35 ? 1.168 -3.977 2.844 1.00 44.44 35 ALA A CA 8
ATOM 5412 C C . ALA A 1 35 ? 2.143 -2.865 2.397 1.00 71.04 35 ALA A C 8
ATOM 5413 O O . ALA A 1 35 ? 2.519 -2.799 1.227 1.00 51.01 35 ALA A O 8
ATOM 5420 N N . GLU A 1 36 ? 2.563 -2.009 3.346 1.00 1.42 36 GLU A N 8
ATOM 5421 C CA . GLU A 1 36 ? 3.548 -0.936 3.073 1.00 22.44 36 GLU A CA 8
ATOM 5422 C C . GLU A 1 36 ? 4.923 -1.524 2.690 1.00 43.12 36 GLU A C 8
ATOM 5423 O O . GLU A 1 36 ? 5.684 -0.899 1.951 1.00 62.33 36 GLU A O 8
ATOM 5435 N N . ARG A 1 37 ? 5.237 -2.729 3.210 1.00 30.22 37 ARG A N 8
ATOM 5436 C CA . ARG A 1 37 ? 6.461 -3.460 2.846 1.00 4.11 37 ARG A CA 8
ATOM 5437 C C . ARG A 1 37 ? 6.359 -3.920 1.377 1.00 73.22 37 ARG A C 8
ATOM 5438 O O . ARG A 1 37 ? 7.291 -3.748 0.598 1.00 21.42 37 ARG A O 8
ATOM 5459 N N . MET A 1 38 ? 5.197 -4.477 1.015 1.00 53.31 38 MET A N 8
ATOM 5460 C CA . MET A 1 38 ? 4.921 -4.966 -0.347 1.00 3.44 38 MET A CA 8
ATOM 5461 C C . MET A 1 38 ? 4.824 -3.799 -1.350 1.00 15.10 38 MET A C 8
ATOM 5462 O O . MET A 1 38 ? 4.971 -4.001 -2.557 1.00 21.44 38 MET A O 8
ATOM 5476 N N . ALA A 1 39 ? 4.572 -2.582 -0.825 1.00 3.43 39 ALA A N 8
ATOM 5477 C CA . ALA A 1 39 ? 4.623 -1.330 -1.598 1.00 32.22 39 ALA A CA 8
ATOM 5478 C C . ALA A 1 39 ? 6.046 -1.075 -2.117 1.00 53.33 39 ALA A C 8
ATOM 5479 O O . ALA A 1 39 ? 6.246 -0.706 -3.280 1.00 43.02 39 ALA A O 8
ATOM 5486 N N . ARG A 1 40 ? 7.016 -1.331 -1.229 1.00 52.24 40 ARG A N 8
ATOM 5487 C CA . ARG A 1 40 ? 8.455 -1.199 -1.509 1.00 71.11 40 ARG A CA 8
ATOM 5488 C C . ARG A 1 40 ? 8.896 -2.232 -2.568 1.00 70.35 40 ARG A C 8
ATOM 5489 O O . ARG A 1 40 ? 9.800 -1.974 -3.365 1.00 75.52 40 ARG A O 8
ATOM 5510 N N . ASN A 1 41 ? 8.232 -3.402 -2.547 1.00 24.41 41 ASN A N 8
ATOM 5511 C CA . ASN A 1 41 ? 8.487 -4.514 -3.490 1.00 24.32 41 ASN A CA 8
ATOM 5512 C C . ASN A 1 41 ? 7.782 -4.283 -4.839 1.00 32.14 41 ASN A C 8
ATOM 5513 O O . ASN A 1 41 ? 8.229 -4.813 -5.866 1.00 53.24 41 ASN A O 8
ATOM 5524 N N . CYS A 1 42 ? 6.662 -3.535 -4.824 1.00 41.55 42 CYS A N 8
ATOM 5525 C CA . CYS A 1 42 ? 5.930 -3.159 -6.052 1.00 20.34 42 CYS A CA 8
ATOM 5526 C C . CYS A 1 42 ? 6.807 -2.248 -6.916 1.00 41.25 42 CYS A C 8
ATOM 5527 O O . CYS A 1 42 ? 7.165 -2.599 -8.053 1.00 41.22 42 CYS A O 8
ATOM 5534 N N . GLU A 1 43 ? 7.202 -1.112 -6.321 1.00 21.53 43 GLU A N 8
ATOM 5535 C CA . GLU A 1 43 ? 7.919 -0.034 -7.000 1.00 13.40 43 GLU A CA 8
ATOM 5536 C C . GLU A 1 43 ? 8.224 1.067 -5.983 1.00 23.04 43 GLU A C 8
ATOM 5537 O O . GLU A 1 43 ? 9.327 1.621 -5.960 1.00 51.43 43 GLU A O 8
ATOM 5549 N N . SER A 1 44 ? 7.204 1.344 -5.135 1.00 41.00 44 SER A N 8
ATOM 5550 C CA . SER A 1 44 ? 7.219 2.424 -4.143 1.00 55.23 44 SER A CA 8
ATOM 5551 C C . SER A 1 44 ? 7.359 3.787 -4.876 1.00 45.32 44 SER A C 8
ATOM 5552 O O . SER A 1 44 ? 8.384 4.486 -4.716 1.00 74.23 44 SER A O 8
ATOM 5561 N N . ALA A 1 1 ? -4.574 6.393 13.625 1.00 10.42 1 ALA A N 9
ATOM 5562 C CA . ALA A 1 1 ? -4.814 6.313 12.165 1.00 61.34 1 ALA A CA 9
ATOM 5563 C C . ALA A 1 1 ? -4.714 4.847 11.701 1.00 74.33 1 ALA A C 9
ATOM 5564 O O . ALA A 1 1 ? -3.636 4.253 11.795 1.00 21.33 1 ALA A O 9
ATOM 5573 N N . PRO A 1 2 ? -5.829 4.232 11.203 1.00 14.24 2 PRO A N 9
ATOM 5574 C CA . PRO A 1 2 ? -5.860 2.781 10.886 1.00 11.43 2 PRO A CA 9
ATOM 5575 C C . PRO A 1 2 ? -4.929 2.390 9.711 1.00 33.34 2 PRO A C 9
ATOM 5576 O O . PRO A 1 2 ? -4.157 1.431 9.823 1.00 20.31 2 PRO A O 9
ATOM 5587 N N . CYS A 1 3 ? -4.991 3.147 8.604 1.00 73.20 3 CYS A N 9
ATOM 5588 C CA . CYS A 1 3 ? -4.169 2.877 7.406 1.00 55.13 3 CYS A CA 9
ATOM 5589 C C . CYS A 1 3 ? -3.898 4.167 6.622 1.00 73.31 3 CYS A C 9
ATOM 5590 O O . CYS A 1 3 ? -3.462 4.124 5.470 1.00 64.22 3 CYS A O 9
ATOM 5597 N N . GLU A 1 4 ? -4.116 5.313 7.278 1.00 53.35 4 GLU A N 9
ATOM 5598 C CA . GLU A 1 4 ? -4.150 6.623 6.604 1.00 43.01 4 GLU A CA 9
ATOM 5599 C C . GLU A 1 4 ? -2.760 7.037 6.110 1.00 53.42 4 GLU A C 9
ATOM 5600 O O . GLU A 1 4 ? -2.625 7.514 4.985 1.00 11.11 4 GLU A O 9
ATOM 5612 N N . ASP A 1 5 ? -1.736 6.794 6.948 1.00 3.41 5 ASP A N 9
ATOM 5613 C CA . ASP A 1 5 ? -0.317 7.049 6.609 1.00 12.33 5 ASP A CA 9
ATOM 5614 C C . ASP A 1 5 ? 0.098 6.236 5.374 1.00 72.14 5 ASP A C 9
ATOM 5615 O O . ASP A 1 5 ? 0.749 6.750 4.463 1.00 31.54 5 ASP A O 9
ATOM 5624 N N . LEU A 1 6 ? -0.320 4.955 5.365 1.00 23.13 6 LEU A N 9
ATOM 5625 C CA . LEU A 1 6 ? 0.005 3.992 4.300 1.00 51.33 6 LEU A CA 9
ATOM 5626 C C . LEU A 1 6 ? -0.685 4.396 2.989 1.00 65.21 6 LEU A C 9
ATOM 5627 O O . LEU A 1 6 ? -0.086 4.324 1.921 1.00 31.22 6 LEU A O 9
ATOM 5643 N N . LYS A 1 7 ? -1.940 4.853 3.116 1.00 33.12 7 LYS A N 9
ATOM 5644 C CA . LYS A 1 7 ? -2.776 5.318 1.998 1.00 33.04 7 LYS A CA 9
ATOM 5645 C C . LYS A 1 7 ? -2.134 6.521 1.296 1.00 52.44 7 LYS A C 9
ATOM 5646 O O . LYS A 1 7 ? -2.132 6.604 0.066 1.00 11.21 7 LYS A O 9
ATOM 5665 N N . GLU A 1 8 ? -1.581 7.439 2.102 1.00 64.54 8 GLU A N 9
ATOM 5666 C CA . GLU A 1 8 ? -0.874 8.615 1.592 1.00 51.34 8 GLU A CA 9
ATOM 5667 C C . GLU A 1 8 ? 0.395 8.203 0.832 1.00 63.24 8 GLU A C 9
ATOM 5668 O O . GLU A 1 8 ? 0.729 8.818 -0.170 1.00 21.43 8 GLU A O 9
ATOM 5680 N N . ARG A 1 9 ? 1.085 7.148 1.313 1.00 2.24 9 ARG A N 9
ATOM 5681 C CA . ARG A 1 9 ? 2.262 6.577 0.621 1.00 64.34 9 ARG A CA 9
ATOM 5682 C C . ARG A 1 9 ? 1.871 6.062 -0.776 1.00 52.43 9 ARG A C 9
ATOM 5683 O O . ARG A 1 9 ? 2.616 6.244 -1.737 1.00 35.21 9 ARG A O 9
ATOM 5704 N N . LEU A 1 10 ? 0.683 5.430 -0.862 1.00 43.03 10 LEU A N 9
ATOM 5705 C CA . LEU A 1 10 ? 0.177 4.826 -2.109 1.00 1.31 10 LEU A CA 9
ATOM 5706 C C . LEU A 1 10 ? -0.027 5.905 -3.200 1.00 30.35 10 LEU A C 9
ATOM 5707 O O . LEU A 1 10 ? 0.396 5.732 -4.351 1.00 15.44 10 LEU A O 9
ATOM 5723 N N . LYS A 1 11 ? -0.664 7.022 -2.797 1.00 3.44 11 LYS A N 9
ATOM 5724 C CA . LYS A 1 11 ? -1.057 8.112 -3.706 1.00 4.12 11 LYS A CA 9
ATOM 5725 C C . LYS A 1 11 ? 0.126 9.048 -4.048 1.00 64.34 11 LYS A C 9
ATOM 5726 O O . LYS A 1 11 ? 0.407 9.308 -5.223 1.00 24.02 11 LYS A O 9
ATOM 5745 N N . LYS A 1 12 ? 0.823 9.510 -2.997 1.00 14.20 12 LYS A N 9
ATOM 5746 C CA . LYS A 1 12 ? 1.844 10.584 -3.072 1.00 71.51 12 LYS A CA 9
ATOM 5747 C C . LYS A 1 12 ? 3.102 10.096 -3.834 1.00 42.15 12 LYS A C 9
ATOM 5748 O O . LYS A 1 12 ? 3.690 10.839 -4.627 1.00 2.51 12 LYS A O 9
ATOM 5767 N N . LEU A 1 13 ? 3.486 8.833 -3.584 1.00 65.34 13 LEU A N 9
ATOM 5768 C CA . LEU A 1 13 ? 4.675 8.205 -4.208 1.00 4.44 13 LEU A CA 9
ATOM 5769 C C . LEU A 1 13 ? 4.394 7.876 -5.691 1.00 43.15 13 LEU A C 9
ATOM 5770 O O . LEU A 1 13 ? 5.329 7.725 -6.487 1.00 24.41 13 LEU A O 9
ATOM 5786 N N . GLY A 1 14 ? 3.093 7.779 -6.037 1.00 15.23 14 GLY A N 9
ATOM 5787 C CA . GLY A 1 14 ? 2.657 7.536 -7.406 1.00 3.33 14 GLY A CA 9
ATOM 5788 C C . GLY A 1 14 ? 3.108 6.188 -7.951 1.00 70.43 14 GLY A C 9
ATOM 5789 O O . GLY A 1 14 ? 3.707 6.113 -9.026 1.00 20.32 14 GLY A O 9
ATOM 5793 N N . MET A 1 15 ? 2.827 5.122 -7.186 1.00 63.12 15 MET A N 9
ATOM 5794 C CA . MET A 1 15 ? 3.141 3.731 -7.595 1.00 23.41 15 MET A CA 9
ATOM 5795 C C . MET A 1 15 ? 2.161 3.236 -8.680 1.00 40.34 15 MET A C 9
ATOM 5796 O O . MET A 1 15 ? 1.254 3.977 -9.105 1.00 61.20 15 MET A O 9
ATOM 5810 N N . SER A 1 16 ? 2.343 1.973 -9.117 1.00 14.51 16 SER A N 9
ATOM 5811 C CA . SER A 1 16 ? 1.463 1.336 -10.114 1.00 42.24 16 SER A CA 9
ATOM 5812 C C . SER A 1 16 ? 0.036 1.240 -9.559 1.00 51.41 16 SER A C 9
ATOM 5813 O O . SER A 1 16 ? -0.130 0.912 -8.386 1.00 20.14 16 SER A O 9
ATOM 5821 N N . GLU A 1 17 ? -0.985 1.520 -10.403 1.00 73.32 17 GLU A N 9
ATOM 5822 C CA . GLU A 1 17 ? -2.391 1.577 -9.956 1.00 53.34 17 GLU A CA 9
ATOM 5823 C C . GLU A 1 17 ? -2.864 0.220 -9.415 1.00 61.32 17 GLU A C 9
ATOM 5824 O O . GLU A 1 17 ? -3.686 0.158 -8.498 1.00 41.23 17 GLU A O 9
ATOM 5836 N N . GLU A 1 18 ? -2.261 -0.846 -9.954 1.00 14.20 18 GLU A N 9
ATOM 5837 C CA . GLU A 1 18 ? -2.547 -2.232 -9.571 1.00 0.51 18 GLU A CA 9
ATOM 5838 C C . GLU A 1 18 ? -2.095 -2.490 -8.128 1.00 70.31 18 GLU A C 9
ATOM 5839 O O . GLU A 1 18 ? -2.720 -3.270 -7.400 1.00 71.15 18 GLU A O 9
ATOM 5851 N N . CYS A 1 19 ? -1.032 -1.767 -7.715 1.00 5.22 19 CYS A N 9
ATOM 5852 C CA . CYS A 1 19 ? -0.395 -1.961 -6.427 1.00 64.22 19 CYS A CA 9
ATOM 5853 C C . CYS A 1 19 ? -1.337 -1.472 -5.336 1.00 41.35 19 CYS A C 9
ATOM 5854 O O . CYS A 1 19 ? -1.701 -2.256 -4.492 1.00 2.04 19 CYS A O 9
ATOM 5861 N N . ARG A 1 20 ? -1.841 -0.219 -5.439 1.00 54.11 20 ARG A N 9
ATOM 5862 C CA . ARG A 1 20 ? -2.669 0.398 -4.348 1.00 43.24 20 ARG A CA 9
ATOM 5863 C C . ARG A 1 20 ? -3.944 -0.425 -4.091 1.00 41.01 20 ARG A C 9
ATOM 5864 O O . ARG A 1 20 ? -4.408 -0.503 -2.957 1.00 55.31 20 ARG A O 9
ATOM 5885 N N . GLN A 1 21 ? -4.480 -1.022 -5.173 1.00 20.24 21 GLN A N 9
ATOM 5886 C CA . GLN A 1 21 ? -5.673 -1.877 -5.114 1.00 71.03 21 GLN A CA 9
ATOM 5887 C C . GLN A 1 21 ? -5.410 -3.117 -4.239 1.00 1.22 21 GLN A C 9
ATOM 5888 O O . GLN A 1 21 ? -6.274 -3.562 -3.477 1.00 13.41 21 GLN A O 9
ATOM 5902 N N . ARG A 1 22 ? -4.181 -3.638 -4.343 1.00 61.25 22 ARG A N 9
ATOM 5903 C CA . ARG A 1 22 ? -3.707 -4.778 -3.551 1.00 44.12 22 ARG A CA 9
ATOM 5904 C C . ARG A 1 22 ? -3.390 -4.330 -2.107 1.00 25.22 22 ARG A C 9
ATOM 5905 O O . ARG A 1 22 ? -3.804 -4.974 -1.151 1.00 20.03 22 ARG A O 9
ATOM 5926 N N . LEU A 1 23 ? -2.694 -3.182 -1.981 1.00 74.50 23 LEU A N 9
ATOM 5927 C CA . LEU A 1 23 ? -2.036 -2.762 -0.728 1.00 42.21 23 LEU A CA 9
ATOM 5928 C C . LEU A 1 23 ? -3.029 -2.249 0.296 1.00 31.10 23 LEU A C 9
ATOM 5929 O O . LEU A 1 23 ? -2.953 -2.626 1.461 1.00 51.14 23 LEU A O 9
ATOM 5945 N N . GLU A 1 24 ? -3.963 -1.395 -0.162 1.00 71.25 24 GLU A N 9
ATOM 5946 C CA . GLU A 1 24 ? -5.055 -0.881 0.673 1.00 61.41 24 GLU A CA 9
ATOM 5947 C C . GLU A 1 24 ? -5.865 -2.066 1.228 1.00 72.52 24 GLU A C 9
ATOM 5948 O O . GLU A 1 24 ? -6.203 -2.082 2.401 1.00 12.24 24 GLU A O 9
ATOM 5960 N N . LYS A 1 25 ? -6.066 -3.093 0.378 1.00 54.12 25 LYS A N 9
ATOM 5961 C CA . LYS A 1 25 ? -6.863 -4.279 0.712 1.00 23.22 25 LYS A CA 9
ATOM 5962 C C . LYS A 1 25 ? -6.157 -5.145 1.772 1.00 74.21 25 LYS A C 9
ATOM 5963 O O . LYS A 1 25 ? -6.793 -5.642 2.700 1.00 61.41 25 LYS A O 9
ATOM 5982 N N . MET A 1 26 ? -4.834 -5.299 1.622 1.00 1.14 26 MET A N 9
ATOM 5983 C CA . MET A 1 26 ? -3.999 -6.044 2.577 1.00 32.42 26 MET A CA 9
ATOM 5984 C C . MET A 1 26 ? -3.894 -5.290 3.912 1.00 72.43 26 MET A C 9
ATOM 5985 O O . MET A 1 26 ? -3.755 -5.899 4.977 1.00 4.25 26 MET A O 9
ATOM 5999 N N . CYS A 1 27 ? -3.960 -3.963 3.829 1.00 60.21 27 CYS A N 9
ATOM 6000 C CA . CYS A 1 27 ? -3.906 -3.073 4.989 1.00 65.23 27 CYS A CA 9
ATOM 6001 C C . CYS A 1 27 ? -5.222 -3.152 5.797 1.00 31.22 27 CYS A C 9
ATOM 6002 O O . CYS A 1 27 ? -5.216 -2.983 7.024 1.00 71.21 27 CYS A O 9
ATOM 6009 N N . LYS A 1 28 ? -6.344 -3.424 5.086 1.00 51.42 28 LYS A N 9
ATOM 6010 C CA . LYS A 1 28 ? -7.672 -3.634 5.700 1.00 3.11 28 LYS A CA 9
ATOM 6011 C C . LYS A 1 28 ? -7.746 -5.024 6.372 1.00 14.23 28 LYS A C 9
ATOM 6012 O O . LYS A 1 28 ? -7.838 -5.150 7.597 1.00 12.44 28 LYS A O 9
ATOM 6031 N N . GLU A 1 29 ? -7.651 -6.060 5.523 1.00 64.04 29 GLU A N 9
ATOM 6032 C CA . GLU A 1 29 ? -7.983 -7.459 5.865 1.00 20.04 29 GLU A CA 9
ATOM 6033 C C . GLU A 1 29 ? -6.759 -8.262 6.368 1.00 23.44 29 GLU A C 9
ATOM 6034 O O . GLU A 1 29 ? -6.777 -9.502 6.390 1.00 45.41 29 GLU A O 9
ATOM 6046 N N . GLY A 1 30 ? -5.717 -7.546 6.791 1.00 72.12 30 GLY A N 9
ATOM 6047 C CA . GLY A 1 30 ? -4.518 -8.164 7.353 1.00 54.51 30 GLY A CA 9
ATOM 6048 C C . GLY A 1 30 ? -3.808 -7.214 8.292 1.00 12.33 30 GLY A C 9
ATOM 6049 O O . GLY A 1 30 ? -4.390 -6.779 9.292 1.00 63.35 30 GLY A O 9
ATOM 6053 N N . THR A 1 31 ? -2.556 -6.877 7.964 1.00 33.44 31 THR A N 9
ATOM 6054 C CA . THR A 1 31 ? -1.742 -5.932 8.754 1.00 71.42 31 THR A CA 9
ATOM 6055 C C . THR A 1 31 ? -1.195 -4.831 7.835 1.00 11.32 31 THR A C 9
ATOM 6056 O O . THR A 1 31 ? -0.855 -5.097 6.670 1.00 12.23 31 THR A O 9
ATOM 6067 N N . SER A 1 32 ? -1.131 -3.594 8.360 1.00 71.05 32 SER A N 9
ATOM 6068 C CA . SER A 1 32 ? -0.586 -2.441 7.634 1.00 31.14 32 SER A CA 9
ATOM 6069 C C . SER A 1 32 ? 0.911 -2.647 7.311 1.00 54.44 32 SER A C 9
ATOM 6070 O O . SER A 1 32 ? 1.366 -2.313 6.215 1.00 24.12 32 SER A O 9
ATOM 6078 N N . GLU A 1 33 ? 1.654 -3.263 8.262 1.00 51.32 33 GLU A N 9
ATOM 6079 C CA . GLU A 1 33 ? 3.100 -3.506 8.103 1.00 53.50 33 GLU A CA 9
ATOM 6080 C C . GLU A 1 33 ? 3.390 -4.456 6.921 1.00 23.23 33 GLU A C 9
ATOM 6081 O O . GLU A 1 33 ? 4.412 -4.315 6.260 1.00 41.21 33 GLU A O 9
ATOM 6093 N N . ASP A 1 34 ? 2.472 -5.404 6.651 1.00 55.14 34 ASP A N 9
ATOM 6094 C CA . ASP A 1 34 ? 2.569 -6.320 5.493 1.00 43.34 34 ASP A CA 9
ATOM 6095 C C . ASP A 1 34 ? 2.391 -5.550 4.172 1.00 64.10 34 ASP A C 9
ATOM 6096 O O . ASP A 1 34 ? 3.152 -5.743 3.221 1.00 35.45 34 ASP A O 9
ATOM 6105 N N . ALA A 1 35 ? 1.374 -4.679 4.150 1.00 11.23 35 ALA A N 9
ATOM 6106 C CA . ALA A 1 35 ? 0.973 -3.934 2.947 1.00 74.20 35 ALA A CA 9
ATOM 6107 C C . ALA A 1 35 ? 2.014 -2.876 2.531 1.00 24.13 35 ALA A C 9
ATOM 6108 O O . ALA A 1 35 ? 2.176 -2.604 1.340 1.00 71.22 35 ALA A O 9
ATOM 6115 N N . GLU A 1 36 ? 2.700 -2.268 3.520 1.00 33.30 36 GLU A N 9
ATOM 6116 C CA . GLU A 1 36 ? 3.766 -1.276 3.261 1.00 13.25 36 GLU A CA 9
ATOM 6117 C C . GLU A 1 36 ? 5.070 -1.956 2.781 1.00 53.13 36 GLU A C 9
ATOM 6118 O O . GLU A 1 36 ? 5.862 -1.349 2.044 1.00 0.34 36 GLU A O 9
ATOM 6130 N N . ARG A 1 37 ? 5.303 -3.209 3.232 1.00 33.24 37 ARG A N 9
ATOM 6131 C CA . ARG A 1 37 ? 6.384 -4.054 2.680 1.00 32.43 37 ARG A CA 9
ATOM 6132 C C . ARG A 1 37 ? 6.111 -4.344 1.192 1.00 54.13 37 ARG A C 9
ATOM 6133 O O . ARG A 1 37 ? 6.995 -4.220 0.350 1.00 15.04 37 ARG A O 9
ATOM 6154 N N . MET A 1 38 ? 4.865 -4.704 0.880 1.00 32.21 38 MET A N 9
ATOM 6155 C CA . MET A 1 38 ? 4.428 -4.961 -0.498 1.00 32.45 38 MET A CA 9
ATOM 6156 C C . MET A 1 38 ? 4.384 -3.645 -1.317 1.00 41.20 38 MET A C 9
ATOM 6157 O O . MET A 1 38 ? 4.467 -3.668 -2.549 1.00 25.42 38 MET A O 9
ATOM 6171 N N . ALA A 1 39 ? 4.268 -2.495 -0.608 1.00 34.21 39 ALA A N 9
ATOM 6172 C CA . ALA A 1 39 ? 4.319 -1.155 -1.229 1.00 64.43 39 ALA A CA 9
ATOM 6173 C C . ALA A 1 39 ? 5.721 -0.846 -1.758 1.00 34.53 39 ALA A C 9
ATOM 6174 O O . ALA A 1 39 ? 5.875 -0.408 -2.904 1.00 15.01 39 ALA A O 9
ATOM 6181 N N . ARG A 1 40 ? 6.754 -1.114 -0.931 1.00 12.23 40 ARG A N 9
ATOM 6182 C CA . ARG A 1 40 ? 8.155 -0.932 -1.350 1.00 34.43 40 ARG A CA 9
ATOM 6183 C C . ARG A 1 40 ? 8.567 -2.019 -2.361 1.00 71.30 40 ARG A C 9
ATOM 6184 O O . ARG A 1 40 ? 9.475 -1.802 -3.162 1.00 41.23 40 ARG A O 9
ATOM 6205 N N . ASN A 1 41 ? 7.865 -3.173 -2.337 1.00 11.33 41 ASN A N 9
ATOM 6206 C CA . ASN A 1 41 ? 8.057 -4.261 -3.332 1.00 63.41 41 ASN A CA 9
ATOM 6207 C C . ASN A 1 41 ? 7.377 -3.898 -4.678 1.00 51.41 41 ASN A C 9
ATOM 6208 O O . ASN A 1 41 ? 7.566 -4.593 -5.680 1.00 33.42 41 ASN A O 9
ATOM 6219 N N . CYS A 1 42 ? 6.584 -2.813 -4.678 1.00 2.23 42 CYS A N 9
ATOM 6220 C CA . CYS A 1 42 ? 6.096 -2.144 -5.916 1.00 52.21 42 CYS A CA 9
ATOM 6221 C C . CYS A 1 42 ? 7.097 -1.024 -6.335 1.00 11.20 42 CYS A C 9
ATOM 6222 O O . CYS A 1 42 ? 6.726 -0.080 -7.036 1.00 13.30 42 CYS A O 9
ATOM 6229 N N . GLU A 1 43 ? 8.383 -1.176 -5.895 1.00 15.43 43 GLU A N 9
ATOM 6230 C CA . GLU A 1 43 ? 9.528 -0.283 -6.222 1.00 52.20 43 GLU A CA 9
ATOM 6231 C C . GLU A 1 43 ? 9.353 1.146 -5.675 1.00 45.03 43 GLU A C 9
ATOM 6232 O O . GLU A 1 43 ? 10.091 2.058 -6.063 1.00 31.11 43 GLU A O 9
ATOM 6244 N N . SER A 1 44 ? 8.416 1.318 -4.735 1.00 41.51 44 SER A N 9
ATOM 6245 C CA . SER A 1 44 ? 8.037 2.631 -4.205 1.00 53.21 44 SER A CA 9
ATOM 6246 C C . SER A 1 44 ? 8.992 3.065 -3.064 1.00 41.10 44 SER A C 9
ATOM 6247 O O . SER A 1 44 ? 9.768 4.024 -3.247 1.00 21.40 44 SER A O 9
ATOM 6256 N N . ALA A 1 1 ? -4.834 7.355 12.608 1.00 34.43 1 ALA A N 10
ATOM 6257 C CA . ALA A 1 1 ? -5.358 6.844 11.325 1.00 52.34 1 ALA A CA 10
ATOM 6258 C C . ALA A 1 1 ? -4.699 5.486 10.974 1.00 25.25 1 ALA A C 10
ATOM 6259 O O . ALA A 1 1 ? -3.522 5.459 10.590 1.00 75.34 1 ALA A O 10
ATOM 6268 N N . PRO A 1 2 ? -5.445 4.342 11.109 1.00 61.31 2 PRO A N 10
ATOM 6269 C CA . PRO A 1 2 ? -4.875 2.972 10.959 1.00 0.13 2 PRO A CA 10
ATOM 6270 C C . PRO A 1 2 ? -4.354 2.636 9.542 1.00 32.13 2 PRO A C 10
ATOM 6271 O O . PRO A 1 2 ? -3.393 1.862 9.411 1.00 51.30 2 PRO A O 10
ATOM 6282 N N . CYS A 1 3 ? -4.965 3.206 8.486 1.00 25.11 3 CYS A N 10
ATOM 6283 C CA . CYS A 1 3 ? -4.621 2.834 7.096 1.00 42.44 3 CYS A CA 10
ATOM 6284 C C . CYS A 1 3 ? -4.674 4.050 6.147 1.00 41.34 3 CYS A C 10
ATOM 6285 O O . CYS A 1 3 ? -4.320 3.935 4.965 1.00 0.04 3 CYS A O 10
ATOM 6292 N N . GLU A 1 4 ? -5.098 5.216 6.680 1.00 33.14 4 GLU A N 10
ATOM 6293 C CA . GLU A 1 4 ? -5.198 6.476 5.908 1.00 30.43 4 GLU A CA 10
ATOM 6294 C C . GLU A 1 4 ? -3.796 6.986 5.557 1.00 22.02 4 GLU A C 10
ATOM 6295 O O . GLU A 1 4 ? -3.543 7.402 4.431 1.00 3.02 4 GLU A O 10
ATOM 6307 N N . ASP A 1 5 ? -2.895 6.931 6.551 1.00 2.34 5 ASP A N 10
ATOM 6308 C CA . ASP A 1 5 ? -1.477 7.297 6.379 1.00 65.34 5 ASP A CA 10
ATOM 6309 C C . ASP A 1 5 ? -0.827 6.414 5.294 1.00 74.21 5 ASP A C 10
ATOM 6310 O O . ASP A 1 5 ? -0.069 6.903 4.450 1.00 12.31 5 ASP A O 10
ATOM 6319 N N . LEU A 1 6 ? -1.164 5.108 5.328 1.00 53.45 6 LEU A N 10
ATOM 6320 C CA . LEU A 1 6 ? -0.594 4.113 4.408 1.00 13.14 6 LEU A CA 10
ATOM 6321 C C . LEU A 1 6 ? -1.016 4.380 2.960 1.00 64.23 6 LEU A C 10
ATOM 6322 O O . LEU A 1 6 ? -0.163 4.415 2.072 1.00 11.15 6 LEU A O 10
ATOM 6338 N N . LYS A 1 7 ? -2.332 4.574 2.736 1.00 32.55 7 LYS A N 10
ATOM 6339 C CA . LYS A 1 7 ? -2.887 4.724 1.373 1.00 63.23 7 LYS A CA 10
ATOM 6340 C C . LYS A 1 7 ? -2.360 6.006 0.690 1.00 33.11 7 LYS A C 10
ATOM 6341 O O . LYS A 1 7 ? -2.171 6.034 -0.527 1.00 22.43 7 LYS A O 10
ATOM 6360 N N . GLU A 1 8 ? -2.095 7.049 1.500 1.00 22.14 8 GLU A N 10
ATOM 6361 C CA . GLU A 1 8 ? -1.515 8.323 1.023 1.00 3.25 8 GLU A CA 10
ATOM 6362 C C . GLU A 1 8 ? -0.026 8.171 0.677 1.00 23.21 8 GLU A C 10
ATOM 6363 O O . GLU A 1 8 ? 0.489 8.904 -0.169 1.00 32.32 8 GLU A O 10
ATOM 6375 N N . ARG A 1 9 ? 0.660 7.222 1.344 1.00 74.33 9 ARG A N 10
ATOM 6376 C CA . ARG A 1 9 ? 2.049 6.865 1.007 1.00 62.34 9 ARG A CA 10
ATOM 6377 C C . ARG A 1 9 ? 2.092 6.124 -0.339 1.00 43.21 9 ARG A C 10
ATOM 6378 O O . ARG A 1 9 ? 3.022 6.310 -1.109 1.00 5.44 9 ARG A O 10
ATOM 6399 N N . LEU A 1 10 ? 1.053 5.314 -0.628 1.00 41.12 10 LEU A N 10
ATOM 6400 C CA . LEU A 1 10 ? 0.942 4.597 -1.919 1.00 73.12 10 LEU A CA 10
ATOM 6401 C C . LEU A 1 10 ? 0.816 5.613 -3.084 1.00 0.52 10 LEU A C 10
ATOM 6402 O O . LEU A 1 10 ? 1.300 5.374 -4.198 1.00 34.14 10 LEU A O 10
ATOM 6418 N N . LYS A 1 11 ? 0.170 6.763 -2.785 1.00 1.33 11 LYS A N 10
ATOM 6419 C CA . LYS A 1 11 ? -0.039 7.861 -3.742 1.00 44.13 11 LYS A CA 10
ATOM 6420 C C . LYS A 1 11 ? 1.244 8.706 -3.912 1.00 72.13 11 LYS A C 10
ATOM 6421 O O . LYS A 1 11 ? 1.676 8.966 -5.042 1.00 15.51 11 LYS A O 10
ATOM 6440 N N . LYS A 1 12 ? 1.848 9.125 -2.772 1.00 35.35 12 LYS A N 10
ATOM 6441 C CA . LYS A 1 12 ? 3.007 10.046 -2.752 1.00 30.11 12 LYS A CA 10
ATOM 6442 C C . LYS A 1 12 ? 4.245 9.377 -3.365 1.00 44.12 12 LYS A C 10
ATOM 6443 O O . LYS A 1 12 ? 4.983 10.000 -4.143 1.00 73.42 12 LYS A O 10
ATOM 6462 N N . LEU A 1 13 ? 4.456 8.100 -3.013 1.00 52.33 13 LEU A N 10
ATOM 6463 C CA . LEU A 1 13 ? 5.594 7.310 -3.514 1.00 32.41 13 LEU A CA 10
ATOM 6464 C C . LEU A 1 13 ? 5.352 6.907 -4.986 1.00 20.15 13 LEU A C 10
ATOM 6465 O O . LEU A 1 13 ? 6.306 6.662 -5.729 1.00 44.03 13 LEU A O 10
ATOM 6481 N N . GLY A 1 14 ? 4.061 6.872 -5.395 1.00 15.35 14 GLY A N 10
ATOM 6482 C CA . GLY A 1 14 ? 3.676 6.769 -6.803 1.00 0.42 14 GLY A CA 10
ATOM 6483 C C . GLY A 1 14 ? 3.866 5.391 -7.418 1.00 64.20 14 GLY A C 10
ATOM 6484 O O . GLY A 1 14 ? 4.766 5.184 -8.242 1.00 11.20 14 GLY A O 10
ATOM 6488 N N . MET A 1 15 ? 3.008 4.446 -7.018 1.00 42.43 15 MET A N 10
ATOM 6489 C CA . MET A 1 15 ? 2.950 3.095 -7.595 1.00 33.52 15 MET A CA 10
ATOM 6490 C C . MET A 1 15 ? 1.904 3.039 -8.719 1.00 3.34 15 MET A C 10
ATOM 6491 O O . MET A 1 15 ? 1.374 4.073 -9.152 1.00 74.52 15 MET A O 10
ATOM 6505 N N . SER A 1 16 ? 1.625 1.820 -9.192 1.00 35.25 16 SER A N 10
ATOM 6506 C CA . SER A 1 16 ? 0.497 1.548 -10.089 1.00 24.14 16 SER A CA 10
ATOM 6507 C C . SER A 1 16 ? -0.799 1.566 -9.262 1.00 72.03 16 SER A C 10
ATOM 6508 O O . SER A 1 16 ? -0.770 1.219 -8.074 1.00 61.12 16 SER A O 10
ATOM 6516 N N . GLU A 1 17 ? -1.925 1.996 -9.863 1.00 51.33 17 GLU A N 10
ATOM 6517 C CA . GLU A 1 17 ? -3.213 2.017 -9.150 1.00 55.21 17 GLU A CA 10
ATOM 6518 C C . GLU A 1 17 ? -3.601 0.619 -8.677 1.00 65.55 17 GLU A C 10
ATOM 6519 O O . GLU A 1 17 ? -4.138 0.485 -7.581 1.00 32.31 17 GLU A O 10
ATOM 6531 N N . GLU A 1 18 ? -3.282 -0.410 -9.491 1.00 25.31 18 GLU A N 10
ATOM 6532 C CA . GLU A 1 18 ? -3.523 -1.813 -9.122 1.00 51.22 18 GLU A CA 10
ATOM 6533 C C . GLU A 1 18 ? -2.730 -2.184 -7.861 1.00 55.33 18 GLU A C 10
ATOM 6534 O O . GLU A 1 18 ? -3.227 -2.953 -7.034 1.00 11.13 18 GLU A O 10
ATOM 6546 N N . CYS A 1 19 ? -1.507 -1.611 -7.712 1.00 33.12 19 CYS A N 10
ATOM 6547 C CA . CYS A 1 19 ? -0.651 -1.865 -6.546 1.00 61.54 19 CYS A CA 10
ATOM 6548 C C . CYS A 1 19 ? -1.392 -1.409 -5.285 1.00 31.14 19 CYS A C 10
ATOM 6549 O O . CYS A 1 19 ? -1.471 -2.155 -4.331 1.00 4.21 19 CYS A O 10
ATOM 6556 N N . ARG A 1 20 ? -1.999 -0.202 -5.329 1.00 30.31 20 ARG A N 10
ATOM 6557 C CA . ARG A 1 20 ? -2.820 0.318 -4.215 1.00 55.03 20 ARG A CA 10
ATOM 6558 C C . ARG A 1 20 ? -3.986 -0.615 -3.926 1.00 50.41 20 ARG A C 10
ATOM 6559 O O . ARG A 1 20 ? -4.286 -0.908 -2.785 1.00 21.35 20 ARG A O 10
ATOM 6580 N N . GLN A 1 21 ? -4.672 -1.018 -5.009 1.00 70.42 21 GLN A N 10
ATOM 6581 C CA . GLN A 1 21 ? -5.906 -1.810 -4.928 1.00 32.44 21 GLN A CA 10
ATOM 6582 C C . GLN A 1 21 ? -5.638 -3.124 -4.165 1.00 42.24 21 GLN A C 10
ATOM 6583 O O . GLN A 1 21 ? -6.512 -3.653 -3.473 1.00 50.54 21 GLN A O 10
ATOM 6597 N N . ARG A 1 22 ? -4.390 -3.611 -4.315 1.00 31.44 22 ARG A N 10
ATOM 6598 C CA . ARG A 1 22 ? -3.849 -4.728 -3.547 1.00 11.43 22 ARG A CA 10
ATOM 6599 C C . ARG A 1 22 ? -3.599 -4.286 -2.084 1.00 70.52 22 ARG A C 10
ATOM 6600 O O . ARG A 1 22 ? -4.160 -4.851 -1.159 1.00 23.23 22 ARG A O 10
ATOM 6621 N N . LEU A 1 23 ? -2.810 -3.206 -1.916 1.00 2.02 23 LEU A N 10
ATOM 6622 C CA . LEU A 1 23 ? -2.151 -2.854 -0.640 1.00 44.34 23 LEU A CA 10
ATOM 6623 C C . LEU A 1 23 ? -3.092 -2.246 0.397 1.00 71.12 23 LEU A C 10
ATOM 6624 O O . LEU A 1 23 ? -3.027 -2.620 1.564 1.00 54.15 23 LEU A O 10
ATOM 6640 N N . GLU A 1 24 ? -3.933 -1.287 -0.025 1.00 71.22 24 GLU A N 10
ATOM 6641 C CA . GLU A 1 24 ? -4.999 -0.708 0.822 1.00 4.21 24 GLU A CA 10
ATOM 6642 C C . GLU A 1 24 ? -5.853 -1.828 1.413 1.00 22.20 24 GLU A C 10
ATOM 6643 O O . GLU A 1 24 ? -6.157 -1.832 2.612 1.00 20.14 24 GLU A O 10
ATOM 6655 N N . LYS A 1 25 ? -6.158 -2.808 0.556 1.00 72.22 25 LYS A N 10
ATOM 6656 C CA . LYS A 1 25 ? -7.032 -3.916 0.884 1.00 32.51 25 LYS A CA 10
ATOM 6657 C C . LYS A 1 25 ? -6.343 -4.829 1.908 1.00 23.23 25 LYS A C 10
ATOM 6658 O O . LYS A 1 25 ? -6.906 -5.083 2.948 1.00 50.42 25 LYS A O 10
ATOM 6677 N N . MET A 1 26 ? -5.086 -5.236 1.619 1.00 40.02 26 MET A N 10
ATOM 6678 C CA . MET A 1 26 ? -4.259 -6.102 2.502 1.00 35.12 26 MET A CA 10
ATOM 6679 C C . MET A 1 26 ? -4.005 -5.449 3.880 1.00 34.45 26 MET A C 10
ATOM 6680 O O . MET A 1 26 ? -3.871 -6.139 4.893 1.00 20.11 26 MET A O 10
ATOM 6694 N N . CYS A 1 27 ? -3.935 -4.108 3.880 1.00 73.21 27 CYS A N 10
ATOM 6695 C CA . CYS A 1 27 ? -3.761 -3.284 5.089 1.00 22.23 27 CYS A CA 10
ATOM 6696 C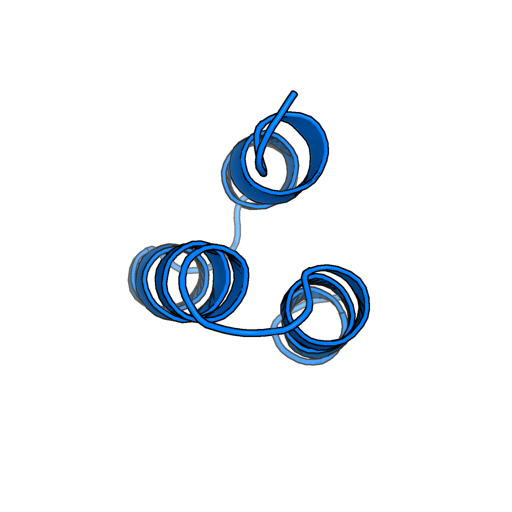 C . CYS A 1 27 ? -4.982 -3.403 6.019 1.00 1.33 27 CYS A C 10
ATOM 6697 O O . CYS A 1 27 ? -4.845 -3.394 7.248 1.00 1.21 27 CYS A O 10
ATOM 6704 N N . LYS A 1 28 ? -6.171 -3.541 5.405 1.00 43.12 28 LYS A N 10
ATOM 6705 C CA . LYS A 1 28 ? -7.459 -3.683 6.118 1.00 20.21 28 LYS A CA 10
ATOM 6706 C C . LYS A 1 28 ? -7.862 -5.171 6.296 1.00 31.51 28 LYS A C 10
ATOM 6707 O O . LYS A 1 28 ? -8.638 -5.496 7.198 1.00 75.45 28 LYS A O 10
ATOM 6726 N N . GLU A 1 29 ? -7.305 -6.065 5.459 1.00 14.14 29 GLU A N 10
ATOM 6727 C CA . GLU A 1 29 ? -7.564 -7.524 5.534 1.00 25.04 29 GLU A CA 10
ATOM 6728 C C . GLU A 1 29 ? -6.711 -8.160 6.641 1.00 40.31 29 GLU A C 10
ATOM 6729 O O . GLU A 1 29 ? -7.151 -9.100 7.310 1.00 71.01 29 GLU A O 10
ATOM 6741 N N . GLY A 1 30 ? -5.491 -7.625 6.827 1.00 1.23 30 GLY A N 10
ATOM 6742 C CA . GLY A 1 30 ? -4.529 -8.173 7.784 1.00 34.31 30 GLY A CA 10
ATOM 6743 C C . GLY A 1 30 ? -3.718 -7.093 8.469 1.00 60.41 30 GLY A C 10
ATOM 6744 O O . GLY A 1 30 ? -4.160 -6.519 9.469 1.00 72.00 30 GLY A O 10
ATOM 6748 N N . THR A 1 31 ? -2.538 -6.782 7.918 1.00 5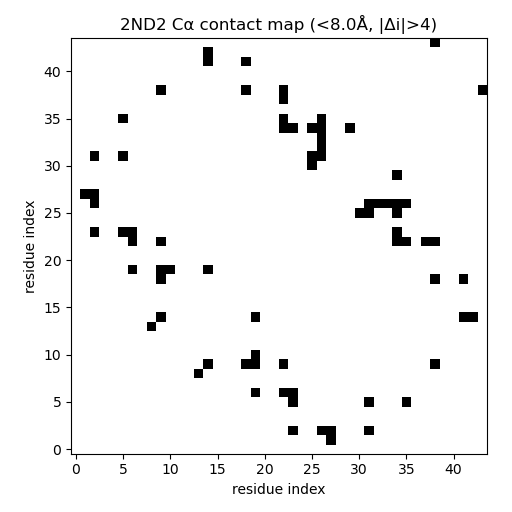5.30 31 THR A N 10
ATOM 6749 C CA . THR A 1 31 ? -1.575 -5.862 8.546 1.00 71.44 31 THR A CA 10
ATOM 6750 C C . THR A 1 31 ? -1.164 -4.758 7.572 1.00 61.33 31 THR A C 10
ATOM 6751 O O . THR A 1 31 ? -0.956 -5.014 6.376 1.00 50.01 31 THR A O 10
ATOM 6762 N N . SER A 1 32 ? -1.040 -3.539 8.109 1.00 62.03 32 SER A N 10
ATOM 6763 C CA . SER A 1 32 ? -0.513 -2.386 7.382 1.00 73.44 32 SER A CA 10
ATOM 6764 C C . SER A 1 32 ? 0.988 -2.591 7.079 1.00 55.34 32 SER A C 10
ATOM 6765 O O . SER A 1 32 ? 1.440 -2.271 5.985 1.00 43.42 32 SER A O 10
ATOM 6773 N N . GLU A 1 33 ? 1.727 -3.176 8.052 1.00 34.13 33 GLU A N 10
ATOM 6774 C CA . GLU A 1 33 ? 3.185 -3.450 7.947 1.00 3.34 33 GLU A CA 10
ATOM 6775 C C . GLU A 1 33 ? 3.546 -4.255 6.680 1.00 21.35 33 GLU A C 10
ATOM 6776 O O . GLU A 1 33 ? 4.554 -3.969 6.030 1.00 34.25 33 GLU A O 10
ATOM 6788 N N . ASP A 1 34 ? 2.701 -5.243 6.338 1.00 62.14 34 ASP A N 10
ATOM 6789 C CA . ASP A 1 34 ? 2.916 -6.116 5.160 1.00 21.41 34 ASP A CA 10
ATOM 6790 C C . ASP A 1 34 ? 2.530 -5.412 3.850 1.00 15.04 34 ASP A C 10
ATOM 6791 O O . ASP A 1 34 ? 3.164 -5.643 2.820 1.00 14.55 34 ASP A O 10
ATOM 6800 N N . ALA A 1 35 ? 1.497 -4.552 3.910 1.00 22.24 35 ALA A N 10
ATOM 6801 C CA . ALA A 1 35 ? 1.025 -3.776 2.749 1.00 25.22 35 ALA A CA 10
ATOM 6802 C C . ALA A 1 35 ? 2.096 -2.755 2.306 1.00 4.12 35 ALA A C 10
ATOM 6803 O O . ALA A 1 35 ? 2.477 -2.698 1.133 1.00 53.22 35 ALA A O 10
ATOM 6810 N N . GLU A 1 36 ? 2.608 -1.983 3.271 1.00 13.43 36 GLU A N 10
ATOM 6811 C CA . GLU A 1 36 ? 3.651 -0.973 3.028 1.00 75.11 36 GLU A CA 10
ATOM 6812 C C . GLU A 1 36 ? 5.007 -1.643 2.709 1.00 64.51 36 GLU A C 10
ATOM 6813 O O . GLU A 1 36 ? 5.844 -1.055 2.009 1.00 32.31 36 GLU A O 10
ATOM 6825 N N . ARG A 1 37 ? 5.231 -2.865 3.253 1.00 43.11 37 ARG A N 10
ATOM 6826 C CA . ARG A 1 37 ? 6.398 -3.694 2.887 1.00 2.12 37 ARG A CA 10
ATOM 6827 C C . ARG A 1 37 ? 6.364 -4.007 1.392 1.00 72.23 37 ARG A C 10
ATOM 6828 O O . ARG A 1 37 ? 7.328 -3.756 0.683 1.00 51.33 37 ARG A O 10
ATOM 6849 N N . MET A 1 38 ? 5.224 -4.535 0.917 1.00 13.35 38 MET A N 10
ATOM 6850 C CA . MET A 1 38 ? 5.048 -4.889 -0.503 1.00 75.12 38 MET A CA 10
ATOM 6851 C C . MET A 1 38 ? 5.169 -3.647 -1.402 1.00 73.32 38 MET A C 10
ATOM 6852 O O . MET A 1 38 ? 5.636 -3.765 -2.528 1.00 21.23 38 MET A O 10
ATOM 6866 N N . ALA A 1 39 ? 4.795 -2.462 -0.859 1.00 41.21 39 ALA A N 10
ATOM 6867 C CA . ALA A 1 39 ? 4.918 -1.167 -1.561 1.00 54.43 39 ALA A CA 10
ATOM 6868 C C . ALA A 1 39 ? 6.375 -0.870 -1.954 1.00 51.31 39 ALA A C 10
ATOM 6869 O O . ALA A 1 39 ? 6.667 -0.583 -3.124 1.00 63.42 39 ALA A O 10
ATOM 6876 N N . ARG A 1 40 ? 7.305 -1.042 -0.987 1.00 2.33 40 ARG A N 10
ATOM 6877 C CA . ARG A 1 40 ? 8.740 -0.726 -1.202 1.00 20.53 40 ARG A CA 10
ATOM 6878 C C . ARG A 1 40 ? 9.498 -1.832 -1.977 1.00 51.43 40 ARG A C 10
ATOM 6879 O O . ARG A 1 40 ? 10.736 -1.839 -2.004 1.00 24.45 40 ARG A O 10
ATOM 6900 N N . ASN A 1 41 ? 8.752 -2.742 -2.628 1.00 23.05 41 ASN A N 10
ATOM 6901 C CA . ASN A 1 41 ? 9.300 -3.670 -3.645 1.00 33.41 41 ASN A CA 10
ATOM 6902 C C . ASN A 1 41 ? 8.339 -3.793 -4.850 1.00 23.21 41 ASN A C 10
ATOM 6903 O O . ASN A 1 41 ? 8.644 -4.499 -5.815 1.00 1.41 41 ASN A O 10
ATOM 6914 N N . CYS A 1 42 ? 7.184 -3.094 -4.783 1.00 34.35 42 CYS A N 10
ATOM 6915 C CA . CYS A 1 42 ? 6.194 -3.041 -5.884 1.00 33.44 42 CYS A CA 10
ATOM 6916 C C . CYS A 1 42 ? 6.582 -1.938 -6.874 1.00 2.14 42 CYS A C 10
ATOM 6917 O O . CYS A 1 42 ? 6.685 -2.171 -8.083 1.00 21.34 42 CYS A O 10
ATOM 6924 N N . GLU A 1 43 ? 6.801 -0.729 -6.332 1.00 43.54 43 GLU A N 10
ATOM 6925 C CA . GLU A 1 43 ? 7.138 0.473 -7.117 1.00 64.33 43 GLU A CA 10
ATOM 6926 C C . GLU A 1 43 ? 8.662 0.698 -7.128 1.00 33.42 43 GLU A C 10
ATOM 6927 O O . GLU A 1 43 ? 9.221 1.139 -8.139 1.00 43.34 43 GLU A O 10
ATOM 6939 N N . SER A 1 44 ? 9.315 0.385 -5.991 1.00 53.13 44 SER A N 10
ATOM 6940 C CA . SER A 1 44 ? 10.766 0.534 -5.819 1.00 4.43 44 SER A CA 10
ATOM 6941 C C . SER A 1 44 ? 11.482 -0.691 -6.425 1.00 50.23 44 SER A C 10
ATOM 6942 O O . SER A 1 44 ? 12.182 -0.541 -7.445 1.00 54.31 44 SER A O 10
ATOM 6951 N N . ALA A 1 1 ? -3.960 4.418 14.086 1.00 74.32 1 ALA A N 11
ATOM 6952 C CA . ALA A 1 1 ? -4.134 4.822 12.670 1.00 14.21 1 ALA A CA 11
ATOM 6953 C C . ALA A 1 1 ? -4.597 3.609 11.823 1.00 12.31 1 ALA A C 11
ATOM 6954 O O . ALA A 1 1 ? -3.873 2.612 11.755 1.00 53.13 1 ALA A O 11
ATOM 6963 N N . PRO A 1 2 ? -5.811 3.666 11.171 1.00 71.22 2 PRO A N 11
ATOM 6964 C CA . PRO A 1 2 ? -6.400 2.499 10.453 1.00 0.34 2 PRO A CA 11
ATOM 6965 C C . PRO A 1 2 ? -5.537 2.008 9.257 1.00 23.30 2 PRO A C 11
ATOM 6966 O O . PRO A 1 2 ? -5.040 0.876 9.272 1.00 30.42 2 PRO A O 11
ATOM 6977 N N . CYS A 1 3 ? -5.360 2.870 8.237 1.00 13.23 3 CYS A N 11
ATOM 6978 C CA . CYS A 1 3 ? -4.612 2.520 7.003 1.00 22.21 3 CYS A CA 11
ATOM 6979 C C . CYS A 1 3 ? -4.147 3.807 6.281 1.00 70.23 3 CYS A C 11
ATOM 6980 O O . CYS A 1 3 ? -3.764 3.783 5.104 1.00 73.11 3 CYS A O 11
ATOM 6987 N N . GLU A 1 4 ? -4.160 4.923 7.032 1.00 53.33 4 GLU A N 11
ATOM 6988 C CA . GLU A 1 4 ? -3.939 6.283 6.503 1.00 51.31 4 GLU A CA 11
ATOM 6989 C C . GLU A 1 4 ? -2.465 6.510 6.105 1.00 73.41 4 GLU A C 11
ATOM 6990 O O . GLU A 1 4 ? -2.186 7.112 5.065 1.00 63.15 4 GLU A O 11
ATOM 7002 N N . ASP A 1 5 ? -1.535 5.993 6.940 1.00 4.35 5 ASP A N 11
ATOM 7003 C CA . ASP A 1 5 ? -0.077 6.070 6.696 1.00 43.44 5 ASP A CA 11
ATOM 7004 C C . ASP A 1 5 ? 0.270 5.390 5.380 1.00 64.52 5 ASP A C 11
ATOM 7005 O O . ASP A 1 5 ? 1.122 5.867 4.628 1.00 21.33 5 ASP A O 11
ATOM 7014 N N . LEU A 1 6 ? -0.416 4.261 5.116 1.00 13.54 6 LEU A N 11
ATOM 7015 C CA . LEU A 1 6 ? -0.256 3.509 3.883 1.00 72.02 6 LEU A CA 11
ATOM 7016 C C . LEU A 1 6 ? -0.733 4.356 2.691 1.00 11.12 6 LEU A C 11
ATOM 7017 O O . LEU A 1 6 ? 0.060 4.654 1.806 1.00 34.34 6 LEU A O 11
ATOM 7033 N N . LYS A 1 7 ? -2.007 4.819 2.764 1.00 42.00 7 LYS A N 11
ATOM 7034 C CA . LYS A 1 7 ? -2.726 5.457 1.640 1.00 14.14 7 LYS A CA 11
ATOM 7035 C C . LYS A 1 7 ? -1.999 6.702 1.107 1.00 31.34 7 LYS A C 11
ATOM 7036 O O . LYS A 1 7 ? -1.817 6.856 -0.107 1.00 12.03 7 LYS A O 11
ATOM 7055 N N . GLU A 1 8 ? -1.582 7.574 2.027 1.00 24.43 8 GLU A N 11
ATOM 7056 C CA . GLU A 1 8 ? -0.956 8.857 1.672 1.00 61.20 8 GLU A CA 11
ATOM 7057 C C . GLU A 1 8 ? 0.446 8.656 1.075 1.00 34.33 8 GLU A C 11
ATOM 7058 O O . GLU A 1 8 ? 0.918 9.494 0.303 1.00 34.32 8 GLU A O 11
ATOM 7070 N N . ARG A 1 9 ? 1.108 7.551 1.452 1.00 50.42 9 ARG A N 11
ATOM 7071 C CA . ARG A 1 9 ? 2.367 7.130 0.820 1.00 74.42 9 ARG A CA 11
ATOM 7072 C C . ARG A 1 9 ? 2.111 6.474 -0.547 1.00 35.30 9 ARG A C 11
ATOM 7073 O O . ARG A 1 9 ? 2.940 6.604 -1.429 1.00 73.24 9 ARG A O 11
ATOM 7094 N N . LEU A 1 10 ? 0.955 5.776 -0.716 1.00 44.10 10 LEU A N 11
ATOM 7095 C CA . LEU A 1 10 ? 0.621 5.085 -1.990 1.00 22.42 10 LEU A CA 11
ATOM 7096 C C . LEU A 1 10 ? 0.444 6.109 -3.123 1.00 20.53 10 LEU A C 11
ATOM 7097 O O . LEU A 1 10 ? 0.987 5.935 -4.222 1.00 72.51 10 LEU A O 11
ATOM 7113 N N . LYS A 1 11 ? -0.305 7.194 -2.818 1.00 24.35 11 LYS A N 11
ATOM 7114 C CA . LYS A 1 11 ? -0.583 8.273 -3.781 1.00 10.52 11 LYS A CA 11
ATOM 7115 C C . LYS A 1 11 ? 0.688 9.115 -4.048 1.00 14.41 11 LYS A C 11
ATOM 7116 O O . LYS A 1 11 ? 0.906 9.579 -5.174 1.00 43.23 11 LYS A O 11
ATOM 7135 N N . LYS A 1 12 ? 1.527 9.281 -3.000 1.00 33.43 12 LYS A N 11
ATOM 7136 C CA . LYS A 1 12 ? 2.783 10.057 -3.070 1.00 11.32 12 LYS A CA 11
ATOM 7137 C C . LYS A 1 12 ? 3.829 9.329 -3.923 1.00 73.22 12 LYS A C 11
ATOM 7138 O O . LYS A 1 12 ? 4.540 9.943 -4.726 1.00 11.14 12 LYS A O 11
ATOM 7157 N N . LEU A 1 13 ? 3.880 8.003 -3.733 1.00 44.22 13 LEU A N 11
ATOM 7158 C CA . LEU A 1 13 ? 4.877 7.129 -4.360 1.00 21.20 13 LEU A CA 11
ATOM 7159 C C . LEU A 1 13 ? 4.550 6.967 -5.858 1.00 50.25 13 LEU A C 11
ATOM 7160 O O . LEU A 1 13 ? 5.449 6.706 -6.660 1.00 14.11 13 LEU A O 11
ATOM 7176 N N . GLY A 1 14 ? 3.258 7.183 -6.218 1.00 45.24 14 GLY A N 11
ATOM 7177 C CA . GLY A 1 14 ? 2.813 7.132 -7.613 1.00 12.20 14 GLY A CA 11
ATOM 7178 C C . GLY A 1 14 ? 3.006 5.769 -8.262 1.00 30.10 14 GLY A C 11
ATOM 7179 O O . GLY A 1 14 ? 3.454 5.677 -9.412 1.00 22.41 14 GLY A O 11
ATOM 7183 N N . MET A 1 15 ? 2.640 4.710 -7.515 1.00 23.41 15 MET A N 11
ATOM 7184 C CA . MET A 1 15 ? 2.745 3.319 -7.959 1.00 22.14 15 MET A CA 11
ATOM 7185 C C . MET A 1 15 ? 1.649 2.997 -8.982 1.00 75.12 15 MET A C 11
ATOM 7186 O O . MET A 1 15 ? 0.801 3.852 -9.288 1.00 4.01 15 MET A O 11
ATOM 7200 N N . SER A 1 16 ? 1.656 1.752 -9.482 1.00 10.23 16 SER A N 11
ATOM 7201 C CA . SER A 1 16 ? 0.622 1.260 -10.409 1.00 64.35 16 SER A CA 11
ATOM 7202 C C . SER A 1 16 ? -0.760 1.337 -9.752 1.00 4.11 16 SER A C 11
ATOM 7203 O O . SER A 1 16 ? -0.863 1.140 -8.541 1.00 41.42 16 SER A O 11
ATOM 7211 N N . GLU A 1 17 ? -1.815 1.625 -10.537 1.00 13.14 17 GLU A N 11
ATOM 7212 C CA . GLU A 1 17 ? -3.183 1.749 -10.005 1.00 43.53 17 GLU A CA 11
ATOM 7213 C C . GLU A 1 17 ? -3.655 0.440 -9.365 1.00 53.05 17 GLU A C 11
ATOM 7214 O O . GLU A 1 17 ? -4.380 0.464 -8.369 1.00 22.51 17 GLU A O 11
ATOM 7226 N N . GLU A 1 18 ? -3.171 -0.678 -9.921 1.00 21.42 18 GLU A N 11
ATOM 7227 C CA . GLU A 1 18 ? -3.411 -2.022 -9.384 1.00 62.13 18 GLU A CA 11
ATOM 7228 C C . GLU A 1 18 ? -2.748 -2.187 -8.004 1.00 62.24 18 GLU A C 11
ATOM 7229 O O . GLU A 1 18 ? -3.313 -2.839 -7.131 1.00 41.31 18 GLU A O 11
ATOM 7241 N N . CYS A 1 19 ? -1.591 -1.505 -7.793 1.00 74.34 19 CYS A N 11
ATOM 7242 C CA . CYS A 1 19 ? -0.752 -1.705 -6.601 1.00 11.22 19 CYS A CA 11
ATOM 7243 C C . CYS A 1 19 ? -1.514 -1.271 -5.351 1.00 14.04 19 CYS A C 11
ATOM 7244 O O . CYS A 1 19 ? -1.666 -2.054 -4.434 1.00 40.44 19 CYS A O 11
ATOM 7251 N N . ARG A 1 20 ? -2.073 -0.041 -5.378 1.00 61.21 20 ARG A N 11
ATOM 7252 C CA . ARG A 1 20 ? -2.764 0.545 -4.192 1.00 35.25 20 ARG A CA 11
ATOM 7253 C C . ARG A 1 20 ? -4.004 -0.295 -3.827 1.00 71.03 20 ARG A C 11
ATOM 7254 O O . ARG A 1 20 ? -4.379 -0.382 -2.661 1.00 62.53 20 ARG A O 11
ATOM 7275 N N . GLN A 1 21 ? -4.640 -0.863 -4.868 1.00 74.41 21 GLN A N 11
ATOM 7276 C CA . GLN A 1 21 ? -5.799 -1.750 -4.714 1.00 30.14 21 GLN A CA 11
ATOM 7277 C C . GLN A 1 21 ? -5.396 -3.009 -3.948 1.00 62.34 21 GLN A C 11
ATOM 7278 O O . GLN A 1 21 ? -6.105 -3.452 -3.041 1.00 72.33 21 GLN A O 11
ATOM 7292 N N . ARG A 1 22 ? -4.207 -3.538 -4.284 1.00 3.20 22 ARG A N 11
ATOM 7293 C CA . ARG A 1 22 ? -3.645 -4.736 -3.637 1.00 34.02 22 ARG A CA 11
ATOM 7294 C C . ARG A 1 22 ? -3.253 -4.411 -2.192 1.00 75.03 22 ARG A C 11
ATOM 7295 O O . ARG A 1 22 ? -3.543 -5.184 -1.288 1.00 40.43 22 ARG A O 11
ATOM 7316 N N . LEU A 1 23 ? -2.643 -3.235 -1.992 1.00 73.32 23 LEU A N 11
ATOM 7317 C CA . LEU A 1 23 ? -2.030 -2.871 -0.714 1.00 3.22 23 LEU A CA 11
ATOM 7318 C C . LEU A 1 23 ? -3.090 -2.497 0.337 1.00 14.43 23 LEU A C 11
ATOM 7319 O O . LEU A 1 23 ? -3.055 -3.017 1.443 1.00 3.21 23 LEU A O 11
ATOM 7335 N N . GLU A 1 24 ? -4.046 -1.607 -0.024 1.00 72.10 24 GLU A N 11
ATOM 7336 C CA . GLU A 1 24 ? -5.187 -1.262 0.856 1.00 74.44 24 GLU A CA 11
ATOM 7337 C C . GLU A 1 24 ? -6.002 -2.518 1.238 1.00 23.13 24 GLU A C 11
ATOM 7338 O O . GLU A 1 24 ? -6.539 -2.590 2.343 1.00 63.34 24 GLU A O 11
ATOM 7350 N N . LYS A 1 25 ? -6.049 -3.510 0.332 1.00 33.12 25 LYS A N 11
ATOM 7351 C CA . LYS A 1 25 ? -6.779 -4.762 0.558 1.00 31.30 25 LYS A CA 11
ATOM 7352 C C . LYS A 1 25 ? -6.062 -5.562 1.665 1.00 41.15 25 LYS A C 11
ATOM 7353 O O . LYS A 1 25 ? -6.667 -5.918 2.671 1.00 72.05 25 LYS A O 11
ATOM 7372 N N . MET A 1 26 ? -4.736 -5.745 1.484 1.00 53.21 26 MET A N 11
ATOM 7373 C CA . MET A 1 26 ? -3.857 -6.461 2.440 1.00 1.31 26 MET A CA 11
ATOM 7374 C C . MET A 1 26 ? -3.811 -5.760 3.812 1.00 63.43 26 MET A C 11
ATOM 7375 O O . MET A 1 26 ? -3.627 -6.404 4.846 1.00 73.41 26 MET A O 11
ATOM 7389 N N . CYS A 1 27 ? -3.965 -4.436 3.782 1.00 13.41 27 CYS A N 11
ATOM 7390 C CA . CYS A 1 27 ? -3.927 -3.571 4.965 1.00 2.44 27 CYS A CA 11
ATOM 7391 C C . CYS A 1 27 ? -5.170 -3.746 5.840 1.00 33.51 27 CYS A C 11
ATOM 7392 O O . CYS A 1 27 ? -5.067 -3.942 7.062 1.00 14.14 27 CYS A O 11
ATOM 7399 N N . LYS A 1 28 ? -6.345 -3.689 5.193 1.00 1.44 28 LYS A N 11
ATOM 7400 C CA . LYS A 1 28 ? -7.645 -3.700 5.892 1.00 62.33 28 LYS A CA 11
ATOM 7401 C C . LYS A 1 28 ? -8.070 -5.136 6.271 1.00 70.32 28 LYS A C 11
ATOM 7402 O O . LYS A 1 28 ? -8.871 -5.320 7.191 1.00 42.22 28 LYS A O 11
ATOM 7421 N N . GLU A 1 29 ? -7.529 -6.142 5.551 1.00 12.42 29 GLU A N 11
ATOM 7422 C CA . GLU A 1 29 ? -7.723 -7.572 5.877 1.00 32.23 29 GLU A CA 11
ATOM 7423 C C . GLU A 1 29 ? -6.680 -8.007 6.920 1.00 73.31 29 GLU A C 11
ATOM 7424 O O . GLU A 1 29 ? -7.030 -8.383 8.050 1.00 61.34 29 GLU A O 11
ATOM 7436 N N . GLY A 1 30 ? -5.394 -7.945 6.518 1.00 63.35 30 GLY A N 11
ATOM 7437 C CA . GLY A 1 30 ? -4.267 -8.316 7.383 1.00 21.35 30 GLY A CA 11
ATOM 7438 C C . GLY A 1 30 ? -3.809 -7.143 8.231 1.00 62.40 30 GLY A C 11
ATOM 7439 O O . GLY A 1 30 ? -4.505 -6.765 9.182 1.00 10.14 30 GLY A O 11
ATOM 7443 N N . THR A 1 31 ? -2.647 -6.554 7.885 1.00 62.00 31 THR A N 11
ATOM 7444 C CA . THR A 1 31 ? -2.064 -5.406 8.610 1.00 11.23 31 THR A CA 11
ATOM 7445 C C . THR A 1 31 ? -1.540 -4.365 7.617 1.00 75.34 31 THR A C 11
ATOM 7446 O O . THR A 1 31 ? -1.165 -4.708 6.482 1.00 71.11 31 THR A O 11
ATOM 7457 N N . SER A 1 32 ? -1.509 -3.095 8.062 1.00 25.20 32 SER A N 11
ATOM 7458 C CA . SER A 1 32 ? -0.919 -1.982 7.297 1.00 44.32 32 SER A CA 11
ATOM 7459 C C . SER A 1 32 ? 0.575 -2.246 7.057 1.00 43.23 32 SER A C 11
ATOM 7460 O O . SER A 1 32 ? 1.101 -1.886 6.013 1.00 62.33 32 SER A O 11
ATOM 7468 N N . GLU A 1 33 ? 1.225 -2.921 8.031 1.00 10.54 33 GLU A N 11
ATOM 7469 C CA . GLU A 1 33 ? 2.662 -3.234 7.993 1.00 4.21 33 GLU A CA 11
ATOM 7470 C C . GLU A 1 33 ? 2.979 -4.243 6.872 1.00 41.04 33 GLU A C 11
ATOM 7471 O O . GLU A 1 33 ? 4.025 -4.153 6.218 1.00 21.33 33 GLU A O 11
ATOM 7483 N N . ASP A 1 34 ? 2.061 -5.204 6.684 1.00 43.01 34 ASP A N 11
ATOM 7484 C CA . ASP A 1 34 ? 2.140 -6.231 5.627 1.00 45.42 34 ASP A CA 11
ATOM 7485 C C . ASP A 1 34 ? 2.072 -5.580 4.228 1.00 72.43 34 ASP A C 11
ATOM 7486 O O . ASP A 1 34 ? 2.840 -5.926 3.321 1.00 13.31 34 ASP A O 11
ATOM 7495 N N . ALA A 1 35 ? 1.166 -4.601 4.100 1.00 73.24 35 ALA A N 11
ATOM 7496 C CA . ALA A 1 35 ? 0.908 -3.881 2.849 1.00 15.11 35 ALA A CA 11
ATOM 7497 C C . ALA A 1 35 ? 2.066 -2.928 2.469 1.00 43.32 35 ALA A C 11
ATOM 7498 O O . ALA A 1 35 ? 2.549 -2.947 1.337 1.00 3.13 35 ALA A O 11
ATOM 7505 N N . GLU A 1 36 ? 2.497 -2.097 3.438 1.00 1.32 36 GLU A N 11
ATOM 7506 C CA . GLU A 1 36 ? 3.546 -1.067 3.229 1.00 0.32 36 GLU A CA 11
ATOM 7507 C C . GLU A 1 36 ? 4.912 -1.709 2.941 1.00 45.41 36 GLU A C 11
ATOM 7508 O O . GLU A 1 36 ? 5.756 -1.102 2.277 1.00 21.14 36 GLU A O 11
ATOM 7520 N N . ARG A 1 37 ? 5.119 -2.929 3.476 1.00 1.04 37 ARG A N 11
ATOM 7521 C CA . ARG A 1 37 ? 6.296 -3.746 3.174 1.00 64.11 37 ARG A CA 11
ATOM 7522 C C . ARG A 1 37 ? 6.381 -3.994 1.657 1.00 43.14 37 ARG A C 11
ATOM 7523 O O . ARG A 1 37 ? 7.415 -3.762 1.042 1.00 32.44 37 ARG A O 11
ATOM 7544 N N . MET A 1 38 ? 5.258 -4.442 1.074 1.00 72.42 38 MET A N 11
ATOM 7545 C CA . MET A 1 38 ? 5.139 -4.678 -0.365 1.00 72.43 38 MET A CA 11
ATOM 7546 C C . MET A 1 38 ? 5.193 -3.363 -1.173 1.00 70.14 38 MET A C 11
ATOM 7547 O O . MET A 1 38 ? 5.631 -3.373 -2.317 1.00 55.24 38 MET A O 11
ATOM 7561 N N . ALA A 1 39 ? 4.754 -2.241 -0.564 1.00 21.54 39 ALA A N 11
ATOM 7562 C CA . ALA A 1 39 ? 4.740 -0.914 -1.221 1.00 55.53 39 ALA A CA 11
ATOM 7563 C C . ALA A 1 39 ? 6.159 -0.455 -1.611 1.00 50.53 39 ALA A C 11
ATOM 7564 O O . ALA A 1 39 ? 6.377 0.080 -2.708 1.00 64.21 39 ALA A O 11
ATOM 7571 N N . ARG A 1 40 ? 7.122 -0.709 -0.704 1.00 51.43 40 ARG A N 11
ATOM 7572 C CA . ARG A 1 40 ? 8.540 -0.341 -0.900 1.00 64.13 40 ARG A CA 11
ATOM 7573 C C . ARG A 1 40 ? 9.327 -1.412 -1.699 1.00 23.44 40 ARG A C 11
ATOM 7574 O O . ARG A 1 40 ? 10.562 -1.382 -1.718 1.00 4.53 40 ARG A O 11
ATOM 7595 N N . ASN A 1 41 ? 8.608 -2.336 -2.371 1.00 13.41 41 ASN A N 11
ATOM 7596 C CA . ASN A 1 41 ? 9.204 -3.217 -3.417 1.00 31.41 41 ASN A CA 11
ATOM 7597 C C . ASN A 1 41 ? 8.212 -3.444 -4.571 1.00 0.51 41 ASN A C 11
ATOM 7598 O O . ASN A 1 41 ? 8.488 -4.236 -5.483 1.00 32.13 41 ASN A O 11
ATOM 7609 N N . CYS A 1 42 ? 7.065 -2.730 -4.541 1.00 51.35 42 CYS A N 11
ATOM 7610 C CA . CYS A 1 42 ? 6.000 -2.857 -5.564 1.00 63.44 42 CYS A CA 11
ATOM 7611 C C . CYS A 1 42 ? 6.459 -2.315 -6.916 1.00 30.33 42 CYS A C 11
ATOM 7612 O O . CYS A 1 42 ? 6.131 -2.885 -7.966 1.00 64.55 42 CYS A O 11
ATOM 7619 N N . GLU A 1 43 ? 7.242 -1.226 -6.869 1.00 23.12 43 GLU A N 11
ATOM 7620 C CA . GLU A 1 43 ? 7.640 -0.476 -8.061 1.00 62.44 43 GLU A CA 11
ATOM 7621 C C . GLU A 1 43 ? 8.904 0.327 -7.749 1.00 50.35 43 GLU A C 11
ATOM 7622 O O . GLU A 1 43 ? 9.922 0.221 -8.447 1.00 35.24 43 GLU A O 11
ATOM 7634 N N . SER A 1 44 ? 8.805 1.142 -6.690 1.00 62.51 44 SER A N 11
ATOM 7635 C CA . SER A 1 44 ? 9.933 1.904 -6.150 1.00 40.21 44 SER A CA 11
ATOM 7636 C C . SER A 1 44 ? 10.738 1.010 -5.192 1.00 73.35 44 SER A C 11
ATOM 7637 O O . SER A 1 44 ? 11.937 0.758 -5.445 1.00 13.21 44 SER A O 11
ATOM 7646 N N . ALA A 1 1 ? -3.458 4.927 13.436 1.00 13.54 1 ALA A N 12
ATOM 7647 C CA . ALA A 1 1 ? -4.340 5.549 12.417 1.00 24.34 1 ALA A CA 12
ATOM 7648 C C . ALA A 1 1 ? -4.782 4.475 11.393 1.00 21.41 1 ALA A C 12
ATOM 7649 O O . ALA A 1 1 ? -4.018 3.544 11.133 1.00 64.14 1 ALA A O 12
ATOM 7658 N N . PRO A 1 2 ? -6.032 4.563 10.820 1.00 2.05 2 PRO A N 12
ATOM 7659 C CA . PRO A 1 2 ? -6.558 3.550 9.866 1.00 70.51 2 PRO A CA 12
ATOM 7660 C C . PRO A 1 2 ? -5.859 3.594 8.482 1.00 34.51 2 PRO A C 12
ATOM 7661 O O . PRO A 1 2 ? -6.370 4.202 7.528 1.00 70.32 2 PRO A O 12
ATOM 7672 N N . CYS A 1 3 ? -4.643 3.007 8.429 1.00 10.40 3 CYS A N 12
ATOM 7673 C CA . CYS A 1 3 ? -3.891 2.756 7.197 1.00 71.43 3 CYS A CA 12
ATOM 7674 C C . CYS A 1 3 ? -3.472 4.064 6.506 1.00 20.24 3 CYS A C 12
ATOM 7675 O O . CYS A 1 3 ? -3.148 4.053 5.335 1.00 45.41 3 CYS A O 12
ATOM 7682 N N . GLU A 1 4 ? -3.447 5.175 7.276 1.00 4.53 4 GLU A N 12
ATOM 7683 C CA . GLU A 1 4 ? -3.199 6.530 6.758 1.00 12.10 4 GLU A CA 12
ATOM 7684 C C . GLU A 1 4 ? -1.770 6.671 6.181 1.00 5.54 4 GLU A C 12
ATOM 7685 O O . GLU A 1 4 ? -1.593 7.211 5.084 1.00 71.33 4 GLU A O 12
ATOM 7697 N N . ASP A 1 5 ? -0.780 6.180 6.946 1.00 62.42 5 ASP A N 12
ATOM 7698 C CA . ASP A 1 5 ? 0.647 6.173 6.561 1.00 74.41 5 ASP A CA 12
ATOM 7699 C C . ASP A 1 5 ? 0.869 5.430 5.224 1.00 22.31 5 ASP A C 12
ATOM 7700 O O . ASP A 1 5 ? 1.664 5.855 4.387 1.00 12.01 5 ASP A O 12
ATOM 7709 N N . LEU A 1 6 ? 0.143 4.323 5.061 1.00 30.32 6 LEU A N 12
ATOM 7710 C CA . LEU A 1 6 ? 0.203 3.467 3.867 1.00 22.43 6 LEU A CA 12
ATOM 7711 C C . LEU A 1 6 ? -0.549 4.127 2.697 1.00 20.12 6 LEU A C 12
ATOM 7712 O O . LEU A 1 6 ? -0.085 4.133 1.558 1.00 63.11 6 LEU A O 12
ATOM 7728 N N . LYS A 1 7 ? -1.731 4.670 3.016 1.00 43.23 7 LYS A N 12
ATOM 7729 C CA . LYS A 1 7 ? -2.676 5.214 2.023 1.00 2.52 7 LYS A CA 12
ATOM 7730 C C . LYS A 1 7 ? -2.132 6.491 1.369 1.00 62.24 7 LYS A C 12
ATOM 7731 O O . LYS A 1 7 ? -2.374 6.750 0.179 1.00 32.33 7 LYS A O 12
ATOM 7750 N N . GLU A 1 8 ? -1.370 7.278 2.146 1.00 52.24 8 GLU A N 12
ATOM 7751 C CA . GLU A 1 8 ? -0.686 8.460 1.631 1.00 31.51 8 GLU A CA 12
ATOM 7752 C C . GLU A 1 8 ? 0.509 8.042 0.755 1.00 10.15 8 GLU A C 12
ATOM 7753 O O . GLU A 1 8 ? 0.840 8.746 -0.189 1.00 13.23 8 GLU A O 12
ATOM 7765 N N . ARG A 1 9 ? 1.151 6.889 1.077 1.00 61.01 9 ARG A N 12
ATOM 7766 C CA . ARG A 1 9 ? 2.249 6.335 0.250 1.00 64.34 9 ARG A CA 12
ATOM 7767 C C . ARG A 1 9 ? 1.761 5.999 -1.172 1.00 74.15 9 ARG A C 12
ATOM 7768 O O . ARG A 1 9 ? 2.525 6.105 -2.123 1.00 24.13 9 ARG A O 12
ATOM 7789 N N . LEU A 1 10 ? 0.484 5.600 -1.294 1.00 14.23 10 LEU A N 12
ATOM 7790 C CA . LEU A 1 10 ? -0.116 5.229 -2.591 1.00 34.23 10 LEU A CA 12
ATOM 7791 C C . LEU A 1 10 ? -0.093 6.422 -3.569 1.00 74.13 10 LEU A C 12
ATOM 7792 O O . LEU A 1 10 ? 0.373 6.310 -4.711 1.00 10.14 10 LEU A O 12
ATOM 7808 N N . LYS A 1 11 ? -0.568 7.579 -3.072 1.00 51.23 11 LYS A N 12
ATOM 7809 C CA . LYS A 1 11 ? -0.675 8.817 -3.852 1.00 31.11 11 LYS A CA 12
ATOM 7810 C C . LYS A 1 11 ? 0.676 9.560 -3.952 1.00 20.10 11 LYS A C 12
ATOM 7811 O O . LYS A 1 11 ? 0.964 10.208 -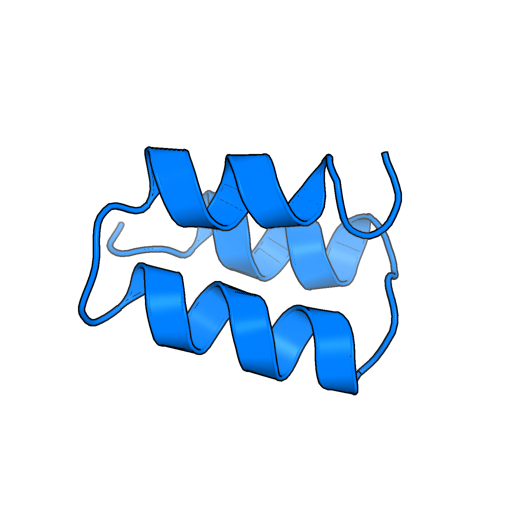4.963 1.00 44.43 11 LYS A O 12
ATOM 7830 N N . LYS A 1 12 ? 1.497 9.450 -2.887 1.00 35.40 12 LYS A N 12
ATOM 7831 C CA . LYS A 1 12 ? 2.765 10.202 -2.760 1.00 63.43 12 LYS A CA 12
ATOM 7832 C C . LYS A 1 12 ? 3.843 9.602 -3.658 1.00 1.42 12 LYS A C 12
ATOM 7833 O O . LYS A 1 12 ? 4.614 10.328 -4.294 1.00 41.20 12 LYS A O 12
ATOM 7852 N N . LEU A 1 13 ? 3.886 8.265 -3.680 1.00 63.14 13 LEU A N 12
ATOM 7853 C CA . LEU A 1 13 ? 4.861 7.509 -4.469 1.00 40.30 13 LEU A CA 12
ATOM 7854 C C . LEU A 1 13 ? 4.415 7.471 -5.944 1.00 4.52 13 LEU A C 12
ATOM 7855 O O . LEU A 1 13 ? 5.255 7.382 -6.846 1.00 43.12 13 LEU A O 12
ATOM 7871 N N . GLY A 1 14 ? 3.084 7.612 -6.168 1.00 23.52 14 GLY A N 12
ATOM 7872 C CA . GLY A 1 14 ? 2.502 7.599 -7.507 1.00 11.10 14 GLY A CA 12
ATOM 7873 C C . GLY A 1 14 ? 2.689 6.260 -8.220 1.00 61.51 14 GLY A C 12
ATOM 7874 O O . GLY A 1 14 ? 3.117 6.219 -9.378 1.00 23.15 14 GLY A O 12
ATOM 7878 N N . MET A 1 15 ? 2.348 5.167 -7.510 1.00 55.44 15 MET A N 12
ATOM 7879 C CA . MET A 1 15 ? 2.485 3.793 -8.002 1.00 52.22 15 MET A CA 12
ATOM 7880 C C . MET A 1 15 ? 1.365 3.469 -9.009 1.00 34.25 15 MET A C 12
ATOM 7881 O O . MET A 1 15 ? 0.582 4.346 -9.402 1.00 24.11 15 MET A O 12
ATOM 7895 N N . SER A 1 16 ? 1.293 2.208 -9.429 1.00 63.10 16 SER A N 12
ATOM 7896 C CA . SER A 1 16 ? 0.201 1.721 -10.274 1.00 1.42 16 SER A CA 12
ATOM 7897 C C . SER A 1 16 ? -1.123 1.725 -9.476 1.00 75.42 16 SER A C 12
ATOM 7898 O O . SER A 1 16 ? -1.106 1.583 -8.242 1.00 52.12 16 SER A O 12
ATOM 7906 N N . GLU A 1 17 ? -2.260 1.910 -10.168 1.00 21.24 17 GLU A N 12
ATOM 7907 C CA . GLU A 1 17 ? -3.592 1.755 -9.551 1.00 52.03 17 GLU A CA 12
ATOM 7908 C C . GLU A 1 17 ? -3.749 0.324 -9.042 1.00 62.12 17 GLU A C 12
ATOM 7909 O O . GLU A 1 17 ? -4.308 0.098 -7.968 1.00 24.43 17 GLU A O 12
ATOM 7921 N N . GLU A 1 18 ? -3.244 -0.623 -9.851 1.00 13.11 18 GLU A N 12
ATOM 7922 C CA . GLU A 1 18 ? -3.174 -2.047 -9.519 1.00 34.43 18 GLU A CA 12
ATOM 7923 C C . GLU A 1 18 ? -2.407 -2.270 -8.210 1.00 33.42 18 GLU A C 12
ATOM 7924 O O . GLU A 1 18 ? -2.838 -3.068 -7.376 1.00 4.11 18 GLU A O 12
ATOM 7936 N N . CYS A 1 19 ? -1.286 -1.514 -8.033 1.00 62.41 19 CYS A N 12
ATOM 7937 C CA . CYS A 1 19 ? -0.447 -1.617 -6.837 1.00 31.45 19 CYS A CA 12
ATOM 7938 C C . CYS A 1 19 ? -1.295 -1.266 -5.610 1.00 20.54 19 CYS A C 12
ATOM 7939 O O . CYS A 1 19 ? -1.423 -2.078 -4.703 1.00 70.15 19 CYS A O 12
ATOM 7946 N N . ARG A 1 20 ? -1.969 -0.089 -5.674 1.00 52.33 20 ARG A N 12
ATOM 7947 C CA . ARG A 1 20 ? -2.813 0.430 -4.586 1.00 5.20 20 ARG A CA 12
ATOM 7948 C C . ARG A 1 20 ? -3.871 -0.590 -4.171 1.00 54.20 20 ARG A C 12
ATOM 7949 O O . ARG A 1 20 ? -3.984 -0.925 -3.013 1.00 74.05 20 ARG A O 12
ATOM 7970 N N . GLN A 1 21 ? -4.640 -1.058 -5.166 1.00 42.35 21 GLN A N 12
ATOM 7971 C CA . GLN A 1 21 ? -5.796 -1.936 -4.949 1.00 73.34 21 GLN A CA 12
ATOM 7972 C C . GLN A 1 21 ? -5.382 -3.259 -4.261 1.00 0.22 21 GLN A C 12
ATOM 7973 O O . GLN A 1 21 ? -6.165 -3.852 -3.512 1.00 61.34 21 GLN A O 12
ATOM 7987 N N . ARG A 1 22 ? -4.123 -3.684 -4.523 1.00 11.13 22 ARG A N 12
ATOM 7988 C CA . ARG A 1 22 ? -3.479 -4.822 -3.847 1.00 73.51 22 ARG A CA 12
ATOM 7989 C C . ARG A 1 22 ? -3.153 -4.466 -2.379 1.00 72.02 22 ARG A C 12
ATOM 7990 O O . ARG A 1 22 ? -3.429 -5.248 -1.467 1.00 65.25 22 ARG A O 12
ATOM 8011 N N . LEU A 1 23 ? -2.585 -3.264 -2.175 1.00 25.35 23 LEU A N 12
ATOM 8012 C CA . LEU A 1 23 ? -2.012 -2.827 -0.887 1.00 22.13 23 LEU A CA 12
ATOM 8013 C C . LEU A 1 23 ? -3.084 -2.444 0.140 1.00 44.32 23 LEU A C 12
ATOM 8014 O O . LEU A 1 23 ? -2.989 -2.830 1.304 1.00 13.21 23 LEU A O 12
ATOM 8030 N N . GLU A 1 24 ? -4.078 -1.660 -0.308 1.00 61.31 24 GLU A N 12
ATOM 8031 C CA . GLU A 1 24 ? -5.279 -1.332 0.468 1.00 64.33 24 GLU A CA 12
ATOM 8032 C C . GLU A 1 24 ? -5.925 -2.611 0.999 1.00 13.50 24 GLU A C 12
ATOM 8033 O O . GLU A 1 24 ? -6.286 -2.688 2.175 1.00 5.23 24 GLU A O 12
ATOM 8045 N N . LYS A 1 25 ? -5.994 -3.631 0.123 1.00 3.21 25 LYS A N 12
ATOM 8046 C CA . LYS A 1 25 ? -6.642 -4.905 0.430 1.00 3.33 25 LYS A CA 12
ATOM 8047 C C . LYS A 1 25 ? -5.851 -5.637 1.509 1.00 50.34 25 LYS A C 12
ATOM 8048 O O . LYS A 1 25 ? -6.400 -5.947 2.556 1.00 75.51 25 LYS A O 12
ATOM 8067 N N . MET A 1 26 ? -4.532 -5.803 1.263 1.00 5.24 26 MET A N 12
ATOM 8068 C CA . MET A 1 26 ? -3.591 -6.461 2.195 1.00 32.40 26 MET A CA 12
ATOM 8069 C C . MET A 1 26 ? -3.605 -5.787 3.591 1.00 23.44 26 MET A C 12
ATOM 8070 O O . MET A 1 26 ? -3.447 -6.454 4.618 1.00 61.43 26 MET A O 12
ATOM 8084 N N . CYS A 1 27 ? -3.791 -4.452 3.590 1.00 35.34 27 CYS A N 12
ATOM 8085 C CA . CYS A 1 27 ? -3.875 -3.641 4.816 1.00 30.14 27 CYS A CA 12
ATOM 8086 C C . CYS A 1 27 ? -5.181 -3.931 5.577 1.00 55.10 27 CYS A C 12
ATOM 8087 O O . CYS A 1 27 ? -5.198 -4.002 6.813 1.00 11.33 27 CYS A O 12
ATOM 8094 N N . LYS A 1 28 ? -6.273 -4.116 4.814 1.00 31.41 28 LYS A N 12
ATOM 8095 C CA . LYS A 1 28 ? -7.607 -4.399 5.369 1.00 1.31 28 LYS A CA 12
ATOM 8096 C C . LYS A 1 28 ? -7.730 -5.869 5.833 1.00 42.34 28 LYS A C 12
ATOM 8097 O O . LYS A 1 28 ? -8.499 -6.160 6.767 1.00 31.01 28 LYS A O 12
ATOM 8116 N N . GLU A 1 29 ? -6.956 -6.782 5.202 1.00 73.45 29 GLU A N 12
ATOM 8117 C CA . GLU A 1 29 ? -6.953 -8.207 5.575 1.00 13.31 29 GLU A CA 12
ATOM 8118 C C . GLU A 1 29 ? -6.200 -8.380 6.896 1.00 34.54 29 GLU A C 12
ATOM 8119 O O . GLU A 1 29 ? -6.752 -8.872 7.887 1.00 71.01 29 GLU A O 12
ATOM 8131 N N . GLY A 1 30 ? -4.922 -7.973 6.888 1.00 14.52 30 GLY A N 12
ATOM 8132 C CA . GLY A 1 30 ? -4.078 -8.014 8.079 1.00 5.01 30 GLY A CA 12
ATOM 8133 C C . GLY A 1 30 ? -3.971 -6.644 8.715 1.00 14.21 30 GLY A C 12
ATOM 8134 O O . GLY A 1 30 ? -4.949 -6.141 9.281 1.00 72.12 30 GLY A O 12
ATOM 8138 N N . THR A 1 31 ? -2.790 -6.037 8.584 1.00 51.14 31 THR A N 12
ATOM 8139 C CA . THR A 1 31 ? -2.502 -4.689 9.103 1.00 60.35 31 THR A CA 12
ATOM 8140 C C . THR A 1 31 ? -1.753 -3.881 8.036 1.00 22.40 31 THR A C 12
ATOM 8141 O O . THR A 1 31 ? -1.376 -4.416 6.979 1.00 54.22 31 THR A O 12
ATOM 8152 N N . SER A 1 32 ? -1.550 -2.593 8.343 1.00 3.44 32 SER A N 12
ATOM 8153 C CA . SER A 1 32 ? -0.768 -1.675 7.504 1.00 3.54 32 SER A CA 12
ATOM 8154 C C . SER A 1 32 ? 0.680 -2.165 7.332 1.00 11.54 32 SER A C 12
ATOM 8155 O O . SER A 1 32 ? 1.276 -1.956 6.280 1.00 60.13 32 SER A O 12
ATOM 8163 N N . GLU A 1 33 ? 1.196 -2.866 8.359 1.00 54.14 33 GLU A N 12
ATOM 8164 C CA . GLU A 1 33 ? 2.601 -3.298 8.425 1.00 0.02 33 GLU A CA 12
ATOM 8165 C C . GLU A 1 33 ? 2.956 -4.281 7.295 1.00 21.22 33 GLU A C 12
ATOM 8166 O O . GLU A 1 33 ? 4.051 -4.207 6.725 1.00 2.14 33 GLU A O 12
ATOM 8178 N N . ASP A 1 34 ? 2.012 -5.189 6.969 1.00 14.31 34 ASP A N 12
ATOM 8179 C CA . ASP A 1 34 ? 2.198 -6.208 5.911 1.00 5.01 34 ASP A CA 12
ATOM 8180 C C . ASP A 1 34 ? 2.303 -5.533 4.539 1.00 54.32 34 ASP A C 12
ATOM 8181 O O . ASP A 1 34 ? 3.279 -5.705 3.805 1.00 40.54 34 ASP A O 12
ATOM 8190 N N . ALA A 1 35 ? 1.290 -4.718 4.249 1.00 51.34 35 ALA A N 12
ATOM 8191 C CA . ALA A 1 35 ? 1.065 -4.130 2.931 1.00 42.43 35 ALA A CA 12
ATOM 8192 C C . ALA A 1 35 ? 2.021 -2.966 2.622 1.00 25.03 35 ALA A C 12
ATOM 8193 O O . ALA A 1 35 ? 2.321 -2.711 1.454 1.00 32.12 35 ALA A O 12
ATOM 8200 N N . GLU A 1 36 ? 2.482 -2.244 3.671 1.00 51.02 36 GLU A N 12
ATOM 8201 C CA . GLU A 1 36 ? 3.426 -1.115 3.492 1.00 54.44 36 GLU A CA 12
ATOM 8202 C C . GLU A 1 36 ? 4.779 -1.638 2.982 1.00 13.32 36 GLU A C 12
ATOM 8203 O O . GLU A 1 36 ? 5.452 -0.967 2.199 1.00 62.05 36 GLU A O 12
ATOM 8215 N N . ARG A 1 37 ? 5.155 -2.856 3.429 1.00 44.23 37 ARG A N 12
ATOM 8216 C CA . ARG A 1 37 ? 6.361 -3.539 2.965 1.00 5.30 37 ARG A CA 12
ATOM 8217 C C . ARG A 1 37 ? 6.221 -3.878 1.478 1.00 10.52 37 ARG A C 12
ATOM 8218 O O . ARG A 1 37 ? 7.142 -3.657 0.689 1.00 11.14 37 ARG A O 12
ATOM 8239 N N . MET A 1 38 ? 5.026 -4.361 1.097 1.00 23.01 38 MET A N 12
ATOM 8240 C CA . MET A 1 38 ? 4.694 -4.690 -0.285 1.00 51.22 38 MET A CA 12
ATOM 8241 C C . MET A 1 38 ? 4.620 -3.411 -1.154 1.00 52.54 38 MET A C 12
ATOM 8242 O O . MET A 1 38 ? 4.812 -3.463 -2.370 1.00 61.24 38 MET A O 12
ATOM 8256 N N . ALA A 1 39 ? 4.346 -2.261 -0.500 1.00 41.42 39 ALA A N 12
ATOM 8257 C CA . ALA A 1 39 ? 4.369 -0.941 -1.151 1.00 44.41 39 ALA A CA 12
ATOM 8258 C C . ALA A 1 39 ? 5.809 -0.512 -1.454 1.00 70.45 39 ALA A C 12
ATOM 8259 O O . ALA A 1 39 ? 6.079 0.150 -2.468 1.00 23.33 39 ALA A O 12
ATOM 8266 N N . ARG A 1 40 ? 6.722 -0.879 -0.538 1.00 33.42 40 ARG A N 12
ATOM 8267 C CA . ARG A 1 40 ? 8.161 -0.634 -0.690 1.00 12.02 40 ARG A CA 12
ATOM 8268 C C . ARG A 1 40 ? 8.767 -1.639 -1.690 1.00 5.24 40 ARG A C 12
ATOM 8269 O O . ARG A 1 40 ? 9.801 -1.367 -2.303 1.00 25.23 40 ARG A O 12
ATOM 8290 N N . ASN A 1 41 ? 8.096 -2.802 -1.844 1.00 54.12 41 ASN A N 12
ATOM 8291 C CA . ASN A 1 41 ? 8.491 -3.855 -2.814 1.00 44.30 41 ASN A CA 12
ATOM 8292 C C . ASN A 1 41 ? 7.946 -3.519 -4.211 1.00 51.05 41 ASN A C 12
ATOM 8293 O O . ASN A 1 41 ? 8.484 -3.982 -5.231 1.00 44.12 41 ASN A O 12
ATOM 8304 N N . CYS A 1 42 ? 6.851 -2.732 -4.217 1.00 22.23 42 CYS A N 12
ATOM 8305 C CA . CYS A 1 42 ? 6.211 -2.223 -5.439 1.00 1.24 42 CYS A CA 12
ATOM 8306 C C . CYS A 1 42 ? 7.181 -1.279 -6.163 1.00 0.52 42 CYS A C 12
ATOM 8307 O O . CYS A 1 42 ? 7.634 -1.577 -7.274 1.00 72.13 42 CYS A O 12
ATOM 8314 N N . GLU A 1 43 ? 7.533 -0.159 -5.502 1.00 72.24 43 GLU A N 12
ATOM 8315 C CA . GLU A 1 43 ? 8.504 0.818 -6.021 1.00 44.31 43 GLU A CA 12
ATOM 8316 C C . GLU A 1 43 ? 9.556 1.132 -4.936 1.00 60.53 43 GLU A C 12
ATOM 8317 O O . GLU A 1 43 ? 10.678 0.620 -4.979 1.00 24.23 43 GLU A O 12
ATOM 8329 N N . SER A 1 44 ? 9.164 1.937 -3.933 1.00 14.34 44 SER A N 12
ATOM 8330 C CA . SER A 1 44 ? 10.105 2.531 -2.959 1.00 61.23 44 SER A CA 12
ATOM 8331 C C . SER A 1 44 ? 9.390 2.825 -1.622 1.00 75.14 44 SER A C 12
ATOM 8332 O O . SER A 1 44 ? 8.409 3.588 -1.626 1.00 33.24 44 SER A O 12
ATOM 8341 N N . ALA A 1 1 ? -5.025 5.057 13.233 1.00 32.53 1 ALA A N 13
ATOM 8342 C CA . ALA A 1 1 ? -4.704 5.145 11.791 1.00 41.11 1 ALA A CA 13
ATOM 8343 C C . ALA A 1 1 ? -4.568 3.729 11.177 1.00 14.45 1 ALA A C 13
ATOM 8344 O O . ALA A 1 1 ? -3.509 3.096 11.317 1.00 13.35 1 ALA A O 13
ATOM 8353 N N . PRO A 1 2 ? -5.649 3.191 10.521 1.00 45.02 2 PRO A N 13
ATOM 8354 C CA . PRO A 1 2 ? -5.633 1.846 9.896 1.00 23.30 2 PRO A CA 13
ATOM 8355 C C . PRO A 1 2 ? -4.744 1.806 8.630 1.00 2.14 2 PRO A C 13
ATOM 8356 O O . PRO A 1 2 ? -3.639 1.262 8.653 1.00 33.40 2 PRO A O 13
ATOM 8367 N N . CYS A 1 3 ? -5.222 2.440 7.549 1.00 21.54 3 CYS A N 13
ATOM 8368 C CA . CYS A 1 3 ? -4.561 2.426 6.231 1.00 72.31 3 CYS A CA 13
ATOM 8369 C C . CYS A 1 3 ? -4.193 3.850 5.793 1.00 61.33 3 CYS A C 13
ATOM 8370 O O . CYS A 1 3 ? -3.822 4.049 4.648 1.00 23.12 3 CYS A O 13
ATOM 8377 N N . GLU A 1 4 ? -4.281 4.830 6.719 1.00 61.22 4 GLU A N 13
ATOM 8378 C CA . GLU A 1 4 ? -4.022 6.257 6.415 1.00 10.13 4 GLU A CA 13
ATOM 8379 C C . GLU A 1 4 ? -2.557 6.478 5.977 1.00 0.11 4 GLU A C 13
ATOM 8380 O O . GLU A 1 4 ? -2.303 7.135 4.963 1.00 1.15 4 GLU A O 13
ATOM 8392 N N . ASP A 1 5 ? -1.616 5.877 6.738 1.00 1.34 5 ASP A N 13
ATOM 8393 C CA . ASP A 1 5 ? -0.158 5.944 6.466 1.00 63.44 5 ASP A CA 13
ATOM 8394 C C . ASP A 1 5 ? 0.173 5.271 5.128 1.00 40.32 5 ASP A C 13
ATOM 8395 O O . ASP A 1 5 ? 0.994 5.763 4.340 1.00 52.42 5 ASP A O 13
ATOM 8404 N N . LEU A 1 6 ? -0.509 4.136 4.916 1.00 64.34 6 LEU A N 13
ATOM 8405 C CA . LEU A 1 6 ? -0.358 3.275 3.750 1.00 13.35 6 LEU A CA 13
ATOM 8406 C C . LEU A 1 6 ? -0.786 4.036 2.468 1.00 30.01 6 LEU A C 13
ATOM 8407 O O . LEU A 1 6 ? 0.035 4.216 1.575 1.00 34.30 6 LEU A O 13
ATOM 8423 N N . LYS A 1 7 ? -2.030 4.586 2.464 1.00 44.50 7 LYS A N 13
ATOM 8424 C CA . LYS A 1 7 ? -2.671 5.167 1.254 1.00 73.12 7 LYS A CA 13
ATOM 8425 C C . LYS A 1 7 ? -1.965 6.440 0.771 1.00 51.03 7 LYS A C 13
ATOM 8426 O O . LYS A 1 7 ? -1.833 6.652 -0.443 1.00 74.20 7 LYS A O 13
ATOM 8445 N N . GLU A 1 8 ? -1.523 7.284 1.726 1.00 33.23 8 GLU A N 13
ATOM 8446 C CA . GLU A 1 8 ? -0.777 8.519 1.416 1.00 31.23 8 GLU A CA 13
ATOM 8447 C C . GLU A 1 8 ? 0.547 8.197 0.716 1.00 50.31 8 GLU A C 13
ATOM 8448 O O . GLU A 1 8 ? 0.905 8.837 -0.276 1.00 73.30 8 GLU A O 13
ATOM 8460 N N . ARG A 1 9 ? 1.239 7.173 1.249 1.00 32.24 9 ARG A N 13
ATOM 8461 C CA . ARG A 1 9 ? 2.524 6.689 0.740 1.00 22.11 9 ARG A CA 13
ATOM 8462 C C . ARG A 1 9 ? 2.375 6.186 -0.708 1.00 52.21 9 ARG A C 13
ATOM 8463 O O . ARG A 1 9 ? 3.275 6.367 -1.517 1.00 61.11 9 ARG A O 13
ATOM 8484 N N . LEU A 1 10 ? 1.196 5.585 -1.013 1.00 34.32 10 LEU A N 13
ATOM 8485 C CA . LEU A 1 10 ? 0.886 5.035 -2.351 1.00 13.32 10 LEU A CA 13
ATOM 8486 C C . LEU A 1 10 ? 0.860 6.158 -3.403 1.00 24.15 10 LEU A C 13
ATOM 8487 O O . LEU A 1 10 ? 1.417 6.022 -4.498 1.00 43.43 10 LEU A O 13
ATOM 8503 N N . LYS A 1 11 ? 0.213 7.278 -3.022 1.00 41.44 11 LYS A N 13
ATOM 8504 C CA . LYS A 1 11 ? 0.028 8.448 -3.898 1.00 72.20 11 LYS A CA 13
ATOM 8505 C C . LYS A 1 11 ? 1.300 9.316 -3.987 1.00 54.43 11 LYS A C 13
ATOM 8506 O O . LYS A 1 11 ? 1.527 9.979 -5.004 1.00 22.21 11 LYS A O 13
ATOM 8525 N N . LYS A 1 12 ? 2.121 9.286 -2.917 1.00 22.33 12 LYS A N 13
ATOM 8526 C CA . LYS A 1 12 ? 3.386 10.051 -2.834 1.00 51.01 12 LYS A CA 13
ATOM 8527 C C . LYS A 1 12 ? 4.459 9.361 -3.702 1.00 2.54 12 LYS A C 13
ATOM 8528 O O . LYS A 1 12 ? 5.217 10.029 -4.421 1.00 14.31 12 LYS A O 13
ATOM 8547 N N . LEU A 1 13 ? 4.494 8.018 -3.655 1.00 23.21 13 LEU A N 13
ATOM 8548 C CA . LEU A 1 13 ? 5.361 7.212 -4.538 1.00 34.10 13 LEU A CA 13
ATOM 8549 C C . LEU A 1 13 ? 4.800 7.232 -5.976 1.00 32.42 13 LEU A C 13
ATOM 8550 O O . LEU A 1 13 ? 5.532 6.974 -6.933 1.00 73.53 13 LEU A O 13
ATOM 8566 N N . GLY A 1 14 ? 3.486 7.542 -6.100 1.00 14.43 14 GLY A N 13
ATOM 8567 C CA . GLY A 1 14 ? 2.821 7.687 -7.395 1.00 62.21 14 GLY A CA 13
ATOM 8568 C C . GLY A 1 14 ? 2.838 6.394 -8.191 1.00 23.42 14 GLY A C 13
ATOM 8569 O O . GLY A 1 14 ? 3.132 6.397 -9.390 1.00 31.42 14 GLY A O 13
ATOM 8573 N N . MET A 1 15 ? 2.505 5.303 -7.497 1.00 65.30 15 MET A N 13
ATOM 8574 C CA . MET A 1 15 ? 2.742 3.924 -7.958 1.00 12.22 15 MET A CA 13
ATOM 8575 C C . MET A 1 15 ? 1.681 3.465 -8.982 1.00 40.50 15 MET A C 13
ATOM 8576 O O . MET A 1 15 ? 0.918 4.277 -9.514 1.00 43.04 15 MET A O 13
ATOM 8590 N N . SER A 1 16 ? 1.666 2.153 -9.273 1.00 11.14 16 SER A N 13
ATOM 8591 C CA . SER A 1 16 ? 0.626 1.526 -10.088 1.00 4.33 16 SER A CA 13
ATOM 8592 C C . SER A 1 16 ? -0.700 1.507 -9.303 1.00 45.21 16 SER A C 13
ATOM 8593 O O . SER A 1 16 ? -0.701 1.214 -8.099 1.00 32.31 16 SER A O 13
ATOM 8601 N N . GLU A 1 17 ? -1.813 1.818 -9.993 1.00 51.54 17 GLU A N 13
ATOM 8602 C CA . GLU A 1 17 ? -3.175 1.750 -9.418 1.00 22.44 17 GLU A CA 13
ATOM 8603 C C . GLU A 1 17 ? -3.474 0.333 -8.892 1.00 50.43 17 GLU A C 13
ATOM 8604 O O . GLU A 1 17 ? -4.111 0.179 -7.847 1.00 63.12 17 GLU A O 13
ATOM 8616 N N . GLU A 1 18 ? -2.963 -0.688 -9.619 1.00 1.34 18 GLU A N 13
ATOM 8617 C CA . GLU A 1 18 ? -3.200 -2.108 -9.312 1.00 43.21 18 GLU A CA 13
ATOM 8618 C C . GLU A 1 18 ? -2.500 -2.472 -8.003 1.00 4.54 18 GLU A C 13
ATOM 8619 O O . GLU A 1 18 ? -3.056 -3.212 -7.191 1.00 13.24 18 GLU A O 13
ATOM 8631 N N . CYS A 1 19 ? -1.278 -1.901 -7.806 1.00 25.30 19 CYS A N 13
ATOM 8632 C CA . CYS A 1 19 ? -0.516 -2.057 -6.561 1.00 12.32 19 CYS A CA 13
ATOM 8633 C C . CYS A 1 19 ? -1.368 -1.593 -5.386 1.00 63.22 19 CYS A C 13
ATOM 8634 O O . CYS A 1 19 ? -1.620 -2.375 -4.482 1.00 52.14 19 CYS A O 13
ATOM 8641 N N . ARG A 1 20 ? -1.908 -0.360 -5.492 1.00 63.01 20 ARG A N 13
ATOM 8642 C CA . ARG A 1 20 ? -2.705 0.265 -4.423 1.00 71.01 20 ARG A CA 13
ATOM 8643 C C . ARG A 1 20 ? -3.869 -0.613 -3.992 1.00 73.21 20 ARG A C 13
ATOM 8644 O O . ARG A 1 20 ? -4.045 -0.878 -2.806 1.00 42.41 20 ARG A O 13
ATOM 8665 N N . GLN A 1 21 ? -4.650 -1.040 -5.000 1.00 34.35 21 GLN A N 13
ATOM 8666 C CA . GLN A 1 21 ? -5.856 -1.848 -4.806 1.00 35.52 21 GLN A CA 13
ATOM 8667 C C . GLN A 1 21 ? -5.555 -3.153 -4.022 1.00 64.53 21 GLN A C 13
ATOM 8668 O O . GLN A 1 21 ? -6.394 -3.636 -3.257 1.00 20.31 21 GLN A O 13
ATOM 8682 N N . ARG A 1 22 ? -4.329 -3.679 -4.220 1.00 30.31 22 ARG A N 13
ATOM 8683 C CA . ARG A 1 22 ? -3.792 -4.843 -3.492 1.00 55.12 22 ARG A CA 13
ATOM 8684 C C . ARG A 1 22 ? -3.413 -4.468 -2.042 1.00 70.14 22 ARG A C 13
ATOM 8685 O O . ARG A 1 22 ? -3.714 -5.205 -1.115 1.00 25.41 22 ARG A O 13
ATOM 8706 N N . LEU A 1 23 ? -2.767 -3.299 -1.874 1.00 65.40 23 LEU A N 13
ATOM 8707 C CA . LEU A 1 23 ? -2.113 -2.882 -0.608 1.00 60.04 23 LEU A CA 13
ATOM 8708 C C . LEU A 1 23 ? -3.132 -2.426 0.444 1.00 2.24 23 LEU A C 13
ATOM 8709 O O . LEU A 1 23 ? -3.028 -2.795 1.611 1.00 74.42 23 LEU A O 13
ATOM 8725 N N . GLU A 1 24 ? -4.098 -1.604 -0.004 1.00 72.44 24 GLU A N 13
ATOM 8726 C CA . GLU A 1 24 ? -5.271 -1.193 0.787 1.00 32.32 24 GLU A CA 13
ATOM 8727 C C . GLU A 1 24 ? -6.072 -2.425 1.245 1.00 22.50 24 GLU A C 13
ATOM 8728 O O . GLU A 1 24 ? -6.598 -2.437 2.356 1.00 52.44 24 GLU A O 13
ATOM 8740 N N . LYS A 1 25 ? -6.083 -3.486 0.405 1.00 64.03 25 LYS A N 13
ATOM 8741 C CA . LYS A 1 25 ? -6.763 -4.747 0.705 1.00 63.25 25 LYS A CA 13
ATOM 8742 C C . LYS A 1 25 ? -5.985 -5.526 1.776 1.00 14.11 25 LYS A C 13
ATOM 8743 O O . LYS A 1 25 ? -6.575 -6.059 2.711 1.00 34.31 25 LYS A O 13
ATOM 8762 N N . MET A 1 26 ? -4.650 -5.563 1.624 1.00 14.44 26 MET A N 13
ATOM 8763 C CA . MET A 1 26 ? -3.745 -6.254 2.561 1.00 2.41 26 MET A CA 13
ATOM 8764 C C . MET A 1 26 ? -3.733 -5.577 3.941 1.00 3.21 26 MET A C 13
ATOM 8765 O O . MET A 1 26 ? -3.477 -6.224 4.948 1.00 44.12 26 MET A O 13
ATOM 8779 N N . CYS A 1 27 ? -3.980 -4.261 3.947 1.00 42.11 27 CYS A N 13
ATOM 8780 C CA . CYS A 1 27 ? -4.071 -3.450 5.171 1.00 4.25 27 CYS A CA 13
ATOM 8781 C C . CYS A 1 27 ? -5.365 -3.760 5.952 1.00 53.14 27 CYS A C 13
ATOM 8782 O O . CYS A 1 27 ? -5.327 -4.001 7.166 1.00 62.13 27 CYS A O 13
ATOM 8789 N N . LYS A 1 28 ? -6.504 -3.780 5.227 1.00 0.53 28 LYS A N 13
ATOM 8790 C CA . LYS A 1 28 ? -7.855 -3.898 5.833 1.00 44.43 28 LYS A CA 13
ATOM 8791 C C . LYS A 1 28 ? -8.185 -5.357 6.198 1.00 35.12 28 LYS A C 13
ATOM 8792 O O . LYS A 1 28 ? -8.771 -5.628 7.255 1.00 43.24 28 LYS A O 13
ATOM 8811 N N . GLU A 1 29 ? -7.799 -6.277 5.307 1.00 52.52 29 GLU A N 13
ATOM 8812 C CA . GLU A 1 29 ? -8.083 -7.729 5.432 1.00 51.02 29 GLU A CA 13
ATOM 8813 C C . GLU A 1 29 ? -6.846 -8.500 5.937 1.00 41.32 29 GLU A C 13
ATOM 8814 O O . GLU A 1 29 ? -6.829 -9.738 5.912 1.00 70.31 29 GLU A O 13
ATOM 8826 N N . GLY A 1 30 ? -5.830 -7.767 6.429 1.00 34.10 30 GLY A N 13
ATOM 8827 C CA . GLY A 1 30 ? -4.637 -8.372 7.020 1.00 13.01 30 GLY A CA 13
ATOM 8828 C C . GLY A 1 30 ? -3.930 -7.395 7.943 1.00 14.43 30 GLY A C 13
ATOM 8829 O O . GLY A 1 30 ? -4.504 -6.985 8.959 1.00 41.54 30 GLY A O 13
ATOM 8833 N N . THR A 1 31 ? -2.702 -6.987 7.584 1.00 64.41 31 THR A N 13
ATOM 8834 C CA . THR A 1 31 ? -1.865 -6.095 8.398 1.00 22.23 31 THR A CA 13
ATOM 8835 C C . THR A 1 31 ? -1.355 -4.918 7.546 1.00 64.01 31 THR A C 13
ATOM 8836 O O . THR A 1 31 ? -0.940 -5.106 6.392 1.00 43.32 31 THR A O 13
ATOM 8847 N N . SER A 1 32 ? -1.371 -3.720 8.150 1.00 22.44 32 SER A N 13
ATOM 8848 C CA . SER A 1 32 ? -0.976 -2.462 7.504 1.00 4.43 32 SER A CA 13
ATOM 8849 C C . SER A 1 32 ? 0.556 -2.376 7.357 1.00 43.43 32 SER A C 13
ATOM 8850 O O . SER A 1 32 ? 1.058 -1.777 6.403 1.00 2.04 32 SER A O 13
ATOM 8858 N N . GLU A 1 33 ? 1.279 -2.994 8.323 1.00 13.03 33 GLU A N 13
ATOM 8859 C CA . GLU A 1 33 ? 2.754 -3.042 8.341 1.00 62.33 33 GLU A CA 13
ATOM 8860 C C . GLU A 1 33 ? 3.289 -3.894 7.179 1.00 40.22 33 GLU A C 13
ATOM 8861 O O . GLU A 1 33 ? 4.315 -3.554 6.582 1.00 4.33 33 GLU A O 13
ATOM 8873 N N . ASP A 1 34 ? 2.581 -4.998 6.864 1.00 70.14 34 ASP A N 13
ATOM 8874 C CA . ASP A 1 34 ? 2.935 -5.871 5.716 1.00 33.25 34 ASP A CA 13
ATOM 8875 C C . ASP A 1 34 ? 2.455 -5.269 4.393 1.00 23.42 34 ASP A C 13
ATOM 8876 O O . ASP A 1 34 ? 3.063 -5.513 3.347 1.00 31.23 34 ASP A O 13
ATOM 8885 N N . ALA A 1 35 ? 1.375 -4.464 4.454 1.00 0.11 35 ALA A N 13
ATOM 8886 C CA . ALA A 1 35 ? 0.834 -3.749 3.279 1.00 14.23 35 ALA A CA 13
ATOM 8887 C C . ALA A 1 35 ? 1.833 -2.690 2.779 1.00 33.01 35 ALA A C 13
ATOM 8888 O O . ALA A 1 35 ? 2.103 -2.607 1.584 1.00 53.44 35 ALA A O 13
ATOM 8895 N N . GLU A 1 36 ? 2.392 -1.903 3.723 1.00 34.04 36 GLU A N 13
ATOM 8896 C CA . GLU A 1 36 ? 3.391 -0.859 3.414 1.00 20.22 36 GLU A CA 13
ATOM 8897 C C . GLU A 1 36 ? 4.763 -1.489 3.070 1.00 34.43 36 GLU A C 13
ATOM 8898 O O . GLU A 1 36 ? 5.546 -0.918 2.297 1.00 2.41 36 GLU A O 13
ATOM 8910 N N . ARG A 1 37 ? 5.027 -2.663 3.672 1.00 62.32 37 ARG A N 13
ATOM 8911 C CA . ARG A 1 37 ? 6.184 -3.516 3.347 1.00 44.45 37 ARG A CA 13
ATOM 8912 C C . ARG A 1 37 ? 6.118 -3.990 1.878 1.00 74.30 37 ARG A C 13
ATOM 8913 O O . ARG A 1 37 ? 7.140 -4.123 1.223 1.00 62.13 37 ARG A O 13
ATOM 8934 N N . MET A 1 38 ? 4.902 -4.284 1.379 1.00 10.40 38 MET A N 13
ATOM 8935 C CA . MET A 1 38 ? 4.690 -4.647 -0.037 1.00 62.41 38 MET A CA 13
ATOM 8936 C C . MET A 1 38 ? 4.653 -3.391 -0.934 1.00 11.34 38 MET A C 13
ATOM 8937 O O . MET A 1 38 ? 5.026 -3.454 -2.111 1.00 22.02 38 MET A O 13
ATOM 8951 N N . ALA A 1 39 ? 4.224 -2.247 -0.342 1.00 34.43 39 ALA A N 13
ATOM 8952 C CA . ALA A 1 39 ? 4.050 -0.961 -1.050 1.00 3.31 39 ALA A CA 13
ATOM 8953 C C . ALA A 1 39 ? 5.358 -0.450 -1.648 1.00 21.35 39 ALA A C 13
ATOM 8954 O O . ALA A 1 39 ? 5.390 -0.007 -2.801 1.00 32.30 39 ALA A O 13
ATOM 8961 N N . ARG A 1 40 ? 6.435 -0.550 -0.848 1.00 35.14 40 ARG A N 13
ATOM 8962 C CA . ARG A 1 40 ? 7.776 -0.155 -1.272 1.00 32.41 40 ARG A CA 13
ATOM 8963 C C . ARG A 1 40 ? 8.205 -0.944 -2.528 1.00 21.44 40 ARG A C 13
ATOM 8964 O O . ARG A 1 40 ? 8.691 -0.343 -3.456 1.00 71.31 40 ARG A O 13
ATOM 8985 N N . ASN A 1 41 ? 7.903 -2.261 -2.584 1.00 25.44 41 ASN A N 13
ATOM 8986 C CA . ASN A 1 41 ? 8.384 -3.160 -3.676 1.00 41.54 41 ASN A CA 13
ATOM 8987 C C . ASN A 1 41 ? 7.806 -2.807 -5.070 1.00 42.20 41 ASN A C 13
ATOM 8988 O O . ASN A 1 41 ? 8.390 -3.182 -6.100 1.00 31.21 41 ASN A O 13
ATOM 8999 N N . CYS A 1 42 ? 6.655 -2.116 -5.095 1.00 44.23 42 CYS A N 13
ATOM 9000 C CA . CYS A 1 42 ? 5.987 -1.693 -6.351 1.00 42.21 42 CYS A CA 13
ATOM 9001 C C . CYS A 1 42 ? 6.798 -0.609 -7.080 1.00 74.00 42 CYS A C 13
ATOM 9002 O O . CYS A 1 42 ? 6.878 -0.601 -8.312 1.00 3.35 42 CYS A O 13
ATOM 9009 N N . GLU A 1 43 ? 7.420 0.279 -6.291 1.00 65.01 43 GLU A N 13
ATOM 9010 C CA . GLU A 1 43 ? 8.149 1.447 -6.796 1.00 71.12 43 GLU A CA 13
ATOM 9011 C C . GLU A 1 43 ? 9.670 1.170 -6.783 1.00 52.11 43 GLU A C 13
ATOM 9012 O O . GLU A 1 43 ? 10.355 1.387 -7.775 1.00 72.44 43 GLU A O 13
ATOM 9024 N N . SER A 1 44 ? 10.154 0.658 -5.647 1.00 30.51 44 SER A N 13
ATOM 9025 C CA . SER A 1 44 ? 11.564 0.267 -5.431 1.00 1.12 44 SER A CA 13
ATOM 9026 C C . SER A 1 44 ? 11.641 -0.788 -4.292 1.00 73.53 44 SER A C 13
ATOM 9027 O O . SER A 1 44 ? 11.733 -1.994 -4.585 1.00 71.33 44 SER A O 13
ATOM 9036 N N . ALA A 1 1 ? -4.039 4.826 13.983 1.00 1.44 1 ALA A N 14
ATOM 9037 C CA . ALA A 1 1 ? -4.312 5.049 12.545 1.00 43.14 1 ALA A CA 14
ATOM 9038 C C . ALA A 1 1 ? -4.223 3.714 11.771 1.00 73.11 1 ALA A C 14
ATOM 9039 O O . ALA A 1 1 ? -3.175 3.065 11.816 1.00 52.04 1 ALA A O 14
ATOM 9048 N N . PRO A 1 2 ? -5.323 3.264 11.066 1.00 31.13 2 PRO A N 14
ATOM 9049 C CA . PRO A 1 2 ? -5.314 1.988 10.305 1.00 21.15 2 PRO A CA 14
ATOM 9050 C C . PRO A 1 2 ? -4.406 2.051 9.048 1.00 42.42 2 PRO A C 14
ATOM 9051 O O . PRO A 1 2 ? -3.330 1.444 9.021 1.00 74.12 2 PRO A O 14
ATOM 9062 N N . CYS A 1 3 ? -4.828 2.831 8.035 1.00 22.13 3 CYS A N 14
ATOM 9063 C CA . CYS A 1 3 ? -4.147 2.925 6.735 1.00 70.13 3 CYS A CA 14
ATOM 9064 C C . CYS A 1 3 ? -4.086 4.391 6.290 1.00 70.33 3 CYS A C 14
ATOM 9065 O O . CYS A 1 3 ? -4.012 4.669 5.092 1.00 5.32 3 CYS A O 14
ATOM 9072 N N . GLU A 1 4 ? -4.089 5.326 7.269 1.00 61.24 4 GLU A N 14
ATOM 9073 C CA . GLU A 1 4 ? -4.105 6.778 6.992 1.00 74.34 4 GLU A CA 14
ATOM 9074 C C . GLU A 1 4 ? -2.834 7.202 6.225 1.00 34.20 4 GLU A C 14
ATOM 9075 O O . GLU A 1 4 ? -2.915 7.959 5.259 1.00 51.11 4 GLU A O 14
ATOM 9087 N N . ASP A 1 5 ? -1.670 6.695 6.668 1.00 55.32 5 ASP A N 14
ATOM 9088 C CA . ASP A 1 5 ? -0.372 6.958 6.004 1.00 70.14 5 ASP A CA 14
ATOM 9089 C C . ASP A 1 5 ? -0.250 6.111 4.728 1.00 63.33 5 ASP A C 14
ATOM 9090 O O . ASP A 1 5 ? 0.337 6.558 3.749 1.00 2.52 5 ASP A O 14
ATOM 9099 N N . LEU A 1 6 ? -0.832 4.889 4.770 1.00 52.00 6 LEU A N 14
ATOM 9100 C CA . LEU A 1 6 ? -0.746 3.887 3.688 1.00 24.40 6 LEU A CA 14
ATOM 9101 C C . LEU A 1 6 ? -1.406 4.417 2.401 1.00 64.43 6 LEU A C 14
ATOM 9102 O O . LEU A 1 6 ? -0.810 4.340 1.329 1.00 51.41 6 LEU A O 14
ATOM 9118 N N . LYS A 1 7 ? -2.619 4.978 2.534 1.00 4.35 7 LYS A N 14
ATOM 9119 C CA . LYS A 1 7 ? -3.388 5.544 1.398 1.00 21.00 7 LYS A CA 14
ATOM 9120 C C . LYS A 1 7 ? -2.656 6.760 0.782 1.00 41.44 7 LYS A C 14
ATOM 9121 O O . LYS A 1 7 ? -2.777 7.037 -0.425 1.00 15.14 7 LYS A O 14
ATOM 9140 N N . GLU A 1 8 ? -1.891 7.474 1.632 1.00 3.11 8 GLU A N 14
ATOM 9141 C CA . GLU A 1 8 ? -1.016 8.572 1.194 1.00 61.20 8 GLU A CA 14
ATOM 9142 C C . GLU A 1 8 ? 0.230 8.032 0.473 1.00 75.01 8 GLU A C 14
ATOM 9143 O O . GLU A 1 8 ? 0.727 8.667 -0.438 1.00 62.40 8 GLU A O 14
ATOM 9155 N N . ARG A 1 9 ? 0.732 6.847 0.893 1.00 2.11 9 ARG A N 14
ATOM 9156 C CA . ARG A 1 9 ? 1.858 6.167 0.202 1.00 75.04 9 ARG A CA 14
ATOM 9157 C C . ARG A 1 9 ? 1.444 5.784 -1.223 1.00 45.45 9 ARG A C 14
ATOM 9158 O O . ARG A 1 9 ? 2.248 5.823 -2.143 1.00 32.02 9 ARG A O 14
ATOM 9179 N N . LEU A 1 10 ? 0.170 5.409 -1.378 1.00 72.10 10 LEU A N 14
ATOM 9180 C CA . LEU A 1 10 ? -0.377 4.959 -2.666 1.00 21.50 10 LEU A CA 14
ATOM 9181 C C . LEU A 1 10 ? -0.292 6.090 -3.712 1.00 5.34 10 LEU A C 14
ATOM 9182 O O . LEU A 1 10 ? 0.225 5.894 -4.824 1.00 60.21 10 LEU A O 14
ATOM 9198 N N . LYS A 1 11 ? -0.786 7.272 -3.306 1.00 65.31 11 LYS A N 14
ATOM 9199 C CA . LYS A 1 11 ? -0.899 8.450 -4.183 1.00 31.21 11 LYS A CA 14
ATOM 9200 C C . LYS A 1 11 ? 0.404 9.284 -4.270 1.00 22.12 11 LYS A C 14
ATOM 9201 O O . LYS A 1 11 ? 0.902 9.545 -5.371 1.00 70.50 11 LYS A O 14
ATOM 9220 N N . LYS A 1 12 ? 0.953 9.670 -3.099 1.00 25.40 12 LYS A N 14
ATOM 9221 C CA . LYS A 1 12 ? 2.101 10.613 -2.990 1.00 22.42 12 LYS A CA 14
ATOM 9222 C C . LYS A 1 12 ? 3.399 9.990 -3.525 1.00 72.31 12 LYS A C 14
ATOM 9223 O O . LYS A 1 12 ? 4.170 10.646 -4.239 1.00 1.33 12 LYS A O 14
ATOM 9242 N N . LEU A 1 13 ? 3.630 8.713 -3.171 1.00 43.34 13 LEU A N 14
ATOM 9243 C CA . LEU A 1 13 ? 4.821 7.962 -3.609 1.00 11.04 13 LEU A CA 14
ATOM 9244 C C . LEU A 1 13 ? 4.681 7.581 -5.104 1.00 54.33 13 LEU A C 14
ATOM 9245 O O . LEU A 1 13 ? 5.676 7.302 -5.774 1.00 22.02 13 LEU A O 14
ATOM 9261 N N . GLY A 1 14 ? 3.416 7.577 -5.593 1.00 31.21 14 GLY A N 14
ATOM 9262 C CA . GLY A 1 14 ? 3.101 7.408 -7.013 1.00 62.45 14 GLY A CA 14
ATOM 9263 C C . GLY A 1 14 ? 3.481 6.044 -7.554 1.00 21.23 14 GLY A C 14
ATOM 9264 O O . GLY A 1 14 ? 4.273 5.937 -8.496 1.00 61.35 14 GLY A O 14
ATOM 9268 N N . MET A 1 15 ? 2.920 4.995 -6.932 1.00 43.42 15 MET A N 14
ATOM 9269 C CA . MET A 1 15 ? 3.147 3.590 -7.328 1.00 52.14 15 MET A CA 14
ATOM 9270 C C . MET A 1 15 ? 2.156 3.179 -8.439 1.00 41.03 15 MET A C 14
ATOM 9271 O O . MET A 1 15 ? 1.480 4.037 -9.011 1.00 42.12 15 MET A O 14
ATOM 9285 N N . SER A 1 16 ? 2.115 1.874 -8.775 1.00 53.33 16 SER A N 14
ATOM 9286 C CA . SER A 1 16 ? 1.150 1.331 -9.746 1.00 74.21 16 SER A CA 14
ATOM 9287 C C . SER A 1 16 ? -0.276 1.379 -9.168 1.00 32.31 16 SER A C 14
ATOM 9288 O O . SER A 1 16 ? -0.450 1.273 -7.946 1.00 2.30 16 SER A O 14
ATOM 9296 N N . GLU A 1 17 ? -1.278 1.530 -10.058 1.00 55.40 17 GLU A N 14
ATOM 9297 C CA . GLU A 1 17 ? -2.705 1.438 -9.700 1.00 11.03 17 GLU A CA 14
ATOM 9298 C C . GLU A 1 17 ? -3.010 0.097 -8.999 1.00 32.13 17 GLU A C 14
ATOM 9299 O O . GLU A 1 17 ? -3.752 0.056 -8.012 1.00 53.24 17 GLU A O 14
ATOM 9311 N N . GLU A 1 18 ? -2.364 -0.975 -9.507 1.00 44.52 18 GLU A N 14
ATOM 9312 C CA . GLU A 1 18 ? -2.521 -2.344 -9.012 1.00 55.15 18 GLU A CA 14
ATOM 9313 C C . GLU A 1 18 ? -1.975 -2.434 -7.590 1.00 63.20 18 GLU A C 14
ATOM 9314 O O . GLU A 1 18 ? -2.622 -3.012 -6.712 1.00 54.45 18 GLU A O 14
ATOM 9326 N N . CYS A 1 19 ? -0.800 -1.798 -7.372 1.00 54.03 19 CYS A N 14
ATOM 9327 C CA . CYS A 1 19 ? -0.142 -1.777 -6.074 1.00 23.11 19 CYS A CA 14
ATOM 9328 C C . CYS A 1 19 ? -1.076 -1.130 -5.039 1.00 24.43 19 CYS A C 14
ATOM 9329 O O . CYS A 1 19 ? -1.398 -1.754 -4.046 1.00 22.54 19 CYS A O 14
ATOM 9336 N N . ARG A 1 20 ? -1.599 0.079 -5.371 1.00 74.12 20 ARG A N 14
ATOM 9337 C CA . ARG A 1 20 ? -2.490 0.858 -4.479 1.00 14.44 20 ARG A CA 14
ATOM 9338 C C . ARG A 1 20 ? -3.672 0.015 -4.001 1.00 43.21 20 ARG A C 14
ATOM 9339 O O . ARG A 1 20 ? -3.896 -0.144 -2.793 1.00 74.22 20 ARG A O 14
ATOM 9360 N N . GLN A 1 21 ? -4.389 -0.533 -5.000 1.00 4.03 21 GLN A N 14
ATOM 9361 C CA . GLN A 1 21 ? -5.638 -1.262 -4.797 1.00 72.15 21 GLN A CA 14
ATOM 9362 C C . GLN A 1 21 ? -5.413 -2.478 -3.889 1.00 2.40 21 GLN A C 14
ATOM 9363 O O . GLN A 1 21 ? -6.213 -2.745 -2.982 1.00 41.32 21 GLN A O 14
ATOM 9377 N N . ARG A 1 22 ? -4.301 -3.190 -4.156 1.00 50.43 22 ARG A N 14
ATOM 9378 C CA . ARG A 1 22 ? -3.872 -4.362 -3.379 1.00 41.20 22 ARG A CA 14
ATOM 9379 C C . ARG A 1 22 ? -3.535 -3.963 -1.935 1.00 65.41 22 ARG A C 14
ATOM 9380 O O . ARG A 1 22 ? -4.001 -4.586 -0.992 1.00 31.33 22 ARG A O 14
ATOM 9401 N N . LEU A 1 23 ? -2.767 -2.875 -1.797 1.00 41.44 23 LEU A N 14
ATOM 9402 C CA . LEU A 1 23 ? -2.119 -2.486 -0.538 1.00 2.31 23 LEU A CA 14
ATOM 9403 C C . LEU A 1 23 ? -3.116 -2.044 0.519 1.00 64.34 23 LEU A C 14
ATOM 9404 O O . LEU A 1 23 ? -2.989 -2.427 1.683 1.00 34.14 23 LEU A O 14
ATOM 9420 N N . GLU A 1 24 ? -4.093 -1.218 0.113 1.00 24.22 24 GLU A N 14
ATOM 9421 C CA . GLU A 1 24 ? -5.148 -0.753 1.021 1.00 14.25 24 GLU A CA 14
ATOM 9422 C C . GLU A 1 24 ? -6.073 -1.927 1.393 1.00 70.13 24 GLU A C 14
ATOM 9423 O O . GLU A 1 24 ? -6.547 -1.991 2.520 1.00 73.24 24 GLU A O 14
ATOM 9435 N N . LYS A 1 25 ? -6.247 -2.895 0.459 1.00 23.30 25 LYS A N 14
ATOM 9436 C CA . LYS A 1 25 ? -7.066 -4.108 0.670 1.00 12.34 25 LYS A CA 14
ATOM 9437 C C . LYS A 1 25 ? -6.372 -5.023 1.712 1.00 51.43 25 LYS A C 14
ATOM 9438 O O . LYS A 1 25 ? -7.029 -5.603 2.572 1.00 53.54 25 LYS A O 14
ATOM 9457 N N . MET A 1 26 ? -5.034 -5.125 1.606 1.00 51.13 26 MET A N 14
ATOM 9458 C CA . MET A 1 26 ? -4.185 -5.955 2.495 1.00 12.45 26 MET A CA 14
ATOM 9459 C C . MET A 1 26 ? -3.994 -5.275 3.860 1.00 72.03 26 MET A C 14
ATOM 9460 O O . MET A 1 26 ? -3.788 -5.949 4.879 1.00 54.52 26 MET A O 14
ATOM 9474 N N . CYS A 1 27 ? -4.034 -3.934 3.854 1.00 42.43 27 CYS A N 14
ATOM 9475 C CA . CYS A 1 27 ? -3.934 -3.110 5.070 1.00 42.30 27 CYS A CA 14
ATOM 9476 C C . CYS A 1 27 ? -5.227 -3.222 5.911 1.00 0.55 27 CYS A C 14
ATOM 9477 O O . CYS A 1 27 ? -5.181 -3.163 7.142 1.00 34.52 27 CYS A O 14
ATOM 9484 N N . LYS A 1 28 ? -6.377 -3.406 5.223 1.00 53.42 28 LYS A N 14
ATOM 9485 C CA . LYS A 1 28 ? -7.687 -3.625 5.877 1.00 4.13 28 LYS A CA 14
ATOM 9486 C C . LYS A 1 28 ? -7.781 -5.091 6.320 1.00 55.14 28 LYS A C 14
ATOM 9487 O O . LYS A 1 28 ? -7.949 -5.403 7.503 1.00 62.53 28 LYS A O 14
ATOM 9506 N N . GLU A 1 29 ? -7.644 -5.980 5.334 1.00 23.34 29 GLU A N 14
ATOM 9507 C CA . GLU A 1 29 ? -7.737 -7.434 5.505 1.00 73.15 29 GLU A CA 14
ATOM 9508 C C . GLU A 1 29 ? -6.319 -8.008 5.558 1.00 62.20 29 GLU A C 14
ATOM 9509 O O . GLU A 1 29 ? -5.721 -8.319 4.523 1.00 33.21 29 GLU A O 14
ATOM 9521 N N . GLY A 1 30 ? -5.778 -8.074 6.772 1.00 3.24 30 GLY A N 14
ATOM 9522 C CA . GLY A 1 30 ? -4.399 -8.482 7.020 1.00 10.03 30 GLY A CA 14
ATOM 9523 C C . GLY A 1 30 ? -3.726 -7.472 7.927 1.00 62.24 30 GLY A C 14
ATOM 9524 O O . GLY A 1 30 ? -4.285 -7.136 8.983 1.00 2.34 30 GLY A O 14
ATOM 9528 N N . THR A 1 31 ? -2.547 -6.956 7.528 1.00 13.42 31 THR A N 14
ATOM 9529 C CA . THR A 1 31 ? -1.812 -5.939 8.303 1.00 41.10 31 THR A CA 14
ATOM 9530 C C . THR A 1 31 ? -1.203 -4.872 7.380 1.00 32.44 31 THR A C 14
ATOM 9531 O O . THR A 1 31 ? -0.863 -5.145 6.219 1.00 64.33 31 THR A O 14
ATOM 9542 N N . SER A 1 32 ? -1.067 -3.655 7.933 1.00 15.05 32 SER A N 14
ATOM 9543 C CA . SER A 1 32 ? -0.295 -2.553 7.333 1.00 53.24 32 SER A CA 14
ATOM 9544 C C . SER A 1 32 ? 1.210 -2.891 7.380 1.00 61.52 32 SER A C 14
ATOM 9545 O O . SER A 1 32 ? 2.003 -2.419 6.563 1.00 12.33 32 SER A O 14
ATOM 9553 N N . GLU A 1 33 ? 1.552 -3.725 8.377 1.00 64.32 33 GLU A N 14
ATOM 9554 C CA . GLU A 1 33 ? 2.908 -4.230 8.635 1.00 15.34 33 GLU A CA 14
ATOM 9555 C C . GLU A 1 33 ? 3.422 -5.084 7.456 1.00 43.10 33 GLU A C 14
ATOM 9556 O O . GLU A 1 33 ? 4.618 -5.067 7.138 1.00 51.02 33 GLU A O 14
ATOM 9568 N N . ASP A 1 34 ? 2.505 -5.882 6.867 1.00 4.23 34 ASP A N 14
ATOM 9569 C CA . ASP A 1 34 ? 2.784 -6.691 5.665 1.00 33.42 34 ASP A CA 14
ATOM 9570 C C . ASP A 1 34 ? 2.644 -5.840 4.386 1.00 23.44 34 ASP A C 14
ATOM 9571 O O . ASP A 1 34 ? 3.406 -6.011 3.429 1.00 61.21 34 ASP A O 14
ATOM 9580 N N . ALA A 1 35 ? 1.657 -4.921 4.392 1.00 31.44 35 ALA A N 14
ATOM 9581 C CA . ALA A 1 35 ? 1.335 -4.078 3.225 1.00 1.05 35 ALA A CA 14
ATOM 9582 C C . ALA A 1 35 ? 2.525 -3.182 2.819 1.00 61.11 35 ALA A C 14
ATOM 9583 O O . ALA A 1 35 ? 2.857 -3.088 1.643 1.00 43.13 35 ALA A O 14
ATOM 9590 N N . GLU A 1 36 ? 3.189 -2.569 3.817 1.00 30.22 36 GLU A N 14
ATOM 9591 C CA . GLU A 1 36 ? 4.359 -1.678 3.597 1.00 41.52 36 GLU A CA 14
ATOM 9592 C C . GLU A 1 36 ? 5.524 -2.414 2.889 1.00 4.44 36 GLU A C 14
ATOM 9593 O O . GLU A 1 36 ? 6.311 -1.800 2.157 1.00 71.11 36 GLU A O 14
ATOM 9605 N N . ARG A 1 37 ? 5.608 -3.738 3.135 1.00 54.11 37 ARG A N 14
ATOM 9606 C CA . ARG A 1 37 ? 6.628 -4.619 2.541 1.00 21.33 37 ARG A CA 14
ATOM 9607 C C . ARG A 1 37 ? 6.398 -4.766 1.030 1.00 52.32 37 ARG A C 14
ATOM 9608 O O . ARG A 1 37 ? 7.340 -4.848 0.255 1.00 53.11 37 ARG A O 14
ATOM 9629 N N . MET A 1 38 ? 5.120 -4.842 0.634 1.00 41.02 38 MET A N 14
ATOM 9630 C CA . MET A 1 38 ? 4.722 -4.920 -0.784 1.00 50.53 38 MET A CA 14
ATOM 9631 C C . MET A 1 38 ? 4.752 -3.516 -1.434 1.00 71.03 38 MET A C 14
ATOM 9632 O O . MET A 1 38 ? 4.929 -3.388 -2.650 1.00 14.31 38 MET A O 14
ATOM 9646 N N . ALA A 1 39 ? 4.603 -2.470 -0.592 1.00 40.10 39 ALA A N 14
ATOM 9647 C CA . ALA A 1 39 ? 4.625 -1.055 -1.016 1.00 72.31 39 ALA A CA 14
ATOM 9648 C C . ALA A 1 39 ? 6.032 -0.619 -1.443 1.00 44.02 39 ALA A C 14
ATOM 9649 O O . ALA A 1 39 ? 6.190 0.145 -2.408 1.00 74.02 39 ALA A O 14
ATOM 9656 N N . ARG A 1 40 ? 7.049 -1.105 -0.705 1.00 74.21 40 ARG A N 14
ATOM 9657 C CA . ARG A 1 40 ? 8.468 -0.880 -1.053 1.00 34.13 40 ARG A CA 14
ATOM 9658 C C . ARG A 1 40 ? 8.853 -1.731 -2.283 1.00 54.35 40 ARG A C 14
ATOM 9659 O O . ARG A 1 40 ? 9.684 -1.337 -3.087 1.00 42.23 40 ARG A O 14
ATOM 9680 N N . ASN A 1 41 ? 8.188 -2.895 -2.415 1.00 15.00 41 ASN A N 14
ATOM 9681 C CA . ASN A 1 41 ? 8.485 -3.901 -3.463 1.00 4.34 41 ASN A CA 14
ATOM 9682 C C . ASN A 1 41 ? 7.677 -3.656 -4.739 1.00 23.13 41 ASN A C 14
ATOM 9683 O O . ASN A 1 41 ? 7.830 -4.416 -5.700 1.00 5.13 41 ASN A O 14
ATOM 9694 N N . CYS A 1 42 ? 6.818 -2.615 -4.747 1.00 4.03 42 CYS A N 14
ATOM 9695 C CA . CYS A 1 42 ? 6.014 -2.256 -5.927 1.00 73.14 42 CYS A CA 14
ATOM 9696 C C . CYS A 1 42 ? 6.935 -1.854 -7.106 1.00 15.40 42 CYS A C 14
ATOM 9697 O O . CYS A 1 42 ? 7.106 -2.632 -8.057 1.00 75.04 42 CYS A O 14
ATOM 9704 N N . GLU A 1 43 ? 7.563 -0.662 -7.022 1.00 61.13 43 GLU A N 14
ATOM 9705 C CA . GLU A 1 43 ? 8.405 -0.100 -8.113 1.00 35.53 43 GLU A CA 14
ATOM 9706 C C . GLU A 1 43 ? 9.656 0.606 -7.558 1.00 40.14 43 GLU A C 14
ATOM 9707 O O . GLU A 1 43 ? 10.230 1.485 -8.220 1.00 64.14 43 GLU A O 14
ATOM 9719 N N . SER A 1 44 ? 10.120 0.181 -6.373 1.00 63.24 44 SER A N 14
ATOM 9720 C CA . SER A 1 44 ? 11.247 0.819 -5.680 1.00 3.53 44 SER A CA 14
ATOM 9721 C C . SER A 1 44 ? 12.333 -0.251 -5.386 1.00 5.55 44 SER A C 14
ATOM 9722 O O . SER A 1 44 ? 13.280 -0.381 -6.197 1.00 53.01 44 SER A O 14
ATOM 9731 N N . ALA A 1 1 ? -7.233 4.487 13.052 1.00 50.53 1 ALA A N 15
ATOM 9732 C CA . ALA A 1 1 ? -6.865 4.992 11.711 1.00 72.24 1 ALA A CA 15
ATOM 9733 C C . ALA A 1 1 ? -7.070 3.872 10.659 1.00 11.35 1 ALA A C 15
ATOM 9734 O O . ALA A 1 1 ? -6.326 2.886 10.675 1.00 32.31 1 ALA A O 15
ATOM 9743 N N . PRO A 1 2 ? -8.114 3.974 9.766 1.00 14.15 2 PRO A N 15
ATOM 9744 C CA . PRO A 1 2 ? -8.384 2.966 8.707 1.00 54.12 2 PRO A CA 15
ATOM 9745 C C . PRO A 1 2 ? -7.437 3.097 7.478 1.00 20.13 2 PRO A C 15
ATOM 9746 O O . PRO A 1 2 ? -7.898 3.287 6.346 1.00 41.20 2 PRO A O 15
ATOM 9757 N N . CYS A 1 3 ? -6.109 2.996 7.733 1.00 44.24 3 CYS A N 15
ATOM 9758 C CA . CYS A 1 3 ? -5.054 2.942 6.701 1.00 72.22 3 CYS A CA 15
ATOM 9759 C C . CYS A 1 3 ? -4.967 4.255 5.891 1.00 31.41 3 CYS A C 15
ATOM 9760 O O . CYS A 1 3 ? -4.533 4.252 4.743 1.00 64.13 3 CYS A O 15
ATOM 9767 N N . GLU A 1 4 ? -5.359 5.379 6.527 1.00 14.13 4 GLU A N 15
ATOM 9768 C CA . GLU A 1 4 ? -5.350 6.719 5.892 1.00 72.12 4 GLU A CA 15
ATOM 9769 C C . GLU A 1 4 ? -3.901 7.144 5.595 1.00 70.14 4 GLU A C 15
ATOM 9770 O O . GLU A 1 4 ? -3.560 7.492 4.462 1.00 50.22 4 GLU A O 15
ATOM 9782 N N . ASP A 1 5 ? -3.069 7.039 6.649 1.00 70.24 5 ASP A N 15
ATOM 9783 C CA . ASP A 1 5 ? -1.642 7.408 6.644 1.00 11.01 5 ASP A CA 15
ATOM 9784 C C . ASP A 1 5 ? -0.858 6.630 5.582 1.00 0.43 5 ASP A C 15
ATOM 9785 O O . ASP A 1 5 ? -0.013 7.196 4.907 1.00 42.03 5 ASP A O 15
ATOM 9794 N N . LEU A 1 6 ? -1.155 5.331 5.465 1.00 34.12 6 LEU A N 15
ATOM 9795 C CA . LEU A 1 6 ? -0.449 4.428 4.549 1.00 62.41 6 LEU A CA 15
ATOM 9796 C C . LEU A 1 6 ? -0.906 4.670 3.101 1.00 12.51 6 LEU A C 15
ATOM 9797 O O . LEU A 1 6 ? -0.078 4.796 2.200 1.00 3.30 6 LEU A O 15
ATOM 9813 N N . LYS A 1 7 ? -2.242 4.734 2.898 1.00 55.54 7 LYS A N 15
ATOM 9814 C CA . LYS A 1 7 ? -2.849 4.853 1.550 1.00 2.35 7 LYS A CA 15
ATOM 9815 C C . LYS A 1 7 ? -2.451 6.161 0.839 1.00 63.43 7 LYS A C 15
ATOM 9816 O O . LYS A 1 7 ? -2.207 6.162 -0.379 1.00 52.40 7 LYS A O 15
ATOM 9835 N N . GLU A 1 8 ? -2.382 7.271 1.608 1.00 10.55 8 GLU A N 15
ATOM 9836 C CA . GLU A 1 8 ? -2.014 8.590 1.065 1.00 74.15 8 GLU A CA 15
ATOM 9837 C C . GLU A 1 8 ? -0.564 8.580 0.550 1.00 13.10 8 GLU A C 15
ATOM 9838 O O . GLU A 1 8 ? -0.262 9.235 -0.447 1.00 23.10 8 GLU A O 15
ATOM 9850 N N . ARG A 1 9 ? 0.315 7.808 1.237 1.00 63.34 9 ARG A N 15
ATOM 9851 C CA . ARG A 1 9 ? 1.710 7.586 0.801 1.00 3.24 9 ARG A CA 15
ATOM 9852 C C . ARG A 1 9 ? 1.752 6.899 -0.569 1.00 0.24 9 ARG A C 15
ATOM 9853 O O . ARG A 1 9 ? 2.495 7.316 -1.427 1.00 3.12 9 ARG A O 15
ATOM 9874 N N . LEU A 1 10 ? 0.922 5.857 -0.749 1.00 12.14 10 LEU A N 15
ATOM 9875 C CA . LEU A 1 10 ? 0.897 5.031 -1.981 1.00 35.03 10 LEU A CA 15
ATOM 9876 C C . LEU A 1 10 ? 0.634 5.905 -3.231 1.00 14.53 10 LEU A C 15
ATOM 9877 O O . LEU A 1 10 ? 1.344 5.819 -4.243 1.00 2.14 10 LEU A O 15
ATOM 9893 N N . LYS A 1 11 ? -0.374 6.785 -3.098 1.00 33.31 11 LYS A N 15
ATOM 9894 C CA . LYS A 1 11 ? -0.827 7.680 -4.172 1.00 74.35 11 LYS A CA 15
ATOM 9895 C C . LYS A 1 11 ? 0.177 8.825 -4.409 1.00 34.40 11 LYS A C 15
ATOM 9896 O O . LYS A 1 11 ? 0.455 9.187 -5.555 1.00 64.11 11 LYS A O 15
ATOM 9915 N N . LYS A 1 12 ? 0.728 9.365 -3.303 1.00 14.40 12 LYS A N 15
ATOM 9916 C CA . LYS A 1 12 ? 1.687 10.493 -3.331 1.00 62.31 12 LYS A CA 15
ATOM 9917 C C . LYS A 1 12 ? 3.023 10.010 -3.954 1.00 25.35 12 LYS A C 15
ATOM 9918 O O . 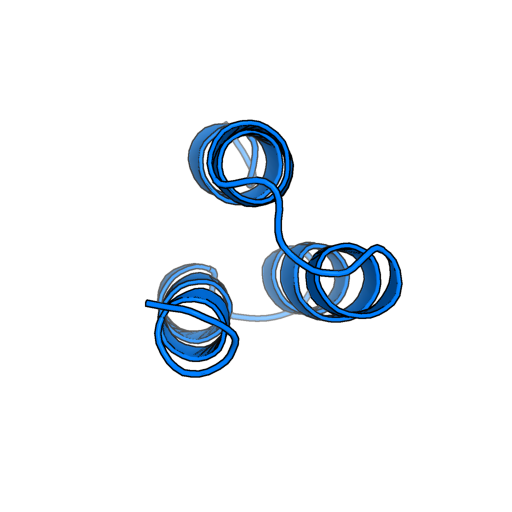LYS A 1 12 ? 3.668 10.743 -4.695 1.00 41.35 12 LYS A O 15
ATOM 9937 N N . LEU A 1 13 ? 3.389 8.747 -3.673 1.00 53.43 13 LEU A N 15
ATOM 9938 C CA . LEU A 1 13 ? 4.606 8.096 -4.212 1.00 34.25 13 LEU A CA 15
ATOM 9939 C C . LEU A 1 13 ? 4.410 7.763 -5.703 1.00 70.33 13 LEU A C 15
ATOM 9940 O O . LEU A 1 13 ? 5.383 7.644 -6.450 1.00 21.31 13 LEU A O 15
ATOM 9956 N N . GLY A 1 14 ? 3.136 7.645 -6.114 1.00 12.20 14 GLY A N 15
ATOM 9957 C CA . GLY A 1 14 ? 2.768 7.464 -7.511 1.00 54.44 14 GLY A CA 15
ATOM 9958 C C . GLY A 1 14 ? 3.110 6.090 -8.042 1.00 40.20 14 GLY A C 15
ATOM 9959 O O . GLY A 1 14 ? 3.799 5.954 -9.063 1.00 11.34 14 GLY A O 15
ATOM 9963 N N . MET A 1 15 ? 2.643 5.059 -7.323 1.00 31.34 15 MET A N 15
ATOM 9964 C CA . MET A 1 15 ? 2.697 3.678 -7.783 1.00 41.24 15 MET A CA 15
ATOM 9965 C C . MET A 1 15 ? 1.500 3.416 -8.702 1.00 54.23 15 MET A C 15
ATOM 9966 O O . MET A 1 15 ? 0.608 4.274 -8.836 1.00 14.32 15 MET A O 15
ATOM 9980 N N . SER A 1 16 ? 1.478 2.238 -9.327 1.00 31.21 16 SER A N 15
ATOM 9981 C CA . SER A 1 16 ? 0.412 1.849 -10.260 1.00 4.33 16 SER A CA 15
ATOM 9982 C C . SER A 1 16 ? -0.952 1.842 -9.541 1.00 23.32 16 SER A C 15
ATOM 9983 O O . SER A 1 16 ? -1.011 1.621 -8.320 1.00 51.32 16 SER A O 15
ATOM 9991 N N . GLU A 1 17 ? -2.038 2.101 -10.289 1.00 1.42 17 GLU A N 15
ATOM 9992 C CA . GLU A 1 17 ? -3.401 2.096 -9.725 1.00 3.30 17 GLU A CA 15
ATOM 9993 C C . GLU A 1 17 ? -3.783 0.695 -9.228 1.00 5.54 17 GLU A C 15
ATOM 9994 O O . GLU A 1 17 ? -4.636 0.564 -8.370 1.00 2.23 17 GLU A O 15
ATOM 10006 N N . GLU A 1 18 ? -3.146 -0.343 -9.781 1.00 62.11 18 GLU A N 15
ATOM 10007 C CA . GLU A 1 18 ? -3.266 -1.704 -9.258 1.00 11.34 18 GLU A CA 15
ATOM 10008 C C . GLU A 1 18 ? -2.450 -1.865 -7.960 1.00 73.20 18 GLU A C 15
ATOM 10009 O O . GLU A 1 18 ? -2.914 -2.527 -7.033 1.00 75.44 18 GLU A O 15
ATOM 10021 N N . CYS A 1 19 ? -1.258 -1.206 -7.885 1.00 75.31 19 CYS A N 15
ATOM 10022 C CA . CYS A 1 19 ? -0.312 -1.384 -6.761 1.00 33.34 19 CYS A CA 15
ATOM 10023 C C . CYS A 1 19 ? -0.956 -0.960 -5.446 1.00 4.14 19 CYS A C 15
ATOM 10024 O O . CYS A 1 19 ? -1.019 -1.731 -4.499 1.00 31.01 19 CYS A O 15
ATOM 10031 N N . ARG A 1 20 ? -1.490 0.272 -5.433 1.00 42.34 20 ARG A N 15
ATOM 10032 C CA . ARG A 1 20 ? -2.118 0.853 -4.242 1.00 65.31 20 ARG A CA 15
ATOM 10033 C C . ARG A 1 20 ? -3.405 0.098 -3.844 1.00 32.41 20 ARG A C 15
ATOM 10034 O O . ARG A 1 20 ? -3.699 0.008 -2.662 1.00 63.11 20 ARG A O 15
ATOM 10055 N N . GLN A 1 21 ? -4.138 -0.458 -4.837 1.00 34.11 21 GLN A N 15
ATOM 10056 C CA . GLN A 1 21 ? -5.354 -1.282 -4.595 1.00 64.10 21 GLN A CA 15
ATOM 10057 C C . GLN A 1 21 ? -5.005 -2.663 -3.984 1.00 34.22 21 GLN A C 15
ATOM 10058 O O . GLN A 1 21 ? -5.830 -3.261 -3.287 1.00 31.34 21 GLN A O 15
ATOM 10072 N N . ARG A 1 22 ? -3.783 -3.160 -4.279 1.00 53.52 22 ARG A N 15
ATOM 10073 C CA . ARG A 1 22 ? -3.213 -4.367 -3.646 1.00 22.11 22 ARG A CA 15
ATOM 10074 C C . ARG A 1 22 ? -2.885 -4.088 -2.171 1.00 54.41 22 ARG A C 15
ATOM 10075 O O . ARG A 1 22 ? -3.263 -4.845 -1.274 1.00 15.35 22 ARG A O 15
ATOM 10096 N N . LEU A 1 23 ? -2.181 -2.971 -1.952 1.00 11.42 23 LEU A N 15
ATOM 10097 C CA . LEU A 1 23 ? -1.542 -2.635 -0.675 1.00 23.35 23 LEU A CA 15
ATOM 10098 C C . LEU A 1 23 ? -2.551 -2.166 0.377 1.00 75.21 23 LEU A C 15
ATOM 10099 O O . LEU A 1 23 ? -2.478 -2.593 1.524 1.00 63.30 23 LEU A O 15
ATOM 10115 N N . GLU A 1 24 ? -3.506 -1.310 -0.040 1.00 64.40 24 GLU A N 15
ATOM 10116 C CA . GLU A 1 24 ? -4.566 -0.787 0.843 1.00 3.24 24 GLU A CA 15
ATOM 10117 C C . GLU A 1 24 ? -5.477 -1.940 1.338 1.00 51.41 24 GLU A C 15
ATOM 10118 O O . GLU A 1 24 ? -6.005 -1.897 2.452 1.00 12.13 24 GLU A O 15
ATOM 10130 N N . LYS A 1 25 ? -5.611 -2.970 0.477 1.00 70.43 25 LYS A N 15
ATOM 10131 C CA . LYS A 1 25 ? -6.365 -4.203 0.748 1.00 33.40 25 LYS A CA 15
ATOM 10132 C C . LYS A 1 25 ? -5.667 -5.027 1.844 1.00 51.54 25 LYS A C 15
ATOM 10133 O O . LYS A 1 25 ? -6.296 -5.423 2.832 1.00 15.31 25 LYS A O 15
ATOM 10152 N N . MET A 1 26 ? -4.348 -5.252 1.666 1.00 41.01 26 MET A N 15
ATOM 10153 C CA . MET A 1 26 ? -3.508 -5.995 2.631 1.00 71.32 26 MET A CA 15
ATOM 10154 C C . MET A 1 26 ? -3.368 -5.214 3.953 1.00 13.40 26 MET A C 15
ATOM 10155 O O . MET A 1 26 ? -3.179 -5.800 5.011 1.00 54.34 26 MET A O 15
ATOM 10169 N N . CYS A 1 27 ? -3.456 -3.879 3.847 1.00 20.22 27 CYS A N 15
ATOM 10170 C CA . CYS A 1 27 ? -3.303 -2.937 4.967 1.00 22.34 27 CYS A CA 15
ATOM 10171 C C . CYS A 1 27 ? -4.426 -3.085 6.005 1.00 13.25 27 CYS A C 15
ATOM 10172 O O . CYS A 1 27 ? -4.173 -3.061 7.219 1.00 60.53 27 CYS A O 15
ATOM 10179 N N . LYS A 1 28 ? -5.674 -3.245 5.513 1.00 4.31 28 LYS A N 15
ATOM 10180 C CA . LYS A 1 28 ? -6.867 -3.344 6.379 1.00 23.21 28 LYS A CA 15
ATOM 10181 C C . LYS A 1 28 ? -7.244 -4.818 6.655 1.00 45.01 28 LYS A C 15
ATOM 10182 O O . LYS A 1 28 ? -7.422 -5.208 7.814 1.00 65.43 28 LYS A O 15
ATOM 10201 N N . GLU A 1 29 ? -7.335 -5.641 5.593 1.00 25.35 29 GLU A N 15
ATOM 10202 C CA . GLU A 1 29 ? -7.799 -7.045 5.690 1.00 32.51 29 GLU A CA 15
ATOM 10203 C C . GLU A 1 29 ? -6.649 -8.011 6.060 1.00 11.11 29 GLU A C 15
ATOM 10204 O O . GLU A 1 29 ? -6.872 -9.213 6.222 1.00 11.33 29 GLU A O 15
ATOM 10216 N N . GLY A 1 30 ? -5.425 -7.474 6.169 1.00 63.31 30 GLY A N 15
ATOM 10217 C CA . GLY A 1 30 ? -4.277 -8.203 6.725 1.00 44.53 30 GLY A CA 15
ATOM 10218 C C . GLY A 1 30 ? -3.666 -7.382 7.848 1.00 64.21 30 GLY A C 15
ATOM 10219 O O . GLY A 1 30 ? -4.287 -7.234 8.908 1.00 41.52 30 GLY A O 15
ATOM 10223 N N . THR A 1 31 ? -2.470 -6.823 7.605 1.00 51.22 31 THR A N 15
ATOM 10224 C CA . THR A 1 31 ? -1.851 -5.801 8.481 1.00 61.00 31 THR A CA 15
ATOM 10225 C C . THR A 1 31 ? -1.242 -4.693 7.611 1.00 44.43 31 THR A C 15
ATOM 10226 O O . THR A 1 31 ? -0.885 -4.930 6.447 1.00 23.22 31 THR A O 15
ATOM 10237 N N . SER A 1 32 ? -1.116 -3.493 8.192 1.00 54.42 32 SER A N 15
ATOM 10238 C CA . SER A 1 32 ? -0.388 -2.376 7.569 1.00 13.52 32 SER A CA 15
ATOM 10239 C C . SER A 1 32 ? 1.109 -2.724 7.367 1.00 20.02 32 SER A C 15
ATOM 10240 O O . SER A 1 32 ? 1.784 -2.131 6.517 1.00 35.13 32 SER A O 15
ATOM 10248 N N . GLU A 1 33 ? 1.599 -3.700 8.168 1.00 5.25 33 GLU A N 15
ATOM 10249 C CA . GLU A 1 33 ? 2.946 -4.286 8.033 1.00 33.13 33 GLU A CA 15
ATOM 10250 C C . GLU A 1 33 ? 3.072 -5.034 6.693 1.00 34.53 33 GLU A C 15
ATOM 10251 O O . GLU A 1 33 ? 4.083 -4.901 6.009 1.00 33.34 33 GLU A O 15
ATOM 10263 N N . ASP A 1 34 ? 2.020 -5.812 6.333 1.00 32.34 34 ASP A N 15
ATOM 10264 C CA . ASP A 1 34 ? 1.943 -6.550 5.043 1.00 10.04 34 ASP A CA 15
ATOM 10265 C C . ASP A 1 34 ? 1.877 -5.593 3.842 1.00 45.11 34 ASP A C 15
ATOM 10266 O O . ASP A 1 34 ? 2.377 -5.919 2.756 1.00 14.10 34 ASP A O 15
ATOM 10275 N N . ALA A 1 35 ? 1.246 -4.430 4.047 1.00 15.44 35 ALA A N 15
ATOM 10276 C CA . ALA A 1 35 ? 1.109 -3.402 3.007 1.00 51.15 35 ALA A CA 15
ATOM 10277 C C . ALA A 1 35 ? 2.462 -2.744 2.683 1.00 4.33 35 ALA A C 15
ATOM 10278 O O . ALA A 1 35 ? 2.847 -2.697 1.522 1.00 74.21 35 ALA A O 15
ATOM 10285 N N . GLU A 1 36 ? 3.190 -2.265 3.723 1.00 30.52 36 GLU A N 15
ATOM 10286 C CA . GLU A 1 36 ? 4.528 -1.639 3.539 1.00 71.22 36 GLU A CA 15
ATOM 10287 C C . GLU A 1 36 ? 5.567 -2.677 3.043 1.00 24.33 36 GLU A C 15
ATOM 10288 O O . GLU A 1 36 ? 6.493 -2.340 2.295 1.00 61.40 36 GLU A O 15
ATOM 10300 N N . ARG A 1 37 ? 5.370 -3.940 3.472 1.00 35.33 37 ARG A N 15
ATOM 10301 C CA . ARG A 1 37 ? 6.167 -5.110 3.059 1.00 53.44 37 ARG A CA 15
ATOM 10302 C C . ARG A 1 37 ? 6.111 -5.306 1.535 1.00 11.30 37 ARG A C 15
ATOM 10303 O O . ARG A 1 37 ? 7.135 -5.377 0.869 1.00 51.23 37 ARG A O 15
ATOM 10324 N N . MET A 1 38 ? 4.891 -5.371 0.994 1.00 64.24 38 MET A N 15
ATOM 10325 C CA . MET A 1 38 ? 4.665 -5.561 -0.445 1.00 1.34 38 MET A CA 15
ATOM 10326 C C . MET A 1 38 ? 4.876 -4.246 -1.227 1.00 3.22 38 MET A C 15
ATOM 10327 O O . MET A 1 38 ? 5.067 -4.270 -2.444 1.00 42.13 38 MET A O 15
ATOM 10341 N N . ALA A 1 39 ? 4.807 -3.100 -0.510 1.00 63.13 39 ALA A N 15
ATOM 10342 C CA . ALA A 1 39 ? 5.038 -1.760 -1.091 1.00 71.33 39 ALA A CA 15
ATOM 10343 C C . ALA A 1 39 ? 6.494 -1.583 -1.514 1.00 31.12 39 ALA A C 15
ATOM 10344 O O . ALA A 1 39 ? 6.761 -1.041 -2.578 1.00 31.31 39 ALA A O 15
ATOM 10351 N N . ARG A 1 40 ? 7.436 -2.063 -0.676 1.00 52.42 40 ARG A N 15
ATOM 10352 C CA . ARG A 1 40 ? 8.880 -2.051 -1.004 1.00 15.23 40 ARG A CA 15
ATOM 10353 C C . ARG A 1 40 ? 9.241 -3.151 -2.024 1.00 30.50 40 ARG A C 15
ATOM 10354 O O . ARG A 1 40 ? 10.370 -3.206 -2.508 1.00 4.34 40 ARG A O 15
ATOM 10375 N N . ASN A 1 41 ? 8.258 -4.009 -2.351 1.00 41.32 41 ASN A N 15
ATOM 10376 C CA . ASN A 1 41 ? 8.360 -5.010 -3.441 1.00 10.54 41 ASN A CA 15
ATOM 10377 C C . ASN A 1 41 ? 7.662 -4.480 -4.700 1.00 53.32 41 ASN A C 15
ATOM 10378 O O . ASN A 1 41 ? 7.849 -5.016 -5.793 1.00 71.10 41 ASN A O 15
ATOM 10389 N N . CYS A 1 42 ? 6.842 -3.435 -4.531 1.00 3.10 42 CYS A N 15
ATOM 10390 C CA . CYS A 1 42 ? 6.174 -2.753 -5.646 1.00 33.53 42 CYS A CA 15
ATOM 10391 C C . CYS A 1 42 ? 7.038 -1.554 -6.081 1.00 60.10 42 CYS A C 15
ATOM 10392 O O . CYS A 1 42 ? 7.692 -1.615 -7.128 1.00 52.42 42 CYS A O 15
ATOM 10399 N N . GLU A 1 43 ? 7.061 -0.480 -5.258 1.00 54.00 43 GLU A N 15
ATOM 10400 C CA . GLU A 1 43 ? 7.949 0.692 -5.448 1.00 21.21 43 GLU A CA 15
ATOM 10401 C C . GLU A 1 43 ? 8.892 0.842 -4.232 1.00 12.34 43 GLU A C 15
ATOM 10402 O O . GLU A 1 43 ? 10.086 0.531 -4.315 1.00 74.44 43 GLU A O 15
ATOM 10414 N N . SER A 1 44 ? 8.318 1.286 -3.093 1.00 0.53 44 SER A N 15
ATOM 10415 C CA . SER A 1 44 ? 9.060 1.584 -1.851 1.00 1.40 44 SER A CA 15
ATOM 10416 C C . SER A 1 44 ? 8.044 1.744 -0.679 1.00 12.11 44 SER A C 15
ATOM 10417 O O . SER A 1 44 ? 8.069 0.948 0.285 1.00 35.44 44 SER A O 15
ATOM 10426 N N . ALA A 1 1 ? -3.158 7.564 12.298 1.00 5.40 1 ALA A N 16
ATOM 10427 C CA . ALA A 1 1 ? -4.064 7.196 11.185 1.00 21.42 1 ALA A CA 16
ATOM 10428 C C . ALA A 1 1 ? -3.991 5.672 10.935 1.00 45.20 1 ALA A C 16
ATOM 10429 O O . ALA A 1 1 ? -2.897 5.153 10.689 1.00 51.44 1 ALA A O 16
ATOM 10438 N N . PRO A 1 2 ? -5.156 4.927 10.978 1.00 3.24 2 PRO A N 16
ATOM 10439 C CA . PRO A 1 2 ? -5.172 3.435 10.868 1.00 33.25 2 PRO A CA 16
ATOM 10440 C C . PRO A 1 2 ? -4.580 2.919 9.534 1.00 33.04 2 PRO A C 16
ATOM 10441 O O . PRO A 1 2 ? -3.717 2.037 9.529 1.00 0.21 2 PRO A O 16
ATOM 10452 N N . CYS A 1 3 ? -5.056 3.478 8.416 1.00 43.23 3 CYS A N 16
ATOM 10453 C CA . CYS A 1 3 ? -4.556 3.139 7.070 1.00 63.14 3 CYS A CA 16
ATOM 10454 C C . CYS A 1 3 ? -4.647 4.364 6.143 1.00 11.11 3 CYS A C 16
ATOM 10455 O O . CYS A 1 3 ? -4.389 4.263 4.938 1.00 60.32 3 CYS A O 16
ATOM 10462 N N . GLU A 1 4 ? -5.007 5.528 6.734 1.00 33.13 4 GLU A N 16
ATOM 10463 C CA . GLU A 1 4 ? -5.172 6.797 5.999 1.00 12.23 4 GLU A CA 16
ATOM 10464 C C . GLU A 1 4 ? -3.806 7.302 5.528 1.00 22.40 4 GLU A C 16
ATOM 10465 O O . GLU A 1 4 ? -3.622 7.608 4.347 1.00 14.12 4 GLU A O 16
ATOM 10477 N N . ASP A 1 5 ? -2.849 7.341 6.489 1.00 72.11 5 ASP A N 16
ATOM 10478 C CA . ASP A 1 5 ? -1.452 7.721 6.243 1.00 24.24 5 ASP A CA 16
ATOM 10479 C C . ASP A 1 5 ? -0.827 6.816 5.181 1.00 42.24 5 ASP A C 16
ATOM 10480 O O . ASP A 1 5 ? -0.146 7.300 4.275 1.00 72.25 5 ASP A O 16
ATOM 10489 N N . LEU A 1 6 ? -1.103 5.504 5.292 1.00 10.34 6 LEU A N 16
ATOM 10490 C CA . LEU A 1 6 ? -0.521 4.505 4.401 1.00 53.10 6 LEU A CA 16
ATOM 10491 C C . LEU A 1 6 ? -1.038 4.681 2.966 1.00 22.25 6 LEU A C 16
ATOM 10492 O O . LEU A 1 6 ? -0.240 4.695 2.043 1.00 51.33 6 LEU A O 16
ATOM 10508 N N . LYS A 1 7 ? -2.370 4.850 2.795 1.00 45.30 7 LYS A N 16
ATOM 10509 C CA . LYS A 1 7 ? -2.992 4.970 1.456 1.00 2.42 7 LYS A CA 16
ATOM 10510 C C . LYS A 1 7 ? -2.496 6.240 0.726 1.00 15.41 7 LYS A C 16
ATOM 10511 O O . LYS A 1 7 ? -2.226 6.214 -0.481 1.00 63.23 7 LYS A O 16
ATOM 10530 N N . GLU A 1 8 ? -2.359 7.336 1.493 1.00 33.52 8 GLU A N 16
ATOM 10531 C CA . GLU A 1 8 ? -1.815 8.610 0.990 1.00 54.13 8 GLU A CA 16
ATOM 10532 C C . GLU A 1 8 ? -0.304 8.495 0.697 1.00 61.50 8 GLU A C 16
ATOM 10533 O O . GLU A 1 8 ? 0.204 9.155 -0.213 1.00 40.51 8 GLU A O 16
ATOM 10545 N N . ARG A 1 9 ? 0.390 7.633 1.474 1.00 42.25 9 ARG A N 16
ATOM 10546 C CA . ARG A 1 9 ? 1.818 7.329 1.287 1.00 53.31 9 ARG A CA 16
ATOM 10547 C C . ARG A 1 9 ? 2.024 6.617 -0.057 1.00 51.03 9 ARG A C 16
ATOM 10548 O O . ARG A 1 9 ? 3.021 6.836 -0.717 1.00 42.34 9 ARG A O 16
ATOM 10569 N N . LEU A 1 10 ? 1.038 5.759 -0.432 1.00 35.54 10 LEU A N 16
ATOM 10570 C CA . LEU A 1 10 ? 1.063 4.984 -1.693 1.00 73.14 10 LEU A CA 16
ATOM 10571 C C . LEU A 1 10 ? 0.987 5.938 -2.896 1.00 3.30 10 LEU A C 16
ATOM 10572 O O . LEU A 1 10 ? 1.756 5.827 -3.853 1.00 61.32 10 LEU A O 16
ATOM 10588 N N . LYS A 1 11 ? 0.042 6.891 -2.803 1.00 2.12 11 LYS A N 16
ATOM 10589 C CA . LYS A 1 11 ? -0.181 7.918 -3.840 1.00 30.22 11 LYS A CA 16
ATOM 10590 C C . LYS A 1 11 ? 1.048 8.854 -3.956 1.00 63.30 11 LYS A C 16
ATOM 10591 O O . LYS A 1 11 ? 1.390 9.317 -5.044 1.00 1.22 11 LYS A O 16
ATOM 10610 N N . LYS A 1 12 ? 1.708 9.086 -2.806 1.00 64.23 12 LYS A N 16
ATOM 10611 C CA . LYS A 1 12 ? 2.920 9.926 -2.697 1.00 20.34 12 LYS A CA 16
ATOM 10612 C C . LYS A 1 12 ? 4.170 9.186 -3.228 1.00 40.33 12 LYS A C 16
ATOM 10613 O O . LYS A 1 12 ? 5.042 9.792 -3.864 1.00 62.13 12 LYS A O 16
ATOM 10632 N N . LEU A 1 13 ? 4.231 7.871 -2.973 1.00 13.42 13 LEU A N 16
ATOM 10633 C CA . LEU A 1 13 ? 5.404 7.029 -3.287 1.00 60.20 13 LEU A CA 16
ATOM 10634 C C . LEU A 1 13 ? 5.371 6.604 -4.766 1.00 34.34 13 LEU A C 16
ATOM 10635 O O . LEU A 1 13 ? 6.417 6.335 -5.374 1.00 74.04 13 LEU A O 16
ATOM 10651 N N . GLY A 1 14 ? 4.148 6.593 -5.339 1.00 20.14 14 GLY A N 16
ATOM 10652 C CA . GLY A 1 14 ? 3.931 6.281 -6.742 1.00 50.00 14 GLY A CA 16
ATOM 10653 C C . GLY A 1 14 ? 4.065 4.790 -7.061 1.00 35.21 14 GLY A C 16
ATOM 10654 O O . GLY A 1 14 ? 5.176 4.261 -7.110 1.00 31.52 14 GLY A O 16
ATOM 10658 N N . MET A 1 15 ? 2.923 4.104 -7.228 1.00 52.41 15 MET A N 16
ATOM 10659 C CA . MET A 1 15 ? 2.861 2.756 -7.802 1.00 41.35 15 MET A CA 16
ATOM 10660 C C . MET A 1 15 ? 1.604 2.632 -8.676 1.00 72.34 15 MET A C 16
ATOM 10661 O O . MET A 1 15 ? 0.705 3.486 -8.591 1.00 74.34 15 MET A O 16
ATOM 10675 N N . SER A 1 16 ? 1.564 1.570 -9.515 1.00 5.12 16 SER A N 16
ATOM 10676 C CA . SER A 1 16 ? 0.423 1.270 -10.423 1.00 71.31 16 SER A CA 16
ATOM 10677 C C . SER A 1 16 ? -0.886 1.211 -9.626 1.00 24.04 16 SER A C 16
ATOM 10678 O O . SER A 1 16 ? -0.848 0.855 -8.448 1.00 74.05 16 SER A O 16
ATOM 10686 N N . GLU A 1 17 ? -2.039 1.544 -10.248 1.00 4.40 17 GLU A N 16
ATOM 10687 C CA . GLU A 1 17 ? -3.321 1.639 -9.510 1.00 71.34 17 GLU A CA 16
ATOM 10688 C C . GLU A 1 17 ? -3.704 0.287 -8.877 1.00 31.25 17 GLU A C 16
ATOM 10689 O O . GLU A 1 17 ? -4.178 0.238 -7.736 1.00 21.44 17 GLU A O 16
ATOM 10701 N N . GLU A 1 18 ? -3.405 -0.790 -9.625 1.00 45.21 18 GLU A N 16
ATOM 10702 C CA . GLU A 1 18 ? -3.557 -2.186 -9.190 1.00 52.51 18 GLU A CA 16
ATOM 10703 C C . GLU A 1 18 ? -2.787 -2.457 -7.885 1.00 31.42 18 GLU A C 16
ATOM 10704 O O . GLU A 1 18 ? -3.229 -3.243 -7.041 1.00 72.43 18 GLU A O 16
ATOM 10716 N N . CYS A 1 19 ? -1.662 -1.745 -7.716 1.00 5.25 19 CYS A N 16
ATOM 10717 C CA . CYS A 1 19 ? -0.749 -1.966 -6.605 1.00 11.24 19 CYS A CA 16
ATOM 10718 C C . CYS A 1 19 ? -1.396 -1.439 -5.331 1.00 54.52 19 CYS A C 16
ATOM 10719 O O . CYS A 1 19 ? -1.521 -2.176 -4.377 1.00 43.52 19 CYS A O 16
ATOM 10726 N N . ARG A 1 20 ? -1.888 -0.171 -5.360 1.00 23.12 20 ARG A N 16
ATOM 10727 C CA . ARG A 1 20 ? -2.505 0.451 -4.160 1.00 0.54 20 ARG A CA 16
ATOM 10728 C C . ARG A 1 20 ? -3.753 -0.324 -3.747 1.00 73.44 20 ARG A C 16
ATOM 10729 O O . ARG A 1 20 ? -4.078 -0.385 -2.571 1.00 51.54 20 ARG A O 16
ATOM 10750 N N . GLN A 1 21 ? -4.452 -0.881 -4.754 1.00 14.15 21 GLN A N 16
ATOM 10751 C CA . GLN A 1 21 ? -5.621 -1.737 -4.538 1.00 41.31 21 GLN A CA 16
ATOM 10752 C C . GLN A 1 21 ? -5.230 -2.983 -3.705 1.00 13.22 21 GLN A C 16
ATOM 10753 O O . GLN A 1 21 ? -5.973 -3.409 -2.822 1.00 55.05 21 GLN A O 16
ATOM 10767 N N . ARG A 1 22 ? -4.027 -3.517 -3.992 1.00 35.04 22 ARG A N 16
ATOM 10768 C CA . ARG A 1 22 ? -3.451 -4.679 -3.282 1.00 73.43 22 ARG A CA 16
ATOM 10769 C C . ARG A 1 22 ? -2.964 -4.274 -1.878 1.00 24.32 22 ARG A C 16
ATOM 10770 O O . ARG A 1 22 ? -3.117 -5.030 -0.913 1.00 4.40 22 ARG A O 16
ATOM 10791 N N . LEU A 1 23 ? -2.372 -3.067 -1.788 1.00 33.45 23 LEU A N 16
ATOM 10792 C CA . LEU A 1 23 ? -1.700 -2.586 -0.575 1.00 74.02 23 LEU A CA 16
ATOM 10793 C C . LEU A 1 23 ? -2.727 -2.221 0.500 1.00 30.32 23 LEU A C 16
ATOM 10794 O O . LEU A 1 23 ? -2.607 -2.663 1.638 1.00 31.11 23 LEU A O 16
ATOM 10810 N N . GLU A 1 24 ? -3.762 -1.451 0.111 1.00 34.24 24 GLU A N 16
ATOM 10811 C CA . GLU A 1 24 ? -4.889 -1.117 1.001 1.00 44.45 24 GLU A CA 16
ATOM 10812 C C . GLU A 1 24 ? -5.639 -2.393 1.424 1.00 61.42 24 GLU A C 16
ATOM 10813 O O . GLU A 1 24 ? -6.146 -2.467 2.533 1.00 43.42 24 GLU A O 16
ATOM 10825 N N . LYS A 1 25 ? -5.670 -3.403 0.524 1.00 72.01 25 LYS A N 16
ATOM 10826 C CA . LYS A 1 25 ? -6.364 -4.678 0.774 1.00 73.51 25 LYS A CA 16
ATOM 10827 C C . LYS A 1 25 ? -5.697 -5.422 1.935 1.00 32.31 25 LYS A C 16
ATOM 10828 O O . LYS A 1 25 ? -6.367 -5.981 2.800 1.00 62.13 25 LYS A O 16
ATOM 10847 N N . MET A 1 26 ? -4.363 -5.395 1.929 1.00 22.12 26 MET A N 16
ATOM 10848 C CA . MET A 1 26 ? -3.539 -5.974 2.994 1.00 61.11 26 MET A CA 16
ATOM 10849 C C . MET A 1 26 ? -3.579 -5.093 4.258 1.00 64.22 26 MET A C 16
ATOM 10850 O O . MET A 1 26 ? -3.586 -5.599 5.376 1.00 54.31 26 MET A O 16
ATOM 10864 N N . CYS A 1 27 ? -3.646 -3.775 4.042 1.00 44.41 27 CYS A N 16
ATOM 10865 C CA . CYS A 1 27 ? -3.615 -2.749 5.101 1.00 55.22 27 CYS A CA 16
ATOM 10866 C C . CYS A 1 27 ? -4.910 -2.744 5.932 1.00 1.20 27 CYS A C 16
ATOM 10867 O O . CYS A 1 27 ? -4.911 -2.329 7.097 1.00 35.40 27 CYS A O 16
ATOM 10874 N N . LYS A 1 28 ? -6.013 -3.201 5.315 1.00 53.14 28 LYS A N 16
ATOM 10875 C CA . LYS A 1 28 ? -7.331 -3.299 5.964 1.00 33.35 28 LYS A CA 16
ATOM 10876 C C . LYS A 1 28 ? -7.577 -4.758 6.377 1.00 31.12 28 LYS A C 16
ATOM 10877 O O . LYS A 1 28 ? -7.673 -5.079 7.569 1.00 24.05 28 LYS A O 16
ATOM 10896 N N . GLU A 1 29 ? -7.664 -5.638 5.362 1.00 3.22 29 GLU A N 16
ATOM 10897 C CA . GLU A 1 29 ? -7.926 -7.075 5.546 1.00 65.14 29 GLU A CA 16
ATOM 10898 C C . GLU A 1 29 ? -6.583 -7.826 5.665 1.00 42.51 29 GLU A C 16
ATOM 10899 O O . GLU A 1 29 ? -6.109 -8.473 4.722 1.00 22.01 29 GLU A O 16
ATOM 10911 N N . GLY A 1 30 ? -5.965 -7.672 6.844 1.00 32.24 30 GLY A N 16
ATOM 10912 C CA . GLY A 1 30 ? -4.628 -8.199 7.144 1.00 42.34 30 GLY A CA 16
ATOM 10913 C C . GLY A 1 30 ? -3.958 -7.305 8.180 1.00 10.11 30 GLY A C 16
ATOM 10914 O O . GLY A 1 30 ? -4.516 -7.108 9.264 1.00 31.33 30 GLY A O 16
ATOM 10918 N N . THR A 1 31 ? -2.774 -6.760 7.847 1.00 51.53 31 THR A N 16
ATOM 10919 C CA . THR A 1 31 ? -2.109 -5.680 8.617 1.00 31.05 31 THR A CA 16
ATOM 10920 C C . THR A 1 31 ? -1.418 -4.717 7.641 1.00 23.03 31 THR A C 16
ATOM 10921 O O . THR A 1 31 ? -0.996 -5.127 6.549 1.00 5.12 31 THR A O 16
ATOM 10932 N N . SER A 1 32 ? -1.268 -3.439 8.067 1.00 15.21 32 SER A N 16
ATOM 10933 C CA . SER A 1 32 ? -0.552 -2.393 7.297 1.00 63.21 32 SER A CA 16
ATOM 10934 C C . SER A 1 32 ? 0.936 -2.770 7.070 1.00 12.43 32 SER A C 16
ATOM 10935 O O . SER A 1 32 ? 1.623 -2.157 6.242 1.00 12.54 32 SER A O 16
ATOM 10943 N N . GLU A 1 33 ? 1.404 -3.786 7.823 1.00 22.52 33 GLU A N 16
ATOM 10944 C CA . GLU A 1 33 ? 2.720 -4.408 7.638 1.00 2.22 33 GLU A CA 16
ATOM 10945 C C . GLU A 1 33 ? 2.855 -5.035 6.231 1.00 32.50 33 GLU A C 16
ATOM 10946 O O . GLU A 1 33 ? 3.801 -4.734 5.513 1.00 2.54 33 GLU A O 16
ATOM 10958 N N . ASP A 1 34 ? 1.871 -5.876 5.836 1.00 71.23 34 ASP A N 16
ATOM 10959 C CA . ASP A 1 34 ? 1.877 -6.567 4.518 1.00 41.13 34 ASP A CA 16
ATOM 10960 C C . ASP A 1 34 ? 1.892 -5.538 3.374 1.00 33.15 34 ASP A C 16
ATOM 10961 O O . ASP A 1 34 ? 2.574 -5.715 2.352 1.00 75.33 34 ASP A O 16
ATOM 10970 N N . ALA A 1 35 ? 1.127 -4.462 3.603 1.00 41.53 35 ALA A N 16
ATOM 10971 C CA . ALA A 1 35 ? 0.992 -3.334 2.684 1.00 20.13 35 ALA A CA 16
ATOM 10972 C C . ALA A 1 35 ? 2.337 -2.643 2.414 1.00 4.52 35 ALA A C 16
ATOM 10973 O O . ALA A 1 35 ? 2.710 -2.462 1.261 1.00 2.23 35 ALA A O 16
ATOM 10980 N N . GLU A 1 36 ? 3.070 -2.291 3.490 1.00 52.20 36 GLU A N 16
ATOM 10981 C CA . GLU A 1 36 ? 4.324 -1.512 3.371 1.00 72.42 36 GLU A CA 16
ATOM 10982 C C . GLU A 1 36 ? 5.464 -2.356 2.766 1.00 42.20 36 GLU A C 16
ATOM 10983 O O . GLU A 1 36 ? 6.310 -1.821 2.040 1.00 33.23 36 GLU A O 16
ATOM 10995 N N . ARG A 1 37 ? 5.464 -3.679 3.056 1.00 21.33 37 ARG A N 16
ATOM 10996 C CA . ARG A 1 37 ? 6.481 -4.614 2.522 1.00 54.31 37 ARG A CA 16
ATOM 10997 C C . ARG A 1 37 ? 6.312 -4.773 1.003 1.00 35.11 37 ARG A C 16
ATOM 10998 O O . ARG A 1 37 ? 7.295 -4.821 0.259 1.00 34.14 37 ARG A O 16
ATOM 11019 N N . MET A 1 38 ? 5.047 -4.834 0.547 1.00 14.45 38 MET A N 16
ATOM 11020 C CA . MET A 1 38 ? 4.732 -4.955 -0.881 1.00 62.24 38 MET A CA 16
ATOM 11021 C C . MET A 1 38 ? 4.878 -3.582 -1.578 1.00 34.33 38 MET A C 16
ATOM 11022 O O . MET A 1 38 ? 5.210 -3.530 -2.754 1.00 2.53 38 MET A O 16
ATOM 11036 N N . ALA A 1 39 ? 4.662 -2.480 -0.821 1.00 31.43 39 ALA A N 16
ATOM 11037 C CA . ALA A 1 39 ? 4.698 -1.091 -1.353 1.00 35.25 39 ALA A CA 16
ATOM 11038 C C . ALA A 1 39 ? 6.106 -0.678 -1.800 1.00 20.22 39 ALA A C 16
ATOM 11039 O O . ALA A 1 39 ? 6.286 -0.108 -2.883 1.00 5.54 39 ALA A O 16
ATOM 11046 N N . ARG A 1 40 ? 7.094 -0.969 -0.941 1.00 61.23 40 ARG A N 16
ATOM 11047 C CA . ARG A 1 40 ? 8.513 -0.651 -1.208 1.00 72.20 40 ARG A CA 16
ATOM 11048 C C . ARG A 1 40 ? 9.088 -1.546 -2.329 1.00 12.30 40 ARG A C 16
ATOM 11049 O O . ARG A 1 40 ? 9.945 -1.110 -3.100 1.00 21.34 40 ARG A O 16
ATOM 11070 N N . ASN A 1 41 ? 8.581 -2.795 -2.412 1.00 51.34 41 ASN A N 16
ATOM 11071 C CA . ASN A 1 41 ? 8.987 -3.762 -3.462 1.00 32.15 41 ASN A CA 16
ATOM 11072 C C . ASN A 1 41 ? 8.183 -3.537 -4.760 1.00 72.25 41 ASN A C 16
ATOM 11073 O O . ASN A 1 41 ? 8.514 -4.098 -5.812 1.00 35.51 41 ASN A O 16
ATOM 11084 N N . CYS A 1 42 ? 7.104 -2.739 -4.659 1.00 2.13 42 CYS A N 16
ATOM 11085 C CA . CYS A 1 42 ? 6.293 -2.315 -5.809 1.00 62.34 42 CYS A CA 16
ATOM 11086 C C . CYS A 1 42 ? 7.015 -1.148 -6.502 1.00 5.20 42 CYS A C 16
ATOM 11087 O O . CYS A 1 42 ? 7.735 -1.381 -7.479 1.00 14.44 42 CYS A O 16
ATOM 11094 N N . GLU A 1 43 ? 6.897 0.071 -5.903 1.00 42.22 43 GLU A N 16
ATOM 11095 C CA . GLU A 1 43 ? 7.437 1.343 -6.431 1.00 21.31 43 GLU A CA 16
ATOM 11096 C C . GLU A 1 43 ? 7.313 1.449 -7.973 1.00 22.35 43 GLU A C 16
ATOM 11097 O O . GLU A 1 43 ? 8.215 1.022 -8.714 1.00 23.21 43 GLU A O 16
ATOM 11109 N N . SER A 1 44 ? 6.161 1.976 -8.416 1.00 64.41 44 SER A N 16
ATOM 11110 C CA . SER A 1 44 ? 5.790 2.148 -9.834 1.00 50.11 44 SER A CA 16
ATOM 11111 C C . SER A 1 44 ? 5.501 0.755 -10.470 1.00 44.33 44 SER A C 16
ATOM 11112 O O . SER A 1 44 ? 4.395 0.209 -10.236 1.00 61.55 44 SER A O 16
ATOM 11121 N N . ALA A 1 1 ? -4.698 4.806 13.787 1.00 44.12 1 ALA A N 17
ATOM 11122 C CA . ALA A 1 1 ? -5.174 4.970 12.392 1.00 40.32 1 ALA A CA 17
ATOM 11123 C C . ALA A 1 1 ? -5.056 3.626 11.632 1.00 1.14 1 ALA A C 17
ATOM 11124 O O . ALA A 1 1 ? -4.013 2.973 11.737 1.00 62.43 1 ALA A O 17
ATOM 11133 N N . PRO A 1 2 ? -6.118 3.186 10.870 1.00 62.15 2 PRO A N 17
ATOM 11134 C CA . PRO A 1 2 ? -6.119 1.876 10.163 1.00 43.41 2 PRO A CA 17
ATOM 11135 C C . PRO A 1 2 ? -5.082 1.803 9.015 1.00 35.55 2 PRO A C 17
ATOM 11136 O O . PRO A 1 2 ? -4.133 1.011 9.070 1.00 5.42 2 PRO A O 17
ATOM 11147 N N . CYS A 1 3 ? -5.267 2.650 7.992 1.00 25.34 3 CYS A N 17
ATOM 11148 C CA . CYS A 1 3 ? -4.439 2.649 6.771 1.00 51.35 3 CYS A CA 17
ATOM 11149 C C . CYS A 1 3 ? -4.195 4.090 6.288 1.00 13.40 3 CYS A C 17
ATOM 11150 O O . CYS A 1 3 ? -3.823 4.283 5.139 1.00 50.51 3 CYS A O 17
ATOM 11157 N N . GLU A 1 4 ? -4.380 5.087 7.188 1.00 70.41 4 GLU A N 17
ATOM 11158 C CA . GLU A 1 4 ? -4.380 6.527 6.824 1.00 32.41 4 GLU A CA 17
ATOM 11159 C C . GLU A 1 4 ? -3.047 6.999 6.205 1.00 10.41 4 GLU A C 17
ATOM 11160 O O . GLU A 1 4 ? -3.048 7.621 5.136 1.00 11.43 4 GLU A O 17
ATOM 11172 N N . ASP A 1 5 ? -1.921 6.705 6.885 1.00 53.44 5 ASP A N 17
ATOM 11173 C CA . ASP A 1 5 ? -0.573 7.114 6.430 1.00 75.42 5 ASP A CA 17
ATOM 11174 C C . ASP A 1 5 ? -0.201 6.390 5.134 1.00 22.54 5 ASP A C 17
ATOM 11175 O O . ASP A 1 5 ? 0.371 6.981 4.217 1.00 44.20 5 ASP A O 17
AT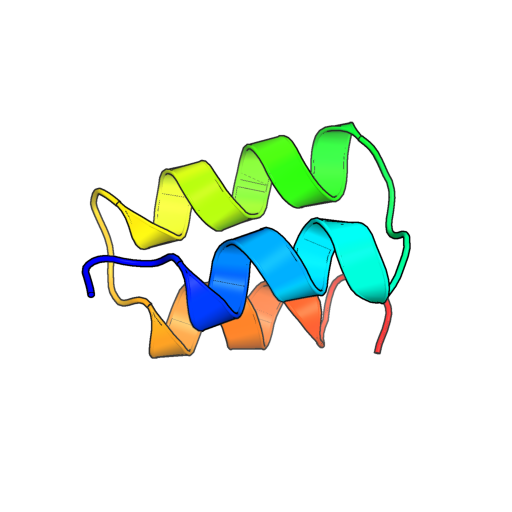OM 11184 N N . LEU A 1 6 ? -0.575 5.107 5.081 1.00 71.54 6 LEU A N 17
ATOM 11185 C CA . LEU A 1 6 ? -0.272 4.203 3.964 1.00 61.42 6 LEU A CA 17
ATOM 11186 C C . LEU A 1 6 ? -1.054 4.612 2.705 1.00 54.31 6 LEU A C 17
ATOM 11187 O O . LEU A 1 6 ? -0.532 4.535 1.600 1.00 13.34 6 LEU A O 17
ATOM 11203 N N . LYS A 1 7 ? -2.290 5.079 2.921 1.00 12.02 7 LYS A N 17
ATOM 11204 C CA . LYS A 1 7 ? -3.204 5.564 1.870 1.00 24.41 7 LYS A CA 17
ATOM 11205 C C . LYS A 1 7 ? -2.598 6.773 1.152 1.00 60.22 7 LYS A C 17
ATOM 11206 O O . LYS A 1 7 ? -2.693 6.903 -0.076 1.00 3.41 7 LYS A O 17
ATOM 11225 N N . GLU A 1 8 ? -1.955 7.639 1.939 1.00 62.31 8 GLU A N 17
ATOM 11226 C CA . GLU A 1 8 ? -1.276 8.819 1.416 1.00 2.24 8 GLU A CA 17
ATOM 11227 C C . GLU A 1 8 ? 0.072 8.445 0.796 1.00 35.23 8 GLU A C 17
ATOM 11228 O O . GLU A 1 8 ? 0.531 9.131 -0.100 1.00 42.32 8 GLU A O 17
ATOM 11240 N N . ARG A 1 9 ? 0.691 7.342 1.270 1.00 3.53 9 ARG A N 17
ATOM 11241 C CA . ARG A 1 9 ? 1.904 6.771 0.642 1.00 63.25 9 ARG A CA 17
ATOM 11242 C C . ARG A 1 9 ? 1.591 6.222 -0.757 1.00 33.24 9 ARG A C 17
ATOM 11243 O O . ARG A 1 9 ? 2.459 6.228 -1.623 1.00 65.54 9 ARG A O 17
ATOM 11264 N N . LEU A 1 10 ? 0.352 5.732 -0.956 1.00 43.22 10 LEU A N 17
ATOM 11265 C CA . LEU A 1 10 ? -0.099 5.201 -2.255 1.00 42.54 10 LEU A CA 17
ATOM 11266 C C . LEU A 1 10 ? -0.039 6.298 -3.332 1.00 32.52 10 LEU A C 17
ATOM 11267 O O . LEU A 1 10 ? 0.515 6.093 -4.422 1.00 43.31 10 LEU A O 17
ATOM 11283 N N . LYS A 1 11 ? -0.605 7.472 -2.993 1.00 23.33 11 LYS A N 17
ATOM 11284 C CA . LYS A 1 11 ? -0.652 8.633 -3.897 1.00 13.00 11 LYS A CA 17
ATOM 11285 C C . LYS A 1 11 ? 0.685 9.424 -3.917 1.00 22.41 11 LYS A C 17
ATOM 11286 O O . LYS A 1 11 ? 1.023 10.041 -4.932 1.00 32.03 11 LYS A O 17
ATOM 11305 N N . LYS A 1 12 ? 1.441 9.386 -2.797 1.00 1.30 12 LYS A N 17
ATOM 11306 C CA . LYS A 1 12 ? 2.719 10.138 -2.649 1.00 24.13 12 LYS A CA 17
ATOM 11307 C C . LYS A 1 12 ? 3.849 9.485 -3.439 1.00 72.43 12 LYS A C 17
ATOM 11308 O O . LYS A 1 12 ? 4.617 10.156 -4.136 1.00 0.30 12 LYS A O 17
ATOM 11327 N N . LEU A 1 13 ? 3.924 8.160 -3.316 1.00 71.01 13 LEU A N 17
ATOM 11328 C CA . LEU A 1 13 ? 4.967 7.353 -3.954 1.00 13.01 13 LEU A CA 17
ATOM 11329 C C . LEU A 1 13 ? 4.602 7.189 -5.444 1.00 21.34 13 LEU A C 17
ATOM 11330 O O . LEU A 1 13 ? 5.483 6.996 -6.288 1.00 2.12 13 LEU A O 17
ATOM 11346 N N . GLY A 1 14 ? 3.281 7.325 -5.740 1.00 24.44 14 GLY A N 17
ATOM 11347 C CA . GLY A 1 14 ? 2.757 7.271 -7.102 1.00 20.35 14 GLY A CA 17
ATOM 11348 C C . GLY A 1 14 ? 3.094 5.973 -7.814 1.00 70.00 14 GLY A C 17
ATOM 11349 O O . GLY A 1 14 ? 3.513 5.986 -8.972 1.00 3.20 14 GLY A O 17
ATOM 11353 N N . MET A 1 15 ? 2.921 4.854 -7.099 1.00 23.30 15 MET A N 17
ATOM 11354 C CA . MET A 1 15 ? 3.243 3.510 -7.613 1.00 12.31 15 MET A CA 17
ATOM 11355 C C . MET A 1 15 ? 2.187 3.048 -8.635 1.00 22.45 15 MET A C 17
ATOM 11356 O O . MET A 1 15 ? 1.323 3.837 -9.052 1.00 51.34 15 MET A O 17
ATOM 11370 N N . SER A 1 16 ? 2.263 1.768 -9.038 1.00 31.23 16 SER A N 17
ATOM 11371 C CA . SER A 1 16 ? 1.260 1.152 -9.912 1.00 25.52 16 SER A CA 17
ATOM 11372 C C . SER A 1 16 ? -0.130 1.226 -9.244 1.00 63.34 16 SER A C 17
ATOM 11373 O O . SER A 1 16 ? -0.248 0.964 -8.039 1.00 25.13 16 SER A O 17
ATOM 11381 N N . GLU A 1 17 ? -1.156 1.601 -10.024 1.00 24.11 17 GLU A N 17
ATOM 11382 C CA . GLU A 1 17 ? -2.534 1.763 -9.516 1.00 53.31 17 GLU A CA 17
ATOM 11383 C C . GLU A 1 17 ? -3.064 0.441 -8.948 1.00 35.43 17 GLU A C 17
ATOM 11384 O O . GLU A 1 17 ? -3.785 0.437 -7.948 1.00 15.00 17 GLU A O 17
ATOM 11396 N N . GLU A 1 18 ? -2.624 -0.671 -9.566 1.00 31.00 18 GLU A N 17
ATOM 11397 C CA . GLU A 1 18 ? -3.021 -2.023 -9.183 1.00 13.33 18 GLU A CA 17
ATOM 11398 C C . GLU A 1 18 ? -2.408 -2.375 -7.833 1.00 51.34 18 GLU A C 17
ATOM 11399 O O . GLU A 1 18 ? -3.075 -2.975 -6.986 1.00 3.31 18 GLU A O 17
ATOM 11411 N N . CYS A 1 19 ? -1.137 -1.947 -7.635 1.00 62.44 19 CYS A N 17
ATOM 11412 C CA . CYS A 1 19 ? -0.422 -2.149 -6.378 1.00 34.44 19 CYS A CA 17
ATOM 11413 C C . CYS A 1 19 ? -1.210 -1.516 -5.234 1.00 55.23 19 CYS A C 17
ATOM 11414 O O . CYS A 1 19 ? -1.575 -2.217 -4.315 1.00 75.41 19 CYS A O 17
ATOM 11421 N N . ARG A 1 20 ? -1.567 -0.216 -5.393 1.00 62.05 20 ARG A N 17
ATOM 11422 C CA . ARG A 1 20 ? -2.246 0.589 -4.350 1.00 33.41 20 ARG A CA 17
ATOM 11423 C C . ARG A 1 20 ? -3.501 -0.107 -3.824 1.00 73.33 20 ARG A C 17
ATOM 11424 O O . ARG A 1 20 ? -3.716 -0.199 -2.614 1.00 13.20 20 ARG A O 17
ATOM 11445 N N . GLN A 1 21 ? -4.306 -0.592 -4.776 1.00 72.13 21 GLN A N 17
ATOM 11446 C CA . GLN A 1 21 ? -5.575 -1.276 -4.496 1.00 73.32 21 GLN A CA 17
ATOM 11447 C C . GLN A 1 21 ? -5.336 -2.617 -3.763 1.00 73.42 21 GLN A C 17
ATOM 11448 O O . GLN A 1 21 ? -6.096 -2.973 -2.855 1.00 1.23 21 GLN A O 17
ATOM 11462 N N . ARG A 1 22 ? -4.255 -3.335 -4.159 1.00 44.13 22 ARG A N 17
ATOM 11463 C CA . ARG A 1 22 ? -3.781 -4.544 -3.445 1.00 44.51 22 ARG A CA 17
ATOM 11464 C C . ARG A 1 22 ? -3.343 -4.186 -2.011 1.00 51.13 22 ARG A C 17
ATOM 11465 O O . ARG A 1 22 ? -3.573 -4.962 -1.096 1.00 23.01 22 ARG A O 17
ATOM 11486 N N . LEU A 1 23 ? -2.702 -3.016 -1.843 1.00 25.13 23 LEU A N 17
ATOM 11487 C CA . LEU A 1 23 ? -2.092 -2.603 -0.567 1.00 51.31 23 LEU A CA 17
ATOM 11488 C C . LEU A 1 23 ? -3.143 -2.167 0.448 1.00 53.43 23 LEU A C 17
ATOM 11489 O O . LEU A 1 23 ? -2.969 -2.386 1.647 1.00 65.43 23 LEU A O 17
ATOM 11505 N N . GLU A 1 24 ? -4.233 -1.545 -0.044 1.00 74.24 24 GLU A N 17
ATOM 11506 C CA . GLU A 1 24 ? -5.423 -1.299 0.771 1.00 10.42 24 GLU A CA 17
ATOM 11507 C C . GLU A 1 24 ? -5.969 -2.636 1.281 1.00 24.02 24 GLU A C 17
ATOM 11508 O O . GLU A 1 24 ? -6.301 -2.761 2.443 1.00 61.33 24 GLU A O 17
ATOM 11520 N N . LYS A 1 25 ? -5.952 -3.653 0.403 1.00 64.41 25 LYS A N 17
ATOM 11521 C CA . LYS A 1 25 ? -6.479 -4.988 0.718 1.00 73.23 25 LYS A CA 17
ATOM 11522 C C . LYS A 1 25 ? -5.580 -5.717 1.734 1.00 43.14 25 LYS A C 17
ATOM 11523 O O . LYS A 1 25 ? -6.078 -6.401 2.624 1.00 22.34 25 LYS A O 17
ATOM 11542 N N . MET A 1 26 ? -4.254 -5.532 1.612 1.00 43.22 26 MET A N 17
ATOM 11543 C CA . MET A 1 26 ? -3.269 -6.148 2.525 1.00 54.44 26 MET A CA 17
ATOM 11544 C C . MET A 1 26 ? -3.326 -5.490 3.906 1.00 61.21 26 MET A C 17
ATOM 11545 O O . MET A 1 26 ? -3.033 -6.126 4.917 1.00 42.34 26 MET A O 17
ATOM 11559 N N . CYS A 1 27 ? -3.684 -4.197 3.919 1.00 64.33 27 CYS A N 17
ATOM 11560 C CA . CYS A 1 27 ? -3.835 -3.425 5.148 1.00 64.24 27 CYS A CA 17
ATOM 11561 C C . CYS A 1 27 ? -5.131 -3.824 5.882 1.00 63.01 27 CYS A C 17
ATOM 11562 O O . CYS A 1 27 ? -5.104 -4.162 7.071 1.00 33.53 27 CYS A O 17
ATOM 11569 N N . LYS A 1 28 ? -6.248 -3.848 5.130 1.00 12.44 28 LYS A N 17
ATOM 11570 C CA . LYS A 1 28 ? -7.614 -4.019 5.687 1.00 63.13 28 LYS A CA 17
ATOM 11571 C C . LYS A 1 28 ? -7.903 -5.489 6.041 1.00 54.31 28 LYS A C 17
ATOM 11572 O O . LYS A 1 28 ? -8.599 -5.777 7.022 1.00 11.43 28 LYS A O 17
ATOM 11591 N N . GLU A 1 29 ? -7.360 -6.408 5.227 1.00 70.35 29 GLU A N 17
ATOM 11592 C CA . GLU A 1 29 ? -7.547 -7.868 5.390 1.00 40.24 29 GLU A CA 17
ATOM 11593 C C . GLU A 1 29 ? -6.243 -8.532 5.891 1.00 43.43 29 GLU A C 17
ATOM 11594 O O . GLU A 1 29 ? -6.032 -9.738 5.716 1.00 44.14 29 GLU A O 17
ATOM 11606 N N . GLY A 1 30 ? -5.398 -7.725 6.556 1.00 33.11 30 GLY A N 17
ATOM 11607 C CA . GLY A 1 30 ? -4.163 -8.207 7.175 1.00 24.31 30 GLY A CA 17
ATOM 11608 C C . GLY A 1 30 ? -3.645 -7.175 8.156 1.00 53.12 30 GLY A C 17
ATOM 11609 O O . GLY A 1 30 ? -4.292 -6.929 9.176 1.00 73.34 30 GLY A O 17
ATOM 11613 N N . THR A 1 31 ? -2.499 -6.554 7.833 1.00 65.54 31 THR A N 17
ATOM 11614 C CA . THR A 1 31 ? -1.938 -5.413 8.599 1.00 2.45 31 THR A CA 17
ATOM 11615 C C . THR A 1 31 ? -1.341 -4.400 7.610 1.00 44.52 31 THR A C 17
ATOM 11616 O O . THR A 1 31 ? -0.924 -4.781 6.504 1.00 75.33 31 THR A O 17
ATOM 11627 N N . SER A 1 32 ? -1.289 -3.117 8.025 1.00 23.13 32 SER A N 17
ATOM 11628 C CA . SER A 1 32 ? -0.640 -2.048 7.241 1.00 64.33 32 SER A CA 17
ATOM 11629 C C . SER A 1 32 ? 0.875 -2.315 7.096 1.00 33.22 32 SER A C 17
ATOM 11630 O O . SER A 1 32 ? 1.488 -1.889 6.121 1.00 72.42 32 SER A O 17
ATOM 11638 N N . GLU A 1 33 ? 1.446 -3.047 8.074 1.00 61.10 33 GLU A N 17
ATOM 11639 C CA . GLU A 1 33 ? 2.859 -3.470 8.066 1.00 52.54 33 GLU A CA 17
ATOM 11640 C C . GLU A 1 33 ? 3.171 -4.329 6.818 1.00 23.33 33 GLU A C 17
ATOM 11641 O O . GLU A 1 33 ? 4.174 -4.096 6.137 1.00 13.32 33 GLU A O 17
ATOM 11653 N N . ASP A 1 34 ? 2.272 -5.302 6.517 1.00 40.13 34 ASP A N 17
ATOM 11654 C CA . ASP A 1 34 ? 2.404 -6.190 5.336 1.00 41.21 34 ASP A CA 17
ATOM 11655 C C . ASP A 1 34 ? 2.241 -5.395 4.032 1.00 64.31 34 ASP A C 17
ATOM 11656 O O . ASP A 1 34 ? 2.942 -5.643 3.050 1.00 30.45 34 ASP A O 17
ATOM 11665 N N . ALA A 1 35 ? 1.302 -4.435 4.056 1.00 4.53 35 ALA A N 17
ATOM 11666 C CA . ALA A 1 35 ? 0.922 -3.641 2.882 1.00 51.31 35 ALA A CA 17
ATOM 11667 C C . ALA A 1 35 ? 2.055 -2.710 2.429 1.00 54.21 35 ALA A C 17
ATOM 11668 O O . ALA A 1 35 ? 2.378 -2.669 1.240 1.00 71.33 35 ALA A O 17
ATOM 11675 N N . GLU A 1 36 ? 2.681 -1.985 3.379 1.00 20.32 36 GLU A N 17
ATOM 11676 C CA . GLU A 1 36 ? 3.838 -1.119 3.069 1.00 71.01 36 GLU A CA 17
ATOM 11677 C C . GLU A 1 36 ? 5.070 -1.975 2.695 1.00 71.30 36 GLU A C 17
ATOM 11678 O O . GLU A 1 36 ? 5.916 -1.549 1.898 1.00 42.13 36 GLU A O 17
ATOM 11690 N N . ARG A 1 37 ? 5.149 -3.195 3.256 1.00 24.31 37 ARG A N 17
ATOM 11691 C CA . ARG A 1 37 ? 6.182 -4.174 2.894 1.00 20.33 37 ARG A CA 17
ATOM 11692 C C . ARG A 1 37 ? 6.018 -4.634 1.424 1.00 11.43 37 ARG A C 17
ATOM 11693 O O . ARG A 1 37 ? 7.002 -4.897 0.742 1.00 70.23 37 ARG A O 17
ATOM 11714 N N . MET A 1 38 ? 4.774 -4.737 0.939 1.00 72.32 38 MET A N 17
ATOM 11715 C CA . MET A 1 38 ? 4.503 -5.055 -0.480 1.00 3.54 38 MET A CA 17
ATOM 11716 C C . MET A 1 38 ? 4.647 -3.791 -1.368 1.00 71.05 38 MET A C 17
ATOM 11717 O O . MET A 1 38 ? 4.914 -3.900 -2.569 1.00 12.44 38 MET A O 17
ATOM 11731 N N . ALA A 1 39 ? 4.485 -2.594 -0.753 1.00 75.24 39 ALA A N 17
ATOM 11732 C CA . ALA A 1 39 ? 4.613 -1.290 -1.449 1.00 32.41 39 ALA A CA 17
ATOM 11733 C C . ALA A 1 39 ? 6.042 -1.039 -1.928 1.00 4.01 39 ALA A C 17
ATOM 11734 O O . ALA A 1 39 ? 6.266 -0.600 -3.067 1.00 51.41 39 ALA A O 17
ATOM 11741 N N . ARG A 1 40 ? 7.003 -1.353 -1.047 1.00 61.05 40 ARG A N 17
ATOM 11742 C CA . ARG A 1 40 ? 8.442 -1.206 -1.324 1.00 32.33 40 ARG A CA 17
ATOM 11743 C C . ARG A 1 40 ? 8.923 -2.227 -2.376 1.00 65.43 40 ARG A C 17
ATOM 11744 O O . ARG A 1 40 ? 10.022 -2.104 -2.911 1.00 25.51 40 ARG A O 17
ATOM 11765 N N . ASN A 1 41 ? 8.089 -3.243 -2.644 1.00 62.31 41 ASN A N 17
ATOM 11766 C CA . ASN A 1 41 ? 8.373 -4.287 -3.650 1.00 41.11 41 ASN A CA 17
ATOM 11767 C C . ASN A 1 41 ? 7.698 -3.952 -4.991 1.00 44.12 41 ASN A C 17
ATOM 11768 O O . ASN A 1 41 ? 8.006 -4.570 -6.011 1.00 25.23 41 ASN A O 17
ATOM 11779 N N . CYS A 1 42 ? 6.751 -3.002 -4.972 1.00 21.33 42 CYS A N 17
ATOM 11780 C CA . CYS A 1 42 ? 6.060 -2.534 -6.188 1.00 74.54 42 CYS A CA 17
ATOM 11781 C C . CYS A 1 42 ? 6.907 -1.491 -6.918 1.00 34.11 42 CYS A C 17
ATOM 11782 O O . CYS A 1 42 ? 7.212 -1.668 -8.103 1.00 22.20 42 CYS A O 17
ATOM 11789 N N . GLU A 1 43 ? 7.306 -0.422 -6.176 1.00 15.50 43 GLU A N 17
ATOM 11790 C CA . GLU A 1 43 ? 7.961 0.788 -6.723 1.00 54.05 43 GLU A CA 17
ATOM 11791 C C . GLU A 1 43 ? 7.044 1.501 -7.758 1.00 30.12 43 GLU A C 17
ATOM 11792 O O . GLU A 1 43 ? 6.393 2.497 -7.427 1.00 72.20 43 GLU A O 17
ATOM 11804 N N . SER A 1 44 ? 7.011 0.947 -8.995 1.00 43.13 44 SER A N 17
ATOM 11805 C CA . SER A 1 44 ? 6.236 1.452 -10.138 1.00 61.53 44 SER A CA 17
ATOM 11806 C C . SER A 1 44 ? 6.504 0.528 -11.358 1.00 63.24 44 SER A C 17
ATOM 11807 O O . SER A 1 44 ? 5.633 -0.293 -11.711 1.00 63.42 44 SER A O 17
ATOM 11816 N N . ALA A 1 1 ? -3.683 5.581 12.777 1.00 12.41 1 ALA A N 18
ATOM 11817 C CA . ALA A 1 1 ? -4.436 5.402 11.519 1.00 33.13 1 ALA A CA 18
ATOM 11818 C C . ALA A 1 1 ? -3.777 4.292 10.672 1.00 41.52 1 ALA A C 18
ATOM 11819 O O . ALA A 1 1 ? -2.683 4.501 10.148 1.00 23.25 1 ALA A O 18
ATOM 11828 N N . PRO A 1 2 ? -4.416 3.091 10.531 1.00 15.04 2 PRO A N 18
ATOM 11829 C CA . PRO A 1 2 ? -3.782 1.923 9.872 1.00 31.45 2 PRO A CA 18
ATOM 11830 C C . PRO A 1 2 ? -3.605 2.111 8.349 1.00 1.41 2 PRO A C 18
ATOM 11831 O O . PRO A 1 2 ? -2.559 1.747 7.794 1.00 74.45 2 PRO A O 18
ATOM 11842 N N . CYS A 1 3 ? -4.612 2.703 7.685 1.00 11.45 3 CYS A N 18
ATOM 11843 C CA . CYS A 1 3 ? -4.661 2.783 6.211 1.00 53.11 3 CYS A CA 18
ATOM 11844 C C . CYS A 1 3 ? -4.471 4.215 5.672 1.00 10.34 3 CYS A C 18
ATOM 11845 O O . CYS A 1 3 ? -4.238 4.371 4.478 1.00 72.10 3 CYS A O 18
ATOM 11852 N N . GLU A 1 4 ? -4.562 5.258 6.536 1.00 63.21 4 GLU A N 18
ATOM 11853 C CA . GLU A 1 4 ? -4.388 6.666 6.088 1.00 24.21 4 GLU A CA 18
ATOM 11854 C C . GLU A 1 4 ? -2.926 6.967 5.721 1.00 42.15 4 GLU A C 18
ATOM 11855 O O . GLU A 1 4 ? -2.674 7.572 4.676 1.00 51.13 4 GLU A O 18
ATOM 11867 N N . ASP A 1 5 ? -1.980 6.533 6.582 1.00 34.21 5 ASP A N 18
ATOM 11868 C CA . ASP A 1 5 ? -0.521 6.692 6.343 1.00 50.02 5 ASP A CA 18
ATOM 11869 C C . ASP A 1 5 ? -0.100 5.949 5.073 1.00 11.40 5 ASP A C 18
ATOM 11870 O O . ASP A 1 5 ? 0.752 6.415 4.311 1.00 72.32 5 ASP A O 18
ATOM 11879 N N . LEU A 1 6 ? -0.730 4.786 4.865 1.00 61.00 6 LEU A N 18
ATOM 11880 C CA . LEU A 1 6 ? -0.478 3.927 3.711 1.00 53.11 6 LEU A CA 18
ATOM 11881 C C . LEU A 1 6 ? -1.120 4.528 2.446 1.00 12.34 6 LEU A C 18
ATOM 11882 O O . LEU A 1 6 ? -0.573 4.394 1.347 1.00 13.31 6 LEU A O 18
ATOM 11898 N N . LYS A 1 7 ? -2.275 5.192 2.618 1.00 54.43 7 LYS A N 18
ATOM 11899 C CA . LYS A 1 7 ? -2.955 5.915 1.528 1.00 41.22 7 LYS A CA 18
ATOM 11900 C C . LYS A 1 7 ? -2.077 7.075 1.050 1.00 14.21 7 LYS A C 18
ATOM 11901 O O . LYS A 1 7 ? -2.002 7.351 -0.145 1.00 45.35 7 LYS A O 18
ATOM 11920 N N . GLU A 1 8 ? -1.387 7.721 2.010 1.00 11.24 8 GLU A N 18
ATOM 11921 C CA . GLU A 1 8 ? -0.438 8.794 1.712 1.00 31.23 8 GLU A CA 18
ATOM 11922 C C . GLU A 1 8 ? 0.776 8.250 0.953 1.00 4.45 8 GLU A C 18
ATOM 11923 O O . GLU A 1 8 ? 1.374 8.974 0.177 1.00 3.12 8 GLU A O 18
ATOM 11935 N N . ARG A 1 9 ? 1.146 6.978 1.203 1.00 23.02 9 ARG A N 18
ATOM 11936 C CA . ARG A 1 9 ? 2.195 6.285 0.418 1.00 2.42 9 ARG A CA 18
ATOM 11937 C C . ARG A 1 9 ? 1.719 6.053 -1.023 1.00 11.11 9 ARG A C 18
ATOM 11938 O O . ARG A 1 9 ? 2.498 6.172 -1.959 1.00 64.13 9 ARG A O 18
ATOM 11959 N N . LEU A 1 10 ? 0.426 5.734 -1.187 1.00 71.43 10 LEU A N 18
ATOM 11960 C CA . LEU A 1 10 ? -0.179 5.516 -2.513 1.00 31.54 10 LEU A CA 18
ATOM 11961 C C . LEU A 1 10 ? -0.171 6.826 -3.335 1.00 24.41 10 LEU A C 18
ATOM 11962 O O . LEU A 1 10 ? 0.225 6.835 -4.505 1.00 24.24 10 LEU A O 18
ATOM 11978 N N . LYS A 1 11 ? -0.547 7.935 -2.679 1.00 73.34 11 LYS A N 18
ATOM 11979 C CA . LYS A 1 11 ? -0.657 9.258 -3.324 1.00 45.03 11 LYS A CA 18
ATOM 11980 C C . LYS A 1 11 ? 0.734 9.880 -3.598 1.00 75.43 11 LYS A C 18
ATOM 11981 O O . LYS A 1 11 ? 1.041 10.268 -4.730 1.00 4.15 11 LYS A O 18
ATOM 12000 N N . LYS A 1 12 ? 1.576 9.927 -2.551 1.00 34.24 12 LYS A N 18
ATOM 12001 C CA . LYS A 1 12 ? 2.851 10.678 -2.556 1.00 14.24 12 LYS A CA 18
ATOM 12002 C C . LYS A 1 12 ? 3.911 9.940 -3.390 1.00 41.13 12 LYS A C 18
ATOM 12003 O O . LYS A 1 12 ? 4.642 10.567 -4.165 1.00 65.22 12 LYS A O 18
ATOM 12022 N N . LEU A 1 13 ? 3.983 8.605 -3.233 1.00 54.43 13 LEU A N 18
ATOM 12023 C CA . LEU A 1 13 ? 4.995 7.794 -3.935 1.00 43.04 13 LEU A CA 18
ATOM 12024 C C . LEU A 1 13 ? 4.583 7.567 -5.398 1.00 34.15 13 LEU A C 18
ATOM 12025 O O . LEU A 1 13 ? 5.451 7.416 -6.270 1.00 13.32 13 LEU A O 18
ATOM 12041 N N . GLY A 1 14 ? 3.251 7.624 -5.662 1.00 0.42 14 GLY A N 18
ATOM 12042 C CA . GLY A 1 14 ? 2.698 7.474 -7.011 1.00 1.05 14 GLY A CA 18
ATOM 12043 C C . GLY A 1 14 ? 3.132 6.184 -7.693 1.00 0.21 14 GLY A C 18
ATOM 12044 O O . GLY A 1 14 ? 3.879 6.212 -8.681 1.00 50.23 14 GLY A O 18
ATOM 12048 N N . MET A 1 15 ? 2.697 5.050 -7.133 1.00 52.15 15 MET A N 18
ATOM 12049 C CA . MET A 1 15 ? 3.034 3.708 -7.649 1.00 44.13 15 MET A CA 18
ATOM 12050 C C . MET A 1 15 ? 2.005 3.259 -8.707 1.00 74.51 15 MET A C 18
ATOM 12051 O O . MET A 1 15 ? 1.205 4.072 -9.191 1.00 43.14 15 MET A O 18
ATOM 12065 N N . SER A 1 16 ? 2.042 1.965 -9.079 1.00 24.42 16 SER A N 18
ATOM 12066 C CA . SER A 1 16 ? 1.052 1.382 -9.993 1.00 74.14 16 SER A CA 18
ATOM 12067 C C . SER A 1 16 ? -0.333 1.337 -9.317 1.00 32.44 16 SER A C 18
ATOM 12068 O O . SER A 1 16 ? -0.431 1.124 -8.097 1.00 61.14 16 SER A O 18
ATOM 12076 N N . GLU A 1 17 ? -1.390 1.538 -10.121 1.00 62.12 17 GLU A N 18
ATOM 12077 C CA . GLU A 1 17 ? -2.785 1.525 -9.641 1.00 51.44 17 GLU A CA 18
ATOM 12078 C C . GLU A 1 17 ? -3.152 0.146 -9.075 1.00 73.10 17 GLU A C 18
ATOM 12079 O O . GLU A 1 17 ? -3.897 0.048 -8.095 1.00 64.34 17 GLU A O 18
ATOM 12091 N N . GLU A 1 18 ? -2.556 -0.902 -9.681 1.00 54.03 18 GLU A N 18
ATOM 12092 C CA . GLU A 1 18 ? -2.772 -2.298 -9.301 1.00 65.22 18 GLU A CA 18
ATOM 12093 C C . GLU A 1 18 ? -2.227 -2.517 -7.894 1.00 53.12 18 GLU A C 18
ATOM 12094 O O . GLU A 1 18 ? -2.917 -3.084 -7.042 1.00 40.21 18 GLU A O 18
ATOM 12106 N N . CYS A 1 19 ? -1.002 -1.983 -7.657 1.00 4.33 19 CYS A N 18
ATOM 12107 C CA . CYS A 1 19 ? -0.305 -2.097 -6.377 1.00 12.25 19 CYS A CA 18
ATOM 12108 C C . CYS A 1 19 ? -1.171 -1.528 -5.258 1.00 3.30 19 CYS A C 18
ATOM 12109 O O . CYS A 1 19 ? -1.370 -2.198 -4.256 1.00 22.10 19 CYS A O 18
ATOM 12116 N N . ARG A 1 20 ? -1.746 -0.327 -5.509 1.00 5.12 20 ARG A N 18
ATOM 12117 C CA . ARG A 1 20 ? -2.639 0.374 -4.561 1.00 73.25 20 ARG A CA 18
ATOM 12118 C C . ARG A 1 20 ? -3.750 -0.527 -4.064 1.00 35.42 20 ARG A C 18
ATOM 12119 O O . ARG A 1 20 ? -4.006 -0.596 -2.877 1.00 23.34 20 ARG A O 18
ATOM 12140 N N . GLN A 1 21 ? -4.421 -1.152 -5.038 1.00 60.15 21 GLN A N 18
ATOM 12141 C CA . GLN A 1 21 ? -5.602 -1.992 -4.811 1.00 71.04 21 GLN A CA 18
ATOM 12142 C C . GLN A 1 21 ? -5.250 -3.208 -3.923 1.00 2.23 21 GLN A C 18
ATOM 12143 O O . GLN A 1 21 ? -6.063 -3.642 -3.092 1.00 64.10 21 GLN A O 18
ATOM 12157 N N . ARG A 1 22 ? -4.018 -3.738 -4.107 1.00 32.55 22 ARG A N 18
ATOM 12158 C CA . ARG A 1 22 ? -3.464 -4.818 -3.269 1.00 22.34 22 ARG A CA 18
ATOM 12159 C C . ARG A 1 22 ? -3.109 -4.280 -1.882 1.00 23.21 22 ARG A C 18
ATOM 12160 O O . ARG A 1 22 ? -3.237 -4.982 -0.891 1.00 55.13 22 ARG A O 18
ATOM 12181 N N . LEU A 1 23 ? -2.653 -3.030 -1.820 1.00 30.30 23 LEU A N 18
ATOM 12182 C CA . LEU A 1 23 ? -2.219 -2.401 -0.563 1.00 31.34 23 LEU A CA 18
ATOM 12183 C C . LEU A 1 23 ? -3.391 -1.967 0.312 1.00 2.34 23 LEU A C 18
ATOM 12184 O O . LEU A 1 23 ? -3.246 -1.896 1.539 1.00 74.12 23 LEU A O 18
ATOM 12200 N N . GLU A 1 24 ? -4.526 -1.648 -0.343 1.00 61.33 24 GLU A N 18
ATOM 12201 C CA . GLU A 1 24 ? -5.800 -1.368 0.318 1.00 33.04 24 GLU A CA 18
ATOM 12202 C C . GLU A 1 24 ? -6.168 -2.563 1.161 1.00 60.55 24 GLU A C 18
ATOM 12203 O O . GLU A 1 24 ? -6.328 -2.468 2.365 1.00 1.20 24 GLU A O 18
ATOM 12215 N N . LYS A 1 25 ? -6.167 -3.716 0.499 1.00 24.11 25 LYS A N 18
ATOM 12216 C CA . LYS A 1 25 ? -6.703 -4.942 1.065 1.00 3.34 25 LYS A CA 18
ATOM 12217 C C . LYS A 1 25 ? -5.723 -5.538 2.085 1.00 73.35 25 LYS A C 18
ATOM 12218 O O . LYS A 1 25 ? -6.135 -6.035 3.131 1.00 61.02 25 LYS A O 18
ATOM 12237 N N . MET A 1 26 ? -4.420 -5.443 1.786 1.00 24.23 26 MET A N 18
ATOM 12238 C CA . MET A 1 26 ? -3.364 -5.890 2.699 1.00 42.54 26 MET A CA 18
ATOM 12239 C C . MET A 1 26 ? -3.342 -5.021 3.966 1.00 52.20 26 MET A C 18
ATOM 12240 O O . MET A 1 26 ? -2.887 -5.472 4.996 1.00 42.10 26 MET A O 18
ATOM 12254 N N . CYS A 1 27 ? -3.773 -3.755 3.862 1.00 40.22 27 CYS A N 18
ATOM 12255 C CA . CYS A 1 27 ? -3.966 -2.887 5.038 1.00 34.54 27 CYS A CA 18
ATOM 12256 C C . CYS A 1 27 ? -5.249 -3.277 5.808 1.00 65.15 27 CYS A C 18
ATOM 12257 O O . CYS A 1 27 ? -5.217 -3.526 7.017 1.00 73.51 27 CYS A O 18
ATOM 12264 N N . LYS A 1 28 ? -6.362 -3.386 5.055 1.00 12.42 28 LYS A N 18
ATOM 12265 C CA . LYS A 1 28 ? -7.741 -3.443 5.597 1.00 3.42 28 LYS A CA 18
ATOM 12266 C C . LYS A 1 28 ? -8.118 -4.863 6.070 1.00 21.12 28 LYS A C 18
ATOM 12267 O O . LYS A 1 28 ? -8.317 -5.097 7.267 1.00 3.41 28 LYS A O 18
ATOM 12286 N N . GLU A 1 29 ? -8.196 -5.808 5.117 1.00 13.12 29 GLU A N 18
ATOM 12287 C CA . GLU A 1 29 ? -8.514 -7.228 5.401 1.00 72.12 29 GLU A CA 18
ATOM 12288 C C . GLU A 1 29 ? -7.214 -8.039 5.625 1.00 63.31 29 GLU A C 18
ATOM 12289 O O . GLU A 1 29 ? -7.242 -9.274 5.650 1.00 53.21 29 GLU A O 18
ATOM 12301 N N . GLY A 1 30 ? -6.078 -7.326 5.814 1.00 50.22 30 GLY A N 18
ATOM 12302 C CA . GLY A 1 30 ? -4.777 -7.945 6.085 1.00 11.35 30 GLY A CA 18
ATOM 12303 C C . GLY A 1 30 ? -4.038 -7.227 7.213 1.00 30.35 30 GLY A C 18
ATOM 12304 O O . GLY A 1 30 ? -4.677 -6.681 8.121 1.00 53.21 30 GLY A O 18
ATOM 12308 N N . THR A 1 31 ? -2.698 -7.232 7.153 1.00 34.14 31 THR A N 18
ATOM 12309 C CA . THR A 1 31 ? -1.817 -6.554 8.121 1.00 33.03 31 THR A CA 18
ATOM 12310 C C . THR A 1 31 ? -1.069 -5.40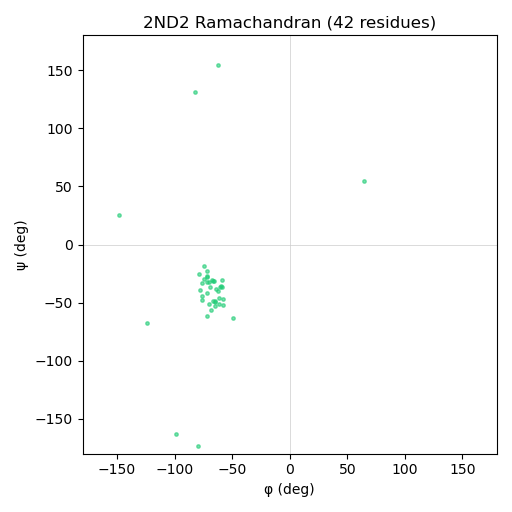0 7.416 1.00 53.01 31 THR A C 18
ATOM 12311 O O . THR A 1 31 ? -0.310 -5.635 6.463 1.00 22.31 31 THR A O 18
ATOM 12322 N N . SER A 1 32 ? -1.307 -4.155 7.891 1.00 60.31 32 SER A N 18
ATOM 12323 C CA . SER A 1 32 ? -0.742 -2.913 7.313 1.00 33.13 32 SER A CA 18
ATOM 12324 C C . SER A 1 32 ? 0.801 -2.896 7.381 1.00 22.22 32 SER A C 18
ATOM 12325 O O . SER A 1 32 ? 1.451 -2.219 6.578 1.00 62.51 32 SER A O 18
ATOM 12333 N N . GLU A 1 33 ? 1.364 -3.659 8.340 1.00 13.22 33 GLU A N 18
ATOM 12334 C CA . GLU A 1 33 ? 2.818 -3.774 8.546 1.00 50.20 33 GLU A CA 18
ATOM 12335 C C . GLU A 1 33 ? 3.482 -4.579 7.412 1.00 4.32 33 GLU A C 18
ATOM 12336 O O . GLU A 1 33 ? 4.630 -4.319 7.050 1.00 1.33 33 GLU A O 18
ATOM 12348 N N . ASP A 1 34 ? 2.745 -5.556 6.858 1.00 60.25 34 ASP A N 18
ATOM 12349 C CA . ASP A 1 34 ? 3.178 -6.297 5.653 1.00 42.23 34 ASP A CA 18
ATOM 12350 C C . ASP A 1 34 ? 2.910 -5.464 4.400 1.00 72.31 34 ASP A C 18
ATOM 12351 O O . ASP A 1 34 ? 3.709 -5.477 3.465 1.00 64.05 34 ASP A O 18
ATOM 12360 N N . ALA A 1 35 ? 1.788 -4.725 4.418 1.00 33.22 35 ALA A N 18
ATOM 12361 C CA . ALA A 1 35 ? 1.311 -3.929 3.274 1.00 14.43 35 ALA A CA 18
ATOM 12362 C C . ALA A 1 35 ? 2.278 -2.781 2.920 1.00 51.55 35 ALA A C 18
ATOM 12363 O O . ALA A 1 35 ? 2.548 -2.537 1.745 1.00 52.12 35 ALA A O 18
ATOM 12370 N N . GLU A 1 36 ? 2.818 -2.093 3.945 1.00 63.52 36 GLU A N 18
ATOM 12371 C CA . GLU A 1 36 ? 3.808 -1.004 3.755 1.00 13.13 36 GLU A CA 18
ATOM 12372 C C . GLU A 1 36 ? 5.103 -1.543 3.089 1.00 72.32 36 GLU A C 18
ATOM 12373 O O . GLU A 1 36 ? 5.799 -0.818 2.369 1.00 61.40 36 GLU A O 18
ATOM 12385 N N . ARG A 1 37 ? 5.413 -2.825 3.355 1.00 74.10 37 ARG A N 18
ATOM 12386 C CA . ARG A 1 37 ? 6.542 -3.532 2.739 1.00 74.11 37 ARG A CA 18
ATOM 12387 C C . ARG A 1 37 ? 6.237 -3.798 1.253 1.00 12.44 37 ARG A C 18
ATOM 12388 O O . ARG A 1 37 ? 7.070 -3.539 0.392 1.00 1.41 37 ARG A O 18
ATOM 12409 N N . MET A 1 38 ? 5.009 -4.303 0.974 1.00 43.01 38 MET A N 18
ATOM 12410 C CA . MET A 1 38 ? 4.542 -4.584 -0.395 1.00 4.42 38 MET A CA 18
ATOM 12411 C C . MET A 1 38 ? 4.462 -3.287 -1.242 1.00 70.32 38 MET A C 18
ATOM 12412 O O . MET A 1 38 ? 4.523 -3.342 -2.475 1.00 34.22 38 MET A O 18
ATOM 12426 N N . ALA A 1 39 ? 4.320 -2.128 -0.554 1.00 72.22 39 ALA A N 18
ATOM 12427 C CA . ALA A 1 39 ? 4.365 -0.792 -1.179 1.00 1.14 39 ALA A CA 18
ATOM 12428 C C . ALA A 1 39 ? 5.724 -0.555 -1.845 1.00 10.14 39 ALA A C 18
ATOM 12429 O O . ALA A 1 39 ? 5.804 -0.021 -2.958 1.00 1.20 39 ALA A O 18
ATOM 12436 N N . ARG A 1 40 ? 6.782 -0.975 -1.135 1.00 74.41 40 ARG A N 18
ATOM 12437 C CA . ARG A 1 40 ? 8.150 -0.972 -1.658 1.00 21.33 40 ARG A CA 18
ATOM 12438 C C . ARG A 1 40 ? 8.290 -2.059 -2.752 1.00 62.21 40 ARG A C 18
ATOM 12439 O O . ARG A 1 40 ? 8.841 -1.808 -3.822 1.00 53.43 40 ARG A O 18
ATOM 12460 N N . ASN A 1 41 ? 7.720 -3.256 -2.483 1.00 45.22 41 ASN A N 18
ATOM 12461 C CA . ASN A 1 41 ? 7.845 -4.444 -3.371 1.00 74.11 41 ASN A CA 18
ATOM 12462 C C . ASN A 1 41 ? 7.198 -4.205 -4.750 1.00 24.32 41 ASN A C 18
ATOM 12463 O O . ASN A 1 41 ? 7.569 -4.875 -5.726 1.00 32.24 41 ASN A O 18
ATOM 12474 N N . CYS A 1 42 ? 6.238 -3.258 -4.812 1.00 31.10 42 CYS A N 18
ATOM 12475 C CA . CYS A 1 42 ? 5.557 -2.863 -6.060 1.00 0.10 42 CYS A CA 18
ATOM 12476 C C . CYS A 1 42 ? 6.562 -2.420 -7.135 1.00 72.44 42 CYS A C 18
ATOM 12477 O O . CYS A 1 42 ? 6.482 -2.873 -8.284 1.00 74.21 42 CYS A O 18
ATOM 12484 N N . GLU A 1 43 ? 7.521 -1.556 -6.740 1.00 1.51 43 GLU A N 18
ATOM 12485 C CA . GLU A 1 43 ? 8.495 -0.965 -7.675 1.00 11.32 43 GLU A CA 18
ATOM 12486 C C . GLU A 1 43 ? 9.783 -0.565 -6.943 1.00 71.23 43 GLU A C 18
ATOM 12487 O O . GLU A 1 43 ? 10.877 -0.860 -7.426 1.00 74.44 43 GLU A O 18
ATOM 12499 N N . SER A 1 44 ? 9.633 0.101 -5.781 1.00 11.12 44 SER A N 18
ATOM 12500 C CA . SER A 1 44 ? 10.759 0.676 -5.005 1.00 74.32 44 SER A CA 18
ATOM 12501 C C . SER A 1 44 ? 11.661 -0.439 -4.381 1.00 22.02 44 SER A C 18
ATOM 12502 O O . SER A 1 44 ? 12.543 -0.973 -5.091 1.00 35.20 44 SER A O 18
ATOM 12511 N N . ALA A 1 1 ? -3.180 5.201 13.403 1.00 32.31 1 ALA A N 19
ATOM 12512 C CA . ALA A 1 1 ? -4.163 4.543 12.505 1.00 72.44 1 ALA A CA 19
ATOM 12513 C C . ALA A 1 1 ? -3.460 3.471 11.637 1.00 33.20 1 ALA A C 19
ATOM 12514 O O . ALA A 1 1 ? -2.265 3.624 11.356 1.00 54.21 1 ALA A O 19
ATOM 12523 N N . PRO A 1 2 ? -4.199 2.373 11.203 1.00 1.41 2 PRO A N 19
ATOM 12524 C CA . PRO A 1 2 ? -3.617 1.228 10.432 1.00 52.40 2 PRO A CA 19
ATOM 12525 C C . PRO A 1 2 ? -2.723 1.643 9.234 1.00 23.53 2 PRO A C 19
ATOM 12526 O O . PRO A 1 2 ? -1.510 1.423 9.240 1.00 13.11 2 PRO A O 19
ATOM 12537 N N . CYS A 1 3 ? -3.347 2.279 8.234 1.00 11.31 3 CYS A N 19
ATOM 12538 C CA . CYS A 1 3 ? -2.709 2.621 6.945 1.00 73.42 3 CYS A CA 19
ATOM 12539 C C . CYS A 1 3 ? -3.139 4.013 6.478 1.00 3.22 3 CYS A C 19
ATOM 12540 O O . CYS A 1 3 ? -3.220 4.277 5.274 1.00 53.44 3 CYS A O 19
ATOM 12547 N N . GLU A 1 4 ? -3.397 4.908 7.446 1.00 35.22 4 GLU A N 19
ATOM 12548 C CA . GLU A 1 4 ? -3.694 6.323 7.166 1.00 64.40 4 GLU A CA 19
ATOM 12549 C C . GLU A 1 4 ? -2.489 6.956 6.436 1.00 22.45 4 GLU A C 19
ATOM 12550 O O . GLU A 1 4 ? -2.638 7.510 5.341 1.00 45.33 4 GLU A O 19
ATOM 12562 N N . ASP A 1 5 ? -1.291 6.785 7.041 1.00 40.50 5 ASP A N 19
ATOM 12563 C CA . ASP A 1 5 ? -0.014 7.297 6.497 1.00 41.54 5 ASP A CA 19
ATOM 12564 C C . ASP A 1 5 ? 0.303 6.629 5.154 1.00 1.30 5 ASP A C 19
ATOM 12565 O O . ASP A 1 5 ? 0.646 7.303 4.175 1.00 32.23 5 ASP A O 19
ATOM 12574 N N . LEU A 1 6 ? 0.173 5.289 5.150 1.00 33.33 6 LEU A N 19
ATOM 12575 C CA . LEU A 1 6 ? 0.463 4.423 3.996 1.00 22.11 6 LEU A CA 19
ATOM 12576 C C . LEU A 1 6 ? -0.321 4.869 2.753 1.00 22.22 6 LEU A C 19
ATOM 12577 O O . LEU A 1 6 ? 0.253 4.971 1.669 1.00 3.42 6 LEU A O 19
ATOM 12593 N N . LYS A 1 7 ? -1.617 5.174 2.949 1.00 71.11 7 LYS A N 19
ATOM 12594 C CA . LYS A 1 7 ? -2.547 5.499 1.853 1.00 2.44 7 LYS A CA 19
ATOM 12595 C C . LYS A 1 7 ? -2.191 6.833 1.189 1.00 1.01 7 LYS A C 19
ATOM 12596 O O . LYS A 1 7 ? -2.310 6.979 -0.035 1.00 30.01 7 LYS A O 19
ATOM 12615 N N . GLU A 1 8 ? -1.734 7.794 2.006 1.00 63.32 8 GLU A N 19
ATOM 12616 C CA . GLU A 1 8 ? -1.294 9.106 1.516 1.00 72.11 8 GLU A CA 19
ATOM 12617 C C . GLU A 1 8 ? -0.018 8.968 0.686 1.00 41.33 8 GLU A C 19
ATOM 12618 O O . GLU A 1 8 ? 0.145 9.667 -0.310 1.00 21.43 8 GLU A O 19
ATOM 12630 N N . ARG A 1 9 ? 0.857 8.033 1.113 1.00 42.01 9 ARG A N 19
ATOM 12631 C CA . ARG A 1 9 ? 2.100 7.694 0.402 1.00 62.14 9 ARG A CA 19
ATOM 12632 C C . ARG A 1 9 ? 1.794 7.055 -0.958 1.00 51.50 9 ARG A C 19
ATOM 12633 O O . ARG A 1 9 ? 2.497 7.335 -1.937 1.00 2.32 9 ARG A O 19
ATOM 12654 N N . LEU A 1 10 ? 0.721 6.220 -1.009 1.00 65.31 10 LEU A N 19
ATOM 12655 C CA . LEU A 1 10 ? 0.259 5.567 -2.255 1.00 65.50 10 LEU A CA 19
ATOM 12656 C C . LEU A 1 10 ? -0.043 6.629 -3.309 1.00 34.53 10 LEU A C 19
ATOM 12657 O O . LEU A 1 10 ? 0.425 6.547 -4.435 1.00 44.43 10 LEU A O 19
ATOM 12673 N N . LYS A 1 11 ? -0.803 7.654 -2.887 1.00 12.21 11 LYS A N 19
ATOM 12674 C CA . LYS A 1 11 ? -1.254 8.743 -3.765 1.00 55.55 11 LYS A CA 19
ATOM 12675 C C . LYS A 1 11 ? -0.131 9.775 -4.017 1.00 73.01 11 LYS A C 19
ATOM 12676 O O . LYS A 1 11 ? -0.111 10.429 -5.071 1.00 24.42 11 LYS A O 19
ATOM 12695 N N . LYS A 1 12 ? 0.799 9.901 -3.046 1.00 3.43 12 LYS A N 19
ATOM 12696 C CA . LYS A 1 12 ? 1.915 10.871 -3.104 1.00 3.23 12 LYS A CA 19
ATOM 12697 C C . LYS A 1 12 ? 2.884 10.543 -4.254 1.00 34.15 12 LYS A C 19
ATOM 12698 O O . LYS A 1 12 ? 3.329 11.439 -4.982 1.00 73.13 12 LYS A O 19
ATOM 12717 N N . LEU A 1 13 ? 3.210 9.252 -4.399 1.00 64.23 13 LEU A N 19
ATOM 12718 C CA . LEU A 1 13 ? 4.114 8.764 -5.458 1.00 31.33 13 LEU A CA 19
ATOM 12719 C C . LEU A 1 13 ? 3.306 8.182 -6.633 1.00 5.34 13 LEU A C 19
ATOM 12720 O O . LEU A 1 13 ? 3.858 7.903 -7.702 1.00 21.31 13 LEU A O 19
ATOM 12736 N N . GLY A 1 14 ? 1.992 7.978 -6.402 1.00 73.00 14 GLY A N 19
ATOM 12737 C CA . GLY A 1 14 ? 1.043 7.586 -7.438 1.00 42.43 14 GLY A CA 19
ATOM 12738 C C . GLY A 1 14 ? 0.792 6.096 -7.413 1.00 15.11 14 GLY A C 19
ATOM 12739 O O . GLY A 1 14 ? -0.332 5.648 -7.146 1.00 74.20 14 GLY A O 19
ATOM 12743 N N . MET A 1 15 ? 1.879 5.344 -7.651 1.00 33.33 15 MET A N 19
ATOM 12744 C CA . MET A 1 15 ? 1.929 3.912 -7.714 1.00 12.42 15 MET A CA 19
ATOM 12745 C C . MET A 1 15 ? 1.058 3.336 -8.844 1.00 53.12 15 MET A C 19
ATOM 12746 O O . MET A 1 15 ? 0.149 4.002 -9.372 1.00 4.24 15 MET A O 19
ATOM 12760 N N . SER A 1 16 ? 1.380 2.102 -9.254 1.00 35.33 16 SER A N 19
ATOM 12761 C CA . SER A 1 16 ? 0.558 1.361 -10.205 1.00 52.41 16 SER A CA 19
ATOM 12762 C C . SER A 1 16 ? -0.817 1.143 -9.581 1.00 44.42 16 SER A C 19
ATOM 12763 O O . SER A 1 16 ? -0.900 0.833 -8.383 1.00 44.53 16 SER A O 19
ATOM 12771 N N . GLU A 1 17 ? -1.877 1.344 -10.369 1.00 72.11 17 GLU A N 19
ATOM 12772 C CA . GLU A 1 17 ? -3.265 1.207 -9.896 1.00 4.41 17 GLU A CA 19
A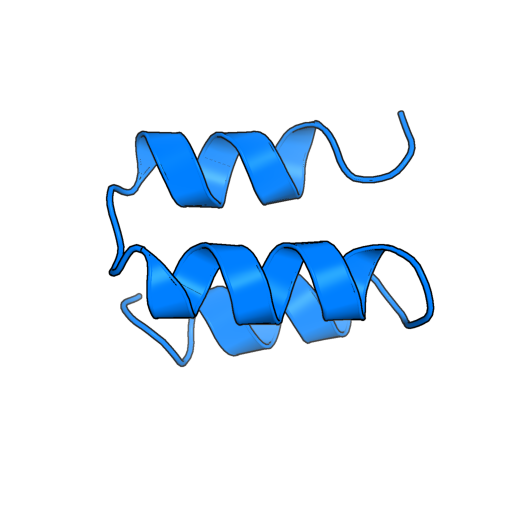TOM 12773 C C . GLU A 1 17 ? -3.513 -0.185 -9.292 1.00 42.02 17 GLU A C 19
ATOM 12774 O O . GLU A 1 17 ? -4.329 -0.330 -8.387 1.00 5.54 17 GLU A O 19
ATOM 12786 N N . GLU A 1 18 ? -2.763 -1.191 -9.762 1.00 74.52 18 GLU A N 19
ATOM 12787 C CA . GLU A 1 18 ? -2.847 -2.539 -9.226 1.00 21.34 18 GLU A CA 19
ATOM 12788 C C . GLU A 1 18 ? -2.122 -2.602 -7.877 1.00 32.23 18 GLU A C 19
ATOM 12789 O O . GLU A 1 18 ? -2.642 -3.200 -6.927 1.00 63.21 18 GLU A O 19
ATOM 12801 N N . CYS A 1 19 ? -0.944 -1.931 -7.789 1.00 71.11 19 CYS A N 19
ATOM 12802 C CA . CYS A 1 19 ? -0.097 -1.973 -6.593 1.00 64.22 19 CYS A CA 19
ATOM 12803 C C . CYS A 1 19 ? -0.825 -1.381 -5.384 1.00 73.40 19 CYS A C 19
ATOM 12804 O O . CYS A 1 19 ? -0.998 -2.077 -4.396 1.00 73.02 19 CYS A O 19
ATOM 12811 N N . ARG A 1 20 ? -1.329 -0.139 -5.505 1.00 64.31 20 ARG A N 19
ATOM 12812 C CA . ARG A 1 20 ? -1.982 0.560 -4.378 1.00 25.33 20 ARG A CA 19
ATOM 12813 C C . ARG A 1 20 ? -3.293 -0.146 -3.946 1.00 33.42 20 ARG A C 19
ATOM 12814 O O . ARG A 1 20 ? -3.626 -0.134 -2.762 1.00 33.11 20 ARG A O 19
ATOM 12835 N N . GLN A 1 21 ? -4.016 -0.774 -4.911 1.00 14.32 21 GLN A N 19
ATOM 12836 C CA . GLN A 1 21 ? -5.230 -1.575 -4.618 1.00 20.55 21 GLN A CA 19
ATOM 12837 C C . GLN A 1 21 ? -4.871 -2.858 -3.837 1.00 35.31 21 GLN A C 19
ATOM 12838 O O . GLN A 1 21 ? -5.672 -3.312 -3.006 1.00 33.32 21 GLN A O 19
ATOM 12852 N N . ARG A 1 22 ? -3.671 -3.426 -4.108 1.00 71.54 22 ARG A N 19
ATOM 12853 C CA . ARG A 1 22 ? -3.115 -4.546 -3.323 1.00 12.50 22 ARG A CA 19
ATOM 12854 C C . ARG A 1 22 ? -2.883 -4.098 -1.875 1.00 2.05 22 ARG A C 19
ATOM 12855 O O . ARG A 1 22 ? -3.275 -4.784 -0.948 1.00 43.34 22 ARG A O 19
ATOM 12876 N N . LEU A 1 23 ? -2.268 -2.917 -1.717 1.00 62.32 23 LEU A N 19
ATOM 12877 C CA . LEU A 1 23 ? -1.753 -2.430 -0.423 1.00 22.34 23 LEU A CA 19
ATOM 12878 C C . LEU A 1 23 ? -2.881 -2.052 0.533 1.00 61.43 23 LEU A C 19
ATOM 12879 O O . LEU A 1 23 ? -2.829 -2.386 1.721 1.00 20.25 23 LEU A O 19
ATOM 12895 N N . GLU A 1 24 ? -3.897 -1.356 -0.002 1.00 53.50 24 GLU A N 19
ATOM 12896 C CA . GLU A 1 24 ? -5.160 -1.113 0.708 1.00 60.21 24 GLU A CA 19
ATOM 12897 C C . GLU A 1 24 ? -5.807 -2.453 1.104 1.00 3.41 24 GLU A C 19
ATOM 12898 O O . GLU A 1 24 ? -6.340 -2.582 2.203 1.00 23.31 24 GLU A O 19
ATOM 12910 N N . LYS A 1 25 ? -5.710 -3.464 0.206 1.00 55.21 25 LYS A N 19
ATOM 12911 C CA . LYS A 1 25 ? -6.302 -4.800 0.433 1.00 62.40 25 LYS A CA 19
ATOM 12912 C C . LYS A 1 25 ? -5.558 -5.530 1.560 1.00 54.13 25 LYS A C 19
ATOM 12913 O O . LYS A 1 25 ? -6.164 -6.276 2.325 1.00 55.33 25 LYS A O 19
ATOM 12932 N N . MET A 1 26 ? -4.243 -5.291 1.678 1.00 53.25 26 MET A N 19
ATOM 12933 C CA . MET A 1 26 ? -3.433 -5.896 2.745 1.00 54.05 26 MET A CA 19
ATOM 12934 C C . MET A 1 26 ? -3.731 -5.164 4.070 1.00 10.52 26 MET A C 19
ATOM 12935 O O . MET A 1 26 ? -3.700 -5.759 5.130 1.00 43.34 26 MET A O 19
ATOM 12949 N N . CYS A 1 27 ? -4.047 -3.862 3.971 1.00 40.45 27 CYS A N 19
ATOM 12950 C CA . CYS A 1 27 ? -4.394 -3.012 5.126 1.00 71.41 27 CYS A CA 19
ATOM 12951 C C . CYS A 1 27 ? -5.789 -3.340 5.705 1.00 71.13 27 CYS A C 19
ATOM 12952 O O . CYS A 1 27 ? -5.984 -3.288 6.926 1.00 30.40 27 CYS A O 19
ATOM 12959 N N . LYS A 1 28 ? -6.747 -3.670 4.823 1.00 10.41 28 LYS A N 19
ATOM 12960 C CA . LYS A 1 28 ? -8.167 -3.860 5.204 1.00 3.31 28 LYS A CA 19
ATOM 12961 C C . LYS A 1 28 ? -8.486 -5.341 5.457 1.00 41.05 28 LYS A C 19
ATOM 12962 O O . LYS A 1 28 ? -9.219 -5.689 6.389 1.00 32.44 28 LYS A O 19
ATOM 12981 N N . GLU A 1 29 ? -7.929 -6.199 4.594 1.00 31.20 29 GLU A N 19
ATOM 12982 C CA . GLU A 1 29 ? -8.266 -7.641 4.510 1.00 12.31 29 GLU A CA 19
ATOM 12983 C C . GLU A 1 29 ? -7.068 -8.514 4.943 1.00 73.43 29 GLU A C 19
ATOM 12984 O O . GLU A 1 29 ? -7.047 -9.727 4.690 1.00 13.34 29 GLU A O 19
ATOM 12996 N N . GLY A 1 30 ? -6.073 -7.884 5.599 1.00 75.21 30 GLY A N 19
ATOM 12997 C CA . GLY A 1 30 ? -4.879 -8.587 6.092 1.00 54.14 30 GLY A CA 19
ATOM 12998 C C . GLY A 1 30 ? -4.249 -7.861 7.276 1.00 72.32 30 GLY A C 19
ATOM 12999 O O . GLY A 1 30 ? -4.898 -7.678 8.305 1.00 50.12 30 GLY A O 19
ATOM 13003 N N . THR A 1 31 ? -2.989 -7.416 7.114 1.00 50.42 31 THR A N 19
ATOM 13004 C CA . THR A 1 31 ? -2.241 -6.638 8.122 1.00 23.40 31 THR A CA 19
ATOM 13005 C C . THR A 1 31 ? -1.558 -5.438 7.435 1.00 44.12 31 THR A C 19
ATOM 13006 O O . THR A 1 31 ? -0.957 -5.575 6.356 1.00 53.43 31 THR A O 19
ATOM 13017 N N . SER A 1 32 ? -1.673 -4.270 8.086 1.00 11.32 32 SER A N 19
ATOM 13018 C CA . SER A 1 32 ? -1.096 -2.990 7.631 1.00 5.22 32 SER A CA 19
ATOM 13019 C C . SER A 1 32 ? 0.447 -3.040 7.581 1.00 73.43 32 SER A C 19
ATOM 13020 O O . SER A 1 32 ? 1.080 -2.321 6.787 1.00 41.15 32 SER A O 19
ATOM 13028 N N . GLU A 1 33 ? 1.033 -3.898 8.444 1.00 33.21 33 GLU A N 19
ATOM 13029 C CA . GLU A 1 33 ? 2.490 -4.096 8.552 1.00 62.13 33 GLU A CA 19
ATOM 13030 C C . GLU A 1 33 ? 3.049 -4.781 7.287 1.00 64.51 33 GLU A C 19
ATOM 13031 O O . GLU A 1 33 ? 4.145 -4.454 6.824 1.00 41.02 33 GLU A O 19
ATOM 13043 N N . ASP A 1 34 ? 2.281 -5.739 6.732 1.00 53.31 34 ASP A N 19
ATOM 13044 C CA . ASP A 1 34 ? 2.668 -6.456 5.499 1.00 51.43 34 ASP A CA 19
ATOM 13045 C C . ASP A 1 34 ? 2.353 -5.597 4.255 1.00 61.43 34 ASP A C 19
ATOM 13046 O O . ASP A 1 34 ? 2.973 -5.762 3.207 1.00 62.54 34 ASP A O 19
ATOM 13055 N N . ALA A 1 35 ? 1.377 -4.677 4.391 1.00 43.01 35 ALA A N 19
ATOM 13056 C CA . ALA A 1 35 ? 0.966 -3.762 3.305 1.00 22.35 35 ALA A CA 19
ATOM 13057 C C . ALA A 1 35 ? 2.136 -2.866 2.856 1.00 3.13 35 ALA A C 19
ATOM 13058 O O . ALA A 1 35 ? 2.426 -2.763 1.660 1.00 15.55 35 ALA A O 19
ATOM 13065 N N . GLU A 1 36 ? 2.820 -2.249 3.836 1.00 64.13 36 GLU A N 19
ATOM 13066 C CA . GLU A 1 36 ? 4.006 -1.397 3.582 1.00 70.10 36 GLU A CA 19
ATOM 13067 C C . GLU A 1 36 ? 5.192 -2.251 3.076 1.00 12.41 36 GLU A C 19
ATOM 13068 O O . GLU A 1 36 ? 6.035 -1.767 2.309 1.00 31.23 36 GLU A O 19
ATOM 13080 N N . ARG A 1 37 ? 5.236 -3.523 3.524 1.00 11.14 37 ARG A N 19
ATOM 13081 C CA . ARG A 1 37 ? 6.213 -4.527 3.069 1.00 54.41 37 ARG A CA 19
ATOM 13082 C C . ARG A 1 37 ? 6.026 -4.827 1.563 1.00 21.43 37 ARG A C 19
ATOM 13083 O O . ARG A 1 37 ? 7.000 -4.969 0.831 1.00 22.51 37 ARG A O 19
ATOM 13104 N N . MET A 1 38 ? 4.761 -4.878 1.107 1.00 72.12 38 MET A N 19
ATOM 13105 C CA . MET A 1 38 ? 4.421 -5.095 -0.318 1.00 22.11 38 MET A CA 19
ATOM 13106 C C . MET A 1 38 ? 4.633 -3.795 -1.140 1.00 1.53 38 MET A C 19
ATOM 13107 O O . MET A 1 38 ? 4.875 -3.854 -2.354 1.00 64.32 38 MET A O 19
ATOM 13121 N N . ALA A 1 39 ? 4.536 -2.627 -0.456 1.00 63.31 39 ALA A N 19
ATOM 13122 C CA . ALA A 1 39 ? 4.727 -1.290 -1.070 1.00 40.40 39 ALA A CA 19
ATOM 13123 C C . ALA A 1 39 ? 6.169 -1.112 -1.557 1.00 72.21 39 ALA A C 19
ATOM 13124 O O . ALA A 1 39 ? 6.410 -0.659 -2.684 1.00 71.43 39 ALA A O 19
ATOM 13131 N N . ARG A 1 40 ? 7.122 -1.534 -0.702 1.00 12.51 40 ARG A N 19
ATOM 13132 C CA . ARG A 1 40 ? 8.572 -1.511 -1.011 1.00 13.10 40 ARG A CA 19
ATOM 13133 C C . ARG A 1 40 ? 8.994 -2.715 -1.895 1.00 11.22 40 ARG A C 19
ATOM 13134 O O . ARG A 1 40 ? 10.189 -2.950 -2.124 1.00 44.23 40 ARG A O 19
ATOM 13155 N N . ASN A 1 41 ? 8.004 -3.468 -2.396 1.00 52.25 41 ASN A N 19
ATOM 13156 C CA . ASN A 1 41 ? 8.209 -4.558 -3.371 1.00 53.05 41 ASN A CA 19
ATOM 13157 C C . ASN A 1 41 ? 7.539 -4.219 -4.719 1.00 1.40 41 ASN A C 19
ATOM 13158 O O . ASN A 1 41 ? 7.755 -4.922 -5.711 1.00 12.13 41 ASN A O 19
ATOM 13169 N N . CYS A 1 42 ? 6.725 -3.142 -4.750 1.00 22.43 42 CYS A N 19
ATOM 13170 C CA . CYS A 1 42 ? 6.214 -2.570 -6.014 1.00 40.42 42 CYS A CA 19
ATOM 13171 C C . CYS A 1 42 ? 7.133 -1.423 -6.451 1.00 1.55 42 CYS A C 19
ATOM 13172 O O . CYS A 1 42 ? 7.835 -1.546 -7.461 1.00 71.13 42 CYS A O 19
ATOM 13179 N N . GLU A 1 43 ? 7.141 -0.325 -5.652 1.00 75.23 43 GLU A N 19
ATOM 13180 C CA . GLU A 1 43 ? 7.984 0.876 -5.874 1.00 51.12 43 GLU A CA 19
ATOM 13181 C C . GLU A 1 43 ? 7.850 1.448 -7.310 1.00 51.45 43 GLU A C 19
ATOM 13182 O O . GLU A 1 43 ? 8.793 1.379 -8.107 1.00 70.44 43 GLU A O 19
ATOM 13194 N N . SER A 1 44 ? 6.672 1.988 -7.635 1.00 24.51 44 SER A N 19
ATOM 13195 C CA . SER A 1 44 ? 6.425 2.612 -8.946 1.00 22.23 44 SER A CA 19
ATOM 13196 C C . SER A 1 44 ? 7.020 4.047 -8.954 1.00 65.11 44 SER A C 19
ATOM 13197 O O . SER A 1 44 ? 8.034 4.288 -9.646 1.00 62.21 44 SER A O 19
ATOM 13206 N N . ALA A 1 1 ? -3.775 7.612 11.869 1.00 74.24 1 ALA A N 20
ATOM 13207 C CA . ALA A 1 1 ? -4.749 7.754 10.759 1.00 64.43 1 ALA A CA 20
ATOM 13208 C C . ALA A 1 1 ? -5.168 6.354 10.257 1.00 65.54 1 ALA A C 20
ATOM 13209 O O . ALA A 1 1 ? -4.345 5.665 9.643 1.00 3.03 1 ALA A O 20
ATOM 13218 N N . PRO A 1 2 ? -6.453 5.912 10.511 1.00 14.44 2 PRO A N 20
ATOM 13219 C CA . PRO A 1 2 ? -6.914 4.528 10.222 1.00 32.01 2 PRO A CA 20
ATOM 13220 C C . PRO A 1 2 ? -6.907 4.215 8.708 1.00 55.41 2 PRO A C 20
ATOM 13221 O O . PRO A 1 2 ? -7.878 4.500 7.992 1.00 41.24 2 PRO A O 20
ATOM 13232 N N . CYS A 1 3 ? -5.733 3.738 8.246 1.00 21.34 3 CYS A N 20
ATOM 13233 C CA . CYS A 1 3 ? -5.425 3.346 6.858 1.00 73.11 3 CYS A CA 20
ATOM 13234 C C . CYS A 1 3 ? -5.136 4.569 5.968 1.00 23.51 3 CYS A C 20
ATOM 13235 O O . CYS A 1 3 ? -4.482 4.424 4.936 1.00 65.14 3 CYS A O 20
ATOM 13242 N N . GLU A 1 4 ? -5.620 5.771 6.388 1.00 71.41 4 GLU A N 20
ATOM 13243 C CA . GLU A 1 4 ? -5.461 7.030 5.640 1.00 63.12 4 GLU A CA 20
ATOM 13244 C C . GLU A 1 4 ? -3.982 7.356 5.394 1.00 33.34 4 GLU A C 20
ATOM 13245 O O . GLU A 1 4 ? -3.602 7.648 4.265 1.00 72.11 4 GLU A O 20
ATOM 13257 N N . ASP A 1 5 ? -3.167 7.254 6.471 1.00 20.23 5 ASP A N 20
ATOM 13258 C CA . ASP A 1 5 ? -1.713 7.530 6.432 1.00 44.40 5 ASP A CA 20
ATOM 13259 C C . ASP A 1 5 ? -1.011 6.644 5.387 1.00 71.44 5 ASP A C 20
ATOM 13260 O O . ASP A 1 5 ? -0.090 7.089 4.703 1.00 1.15 5 ASP A O 20
ATOM 13269 N N . LEU A 1 6 ? -1.484 5.397 5.278 1.00 33.10 6 LEU A N 20
ATOM 13270 C CA . LEU A 1 6 ? -0.926 4.397 4.366 1.00 74.11 6 LEU A CA 20
ATOM 13271 C C . LEU A 1 6 ? -1.323 4.759 2.917 1.00 41.31 6 LEU A C 20
ATOM 13272 O O . LEU A 1 6 ? -0.453 4.907 2.059 1.00 34.32 6 LEU A O 20
ATOM 13288 N N . LYS A 1 7 ? -2.643 4.987 2.707 1.00 31.53 7 LYS A N 20
ATOM 13289 C CA . LYS A 1 7 ? -3.256 5.315 1.393 1.00 25.25 7 LYS A CA 20
ATOM 13290 C C . LYS A 1 7 ? -2.637 6.558 0.739 1.00 53.30 7 LYS A C 20
ATOM 13291 O O . LYS A 1 7 ? -2.222 6.512 -0.428 1.00 72.45 7 LYS A O 20
ATOM 13310 N N . GLU A 1 8 ? -2.599 7.669 1.513 1.00 11.13 8 GLU A N 20
ATOM 13311 C CA . GLU A 1 8 ? -2.129 8.984 1.036 1.00 13.30 8 GLU A CA 20
ATOM 13312 C C . GLU A 1 8 ? -0.677 8.883 0.544 1.00 53.45 8 GLU A C 20
ATOM 13313 O O . GLU A 1 8 ? -0.312 9.505 -0.458 1.00 11.41 8 GLU A O 20
ATOM 13325 N N . ARG A 1 9 ? 0.135 8.065 1.257 1.00 0.11 9 ARG A N 20
ATOM 13326 C CA . ARG A 1 9 ? 1.534 7.829 0.907 1.00 12.41 9 ARG A CA 20
ATOM 13327 C C . ARG A 1 9 ? 1.634 7.043 -0.399 1.00 14.33 9 ARG A C 20
ATOM 13328 O O . ARG A 1 9 ? 2.413 7.424 -1.238 1.00 2.20 9 ARG A O 20
ATOM 13349 N N . LEU A 1 10 ? 0.795 5.984 -0.571 1.00 74.41 10 LEU A N 20
ATOM 13350 C CA . LEU A 1 10 ? 0.817 5.124 -1.794 1.00 22.44 10 LEU A CA 20
ATOM 13351 C C . LEU A 1 10 ? 0.636 5.974 -3.065 1.00 31.53 10 LEU A C 20
ATOM 13352 O O . LEU A 1 10 ? 1.321 5.770 -4.074 1.00 25.33 10 LEU A O 20
ATOM 13368 N N . LYS A 1 11 ? -0.301 6.933 -2.967 1.00 23.15 11 LYS A N 20
ATOM 13369 C CA . LYS A 1 11 ? -0.658 7.840 -4.059 1.00 73.03 11 LYS A CA 20
ATOM 13370 C C . LYS A 1 11 ? 0.473 8.850 -4.332 1.00 22.04 11 LYS A C 20
ATOM 13371 O O . LYS A 1 11 ? 0.861 9.066 -5.487 1.00 43.12 11 LYS A O 20
ATOM 13390 N N . LYS A 1 12 ? 1.016 9.432 -3.242 1.00 61.24 12 LYS A N 20
ATOM 13391 C CA . LYS A 1 12 ? 2.090 10.453 -3.309 1.00 50.21 12 LYS A CA 20
ATOM 13392 C C . LYS A 1 12 ? 3.420 9.833 -3.786 1.00 20.03 12 LYS A C 20
ATOM 13393 O O . LYS A 1 12 ? 4.237 10.492 -4.447 1.00 5.44 12 LYS A O 20
ATOM 13412 N N . LEU A 1 13 ? 3.603 8.552 -3.444 1.00 53.41 13 LEU A N 20
ATOM 13413 C CA . LEU A 1 13 ? 4.837 7.787 -3.673 1.00 0.44 13 LEU A CA 20
ATOM 13414 C C . LEU A 1 13 ? 4.955 7.412 -5.164 1.00 74.10 13 LEU A C 20
ATOM 13415 O O . LEU A 1 13 ? 6.047 7.116 -5.651 1.00 41.34 13 LEU A O 20
ATOM 13431 N N . GLY A 1 14 ? 3.795 7.421 -5.866 1.00 62.42 14 GLY A N 20
ATOM 13432 C CA . GLY A 1 14 ? 3.751 7.300 -7.320 1.00 75.22 14 GLY A CA 20
ATOM 13433 C C . GLY A 1 14 ? 4.152 5.927 -7.835 1.00 1.31 14 GLY A C 20
ATOM 13434 O O . GLY A 1 14 ? 5.074 5.808 -8.640 1.00 42.15 14 GLY A O 20
ATOM 13438 N N . MET A 1 15 ? 3.465 4.891 -7.342 1.00 42.20 15 MET A N 20
ATOM 13439 C CA . MET A 1 15 ? 3.595 3.509 -7.855 1.00 3.14 15 MET A CA 20
ATOM 13440 C C . MET A 1 15 ? 2.487 3.256 -8.899 1.00 61.43 15 MET A C 20
ATOM 13441 O O . MET A 1 15 ? 1.875 4.212 -9.403 1.00 31.11 15 MET A O 20
ATOM 13455 N N . SER A 1 16 ? 2.230 1.985 -9.237 1.00 2.43 16 SER A N 20
ATOM 13456 C CA . SER A 1 16 ? 1.075 1.618 -10.068 1.00 15.35 16 SER A CA 20
ATOM 13457 C C . SER A 1 16 ? -0.180 1.553 -9.178 1.00 51.33 16 SER A C 20
ATOM 13458 O O . SER A 1 16 ? -0.089 1.157 -8.008 1.00 14.32 16 SER A O 20
ATOM 13466 N N . GLU A 1 17 ? -1.340 1.944 -9.732 1.00 13.31 17 GLU A N 20
ATOM 13467 C CA . GLU A 1 17 ? -2.633 1.936 -9.009 1.00 61.20 17 GLU A CA 20
ATOM 13468 C C . GLU A 1 17 ? -2.999 0.531 -8.517 1.00 30.42 17 GLU A C 20
ATOM 13469 O O . GLU A 1 17 ? -3.617 0.385 -7.453 1.00 50.20 17 GLU A O 20
ATOM 13481 N N . GLU A 1 18 ? -2.566 -0.486 -9.289 1.00 14.44 18 GLU A N 20
ATOM 13482 C CA . GLU A 1 18 ? -2.865 -1.896 -9.024 1.00 42.44 18 GLU A CA 20
ATOM 13483 C C . GLU A 1 18 ? -2.188 -2.322 -7.724 1.00 44.34 18 GLU A C 20
ATOM 13484 O O . GLU A 1 18 ? -2.791 -3.032 -6.924 1.00 30.35 18 GLU A O 20
ATOM 13496 N N . CYS A 1 19 ? -0.941 -1.818 -7.504 1.00 50.24 19 CYS A N 20
ATOM 13497 C CA . CYS A 1 19 ? -0.195 -2.043 -6.268 1.00 45.33 19 CYS A CA 20
ATOM 13498 C C . CYS A 1 19 ? -0.990 -1.484 -5.098 1.00 24.12 19 CYS A C 20
ATOM 13499 O O . CYS A 1 19 ? -1.315 -2.230 -4.181 1.00 51.20 19 CYS A O 20
ATOM 13506 N N . ARG A 1 20 ? -1.398 -0.193 -5.221 1.00 12.41 20 ARG A N 20
ATOM 13507 C CA . ARG A 1 20 ? -2.015 0.572 -4.113 1.00 12.53 20 ARG A CA 20
ATOM 13508 C C . ARG A 1 20 ? -3.182 -0.178 -3.508 1.00 34.31 20 ARG A C 20
ATOM 13509 O O . ARG A 1 20 ? -3.246 -0.345 -2.313 1.00 11.21 20 ARG A O 20
ATOM 13530 N N . GLN A 1 21 ? -4.103 -0.593 -4.383 1.00 22.15 21 GLN A N 20
ATOM 13531 C CA . GLN A 1 21 ? -5.369 -1.205 -3.989 1.00 33.52 21 GLN A CA 20
ATOM 13532 C C . GLN A 1 21 ? -5.143 -2.555 -3.269 1.00 50.33 21 GLN A C 20
ATOM 13533 O O . GLN A 1 21 ? -5.904 -2.924 -2.378 1.00 53.11 21 GLN A O 20
ATOM 13547 N N . ARG A 1 22 ? -4.055 -3.256 -3.652 1.00 3.22 22 ARG A N 20
ATOM 13548 C CA . ARG A 1 22 ? -3.593 -4.493 -2.990 1.00 40.44 22 ARG A CA 20
ATOM 13549 C C . ARG A 1 22 ? -3.030 -4.180 -1.595 1.00 13.41 22 ARG A C 20
ATOM 13550 O O . ARG A 1 22 ? -3.208 -4.952 -0.657 1.00 70.24 22 ARG A O 20
ATOM 13571 N N . LEU A 1 23 ? -2.357 -3.021 -1.484 1.00 22.34 23 LEU A N 20
ATOM 13572 C CA . L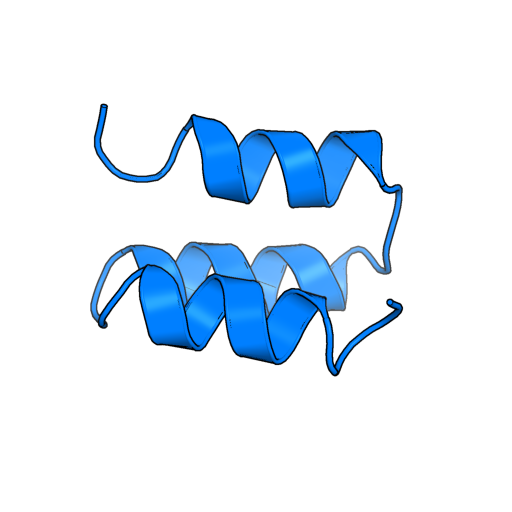EU A 1 23 ? -1.716 -2.562 -0.240 1.00 13.20 23 LEU A CA 20
ATOM 13573 C C . LEU A 1 23 ? -2.771 -2.065 0.765 1.00 43.53 23 LEU A C 20
ATOM 13574 O O . LEU A 1 23 ? -2.667 -2.303 1.964 1.00 1.40 23 LEU A O 20
ATOM 13590 N N . GLU A 1 24 ? -3.786 -1.374 0.228 1.00 74.23 24 GLU A N 20
ATOM 13591 C CA . GLU A 1 24 ? -4.975 -0.930 0.959 1.00 14.15 24 GLU A CA 20
ATOM 13592 C C . GLU A 1 24 ? -5.808 -2.139 1.403 1.00 35.20 24 GLU A C 20
ATOM 13593 O O . GLU A 1 24 ? -6.439 -2.108 2.451 1.00 74.14 24 GLU A O 20
ATOM 13605 N N . LYS A 1 25 ? -5.762 -3.220 0.602 1.00 44.42 25 LYS A N 20
ATOM 13606 C CA . LYS A 1 25 ? -6.458 -4.477 0.912 1.00 75.34 25 LYS A CA 20
ATOM 13607 C C . LYS A 1 25 ? -5.740 -5.178 2.070 1.00 44.43 25 LYS A C 20
ATOM 13608 O O . LYS A 1 25 ? -6.371 -5.716 2.957 1.00 74.35 25 LYS A O 20
ATOM 13627 N N . MET A 1 26 ? -4.402 -5.124 2.053 1.00 12.32 26 MET A N 20
ATOM 13628 C CA . MET A 1 26 ? -3.557 -5.625 3.155 1.00 64.35 26 MET A CA 20
ATOM 13629 C C . MET A 1 26 ? -3.743 -4.766 4.422 1.00 72.43 26 MET A C 20
ATOM 13630 O O . MET A 1 26 ? -3.702 -5.272 5.542 1.00 51.44 26 MET A O 20
ATOM 13644 N N . CYS A 1 27 ? -3.975 -3.470 4.205 1.00 42.33 27 CYS A N 20
ATOM 13645 C CA . CYS A 1 27 ? -4.183 -2.470 5.267 1.00 74.20 27 CYS A CA 20
ATOM 13646 C C . CYS A 1 27 ? -5.501 -2.716 6.041 1.00 21.41 27 CYS A C 20
ATOM 13647 O O . CYS A 1 27 ? -5.629 -2.306 7.201 1.00 74.22 27 CYS A O 20
ATOM 13654 N N . LYS A 1 28 ? -6.479 -3.381 5.378 1.00 21.43 28 LYS A N 20
ATOM 13655 C CA . LYS A 1 28 ? -7.838 -3.627 5.930 1.00 50.24 28 LYS A CA 20
ATOM 13656 C C . LYS A 1 28 ? -8.025 -5.098 6.372 1.00 2.04 28 LYS A C 20
ATOM 13657 O O . LYS A 1 28 ? -8.532 -5.373 7.471 1.00 24.54 28 LYS A O 20
ATOM 13676 N N . GLU A 1 29 ? -7.597 -6.032 5.507 1.00 31.05 29 GLU A N 20
ATOM 13677 C CA . GLU A 1 29 ? -7.857 -7.484 5.655 1.00 10.43 29 GLU A CA 20
ATOM 13678 C C . GLU A 1 29 ? -6.730 -8.182 6.440 1.00 32.14 29 GLU A C 20
ATOM 13679 O O . GLU A 1 29 ? -6.953 -9.223 7.069 1.00 62.34 29 GLU A O 20
ATOM 13691 N N . GLY A 1 30 ? -5.511 -7.608 6.368 1.00 75.42 30 GLY A N 20
ATOM 13692 C CA . GLY A 1 30 ? -4.327 -8.164 7.040 1.00 13.13 30 GLY A CA 20
ATOM 13693 C C . GLY A 1 30 ? -3.719 -7.167 8.001 1.00 52.11 30 GLY A C 20
ATOM 13694 O O . GLY A 1 30 ? -4.443 -6.556 8.800 1.00 32.44 30 GLY A O 20
ATOM 13698 N N . THR A 1 31 ? -2.395 -6.972 7.920 1.00 41.04 31 THR A N 20
ATOM 13699 C CA . THR A 1 31 ? -1.675 -5.990 8.752 1.00 44.31 31 THR A CA 20
ATOM 13700 C C . THR A 1 31 ? -1.116 -4.880 7.862 1.00 42.34 31 THR A C 20
ATOM 13701 O O . THR A 1 31 ? -1.004 -5.045 6.638 1.00 12.32 31 THR A O 20
ATOM 13712 N N . SER A 1 32 ? -0.754 -3.759 8.496 1.00 52.31 32 SER A N 20
ATOM 13713 C CA . SER A 1 32 ? -0.124 -2.622 7.827 1.00 74.44 32 SER A CA 20
ATOM 13714 C C . SER A 1 32 ? 1.236 -3.031 7.221 1.00 30.22 32 SER A C 20
ATOM 13715 O O . SER A 1 32 ? 1.653 -2.474 6.199 1.00 31.11 32 SER A O 20
ATOM 13723 N N . GLU A 1 33 ? 1.909 -4.027 7.856 1.00 11.33 33 GLU A N 20
ATOM 13724 C CA . GLU A 1 33 ? 3.199 -4.544 7.372 1.00 2.33 33 GLU A CA 20
ATOM 13725 C C . GLU A 1 33 ? 3.061 -5.215 6.002 1.00 54.24 33 GLU A C 20
ATOM 13726 O O . GLU A 1 33 ? 3.872 -4.954 5.122 1.00 43.12 33 GLU A O 20
ATOM 13738 N N . ASP A 1 34 ? 2.004 -6.028 5.811 1.00 21.33 34 ASP A N 20
ATOM 13739 C CA . ASP A 1 34 ? 1.759 -6.734 4.523 1.00 72.24 34 ASP A CA 20
ATOM 13740 C C . ASP A 1 34 ? 1.681 -5.742 3.338 1.00 30.10 34 ASP A C 20
ATOM 13741 O O . ASP A 1 34 ? 2.051 -6.074 2.203 1.00 20.13 34 ASP A O 20
ATOM 13750 N N . ALA A 1 35 ? 1.206 -4.521 3.643 1.00 32.11 35 ALA A N 20
ATOM 13751 C CA . ALA A 1 35 ? 1.135 -3.410 2.694 1.00 63.04 35 ALA A CA 20
ATOM 13752 C C . ALA A 1 35 ? 2.536 -2.848 2.378 1.00 62.54 35 ALA A C 20
ATOM 13753 O O . ALA A 1 35 ? 2.902 -2.712 1.213 1.00 43.21 35 ALA A O 20
ATOM 13760 N N . GLU A 1 36 ? 3.330 -2.547 3.428 1.00 51.41 36 GLU A N 20
ATOM 13761 C CA . GLU A 1 36 ? 4.652 -1.892 3.258 1.00 54.22 36 GLU A CA 20
ATOM 13762 C C . GLU A 1 36 ? 5.673 -2.840 2.592 1.00 62.42 36 GLU A C 20
ATOM 13763 O O . GLU A 1 36 ? 6.577 -2.372 1.888 1.00 23.31 36 GLU A O 20
ATOM 13775 N N . ARG A 1 37 ? 5.516 -4.172 2.832 1.00 61.32 37 ARG A N 20
ATOM 13776 C CA . ARG A 1 37 ? 6.356 -5.218 2.216 1.00 10.11 37 ARG A CA 20
ATOM 13777 C C . ARG A 1 37 ? 6.217 -5.155 0.690 1.00 15.00 37 ARG A C 20
ATOM 13778 O O . ARG A 1 37 ? 7.197 -5.019 -0.037 1.00 54.25 37 ARG A O 20
ATOM 13799 N N . MET A 1 38 ? 4.964 -5.205 0.223 1.00 33.11 38 MET A N 20
ATOM 13800 C CA . MET A 1 38 ? 4.645 -5.204 -1.210 1.00 44.41 38 MET A CA 20
ATOM 13801 C C . MET A 1 38 ? 4.801 -3.807 -1.828 1.00 45.32 38 MET A C 20
ATOM 13802 O O . MET A 1 38 ? 4.928 -3.690 -3.042 1.00 13.31 38 MET A O 20
ATOM 13816 N N . ALA A 1 39 ? 4.786 -2.750 -0.982 1.00 22.00 39 ALA A N 20
ATOM 13817 C CA . ALA A 1 39 ? 5.038 -1.363 -1.430 1.00 10.14 39 ALA A CA 20
ATOM 13818 C C . ALA A 1 39 ? 6.514 -1.176 -1.827 1.00 42.40 39 ALA A C 20
ATOM 13819 O O . ALA A 1 39 ? 6.819 -0.619 -2.890 1.00 5.23 39 ALA A O 20
ATOM 13826 N N . ARG A 1 40 ? 7.427 -1.677 -0.960 1.00 5.11 40 ARG A N 20
ATOM 13827 C CA . ARG A 1 40 ? 8.892 -1.551 -1.160 1.00 14.12 40 ARG A CA 20
ATOM 13828 C C . ARG A 1 40 ? 9.418 -2.575 -2.189 1.00 42.12 40 ARG A C 20
ATOM 13829 O O . ARG A 1 40 ? 10.610 -2.571 -2.521 1.00 14.21 40 ARG A O 20
ATOM 13850 N N . ASN A 1 41 ? 8.524 -3.461 -2.681 1.00 53.32 41 ASN A N 20
ATOM 13851 C CA . ASN A 1 41 ? 8.836 -4.417 -3.772 1.00 1.10 41 ASN A CA 20
ATOM 13852 C C . ASN A 1 41 ? 7.880 -4.230 -4.972 1.00 25.52 41 ASN A C 20
ATOM 13853 O O . ASN A 1 41 ? 7.923 -5.020 -5.923 1.00 2.23 41 ASN A O 20
ATOM 13864 N N . CYS A 1 42 ? 7.026 -3.184 -4.926 1.00 20.53 42 CYS A N 20
ATOM 13865 C CA . CYS A 1 42 ? 6.110 -2.847 -6.039 1.00 10.11 42 CYS A CA 20
ATOM 13866 C C . CYS A 1 42 ? 6.880 -2.207 -7.194 1.00 15.05 42 CYS A C 20
ATOM 13867 O O . CYS A 1 42 ? 6.953 -2.775 -8.295 1.00 14.13 42 CYS A O 20
ATOM 13874 N N . GLU A 1 43 ? 7.486 -1.041 -6.907 1.00 31.34 43 GLU A N 20
ATOM 13875 C CA . GLU A 1 43 ? 8.038 -0.147 -7.923 1.00 62.11 43 GLU A CA 20
ATOM 13876 C C . GLU A 1 43 ? 8.806 0.971 -7.217 1.00 11.11 43 GLU A C 20
ATOM 13877 O O . GLU A 1 43 ? 9.964 1.264 -7.537 1.00 11.12 43 GLU A O 20
ATOM 13889 N N . SER A 1 44 ? 8.107 1.582 -6.242 1.00 42.24 44 SER A N 20
ATOM 13890 C CA . SER A 1 44 ? 8.621 2.666 -5.409 1.00 12.35 44 SER A CA 20
ATOM 13891 C C . SER A 1 44 ? 9.706 2.137 -4.443 1.00 73.43 44 SER A C 20
ATOM 13892 O O . SER A 1 44 ? 9.361 1.333 -3.552 1.00 21.10 44 SER A O 20
#

Solvent-accessible surface area: 3502 Å² total; per-residue (Å²): 119,131,14,79,96,17,55,70,136,2,114,175,107,57,16,65,104,104,2,79,114,144,6,42,109,91,8,148,131,40,92,48,122,85,1,42,128,87,8,132,114,47,108,111

Sequence (44 aa):
APCEDLKERLKKLGMSEECRQRLEKMCKEGTSEDAERMARNCESAPCEDLKERLKKLGMSEECRQRLEKMCKEGTSEDAERMARNCESAPCEDLKERLKKLGMSEECRQRLEKMCKEGTSEDAERMARNCESAPCEDLKERLKKLGMSEECRQRLEKMCKEGTSEDAERMARNCESAPCEDLKERLKKLGMSEECRQRLEKMCKEGTSEDAERMARNCESAPCEDLKERLKKLGMSEECRQRLEKMCKEGTSEDAERMARNCESAPCEDLKERLKKLGMSEECRQRLEKMCKEGTSEDAERMARNCESAPCEDLKERLKKLGMSEECRQRLEKMCKEGTSEDAERMARNCESAPCEDLKERLKKLGMSEECRQRLEKMCKEGTSEDAERMARNCESAPCEDLKERLKKLGMSEECRQRLEKMCKEGTSEDAERMARNCESAPCEDLKERLKKLGMSEECRQRLEKMCKEGTSEDAERMARNCESAPCEDLKERLKKLGMSEECRQRLEKMCKEGTSEDAERMARNCESAPCEDLKERLKKLGMSEECRQRLEKMCKEGTSEDAERMARNCESAPCEDLKERLKKLGMSEECRQRLEKMCKEGTSEDAERMARNCESAPCEDLKERLKKLGMSEECRQRLEKMCKEGTSEDAERMARNCESAPCEDLKERLKKLGMSEECRQRLEKMCKEGTSEDAERMARNCESAPCEDLKERLKKLGMSEECRQRLEKMCKEGTSEDAERMARNCESAPCEDLKERLKKLGMSEECRQRLEKMCKEGTSEDAERMARNCESAPCEDLKERLKKLGMSEECRQRLEKMCKEGTSEDAERMARNCESAPCEDLKERLKKLGMSEECRQRLEKMCKEGTSEDAERMARNCES

Secondary structure (DSSP, 8-state):
--SHHHHHHHHHTT--HHHHHHHHHHHHHS-HHHHHHHHHHHT-